Protein AF-0000000083320022 (afdb_homodimer)

Radius of gyration: 36.1 Å; Cα contacts (8 Å, |Δi|>4): 3036; chains: 2; bounding box: 78×104×86 Å

Organism: Saccharibacillus brassicae (NCBI:txid2583377)

Secondary structure (DSSP, 8-state):
---TTS-S-EEEEE--GGGS-HHHHHHHHHHHHHHT--EEEE-TT-HHHH-SSSS----HHHHHHHHHHHHTT-EEEEE--TTS--HHHHHH-GGGB-B-TTSPBP-S-SSS-B-TT-HHHHHHHHHHHHHHHHHHTT-TTEEEEE-SSS------SHHHHHHHHHHHHHHHSSHHHHHHHHTTTGGG---SSGGG----STTTTB-SSS-BS-HHHHHHHHHHHHHHHHHHHHHHHHHHHHH-TT--EE-EE-SS-TTS-HHHHHTT-SS-EEE----TTS-HHHHHHHHHHHHHTTTT--EEEEE--SS--SSSSB-PPPPTTHHHHHHHHHHHTTEEEEEES-SB--SSSTTTTS--SB-TT-SS-SHHHHHHHHHHHHHHHHTTSSTT-B---SEEEE--HHHHHHHHH---S-SS--HHHHHHHHHHHHHHTT--EEEE-TTS-GGG-SEEEETT--B--TTHHHHHHHHHHTT-EEEEETT-S-B-TTSPBPSSSBTGGGHHHHTEEEEEEEEPPTT--EEEEEEEEETTEEEEEEEEEEEEEEEESSPEEEEEE-SSTTTTSEEEEEEEETTEEEEEE-EEE-HHHHHHHHHHHHHHHT---S----TTEEEEEEEETTEEEEEEEE-SSS-EEEEEEEEEEETTT--EEEEEEEE-TT-EEEEEE--/---TTS-S-EEEEE--GGGS-HHHHHHHHHHHHHHT--EEEE-SS-HHHH-SSSS----HHHHHHHHHHHHTT-EEEEE--TTS--HHHHHH-GGGB-B-TTSPBP-S-SSS-B-TT-HHHHHHHHHHHHHHHHHHTT-TTEEEEE-SSS------SHHHHHHHHHHHHHHHSSHHHHHHHHTTTGGG---SSGGG----STTTTB-SSS-BS-HHHHHHHHHHHHHHHHHHHHHHHHHHHHH-TT--EE-EE-SS-TTS-HHHHHTT-SS-EEE----TTS-HHHHHHHHHHHHHTTTT--EEEEE--SS--SSSSS-PPPPTTHHHHHHHHHHHTTEEEEEES-SB--SSSTTTTS--SB-TT-SS-SHHHHHHHHHHHHHHHHTTSSTT-B---SEEEE--HHHHHHHHH---SBTT--HHHHHHHHHHHHHHTT--EEEE-TTS-GGG-SEEEETT--B--TTHHHHHHHHHHTT-EEEEESS-S-B-TTS-B--SSBTGGGHHHHTEEEEEEEEPPTT--EEEEEEEEETTEEEEEEEEEEEEEEEESSPEEEEEE-SSTTTTSEEEEEEEETTEEEEEE-EEE-HHHHHHHHHHHHHHHT---S----TTEEEEEEEETTEEEEEEEE-SSS-EEEEEEEEEEETTT--EEEEEEEE-TT-EEEEEE--

Solvent-accessible surface area (backbone atoms only — not comparable to full-atom values): 68559 Å² total; per-residue (Å²): 110,87,40,85,89,53,61,37,51,48,28,32,18,34,43,65,62,83,73,55,56,71,67,58,49,55,53,46,55,55,49,32,56,69,26,47,38,37,33,35,34,32,48,42,32,36,30,15,68,33,34,73,48,96,84,50,75,49,55,65,70,56,52,54,49,52,51,50,36,37,76,67,61,22,31,29,32,44,28,52,4,59,29,13,73,28,38,65,51,39,68,76,41,55,66,25,36,26,13,41,57,81,66,48,67,40,53,72,42,63,61,53,44,61,25,60,62,16,68,65,42,57,50,52,46,33,50,49,26,34,53,51,30,66,70,46,60,81,43,86,36,57,60,34,37,29,51,34,48,56,83,63,84,76,55,61,37,70,54,42,38,56,50,47,47,54,51,49,44,69,75,46,70,42,59,67,53,43,34,58,47,45,47,17,71,58,94,71,55,63,64,90,50,73,85,73,62,72,66,68,26,52,85,61,42,24,58,78,83,57,33,46,81,46,54,28,60,46,52,49,48,48,52,48,53,27,50,37,45,48,50,50,50,48,50,35,49,50,46,30,37,71,65,32,71,84,64,44,40,29,44,41,42,61,62,93,44,86,69,46,51,53,62,67,52,37,75,75,36,72,42,51,28,26,46,56,78,80,56,94,82,50,56,69,57,57,55,51,50,38,39,24,39,54,15,24,41,57,79,48,40,47,25,32,34,49,26,26,46,58,42,20,51,13,82,47,65,52,19,37,56,52,55,90,45,40,48,58,36,54,50,47,50,42,40,50,47,31,28,47,27,51,22,23,43,23,43,55,42,49,49,31,37,35,54,36,55,26,27,21,53,32,45,58,50,67,60,72,91,42,71,60,28,49,53,48,22,52,47,27,49,51,45,58,72,51,35,50,74,65,59,69,24,33,61,86,41,48,30,31,37,51,55,53,60,68,43,47,55,49,62,55,31,41,90,54,87,56,90,81,72,51,64,68,60,50,48,46,56,57,49,40,45,37,47,76,46,21,36,58,60,34,35,32,48,87,80,52,75,60,76,71,30,51,34,40,38,29,57,53,36,29,46,45,46,92,63,42,48,57,51,52,43,51,34,17,36,71,42,17,34,36,35,36,31,36,73,26,23,42,19,32,85,42,68,41,71,42,77,91,42,31,23,22,79,40,18,75,57,43,11,34,35,40,79,48,74,46,64,47,54,94,91,46,72,43,34,42,32,40,55,66,68,51,76,80,36,54,52,71,43,51,25,29,56,40,39,40,45,42,46,70,62,80,26,44,72,47,19,18,29,62,44,75,97,58,44,67,35,43,34,29,38,39,10,79,37,79,63,16,34,21,35,42,32,22,45,49,59,42,69,69,56,53,39,25,51,50,51,36,55,27,57,77,70,68,57,65,53,78,53,74,57,52,91,57,44,45,50,42,52,34,38,43,97,86,43,55,38,37,32,42,35,27,73,35,83,57,64,48,65,38,66,44,94,57,52,28,30,25,71,83,80,65,47,75,44,48,43,77,38,77,45,51,38,30,29,74,44,40,34,30,70,57,131,107,88,38,86,88,53,61,37,51,48,29,32,20,34,44,65,61,88,81,55,56,70,66,57,49,55,52,46,55,54,50,31,56,68,27,47,38,38,32,34,34,32,48,43,77,36,30,38,69,34,33,76,49,96,84,50,75,49,55,64,69,55,52,52,49,52,50,53,35,36,75,69,61,20,31,30,32,43,27,49,4,60,28,30,79,36,64,66,51,41,71,76,42,58,65,24,37,27,14,41,58,80,68,53,69,52,69,86,61,83,65,53,45,60,25,60,61,17,68,65,42,56,50,52,46,34,49,50,26,34,52,50,29,65,69,46,60,80,43,84,37,58,59,35,37,27,50,34,48,55,85,63,86,76,56,63,36,71,54,40,41,57,50,45,49,53,52,48,44,70,75,47,70,42,60,68,53,43,34,58,46,33,35,19,54,58,60,8,52,46,65,88,50,75,87,54,62,68,68,69,26,54,42,22,29,23,56,79,83,58,34,35,51,39,45,27,58,47,51,50,46,45,52,46,53,28,49,37,46,49,48,50,51,48,51,36,51,50,45,30,36,71,63,30,72,82,62,43,40,29,42,42,41,61,63,91,43,85,71,46,50,53,61,67,51,36,74,76,36,71,42,51,28,27,46,54,78,80,56,94,80,50,55,70,56,54,55,51,48,37,40,25,38,55,15,25,41,57,80,48,40,46,25,32,34,49,26,25,44,59,43,20,53,55,82,53,98,72,54,59,72,53,55,90,43,39,47,58,36,55,50,46,50,42,38,52,48,30,28,47,28,49,24,22,44,24,42,55,42,48,91,54,75,92,53,36,64,26,27,20,51,31,44,87,88,68,59,72,90,39,72,57,28,47,53,49,22,51,48,27,50,51,46,57,71,50,34,47,74,64,57,69,24,35,60,88,42,47,33,32,37,52,55,52,58,69,43,47,55,50,63,55,32,43,37,34,53,42,74,80,69,50,66,67,62,50,49,45,56,57,50,39,46,36,47,77,46,20,37,58,60,34,35,34,49,86,81,52,75,62,74,72,30,52,34,41,38,29,59,52,37,28,47,46,44,93,64,42,48,58,52,51,44,52,34,17,36,71,43,18,35,36,37,35,31,36,74,26,24,42,22,33,85,41,56,30,48,42,61,67,24,30,23,25,80,41,19,76,55,43,11,36,36,40,78,49,66,33,22,42,52,95,90,44,73,41,33,40,32,40,55,66,67,52,72,79,35,55,54,71,42,54,25,29,54,43,41,38,45,42,46,72,62,81,25,44,71,49,19,18,28,62,44,75,96,56,43,68,35,44,34,28,35,40,9,80,36,80,63,16,34,21,34,42,32,22,44,49,60,41,68,71,57,54,40,26,50,51,51,37,54,28,58,76,69,67,56,65,53,79,52,74,55,54,93,57,45,45,50,41,52,33,37,43,98,86,42,56,36,37,33,42,34,29,71,35,84,56,64,47,67,37,67,46,94,56,52,27,29,25,71,83,81,64,47,77,44,48,43,77,36,76,44,51,36,30,29,74,43,40,33,30,71,59,130

Foldseek 3Di:
DLFPVAQFQQEAAEDECVLDDPVLLVLLLVLCVLQLHAEYEYLQACQCVQDVDDPDGDCVVVVVSQVVCVVSRHAYAYELNLQAHDLNCCVVPVQQAFAALVRRTDGHDDTLRGDLLRPSSLVVSQVSLLVVLQVCLPPPRHQAYAYHAAHDDDGQDPSLFVVLLVVVCVVQVDLVRVCVLQVCVVVNNRDDDSNSDGQFGCVPQDPPPLAGPTLLRVLSSLVSRQVSVLVSVLSSVVSSCVSHVPHQYEYEYAFPDQSHFLLVSLVRHSAFEYEQEDDPPDDPLLSLVSLLASCQSNPFWAHADHEYALFWWQPDPDTHTDDPLQSLQSQVSSVLSGHSYRYYDHAEARCDDRGNVGHHCAHPVSDCPDSSVVSSSLSSVLSVLCRNVQPRWGFQAQEEEEDGSSLQSSVSSDPDPDNPDHQSVQSSLLSVLCQQQQHDYHYYYLPDQNLSHQEYEYELQLEDEPPSLVSVLVSQLVAHEYEYEANHLQAYSSRHGQDDFPSHSCCVVQQKGFDDKDADDPPDWWKKAFDPDQQPDHGIFIFHRIATQMGGRAWAAGIFICDDPRGPGGQWTWHHRNNGIYIYGRTGTDSVVSNRVVVRSCVVSVRHRPFDFDGQWGWGWTDDPRWIKIKIFHQAQAKTKGADDAWWAFSSPGDIDHGIDIAGHSGMTITTHDD/DLFPVAQFQAEAAEDECVLDDPVLLVLLLVLCVLLLHAEYEYLQACQCVQDVDDPDGDCVVVVVSQVVCVVSRHAYAYELNLQAHDQNCCVVPVQQAFAALVRDTDGHDDTQRGDLQRPSSLVVSQVSLLVVLQVCLPPPRHQAYAYHAAHDDAGQDPSLFVVLLVVVCVVQVDLVRVCVLQVCVVVNRRDPDSNVDGQPGCVPAAPPPLAGPTLLRVLSSLVSRQVSVLVSVLSSVVSSCVSHVPHQYEYEYAFPDQSHFLLVSLVRHSAFEYEQEDDPPRDPLLSLVSLLASCQSNPFWAHADHEYALFWWQPDPDTHTDDPLQSLQSQVSSVLSGHSYDYYDHQEARCDDRGNVGHHCAHPVSDCPDSSVVSSSLSSVLSVLCRNVQPRWGFQAQEEEEDGSSLQSLVSSDDDDDNPDHQSVQSSLLSVLCQQQQGDYHYYYLPDQNLSHQEYEYELQQEDEPPSLVSVLVSQQVAHEYEYEANHLAAYSSRHGQDPFPSHSNCVVQQKGFDDKDADDPPDWKKKAFDPDQQPDHGIFIFHGIATQMGGRAWAAGIFICDDPRGPGGQWTWHHRNNGIYIYGRTGTDSVVSNRVVVRSCVVSVRHRPFDFDGQWGWGWTDDPRWIKIKIFRQAQAKTKGADDAWWAFSSPGDIDHGIDIAGHSGMTITTHDD

pLDDT: mean 96.91, std 2.62, range [65.31, 98.94]

Structure (mmCIF, N/CA/C/O backbone):
data_AF-0000000083320022-model_v1
#
loop_
_entity.id
_entity.type
_entity.pdbx_description
1 polymer Beta-galactosidase
#
loop_
_atom_site.group_PDB
_atom_site.id
_atom_site.type_symbol
_atom_site.label_atom_id
_atom_site.label_alt_id
_atom_site.label_comp_id
_atom_site.label_asym_id
_atom_site.label_entity_id
_atom_site.label_seq_id
_atom_site.pdbx_PDB_ins_code
_atom_site.Cartn_x
_atom_site.Cartn_y
_atom_site.Cartn_z
_atom_site.occupancy
_atom_site.B_iso_or_equiv
_atom_site.auth_seq_id
_atom_site.auth_comp_id
_atom_site.auth_asym_id
_atom_site.auth_atom_id
_atom_site.pdbx_PDB_model_num
ATOM 1 N N . MET A 1 1 ? 8.727 30.453 25.438 1 75.69 1 MET A N 1
ATOM 2 C CA . MET A 1 1 ? 9.758 29.453 25.734 1 75.69 1 MET A CA 1
ATOM 3 C C . MET A 1 1 ? 9.141 28.219 26.391 1 75.69 1 MET A C 1
ATOM 5 O O . MET A 1 1 ? 8.5 28.328 27.438 1 75.69 1 MET A O 1
ATOM 9 N N . ILE A 1 2 ? 9.383 27.109 25.766 1 84.75 2 ILE A N 1
ATOM 10 C CA . ILE A 1 2 ? 8.82 25.828 26.203 1 84.75 2 ILE A CA 1
ATOM 11 C C . ILE A 1 2 ? 9.438 25.422 27.547 1 84.75 2 ILE A C 1
ATOM 13 O O . ILE A 1 2 ? 8.734 24.969 28.453 1 84.75 2 ILE A O 1
ATOM 17 N N . SER A 1 3 ? 10.734 25.609 27.625 1 84.94 3 SER A N 1
ATOM 18 C CA . SER A 1 3 ? 11.461 25.312 28.844 1 84.94 3 SER A CA 1
ATOM 19 C C . SER A 1 3 ? 12.664 26.234 29 1 84.94 3 SER A C 1
ATOM 21 O O . SER A 1 3 ? 13.406 26.469 28.047 1 84.94 3 SER A O 1
ATOM 23 N N . SER A 1 4 ? 12.945 26.672 30.234 1 87.88 4 SER A N 1
ATOM 24 C CA . SER A 1 4 ? 14.102 27.516 30.516 1 87.88 4 SER A CA 1
ATOM 25 C C . SER A 1 4 ? 15.383 26.703 30.562 1 87.88 4 SER A C 1
ATOM 27 O O . SER A 1 4 ? 16.484 27.25 30.469 1 87.88 4 SER A O 1
ATOM 29 N N . LYS A 1 5 ? 15.25 25.438 30.625 1 88.5 5 LYS A N 1
ATOM 30 C CA . LYS A 1 5 ? 16.422 24.562 30.688 1 88.5 5 LYS A CA 1
ATOM 31 C C . LYS A 1 5 ? 17.062 24.422 29.328 1 88.5 5 LYS A C 1
ATOM 33 O O . LYS A 1 5 ? 18.234 24.047 29.219 1 88.5 5 LYS A O 1
ATOM 38 N N . LEU A 1 6 ? 16.344 24.703 28.359 1 90.25 6 LEU A N 1
ATOM 39 C CA . LEU A 1 6 ? 16.812 24.625 26.984 1 90.25 6 LEU A CA 1
ATOM 40 C C . LEU A 1 6 ? 16.328 25.812 26.172 1 90.25 6 LEU A C 1
ATOM 42 O O . LEU A 1 6 ? 15.43 25.688 25.344 1 90.25 6 LEU A O 1
ATOM 46 N N . PRO A 1 7 ? 16.969 26.906 26.359 1 91.88 7 PRO A N 1
ATOM 47 C CA . PRO A 1 7 ? 16.469 28.172 25.781 1 91.88 7 PRO A CA 1
ATOM 48 C C . PRO A 1 7 ? 16.906 28.359 24.328 1 91.88 7 PRO A C 1
ATOM 50 O O . PRO A 1 7 ? 17.547 29.359 24 1 91.88 7 PRO A O 1
ATOM 53 N N . LYS A 1 8 ? 16.625 27.516 23.531 1 95.31 8 LYS A N 1
ATOM 54 C CA . LYS A 1 8 ? 16.828 27.516 22.078 1 95.31 8 LYS A CA 1
ATOM 55 C C . LYS A 1 8 ? 15.766 26.656 21.391 1 95.31 8 LYS A C 1
ATOM 57 O O . LYS A 1 8 ? 14.922 26.047 22.047 1 95.31 8 LYS A O 1
ATOM 62 N N . ILE A 1 9 ? 15.719 26.688 20.125 1 97 9 ILE A N 1
ATOM 63 C CA . ILE A 1 9 ? 14.852 25.797 19.375 1 97 9 ILE A CA 1
ATOM 64 C C . ILE A 1 9 ? 15.266 24.344 19.625 1 97 9 ILE A C 1
ATOM 66 O O . ILE A 1 9 ? 16.391 23.953 19.312 1 97 9 ILE A O 1
ATOM 70 N N . PHE A 1 10 ? 14.352 23.562 20.312 1 97.94 10 PHE A N 1
ATOM 71 C CA . PHE A 1 10 ? 14.664 22.172 20.578 1 97.94 10 PHE A CA 1
ATOM 72 C C . PHE A 1 10 ? 15.016 21.438 19.281 1 97.94 10 PHE A C 1
ATOM 74 O O . PHE A 1 10 ? 14.398 21.688 18.234 1 97.94 10 PHE A O 1
ATOM 81 N N . TYR A 1 11 ? 15.992 20.688 19.266 1 98.5 11 TYR A N 1
ATOM 82 C CA . TYR A 1 11 ? 16.438 19.938 18.094 1 98.5 11 TYR A CA 1
ATOM 83 C C . TYR A 1 11 ? 16.672 18.469 18.422 1 98.5 11 TYR A C 1
ATOM 85 O O . TYR A 1 11 ? 17.5 18.141 19.266 1 98.5 11 TYR A O 1
ATOM 93 N N . GLY A 1 12 ? 15.891 17.578 17.891 1 98.44 12 GLY A N 1
ATOM 94 C CA . GLY A 1 12 ? 15.992 16.156 18.156 1 98.44 12 GLY A CA 1
ATOM 95 C C . GLY A 1 12 ? 14.875 15.344 17.531 1 98.44 12 GLY A C 1
ATOM 96 O O . GLY A 1 12 ? 14.578 15.508 16.344 1 98.44 12 GLY A O 1
ATOM 97 N N . GLY A 1 13 ? 14.297 14.375 18.375 1 98.12 13 GLY A N 1
ATOM 98 C CA . GLY A 1 13 ? 13.234 13.594 17.766 1 98.12 13 GLY A CA 1
ATOM 99 C C . GLY A 1 13 ? 12.953 12.297 18.5 1 98.12 13 GLY A C 1
ATOM 100 O O . GLY A 1 13 ? 13.406 12.102 19.625 1 98.12 13 GLY A O 1
ATOM 101 N N . ASP A 1 14 ? 12.102 11.438 17.922 1 98.31 14 ASP A N 1
ATOM 102 C CA . ASP A 1 14 ? 11.68 10.156 18.484 1 98.31 14 ASP A CA 1
ATOM 103 C C . ASP A 1 14 ? 12.828 9.156 18.516 1 98.31 14 ASP A C 1
ATOM 105 O O . ASP A 1 14 ? 13.547 9 17.516 1 98.31 14 ASP A O 1
ATOM 109 N N . TYR A 1 15 ? 13.047 8.57 19.625 1 98.38 15 TYR A N 1
ATOM 110 C CA . TYR A 1 15 ? 14.148 7.633 19.828 1 98.38 15 TYR A CA 1
ATOM 111 C C . TYR A 1 15 ? 13.656 6.371 20.531 1 98.38 15 TYR A C 1
ATOM 113 O O . TYR A 1 15 ? 13.008 6.441 21.578 1 98.38 15 TYR A O 1
ATOM 121 N N . ASN A 1 16 ? 13.891 5.172 19.953 1 97.06 16 ASN A N 1
ATOM 122 C CA . ASN A 1 16 ? 13.438 3.881 20.453 1 97.06 16 ASN A CA 1
ATOM 123 C C . ASN A 1 16 ? 14.609 2.928 20.688 1 97.06 16 ASN A C 1
ATOM 125 O O . ASN A 1 16 ? 14.719 1.898 20.016 1 97.06 16 ASN A O 1
ATOM 129 N N . PRO A 1 17 ? 15.398 3.191 21.688 1 94.94 17 PRO A N 1
ATOM 130 C CA . PRO A 1 17 ? 16.594 2.377 21.922 1 94.94 17 PRO A CA 1
ATOM 131 C C . PRO A 1 17 ? 16.25 0.946 22.344 1 94.94 17 PRO A C 1
ATOM 133 O O . PRO A 1 17 ? 17.109 0.056 22.234 1 94.94 17 PRO A O 1
ATOM 136 N N . GLU A 1 18 ? 14.992 0.712 22.812 1 93.19 18 GLU A N 1
ATOM 137 C CA . GLU A 1 18 ? 14.57 -0.625 23.219 1 93.19 18 GLU A CA 1
ATOM 138 C C . GLU A 1 18 ? 14.539 -1.582 22.031 1 93.19 18 GLU A C 1
ATOM 140 O O . GLU A 1 18 ? 14.445 -2.797 22.203 1 93.19 18 GLU A O 1
ATOM 145 N N . GLN A 1 19 ? 14.633 -1.082 20.875 1 93.69 19 GLN A N 1
ATOM 146 C CA . GLN A 1 19 ? 14.695 -1.913 19.672 1 93.69 19 GLN A CA 1
ATOM 147 C C . GLN A 1 19 ? 16.125 -2.33 19.375 1 93.69 19 GLN A C 1
ATOM 149 O O . GLN A 1 19 ? 16.375 -3.094 18.438 1 93.69 19 GLN A O 1
ATOM 154 N N . TRP A 1 20 ? 17.125 -1.81 20.125 1 95.25 20 TRP A N 1
ATOM 155 C CA . TRP A 1 20 ? 18.547 -2.006 19.828 1 95.25 20 TRP A CA 1
ATOM 156 C C . TRP A 1 20 ? 19.297 -2.459 21.078 1 95.25 20 TRP A C 1
ATOM 158 O O . TRP A 1 20 ? 18.719 -2.527 22.172 1 95.25 20 TRP A O 1
ATOM 168 N N . ASP A 1 21 ? 20.609 -2.807 20.953 1 94.06 21 ASP A N 1
ATOM 169 C CA . ASP A 1 21 ? 21.453 -3.229 22.078 1 94.06 21 ASP A CA 1
ATOM 170 C C . ASP A 1 21 ? 22.172 -2.037 22.719 1 94.06 21 ASP A C 1
ATOM 172 O O . ASP A 1 21 ? 22.094 -0.917 22.203 1 94.06 21 ASP A O 1
ATOM 176 N N . ALA A 1 22 ? 22.812 -2.254 23.797 1 94.75 22 ALA A N 1
ATOM 177 C CA . ALA A 1 22 ? 23.453 -1.209 24.578 1 94.75 22 ALA A CA 1
ATOM 178 C C . ALA A 1 22 ? 24.594 -0.561 23.812 1 94.75 22 ALA A C 1
ATOM 180 O O . ALA A 1 22 ? 24.844 0.639 23.953 1 94.75 22 ALA A O 1
ATOM 181 N N . GLU A 1 23 ? 25.297 -1.326 23.031 1 95.94 23 GLU A N 1
ATOM 182 C CA . GLU A 1 23 ? 26.422 -0.795 22.266 1 95.94 23 GLU A CA 1
ATOM 183 C C . GLU A 1 23 ? 25.938 0.205 21.219 1 95.94 23 GLU A C 1
ATOM 185 O O . GLU A 1 23 ? 26.562 1.254 21.016 1 95.94 23 GLU A O 1
ATOM 190 N N . THR A 1 24 ? 24.891 -0.129 20.562 1 96.56 24 THR A N 1
ATOM 191 C CA . THR A 1 24 ? 24.297 0.772 19.578 1 96.56 24 THR A CA 1
ATOM 192 C C . THR A 1 24 ? 23.844 2.074 20.234 1 96.56 24 THR A C 1
ATOM 194 O O . THR A 1 24 ? 24.062 3.158 19.688 1 96.56 24 THR A O 1
ATOM 197 N N . HIS A 1 25 ? 23.25 1.992 21.422 1 96.75 25 HIS A N 1
ATOM 198 C CA . HIS A 1 25 ? 22.828 3.18 22.141 1 96.75 25 HIS A CA 1
ATOM 199 C C . HIS A 1 25 ? 24 4.098 22.453 1 96.75 25 HIS A C 1
ATOM 201 O O . HIS A 1 25 ? 23.906 5.316 22.281 1 96.75 25 HIS A O 1
ATOM 207 N N . ARG A 1 26 ? 25.109 3.512 22.875 1 96.62 26 ARG A N 1
ATOM 208 C CA . ARG A 1 26 ? 26.297 4.305 23.172 1 96.62 26 ARG A CA 1
ATOM 209 C C . ARG A 1 26 ? 26.781 5.047 21.938 1 96.62 26 ARG A C 1
ATOM 211 O O . ARG A 1 26 ? 27.156 6.223 22.016 1 96.62 26 ARG A O 1
ATOM 218 N N . GLU A 1 27 ? 26.812 4.344 20.844 1 97.44 27 GLU A N 1
ATOM 219 C CA . GLU A 1 27 ? 27.219 4.969 19.594 1 97.44 27 GLU A CA 1
ATOM 220 C C . GLU A 1 27 ? 26.25 6.07 19.188 1 97.44 27 GLU A C 1
ATOM 222 O O . GLU A 1 27 ? 26.656 7.102 18.656 1 97.44 27 GLU A O 1
ATOM 227 N N . ASP A 1 28 ? 25 5.855 19.438 1 98.25 28 ASP A N 1
ATOM 228 C CA . ASP A 1 28 ? 24 6.863 19.125 1 98.25 28 ASP A CA 1
ATOM 229 C C . ASP A 1 28 ? 24.234 8.148 19.906 1 98.25 28 ASP A C 1
ATOM 231 O O . ASP A 1 28 ? 24.125 9.25 19.375 1 98.25 28 ASP A O 1
ATOM 235 N N . LEU A 1 29 ? 24.562 7.984 21.203 1 98.19 29 LEU A N 1
ATOM 236 C CA . LEU A 1 29 ? 24.828 9.148 22.047 1 98.19 29 LEU A CA 1
ATOM 237 C C . LEU A 1 29 ? 25.969 9.984 21.469 1 98.19 29 LEU A C 1
ATOM 239 O O . LEU A 1 29 ? 25.906 11.211 21.469 1 98.19 29 LEU A O 1
ATOM 243 N N . ARG A 1 30 ? 26.953 9.297 21 1 98.06 30 ARG A N 1
ATOM 244 C CA . ARG A 1 30 ? 28.062 10 20.344 1 98.06 30 ARG A CA 1
ATOM 245 C C . ARG A 1 30 ? 27.578 10.773 19.125 1 98.06 30 ARG A C 1
ATOM 247 O O . ARG A 1 30 ? 27.922 11.945 18.953 1 98.06 30 ARG A O 1
ATOM 254 N N . MET A 1 31 ? 26.781 10.18 18.312 1 98.44 31 MET A N 1
ATOM 255 C CA . MET A 1 31 ? 26.312 10.789 17.078 1 98.44 31 MET A CA 1
ATOM 256 C C . MET A 1 31 ? 25.312 11.898 17.359 1 98.44 31 MET A C 1
ATOM 258 O O . MET A 1 31 ? 25.234 12.875 16.609 1 98.44 31 MET A O 1
ATOM 262 N N . PHE A 1 32 ? 24.5 11.773 18.438 1 98.56 32 PHE A N 1
ATOM 263 C CA . PHE A 1 32 ? 23.594 12.852 18.844 1 98.56 32 PHE A CA 1
ATOM 264 C C . PHE A 1 32 ? 24.391 14.125 19.125 1 98.56 32 PHE A C 1
ATOM 266 O O . PHE A 1 32 ? 24 15.211 18.688 1 98.56 32 PHE A O 1
ATOM 273 N N . LYS A 1 33 ? 25.484 13.953 19.812 1 97.69 33 LYS A N 1
ATOM 274 C CA . LYS A 1 33 ? 26.328 15.102 20.125 1 97.69 33 LYS A CA 1
ATOM 275 C C . LYS A 1 33 ? 26.891 15.727 18.844 1 97.69 33 LYS A C 1
ATOM 277 O O . LYS A 1 33 ? 26.891 16.953 18.703 1 97.69 33 LYS A O 1
ATOM 282 N N . LEU A 1 34 ? 27.297 14.875 17.953 1 97.81 34 LEU A N 1
ATOM 283 C CA . LEU A 1 34 ? 27.859 15.352 16.688 1 97.81 34 LEU A CA 1
ATOM 284 C C . LEU A 1 34 ? 26.828 16.156 15.906 1 97.81 34 LEU A C 1
ATOM 286 O O . LEU A 1 34 ? 27.172 17.125 15.227 1 97.81 34 LEU A O 1
ATOM 290 N N . ALA A 1 35 ? 25.578 15.797 15.984 1 98.12 35 ALA A N 1
ATOM 291 C CA . ALA A 1 35 ? 24.531 16.406 15.172 1 98.12 35 ALA A CA 1
ATOM 292 C C . ALA A 1 35 ? 23.859 17.562 15.906 1 98.12 35 ALA A C 1
ATOM 294 O O . ALA A 1 35 ? 23.016 18.266 15.344 1 98.12 35 ALA A O 1
ATOM 295 N N . GLY A 1 36 ? 24.234 17.781 17.172 1 97.69 36 GLY A N 1
ATOM 296 C CA . GLY A 1 36 ? 23.656 18.859 17.953 1 97.69 36 GLY A CA 1
ATOM 297 C C . GLY A 1 36 ? 22.266 18.516 18.5 1 97.69 36 GLY A C 1
ATOM 298 O O . GLY A 1 36 ? 21.5 19.406 18.844 1 97.69 36 GLY A O 1
ATOM 299 N N . ILE A 1 37 ? 21.922 17.234 18.562 1 98.31 37 ILE A N 1
ATOM 300 C CA . ILE A 1 37 ? 20.641 16.781 19.078 1 98.31 37 ILE A CA 1
ATOM 301 C C . ILE A 1 37 ? 20.594 16.984 20.594 1 98.31 37 ILE A C 1
ATOM 303 O O . ILE A 1 37 ? 21.484 16.516 21.312 1 98.31 37 ILE A O 1
ATOM 307 N N . ASP A 1 38 ? 19.531 17.656 21.047 1 98.12 38 ASP A N 1
ATOM 308 C CA . ASP A 1 38 ? 19.531 18.031 22.469 1 98.12 38 ASP A CA 1
ATOM 309 C C . ASP A 1 38 ? 18.234 17.609 23.156 1 98.12 38 ASP A C 1
ATOM 311 O O . ASP A 1 38 ? 18.047 17.875 24.344 1 98.12 38 ASP A O 1
ATOM 315 N N . ILE A 1 39 ? 17.344 16.969 22.438 1 98.38 39 ILE A N 1
ATOM 316 C CA . ILE A 1 39 ? 16.125 16.438 23.062 1 98.38 39 ILE A CA 1
ATOM 317 C C . ILE A 1 39 ? 15.703 15.156 22.344 1 98.38 39 ILE A C 1
ATOM 319 O O . ILE A 1 39 ? 15.812 15.055 21.125 1 98.38 39 ILE A O 1
ATOM 323 N N . ALA A 1 40 ? 15.211 14.148 23.062 1 98.69 40 ALA A N 1
ATOM 324 C CA . ALA A 1 40 ? 14.703 12.891 22.531 1 98.69 40 ALA A CA 1
ATOM 325 C C . ALA A 1 40 ? 13.32 12.57 23.094 1 98.69 40 ALA A C 1
ATOM 327 O O . ALA A 1 40 ? 13.094 12.664 24.297 1 98.69 40 ALA A O 1
ATOM 328 N N . THR A 1 41 ? 12.352 12.312 22.203 1 98.62 41 THR A N 1
ATOM 329 C CA . THR A 1 41 ? 11.062 11.758 22.625 1 98.62 41 THR A CA 1
ATOM 330 C C . THR A 1 41 ? 11.172 10.25 22.828 1 98.62 41 THR A C 1
ATOM 332 O O . THR A 1 41 ? 11.492 9.508 21.891 1 98.62 41 THR A O 1
ATOM 335 N N . VAL A 1 42 ? 10.938 9.75 24.047 1 98.38 42 VAL A N 1
ATOM 336 C CA . VAL A 1 42 ? 11.125 8.336 24.344 1 98.38 42 VAL A CA 1
ATOM 337 C C . VAL A 1 42 ? 9.859 7.773 24.984 1 98.38 42 VAL A C 1
ATOM 339 O O . VAL A 1 42 ? 8.969 8.531 25.391 1 98.38 42 VAL A O 1
ATOM 342 N N . ASN A 1 43 ? 9.688 6.496 25.047 1 98.12 43 ASN A N 1
ATOM 343 C CA . ASN A 1 43 ? 8.641 5.773 25.75 1 98.12 43 ASN A CA 1
ATOM 344 C C . ASN A 1 43 ? 7.281 5.957 25.078 1 98.12 43 ASN A C 1
ATOM 346 O O . ASN A 1 43 ? 6.242 5.895 25.75 1 98.12 43 ASN A O 1
ATOM 350 N N . VAL A 1 44 ? 7.238 6.18 23.75 1 97.56 44 VAL A N 1
ATOM 351 C CA . VAL A 1 44 ? 5.988 6.422 23.031 1 97.56 44 VAL A CA 1
ATOM 352 C C . VAL A 1 44 ? 5.191 5.121 22.938 1 97.56 44 VAL A C 1
ATOM 354 O O . VAL A 1 44 ? 3.975 5.113 23.125 1 97.56 44 VAL A O 1
ATOM 357 N N . PHE A 1 45 ? 5.93 3.98 22.641 1 96.31 45 PHE A N 1
ATOM 358 C CA . PHE A 1 45 ? 5.285 2.688 22.438 1 96.31 45 PHE A CA 1
ATOM 359 C C . PHE A 1 45 ? 5.902 1.627 23.344 1 96.31 45 PHE A C 1
ATOM 361 O O . PHE A 1 45 ? 6.23 0.528 22.875 1 96.31 45 PHE A O 1
ATOM 368 N N . ALA A 1 46 ? 6.027 1.919 24.609 1 97.12 46 ALA A N 1
ATOM 369 C CA . ALA A 1 46 ? 6.754 0.999 25.484 1 97.12 46 ALA A CA 1
ATOM 370 C C . ALA A 1 46 ? 5.852 0.467 26.594 1 97.12 46 ALA A C 1
ATOM 372 O O . ALA A 1 46 ? 6.332 0.051 27.656 1 97.12 46 ALA A O 1
ATOM 373 N N . TRP A 1 47 ? 4.504 0.54 26.391 1 97.62 47 TRP A N 1
ATOM 374 C CA . TRP A 1 47 ? 3.59 0.111 27.438 1 97.62 47 TRP A CA 1
ATOM 375 C C . TRP A 1 47 ? 3.842 -1.344 27.828 1 97.62 47 TRP A C 1
ATOM 377 O O . TRP A 1 47 ? 3.928 -1.675 29 1 97.62 47 TRP A O 1
ATOM 387 N N . ALA A 1 48 ? 4.008 -2.209 26.875 1 96.81 48 ALA A N 1
ATOM 388 C CA . ALA A 1 48 ? 4.223 -3.629 27.141 1 96.81 48 ALA A CA 1
ATOM 389 C C . ALA A 1 48 ? 5.52 -3.85 27.906 1 96.81 48 ALA A C 1
ATOM 391 O O . ALA A 1 48 ? 5.578 -4.688 28.812 1 96.81 48 ALA A O 1
ATOM 392 N N . LEU A 1 49 ? 6.617 -3.107 27.578 1 96.75 49 LEU A N 1
ATOM 393 C CA . LEU A 1 49 ? 7.883 -3.215 28.281 1 96.75 49 LEU A CA 1
ATOM 394 C C . LEU A 1 49 ? 7.742 -2.695 29.719 1 96.75 49 LEU A C 1
ATOM 396 O O . LEU A 1 49 ? 8.297 -3.281 30.656 1 96.75 49 LEU A O 1
ATOM 400 N N . ASN A 1 50 ? 6.992 -1.574 29.906 1 98 50 ASN A N 1
ATOM 401 C CA . ASN A 1 50 ? 6.805 -0.94 31.203 1 98 50 ASN A CA 1
ATOM 402 C C . ASN A 1 50 ? 5.898 -1.771 32.094 1 98 50 ASN A C 1
ATOM 404 O O . ASN A 1 50 ? 6.035 -1.741 33.312 1 98 50 ASN A O 1
ATOM 408 N N . GLN A 1 51 ? 4.953 -2.434 31.516 1 97.88 51 GLN A N 1
ATOM 409 C CA . GLN A 1 51 ? 3.967 -3.225 32.25 1 97.88 51 GLN A CA 1
ATOM 410 C C . GLN A 1 51 ? 3.732 -4.57 31.562 1 97.88 51 GLN A C 1
ATOM 412 O O . GLN A 1 51 ? 2.699 -4.781 30.922 1 97.88 51 GLN A O 1
ATOM 417 N N . PRO A 1 52 ? 4.621 -5.535 31.781 1 96.56 52 PRO A N 1
ATOM 418 C CA . PRO A 1 52 ? 4.594 -6.816 31.062 1 96.56 52 PRO A CA 1
ATOM 419 C C . PRO A 1 52 ? 3.406 -7.688 31.469 1 96.56 52 PRO A C 1
ATOM 421 O O . PRO A 1 52 ? 3.088 -8.656 30.766 1 96.56 52 PRO A O 1
ATOM 424 N N . ASP A 1 53 ? 2.805 -7.43 32.625 1 96 53 ASP A N 1
ATOM 425 C CA . ASP A 1 53 ? 1.563 -8.039 33.094 1 96 53 ASP A CA 1
ATOM 426 C C . ASP A 1 53 ? 0.736 -7.055 33.906 1 96 53 ASP A C 1
ATOM 428 O O . ASP A 1 53 ? 1.103 -5.883 34.031 1 96 53 ASP A O 1
ATOM 432 N N . GLU A 1 54 ? -0.355 -7.438 34.469 1 94.94 54 GLU A N 1
ATOM 433 C CA . GLU A 1 54 ? -1.338 -6.535 35.062 1 94.94 54 GLU A CA 1
ATOM 434 C C . GLU A 1 54 ? -0.773 -5.84 36.281 1 94.94 54 GLU A C 1
ATOM 436 O O . GLU A 1 54 ? -1.085 -4.676 36.531 1 94.94 54 GLU A O 1
ATOM 441 N N . ALA A 1 55 ? 0.128 -6.441 37 1 94.75 55 ALA A N 1
ATOM 442 C CA . ALA A 1 55 ? 0.491 -5.98 38.344 1 94.75 55 ALA A CA 1
ATOM 443 C C . ALA A 1 55 ? 1.916 -5.434 38.344 1 94.75 55 ALA A C 1
ATOM 445 O O . ALA A 1 55 ? 2.27 -4.645 39.25 1 94.75 55 ALA A O 1
ATOM 446 N N . THR A 1 56 ? 2.703 -5.832 37.406 1 97.06 56 THR A N 1
ATOM 447 C CA . THR A 1 56 ? 4.129 -5.531 37.438 1 97.06 56 THR A CA 1
ATOM 448 C C . THR A 1 56 ? 4.434 -4.273 36.625 1 97.06 56 THR A C 1
ATOM 450 O O . THR A 1 56 ? 3.879 -4.074 35.562 1 97.06 56 THR A O 1
ATOM 453 N N . TYR A 1 57 ? 5.23 -3.357 37.219 1 97.56 57 TYR A N 1
ATOM 454 C CA . TYR A 1 57 ? 5.781 -2.209 36.5 1 97.56 57 TYR A CA 1
ATOM 455 C C . TYR A 1 57 ? 7.305 -2.27 36.469 1 97.56 57 TYR A C 1
ATOM 457 O O . TYR A 1 57 ? 7.949 -2.396 37.5 1 97.56 57 TYR A O 1
ATOM 465 N N . ASN A 1 58 ? 7.84 -2.258 35.281 1 96.44 58 ASN A N 1
ATOM 466 C CA . ASN A 1 58 ? 9.281 -2.314 35.031 1 96.44 58 ASN A CA 1
ATOM 467 C C . ASN A 1 58 ? 9.781 -1.03 34.406 1 96.44 58 ASN A C 1
ATOM 469 O O . ASN A 1 58 ? 9.703 -0.875 33.188 1 96.44 58 ASN A O 1
ATOM 473 N N . PHE A 1 59 ? 10.414 -0.107 35.25 1 97.62 59 PHE A N 1
ATOM 474 C CA . PHE A 1 59 ? 10.844 1.18 34.688 1 97.62 59 PHE A CA 1
ATOM 475 C C . PHE A 1 59 ? 12.367 1.287 34.719 1 97.62 59 PHE A C 1
ATOM 477 O O . PHE A 1 59 ? 12.922 2.303 34.281 1 97.62 59 PHE A O 1
ATOM 484 N N . GLU A 1 60 ? 13.078 0.201 35.188 1 96.81 60 GLU A N 1
ATOM 485 C CA . GLU A 1 60 ? 14.523 0.253 35.344 1 96.81 60 GLU A CA 1
ATOM 486 C C . GLU A 1 60 ? 15.219 0.562 34.031 1 96.81 60 GLU A C 1
ATOM 488 O O . GLU A 1 60 ? 16.188 1.331 34 1 96.81 60 GLU A O 1
ATOM 493 N N . TRP A 1 61 ? 14.734 -0.052 32.969 1 96.12 61 TRP A N 1
ATOM 494 C CA . TRP A 1 61 ? 15.344 0.205 31.688 1 96.12 61 TRP A CA 1
ATOM 495 C C . TRP A 1 61 ? 15.172 1.665 31.281 1 96.12 61 TRP A C 1
ATOM 497 O O . TRP A 1 61 ? 16.078 2.262 30.688 1 96.12 61 TRP A O 1
ATOM 507 N N . LEU A 1 62 ? 14.039 2.254 31.578 1 97.75 62 LEU A N 1
ATOM 508 C CA . LEU A 1 62 ? 13.75 3.646 31.266 1 97.75 62 LEU A CA 1
ATOM 509 C C . LEU A 1 62 ? 14.594 4.59 32.094 1 97.75 62 LEU A C 1
ATOM 511 O O . LEU A 1 62 ? 15.055 5.625 31.625 1 97.75 62 LEU A O 1
ATOM 515 N N . ASP A 1 63 ? 14.852 4.215 33.469 1 98.12 63 ASP A N 1
ATOM 516 C CA . ASP A 1 63 ? 15.781 4.961 34.312 1 98.12 63 ASP A CA 1
ATOM 517 C C . ASP A 1 63 ? 17.156 5.082 33.625 1 98.12 63 ASP A C 1
ATOM 519 O O . ASP A 1 63 ? 17.703 6.18 33.531 1 98.12 63 ASP A O 1
ATOM 523 N N . GLU A 1 64 ? 17.594 3.951 33.219 1 97.5 64 GLU A N 1
ATOM 524 C CA . GLU A 1 64 ? 18.922 3.889 32.625 1 97.5 64 GLU A CA 1
ATOM 525 C C . GLU A 1 64 ? 18.984 4.723 31.328 1 97.5 64 GLU A C 1
ATOM 527 O O . GLU A 1 64 ? 19.969 5.422 31.094 1 97.5 64 GLU A O 1
ATOM 532 N N . LEU A 1 65 ? 17.969 4.629 30.547 1 97.56 65 LEU A N 1
ATOM 533 C CA . LEU A 1 65 ? 17.922 5.375 29.297 1 97.56 65 LEU A CA 1
ATOM 534 C C . LEU A 1 65 ? 17.922 6.875 29.547 1 97.56 65 LEU A C 1
ATOM 536 O O . LEU A 1 65 ? 18.734 7.605 28.984 1 97.56 65 LEU A O 1
ATOM 540 N N . ILE A 1 66 ? 17.016 7.387 30.406 1 98.38 66 ILE A N 1
ATOM 541 C CA . ILE A 1 66 ? 16.859 8.812 30.656 1 98.38 66 ILE A CA 1
ATOM 542 C C . ILE A 1 66 ? 18.141 9.359 31.312 1 98.38 66 ILE A C 1
ATOM 544 O O . ILE A 1 66 ? 18.609 10.445 30.953 1 98.38 66 ILE A O 1
ATOM 548 N N . ASP A 1 67 ? 18.75 8.562 32.25 1 98.19 67 ASP A N 1
ATOM 549 C CA . ASP A 1 67 ? 20.016 8.961 32.844 1 98.19 67 ASP A CA 1
ATOM 550 C C . ASP A 1 67 ? 21.125 9.086 31.812 1 98.19 67 ASP A C 1
ATOM 552 O O . ASP A 1 67 ? 21.922 10.031 31.844 1 98.19 67 ASP A O 1
ATOM 556 N N . SER A 1 68 ? 21.141 8.133 30.938 1 97.88 68 SER A N 1
ATOM 557 C CA . SER A 1 68 ? 22.172 8.125 29.906 1 97.88 68 SER A CA 1
ATOM 558 C C . SER A 1 68 ? 22.031 9.32 28.969 1 97.88 68 SER A C 1
ATOM 560 O O . SER A 1 68 ? 23.016 9.961 28.609 1 97.88 68 SER A O 1
ATOM 562 N N . LEU A 1 69 ? 20.797 9.602 28.531 1 98.31 69 LEU A N 1
ATOM 563 C CA . LEU A 1 69 ? 20.531 10.766 27.688 1 98.31 69 LEU A CA 1
ATOM 564 C C . LEU A 1 69 ? 20.953 12.055 28.391 1 98.31 69 LEU A C 1
ATOM 566 O O . LEU A 1 69 ? 21.656 12.883 27.812 1 98.31 69 LEU A O 1
ATOM 570 N N . HIS A 1 70 ? 20.578 12.188 29.656 1 98 70 HIS A N 1
ATOM 571 C CA . HIS A 1 70 ? 20.891 13.383 30.422 1 98 70 HIS A CA 1
ATOM 572 C C . HIS A 1 70 ? 22.406 13.57 30.578 1 98 70 HIS A C 1
ATOM 574 O O . HIS A 1 70 ? 22.906 14.688 30.422 1 98 70 HIS A O 1
ATOM 580 N N . ALA A 1 71 ? 23.047 12.508 30.859 1 97.81 71 ALA A N 1
ATOM 581 C CA . ALA A 1 71 ? 24.5 12.555 31.031 1 97.81 71 ALA A CA 1
ATOM 582 C C . ALA A 1 71 ? 25.188 13.008 29.734 1 97.81 71 ALA A C 1
ATOM 584 O O . ALA A 1 71 ? 26.25 13.617 29.781 1 97.81 71 ALA A O 1
ATOM 585 N N . ASN A 1 72 ? 24.516 12.742 28.688 1 97 72 ASN A N 1
ATOM 586 C CA . ASN A 1 72 ? 25.062 13.109 27.391 1 97 72 ASN A CA 1
ATOM 587 C C . ASN A 1 72 ? 24.609 14.5 26.953 1 97 72 ASN A C 1
ATOM 589 O O . ASN A 1 72 ? 24.875 14.93 25.828 1 97 72 ASN A O 1
ATOM 593 N N . GLY A 1 73 ? 23.844 15.164 27.734 1 96.56 73 GLY A N 1
ATOM 594 C CA . GLY A 1 73 ? 23.391 16.5 27.422 1 96.56 73 GLY A CA 1
ATOM 595 C C . GLY A 1 73 ? 22.094 16.531 26.625 1 96.56 73 GLY A C 1
ATOM 596 O O . GLY A 1 73 ? 21.766 17.547 26 1 96.56 73 GLY A O 1
ATOM 597 N N . THR A 1 74 ? 21.375 15.492 26.516 1 98 74 THR A N 1
ATOM 598 C CA . THR A 1 74 ? 20.125 15.383 25.781 1 98 74 THR A CA 1
ATOM 599 C C . THR A 1 74 ? 18.938 15.375 26.734 1 98 74 THR A C 1
ATOM 601 O O . THR A 1 74 ? 18.875 14.539 27.641 1 98 74 THR A O 1
ATOM 604 N N . TYR A 1 75 ? 18.047 16.297 26.594 1 98.38 75 TYR A N 1
ATOM 605 C CA . TYR A 1 75 ? 16.828 16.359 27.391 1 98.38 75 TYR A CA 1
ATOM 606 C C . TYR A 1 75 ? 15.773 15.391 26.844 1 98.38 75 TYR A C 1
ATOM 608 O O . TYR A 1 75 ? 15.977 14.766 25.812 1 98.38 75 TYR A O 1
ATOM 616 N N . VAL A 1 76 ? 14.648 15.289 27.672 1 98.44 76 VAL A N 1
ATOM 617 C CA . VAL A 1 76 ? 13.711 14.211 27.359 1 98.44 76 VAL A CA 1
ATOM 618 C C . VAL A 1 76 ? 12.297 14.766 27.234 1 98.44 76 VAL A C 1
ATOM 620 O O . VAL A 1 76 ? 11.852 15.547 28.078 1 98.44 76 VAL A O 1
ATOM 623 N N . CYS A 1 77 ? 11.641 14.547 26.109 1 98.62 77 CYS A N 1
ATOM 624 C CA . CYS A 1 77 ? 10.188 14.539 25.969 1 98.62 77 CYS A CA 1
ATOM 625 C C . CYS A 1 77 ? 9.617 13.156 26.281 1 98.62 77 CYS A C 1
ATOM 627 O O . CYS A 1 77 ? 9.75 12.234 25.469 1 98.62 77 CYS A O 1
ATOM 629 N N . LEU A 1 78 ? 9 12.977 27.422 1 98.69 78 LEU A N 1
ATOM 630 C CA . LEU A 1 78 ? 8.625 11.656 27.938 1 98.69 78 LEU A CA 1
ATOM 631 C C . LEU A 1 78 ? 7.168 11.344 27.609 1 98.69 78 LEU A C 1
ATOM 633 O O . LEU A 1 78 ? 6.262 12.039 28.062 1 98.69 78 LEU A O 1
ATOM 637 N N . ALA A 1 79 ? 6.918 10.305 26.859 1 98.62 79 ALA A N 1
ATOM 638 C CA . ALA A 1 79 ? 5.566 9.883 26.484 1 98.62 79 ALA A CA 1
ATOM 639 C C . ALA A 1 79 ? 4.984 8.945 27.547 1 98.62 79 ALA A C 1
ATOM 641 O O . ALA A 1 79 ? 5.723 8.32 28.312 1 98.62 79 ALA A O 1
ATOM 642 N N . THR A 1 80 ? 3.691 8.781 27.516 1 98.44 80 THR A N 1
ATOM 643 C CA . THR A 1 80 ? 3.023 7.949 28.5 1 98.44 80 THR A CA 1
ATOM 644 C C . THR A 1 80 ? 2.893 6.516 28 1 98.44 80 THR A C 1
ATOM 646 O O . THR A 1 80 ? 2.494 5.621 28.75 1 98.44 80 THR A O 1
ATOM 649 N N . SER A 1 81 ? 3.178 6.234 26.703 1 97.12 81 SER A N 1
ATOM 650 C CA . SER A 1 81 ? 3.277 4.934 26.062 1 97.12 81 SER A CA 1
ATOM 651 C C . SER A 1 81 ? 1.897 4.348 25.781 1 97.12 81 SER A C 1
ATOM 653 O O . SER A 1 81 ? 1.776 3.18 25.406 1 97.12 81 SER A O 1
ATOM 655 N N . THR A 1 82 ? 0.813 5.094 25.844 1 97.5 82 THR A N 1
ATOM 656 C CA . THR A 1 82 ? -0.527 4.52 25.859 1 97.5 82 THR A CA 1
ATOM 657 C C . THR A 1 82 ? -1.105 4.469 24.453 1 97.5 82 THR A C 1
ATOM 659 O O . THR A 1 82 ? -2.303 4.238 24.266 1 97.5 82 THR A O 1
ATOM 662 N N . ALA A 1 83 ? -0.306 4.746 23.406 1 95.31 83 ALA A N 1
ATOM 663 C CA . ALA A 1 83 ? -0.771 4.711 22.031 1 95.31 83 ALA A CA 1
ATOM 664 C C . ALA A 1 83 ? -1.001 3.273 21.562 1 95.31 83 ALA A C 1
ATOM 666 O O . ALA A 1 83 ? -1.712 3.037 20.594 1 95.31 83 ALA A O 1
ATOM 667 N N . ALA A 1 84 ? -0.365 2.307 22.234 1 95 84 ALA A N 1
ATOM 668 C CA . ALA A 1 84 ? -0.568 0.882 22 1 95 84 ALA A CA 1
ATOM 669 C C . ALA A 1 84 ? -0.641 0.105 23.312 1 95 84 ALA A C 1
ATOM 671 O O . ALA A 1 84 ? 0.332 0.059 24.062 1 95 84 ALA A O 1
ATOM 672 N N . HIS A 1 85 ? -1.811 -0.553 23.562 1 97.25 85 HIS A N 1
ATOM 673 C CA . HIS A 1 85 ? -1.943 -1.34 24.781 1 97.25 85 HIS A CA 1
ATOM 674 C C . HIS A 1 85 ? -1.261 -2.695 24.641 1 97.25 85 HIS A C 1
ATOM 676 O O . HIS A 1 85 ? -1.095 -3.199 23.516 1 97.25 85 HIS A O 1
ATOM 682 N N . PRO A 1 86 ? -0.803 -3.266 25.719 1 96.94 86 PRO A N 1
ATOM 683 C CA . PRO A 1 86 ? -0.117 -4.559 25.656 1 96.94 86 PRO A CA 1
ATOM 684 C C . PRO A 1 86 ? -1.04 -5.699 25.234 1 96.94 86 PRO A C 1
ATOM 686 O O . PRO A 1 86 ? -2.248 -5.641 25.484 1 96.94 86 PRO A O 1
ATOM 689 N N . ALA A 1 87 ? -0.444 -6.766 24.688 1 96.56 87 ALA A N 1
ATOM 690 C CA . ALA A 1 87 ? -1.187 -7.934 24.219 1 96.56 87 ALA A CA 1
ATOM 691 C C . ALA A 1 87 ? -1.938 -8.602 25.359 1 96.56 87 ALA A C 1
ATOM 693 O O . ALA A 1 87 ? -3.061 -9.078 25.188 1 96.56 87 ALA A O 1
ATOM 694 N N . TRP A 1 88 ? -1.329 -8.695 26.594 1 96.25 88 TRP A N 1
ATOM 695 C CA . TRP A 1 88 ? -1.973 -9.344 27.734 1 96.25 88 TRP A CA 1
ATOM 696 C C . TRP A 1 88 ? -3.275 -8.641 28.094 1 96.25 88 TRP A C 1
ATOM 698 O O . TRP A 1 88 ? -4.234 -9.281 28.531 1 96.25 88 TRP A O 1
ATOM 708 N N . MET A 1 89 ? -3.312 -7.309 27.953 1 96.69 89 MET A N 1
ATOM 709 C CA . MET A 1 89 ? -4.512 -6.547 28.297 1 96.69 89 MET A CA 1
ATOM 710 C C . MET A 1 89 ? -5.645 -6.859 27.328 1 96.69 89 MET A C 1
ATOM 712 O O . MET A 1 89 ? -6.793 -7.039 27.75 1 96.69 89 MET A O 1
ATOM 716 N N . ALA A 1 90 ? -5.344 -6.91 26.016 1 96.56 90 ALA A N 1
ATOM 717 C CA . ALA A 1 90 ? -6.34 -7.258 25.016 1 96.56 90 ALA A CA 1
ATOM 718 C C . ALA A 1 90 ? -6.902 -8.656 25.266 1 96.56 90 ALA A C 1
ATOM 720 O O . ALA A 1 90 ? -8.102 -8.891 25.078 1 96.56 90 ALA A O 1
ATOM 721 N N . LYS A 1 91 ? -6.023 -9.578 25.625 1 95.56 91 LYS A N 1
ATOM 722 C CA . LYS A 1 91 ? -6.43 -10.953 25.891 1 95.56 91 LYS A CA 1
ATOM 723 C C . LYS A 1 91 ? -7.344 -11.031 27.109 1 95.56 91 LYS A C 1
ATOM 725 O O . LYS A 1 91 ? -8.422 -11.625 27.047 1 95.56 91 LYS A O 1
ATOM 730 N N . ARG A 1 92 ? -6.961 -10.383 28.219 1 96.44 92 ARG A N 1
ATOM 731 C CA . ARG A 1 92 ? -7.664 -10.484 29.484 1 96.44 92 ARG A CA 1
ATOM 732 C C . ARG A 1 92 ? -8.93 -9.641 29.484 1 96.44 92 ARG A C 1
ATOM 734 O O . ARG A 1 92 ? -9.938 -10.023 30.078 1 96.44 92 ARG A O 1
ATOM 741 N N . TYR A 1 93 ? -8.844 -8.461 28.859 1 97.19 93 TYR A N 1
ATOM 742 C CA . TYR A 1 93 ? -9.945 -7.504 28.859 1 97.19 93 TYR A CA 1
ATOM 743 C C . TYR A 1 93 ? -10.312 -7.109 27.438 1 97.19 93 TYR A C 1
ATOM 745 O O . TYR A 1 93 ? -10.055 -5.977 27.016 1 97.19 93 TYR A O 1
ATOM 753 N N . PRO A 1 94 ? -11.055 -7.879 26.688 1 96.06 94 PRO A N 1
ATOM 754 C CA . PRO A 1 94 ? -11.344 -7.609 25.266 1 96.06 94 PRO A CA 1
ATOM 755 C C . PRO A 1 94 ? -12.156 -6.336 25.078 1 96.06 94 PRO A C 1
ATOM 757 O O . PRO A 1 94 ? -12.289 -5.855 23.938 1 96.06 94 PRO A O 1
ATOM 760 N N . ASP A 1 95 ? -12.711 -5.68 26.156 1 96 95 ASP A N 1
ATOM 761 C CA . ASP A 1 95 ? -13.469 -4.438 26.031 1 96 95 ASP A CA 1
ATOM 762 C C . ASP A 1 95 ? -12.57 -3.291 25.578 1 96 95 ASP A C 1
ATOM 764 O O . ASP A 1 95 ? -13.062 -2.254 25.125 1 96 95 ASP A O 1
ATOM 768 N N . VAL A 1 96 ? -11.219 -3.486 25.703 1 97.56 96 VAL A N 1
ATOM 769 C CA . VAL A 1 96 ? -10.281 -2.445 25.297 1 97.56 96 VAL A CA 1
ATOM 770 C C . VAL A 1 96 ? -10.234 -2.355 23.766 1 97.56 96 VAL A C 1
ATOM 772 O O . VAL A 1 96 ? -9.844 -1.327 23.219 1 97.56 96 VAL A O 1
ATOM 775 N N . LEU A 1 97 ? -10.648 -3.455 23.078 1 97.75 97 LEU A N 1
ATOM 776 C CA . LEU A 1 97 ? -10.492 -3.553 21.641 1 97.75 97 LEU A CA 1
ATOM 777 C C . LEU A 1 97 ? -11.625 -2.828 20.922 1 97.75 97 LEU A C 1
ATOM 779 O O . LEU A 1 97 ? -12.781 -2.891 21.344 1 97.75 97 LEU A O 1
ATOM 783 N N . ARG A 1 98 ? -11.375 -2.234 19.781 1 97.69 98 ARG A N 1
ATOM 784 C CA . ARG A 1 98 ? -12.344 -1.475 19 1 97.69 98 ARG A CA 1
ATOM 785 C C . ARG A 1 98 ? -13.219 -2.4 18.156 1 97.69 98 ARG A C 1
ATOM 787 O O . ARG A 1 98 ? -12.891 -3.572 17.969 1 97.69 98 ARG A O 1
ATOM 794 N N . THR A 1 99 ? -14.359 -1.946 17.797 1 97.56 99 THR A N 1
ATOM 795 C CA . THR A 1 99 ? -15.219 -2.48 16.75 1 97.56 99 THR A CA 1
ATOM 796 C C . THR A 1 99 ? -15.297 -1.51 15.57 1 97.56 99 THR A C 1
ATOM 798 O O . THR A 1 99 ? -15.555 -0.319 15.758 1 97.56 99 THR A O 1
ATOM 801 N N . ASP A 1 100 ? -15.086 -2.041 14.336 1 95.81 100 ASP A N 1
ATOM 802 C CA . ASP A 1 100 ? -15 -1.131 13.195 1 95.81 100 ASP A CA 1
ATOM 803 C C . ASP A 1 100 ? -16.391 -0.806 12.648 1 95.81 100 ASP A C 1
ATOM 805 O O . ASP A 1 100 ? -17.406 -1.217 13.219 1 95.81 100 ASP A O 1
ATOM 809 N N . ALA A 1 101 ? -16.516 -0.032 11.562 1 95.5 101 ALA A N 1
ATOM 810 C CA . ALA A 1 101 ? -17.766 0.517 11.031 1 95.5 101 ALA A CA 1
ATOM 811 C C . ALA A 1 101 ? -18.641 -0.583 10.445 1 95.5 101 ALA A C 1
ATOM 813 O O . ALA A 1 101 ? -19.844 -0.398 10.273 1 95.5 101 ALA A O 1
ATOM 814 N N . ASP A 1 102 ? -18.031 -1.743 10.133 1 94.5 102 ASP A N 1
ATOM 815 C CA . ASP A 1 102 ? -18.781 -2.869 9.586 1 94.5 102 ASP A CA 1
ATOM 816 C C . ASP A 1 102 ? -19.25 -3.805 10.703 1 94.5 102 ASP A C 1
ATOM 818 O O . ASP A 1 102 ? -19.828 -4.863 10.43 1 94.5 102 ASP A O 1
ATOM 822 N N . GLY A 1 103 ? -18.969 -3.393 11.914 1 95.5 103 GLY A N 1
ATOM 823 C CA . GLY A 1 103 ? -19.406 -4.172 13.062 1 95.5 103 GLY A CA 1
ATOM 824 C C . GLY A 1 103 ? -18.438 -5.289 13.422 1 95.5 103 GLY A C 1
ATOM 825 O O . GLY A 1 103 ? -18.781 -6.18 14.203 1 95.5 103 GLY A O 1
ATOM 826 N N . ARG A 1 104 ? -17.297 -5.32 12.945 1 95.19 104 ARG A N 1
ATOM 827 C CA . ARG A 1 104 ? -16.312 -6.375 13.203 1 95.19 104 ARG A CA 1
ATOM 828 C C . ARG A 1 104 ? -15.445 -6.035 14.406 1 95.19 104 ARG A C 1
ATOM 830 O O . ARG A 1 104 ? -14.797 -4.984 14.43 1 95.19 104 ARG A O 1
ATOM 837 N N . LYS A 1 105 ? -15.336 -6.859 15.336 1 96 105 LYS A N 1
ATOM 838 C CA . LYS A 1 105 ? -14.516 -6.68 16.531 1 96 105 LYS A CA 1
ATOM 839 C C . LYS A 1 105 ? -13.047 -6.949 16.234 1 96 105 LYS A C 1
ATOM 841 O O . LYS A 1 105 ? -12.695 -8.016 15.719 1 96 105 LYS A O 1
ATOM 846 N N . ARG A 1 106 ? -12.227 -6.012 16.609 1 96.62 106 ARG A N 1
ATOM 847 C CA . ARG A 1 106 ? -10.789 -6.152 16.406 1 96.62 106 ARG A CA 1
ATOM 848 C C . ARG A 1 106 ? -10.18 -7.137 17.406 1 96.62 106 ARG A C 1
ATOM 850 O O . ARG A 1 106 ? -10.766 -7.391 18.453 1 96.62 106 ARG A O 1
ATOM 857 N N . LYS A 1 107 ? -9.039 -7.672 16.984 1 96.25 107 LYS A N 1
ATOM 858 C CA . LYS A 1 107 ? -8.141 -8.391 17.875 1 96.25 107 LYS A CA 1
ATOM 859 C C . LYS A 1 107 ? -6.867 -7.582 18.141 1 96.25 107 LYS A C 1
ATOM 861 O O . LYS A 1 107 ? -6.77 -6.422 17.734 1 96.25 107 LYS A O 1
ATOM 866 N N . PHE A 1 108 ? -5.945 -8.133 19.031 1 96.12 108 PHE A N 1
ATOM 867 C CA . PHE A 1 108 ? -4.699 -7.422 19.297 1 96.12 108 PHE A CA 1
ATOM 868 C C . PHE A 1 108 ? -3.934 -7.172 18 1 96.12 108 PHE A C 1
ATOM 870 O O . PHE A 1 108 ? -3.791 -8.07 17.172 1 96.12 108 PHE A O 1
ATOM 877 N N . GLY A 1 109 ? -3.482 -5.969 17.844 1 93.19 109 GLY A N 1
ATOM 878 C CA . GLY A 1 109 ? -2.701 -5.594 16.688 1 93.19 109 GLY A CA 1
ATOM 879 C C . GLY A 1 109 ? -2.736 -4.105 16.391 1 93.19 109 GLY A C 1
ATOM 880 O O . GLY A 1 109 ? -3.662 -3.408 16.812 1 93.19 109 GLY A O 1
ATOM 881 N N . GLY A 1 110 ? -1.731 -3.633 15.594 1 92.62 110 GLY A N 1
ATOM 882 C CA . GLY A 1 110 ? -1.65 -2.225 15.234 1 92.62 110 GLY A CA 1
ATOM 883 C C . GLY A 1 110 ? -1.457 -1.315 16.438 1 92.62 110 GLY A C 1
ATOM 884 O O . GLY A 1 110 ? -1.023 -1.765 17.5 1 92.62 110 GLY A O 1
ATOM 885 N N . ARG A 1 111 ? -1.604 -0.059 16.172 1 90.62 111 ARG A N 1
ATOM 886 C CA . ARG A 1 111 ? -1.664 0.97 17.203 1 90.62 111 ARG A CA 1
ATOM 887 C C . ARG A 1 111 ? -3.018 1.671 17.188 1 90.62 111 ARG A C 1
ATOM 889 O O . ARG A 1 111 ? -3.805 1.509 16.266 1 90.62 111 ARG A O 1
ATOM 896 N N . HIS A 1 112 ? -3.381 2.273 18.297 1 89.94 112 HIS A N 1
ATOM 897 C CA . HIS A 1 112 ? -4.645 2.988 18.438 1 89.94 112 HIS A CA 1
ATOM 898 C C . HIS A 1 112 ? -5.832 2.041 18.297 1 89.94 112 HIS A C 1
ATOM 900 O O . HIS A 1 112 ? -6.781 2.334 17.562 1 89.94 112 HIS A O 1
ATOM 906 N N . ASN A 1 113 ? -5.672 0.905 18.891 1 92.25 113 ASN A N 1
ATOM 907 C CA . ASN A 1 113 ? -6.691 -0.137 18.906 1 92.25 113 ASN A CA 1
ATOM 908 C C . ASN A 1 113 ? -7.457 -0.148 20.234 1 92.25 113 ASN A C 1
ATOM 910 O O . ASN A 1 113 ? -8.078 -1.15 20.578 1 92.25 113 ASN A O 1
ATOM 914 N N . SER A 1 114 ? -7.414 0.95 21 1 97.19 114 SER A N 1
ATOM 915 C CA . SER A 1 114 ? -8.125 1.061 22.266 1 97.19 114 SER A CA 1
ATOM 916 C C . SER A 1 114 ? -9.43 1.842 22.094 1 97.19 114 SER A C 1
ATOM 918 O O . SER A 1 114 ? -9.422 2.963 21.594 1 97.19 114 SER A O 1
ATOM 920 N N . CYS A 1 115 ? -10.5 1.236 22.547 1 98.25 115 CYS A N 1
ATOM 921 C CA . CYS A 1 115 ? -11.758 1.966 22.641 1 98.25 115 CYS A CA 1
ATOM 922 C C . CYS A 1 115 ? -11.648 3.125 23.625 1 98.25 115 CYS A C 1
ATOM 924 O O . CYS A 1 115 ? -11.312 2.924 24.781 1 98.25 115 CYS A O 1
ATOM 926 N N . PRO A 1 116 ? -11.961 4.355 23.188 1 98.12 116 PRO A N 1
ATOM 927 C CA . PRO A 1 116 ? -11.828 5.496 24.094 1 98.12 116 PRO A CA 1
ATOM 928 C C . PRO A 1 116 ? -12.82 5.453 25.25 1 98.12 116 PRO A C 1
ATOM 930 O O . PRO A 1 116 ? -12.648 6.164 26.25 1 98.12 116 PRO A O 1
ATOM 933 N N . ASN A 1 117 ? -13.859 4.625 25.156 1 98.38 117 ASN A N 1
ATOM 934 C CA . ASN A 1 117 ? -14.875 4.547 26.203 1 98.38 117 ASN A CA 1
ATOM 935 C C . ASN A 1 117 ? -14.758 3.248 27 1 98.38 117 ASN A C 1
ATOM 937 O O . ASN A 1 117 ? -15.688 2.877 27.719 1 98.38 117 ASN A O 1
ATOM 941 N N . SER A 1 118 ? -13.656 2.523 26.797 1 98.25 118 SER A N 1
ATOM 942 C CA . SER A 1 118 ? -13.359 1.367 27.625 1 98.25 118 SER A CA 1
ATOM 943 C C . SER A 1 118 ? -12.945 1.795 29.031 1 98.25 118 SER A C 1
ATOM 945 O O . SER A 1 118 ? -11.969 2.527 29.203 1 98.25 118 SER A O 1
ATOM 947 N N . LEU A 1 119 ? -13.648 1.28 30.016 1 97 119 LEU A N 1
ATOM 948 C CA . LEU A 1 119 ? -13.281 1.593 31.391 1 97 119 LEU A CA 1
ATOM 949 C C . LEU A 1 119 ? -11.93 0.989 31.75 1 97 119 LEU A C 1
ATOM 951 O O . LEU A 1 119 ? -11.172 1.565 32.531 1 97 119 LEU A O 1
ATOM 955 N N . THR A 1 120 ? -11.633 -0.151 31.125 1 97.75 120 THR A N 1
ATOM 956 C CA . THR A 1 120 ? -10.352 -0.805 31.328 1 97.75 120 THR A CA 1
ATOM 957 C C . THR A 1 120 ? -9.211 0.065 30.812 1 97.75 120 THR A C 1
ATOM 959 O O . THR A 1 120 ? -8.227 0.305 31.516 1 97.75 120 THR A O 1
ATOM 962 N N . TYR A 1 121 ? -9.359 0.556 29.578 1 98 121 TYR A N 1
ATOM 963 C CA . TYR A 1 121 ? -8.32 1.401 29 1 98 121 TYR A CA 1
ATOM 964 C C . TYR A 1 121 ? -8.125 2.67 29.812 1 98 121 TYR A C 1
ATOM 966 O O . TYR A 1 121 ? -6.996 3.043 30.141 1 98 121 TYR A O 1
ATOM 974 N N . ARG A 1 122 ? -9.219 3.354 30.172 1 98 122 ARG A N 1
ATOM 975 C CA . ARG A 1 122 ? -9.156 4.602 30.922 1 98 122 ARG A CA 1
ATOM 976 C C . ARG A 1 122 ? -8.484 4.395 32.281 1 98 122 ARG A C 1
ATOM 978 O O . ARG A 1 122 ? -7.688 5.227 32.719 1 98 122 ARG A O 1
ATOM 985 N N . LYS A 1 123 ? -8.75 3.234 32.844 1 97.75 123 LYS A N 1
ATOM 986 C CA . LYS A 1 123 ? -8.164 2.906 34.156 1 97.75 123 LYS A CA 1
ATOM 987 C C . LYS A 1 123 ? -6.652 2.715 34.031 1 97.75 123 LYS A C 1
ATOM 989 O O . LYS A 1 123 ? -5.883 3.359 34.75 1 97.75 123 LYS A O 1
ATOM 994 N N . TYR A 1 124 ? -6.25 1.894 33.125 1 98.19 124 TYR A N 1
ATOM 995 C CA . TYR A 1 124 ? -4.844 1.503 33.062 1 98.19 124 TYR A CA 1
ATOM 996 C C . TYR A 1 124 ? -4 2.604 32.438 1 98.19 124 TYR A C 1
ATOM 998 O O . TYR A 1 124 ? -2.836 2.787 32.812 1 98.19 124 TYR A O 1
ATOM 1006 N N . ALA A 1 125 ? -4.566 3.365 31.516 1 98.31 125 ALA A N 1
ATOM 1007 C CA . ALA A 1 125 ? -3.854 4.496 30.922 1 98.31 125 ALA A CA 1
ATOM 1008 C C . ALA A 1 125 ? -3.529 5.547 31.984 1 98.31 125 ALA A C 1
ATOM 1010 O O . ALA A 1 125 ? -2.4 6.039 32.062 1 98.31 125 ALA A O 1
ATOM 1011 N N . VAL A 1 126 ? -4.488 5.852 32.844 1 98.44 126 VAL A N 1
ATOM 1012 C CA . VAL A 1 126 ? -4.289 6.824 33.906 1 98.44 126 VAL A CA 1
ATOM 1013 C C . VAL A 1 126 ? -3.254 6.297 34.906 1 98.44 126 VAL A C 1
ATOM 1015 O O . VAL A 1 126 ? -2.377 7.039 35.344 1 98.44 126 VAL A O 1
ATOM 1018 N N . ARG A 1 127 ? -3.346 5.004 35.188 1 98.25 127 ARG A N 1
ATOM 1019 C CA . ARG A 1 127 ? -2.449 4.406 36.188 1 98.25 127 ARG A CA 1
ATOM 1020 C C . ARG A 1 127 ? -1.001 4.453 35.688 1 98.25 127 ARG A C 1
ATOM 1022 O O . ARG A 1 127 ? -0.1 4.797 36.469 1 98.25 127 ARG A O 1
ATOM 1029 N N . ILE A 1 128 ? -0.746 4.062 34.438 1 98.38 128 ILE A N 1
ATOM 1030 C CA . ILE A 1 128 ? 0.625 4.059 33.938 1 98.38 128 ILE A CA 1
ATOM 1031 C C . ILE A 1 128 ? 1.147 5.492 33.875 1 98.38 128 ILE A C 1
ATOM 1033 O O . ILE A 1 128 ? 2.316 5.75 34.156 1 98.38 128 ILE A O 1
ATOM 1037 N N . ALA A 1 129 ? 0.299 6.457 33.438 1 98.62 129 ALA A N 1
ATOM 1038 C CA . ALA A 1 129 ? 0.696 7.859 33.406 1 98.62 129 ALA A CA 1
ATOM 1039 C C . ALA A 1 129 ? 1.061 8.359 34.812 1 98.62 129 ALA A C 1
ATOM 1041 O O . ALA A 1 129 ? 2.037 9.094 34.969 1 98.62 129 ALA A O 1
ATOM 1042 N N . GLU A 1 130 ? 0.316 7.961 35.781 1 98.5 130 GLU A N 1
ATOM 1043 C CA . GLU A 1 130 ? 0.572 8.359 37.156 1 98.5 130 GLU A CA 1
ATOM 1044 C C . GLU A 1 130 ? 1.9 7.801 37.656 1 98.5 130 GLU A C 1
ATOM 1046 O O . GLU A 1 130 ? 2.686 8.516 38.281 1 98.5 130 GLU A O 1
ATOM 1051 N N . LYS A 1 131 ? 2.086 6.488 37.406 1 98.44 131 LYS A N 1
ATOM 1052 C CA . LYS A 1 131 ? 3.334 5.859 37.812 1 98.44 131 LYS A CA 1
ATOM 1053 C C . LYS A 1 131 ? 4.539 6.551 37.188 1 98.44 131 LYS A C 1
ATOM 1055 O O . LYS A 1 131 ? 5.551 6.777 37.875 1 98.44 131 LYS A O 1
ATOM 1060 N N . LEU A 1 132 ? 4.457 6.883 35.938 1 98.62 132 LEU A N 1
ATOM 1061 C CA . LEU A 1 132 ? 5.531 7.586 35.25 1 98.62 132 LEU A CA 1
ATOM 1062 C C . LEU A 1 132 ? 5.746 8.977 35.844 1 98.62 132 LEU A C 1
ATOM 1064 O O . LEU A 1 132 ? 6.887 9.375 36.094 1 98.62 132 LEU A O 1
ATOM 1068 N N . ALA A 1 133 ? 4.664 9.727 36.062 1 98.62 133 ALA A N 1
ATOM 1069 C CA . ALA A 1 133 ? 4.754 11.07 36.625 1 98.62 133 ALA A CA 1
ATOM 1070 C C . ALA A 1 133 ? 5.391 11.047 38.031 1 98.62 133 ALA A C 1
ATOM 1072 O O . ALA A 1 133 ? 6.25 11.867 38.344 1 98.62 133 ALA A O 1
ATOM 1073 N N . GLN A 1 134 ? 5.012 10.086 38.844 1 98.31 134 GLN A N 1
ATOM 1074 C CA . GLN A 1 134 ? 5.547 9.953 40.188 1 98.31 134 GLN A CA 1
ATOM 1075 C C . GLN A 1 134 ? 7.039 9.633 40.156 1 98.31 134 GLN A C 1
ATOM 1077 O O . GLN A 1 134 ? 7.809 10.164 40.969 1 98.31 134 GLN A O 1
ATOM 1082 N N . ARG A 1 135 ? 7.363 8.867 39.25 1 98 135 ARG A N 1
ATOM 1083 C CA . ARG A 1 135 ? 8.742 8.398 39.219 1 98 135 ARG A CA 1
ATOM 1084 C C . ARG A 1 135 ? 9.68 9.477 38.688 1 98 135 ARG A C 1
ATOM 1086 O O . ARG A 1 135 ? 10.805 9.625 39.156 1 98 135 ARG A O 1
ATOM 1093 N N . TYR A 1 136 ? 9.219 10.258 37.719 1 98.19 136 TYR A N 1
ATOM 1094 C CA . TYR A 1 136 ? 10.148 11.125 37 1 98.19 136 TYR A CA 1
ATOM 1095 C C . TYR A 1 136 ? 9.867 12.594 37.281 1 98.19 136 TYR A C 1
ATOM 1097 O O . TYR A 1 136 ? 10.422 13.477 36.625 1 98.19 136 TYR A O 1
ATOM 1105 N N . LYS A 1 137 ? 8.977 12.961 38.219 1 97 137 LYS A N 1
ATOM 1106 C CA . LYS A 1 137 ? 8.57 14.32 38.562 1 97 137 LYS A CA 1
ATOM 1107 C C . LYS A 1 137 ? 9.781 15.195 38.875 1 97 137 LYS A C 1
ATOM 1109 O O . LYS A 1 137 ? 9.789 16.391 38.562 1 97 137 LYS A O 1
ATOM 1114 N N . ASP A 1 138 ? 10.867 14.594 39.469 1 95.81 138 ASP A N 1
ATOM 1115 C CA . ASP A 1 138 ? 12.008 15.391 39.906 1 95.81 138 ASP A CA 1
ATOM 1116 C C . ASP A 1 138 ? 13.211 15.18 39 1 95.81 138 ASP A C 1
ATOM 1118 O O . ASP A 1 138 ? 14.312 15.656 39.281 1 95.81 138 ASP A O 1
ATOM 1122 N N . HIS A 1 139 ? 13.039 14.398 37.938 1 97.06 139 HIS A N 1
ATOM 1123 C CA . HIS A 1 139 ? 14.195 14.148 37.094 1 97.06 139 HIS A CA 1
ATOM 1124 C C . HIS A 1 139 ? 14.531 15.375 36.25 1 97.06 139 HIS A C 1
ATOM 1126 O O . HIS A 1 139 ? 13.672 15.883 35.5 1 97.06 139 HIS A O 1
ATOM 1132 N N . PRO A 1 140 ? 15.703 15.82 36.188 1 96.62 140 PRO A N 1
ATOM 1133 C CA . PRO A 1 140 ? 16.047 17.094 35.562 1 96.62 140 PRO A CA 1
ATOM 1134 C C . PRO A 1 140 ? 16 17.016 34.031 1 96.62 140 PRO A C 1
ATOM 1136 O O . PRO A 1 140 ? 15.914 18.047 33.375 1 96.62 140 PRO A O 1
ATOM 1139 N N . ALA A 1 141 ? 16.078 15.828 33.469 1 97.5 141 ALA A N 1
ATOM 1140 C CA . ALA A 1 141 ? 16.141 15.672 32.031 1 97.5 141 ALA A CA 1
ATOM 1141 C C . ALA A 1 141 ? 14.758 15.836 31.391 1 97.5 141 ALA A C 1
ATOM 1143 O O . ALA A 1 141 ? 14.648 16.172 30.203 1 97.5 141 ALA A O 1
ATOM 1144 N N . VAL A 1 142 ? 13.664 15.547 32.094 1 98.38 142 VAL A N 1
ATOM 1145 C CA . VAL A 1 142 ? 12.32 15.547 31.516 1 98.38 142 VAL A CA 1
ATOM 1146 C C . VAL A 1 142 ? 11.766 16.969 31.5 1 98.38 142 VAL A C 1
ATOM 1148 O O . VAL A 1 142 ? 11.492 17.547 32.531 1 98.38 142 VAL A O 1
ATOM 1151 N N . ILE A 1 143 ? 11.562 17.5 30.266 1 97.38 143 ILE A N 1
ATOM 1152 C CA . ILE A 1 143 ? 11.18 18.906 30.234 1 97.38 143 ILE A CA 1
ATOM 1153 C C . ILE A 1 143 ? 9.852 19.062 29.5 1 97.38 143 ILE A C 1
ATOM 1155 O O . ILE A 1 143 ? 9.242 20.125 29.531 1 97.38 143 ILE A O 1
ATOM 1159 N N . VAL A 1 144 ? 9.344 18.047 28.828 1 98.06 144 VAL A N 1
ATOM 1160 C CA . VAL A 1 144 ? 8.047 18.016 28.156 1 98.06 144 VAL A CA 1
ATOM 1161 C C . VAL A 1 144 ? 7.402 16.641 28.359 1 98.06 144 VAL A C 1
ATOM 1163 O O . VAL A 1 144 ? 8.094 15.625 28.391 1 98.06 144 VAL A O 1
ATOM 1166 N N . TRP A 1 145 ? 6.152 16.609 28.562 1 98.56 145 TRP A N 1
ATOM 1167 C CA . TRP A 1 145 ? 5.379 15.375 28.656 1 98.56 145 TRP A CA 1
ATOM 1168 C C . TRP A 1 145 ? 4.516 15.18 27.422 1 98.56 145 TRP A C 1
ATOM 1170 O O . TRP A 1 145 ? 3.896 16.141 26.922 1 98.56 145 TRP A O 1
ATOM 1180 N N . HIS A 1 146 ? 4.523 13.992 26.859 1 98.31 146 HIS A N 1
ATOM 1181 C CA . HIS A 1 146 ? 3.857 13.609 25.625 1 98.31 146 HIS A CA 1
ATOM 1182 C C . HIS A 1 146 ? 2.803 12.531 25.875 1 98.31 146 HIS A C 1
ATOM 1184 O O . HIS A 1 146 ? 3.125 11.344 25.938 1 98.31 146 HIS A O 1
ATOM 1190 N N . VAL A 1 147 ? 1.555 12.922 25.938 1 98.62 147 VAL A N 1
ATOM 1191 C CA . VAL A 1 147 ? 0.479 11.984 26.234 1 98.62 147 VAL A CA 1
ATOM 1192 C C . VAL A 1 147 ? 0.15 11.164 24.984 1 98.62 147 VAL A C 1
ATOM 1194 O O . VAL A 1 147 ? -0.181 11.719 23.938 1 98.62 147 VAL A O 1
ATOM 1197 N N . SER A 1 148 ? 0.24 9.836 25.141 1 97.75 148 SER A N 1
ATOM 1198 C CA . SER A 1 148 ? -0.072 8.922 24.047 1 97.75 148 SER A CA 1
ATOM 1199 C C . SER A 1 148 ? 0.684 9.305 22.781 1 97.75 148 SER A C 1
ATOM 1201 O O . SER A 1 148 ? 1.908 9.438 22.797 1 97.75 148 SER A O 1
ATOM 1203 N N . ASN A 1 149 ? 0.028 9.414 21.719 1 96.81 149 ASN A N 1
ATOM 1204 C CA . ASN A 1 149 ? 0.569 9.789 20.406 1 96.81 149 ASN A CA 1
ATOM 1205 C C . ASN A 1 149 ? -0.484 9.672 19.312 1 96.81 149 ASN A C 1
ATOM 1207 O O . ASN A 1 149 ? -1.06 8.602 19.109 1 96.81 149 ASN A O 1
ATOM 1211 N N . GLU A 1 150 ? -0.778 10.695 18.656 1 96.31 150 GLU A N 1
ATOM 1212 C CA . GLU A 1 150 ? -1.568 10.672 17.422 1 96.31 150 GLU A CA 1
ATOM 1213 C C . GLU A 1 150 ? -2.918 9.992 17.656 1 96.31 150 GLU A C 1
ATOM 1215 O O . GLU A 1 150 ? -3.291 9.078 16.922 1 96.31 150 GLU A O 1
ATOM 1220 N N . PHE A 1 151 ? -3.695 10.508 18.578 1 97.44 151 PHE A N 1
ATOM 1221 C CA . PHE A 1 151 ? -5.035 9.977 18.797 1 97.44 151 PHE A CA 1
ATOM 1222 C C . PHE A 1 151 ? -5.812 9.914 17.484 1 97.44 151 PHE A C 1
ATOM 1224 O O . PHE A 1 151 ? -5.711 10.812 16.641 1 97.44 151 PHE A O 1
ATOM 1231 N N . GLY A 1 152 ? -6.621 8.75 17.266 1 95.81 152 GLY A N 1
ATOM 1232 C CA . GLY A 1 152 ? -7.453 8.609 16.078 1 95.81 152 GLY A CA 1
ATOM 1233 C C . GLY A 1 152 ? -8.203 7.285 16.016 1 95.81 152 GLY A C 1
ATOM 1234 O O . GLY A 1 152 ? -7.996 6.422 16.875 1 95.81 152 GLY A O 1
ATOM 1235 N N . GLY A 1 153 ? -9.141 7.227 15.078 1 94.5 153 GLY A N 1
ATOM 1236 C CA . GLY A 1 153 ? -9.93 6.02 14.867 1 94.5 153 GLY A CA 1
ATOM 1237 C C . GLY A 1 153 ? -11.312 6.09 15.484 1 94.5 153 GLY A C 1
ATOM 1238 O O . GLY A 1 153 ? -11.5 6.723 16.531 1 94.5 153 GLY A O 1
ATOM 1239 N N . ASP A 1 154 ? -12.25 5.406 14.867 1 95.5 154 ASP A N 1
ATOM 1240 C CA . ASP A 1 154 ? -13.609 5.32 15.375 1 95.5 154 ASP A CA 1
ATOM 1241 C C . ASP A 1 154 ? -13.859 3.971 16.047 1 95.5 154 ASP A C 1
ATOM 1243 O O . ASP A 1 154 ? -13.172 2.99 15.75 1 95.5 154 ASP A O 1
ATOM 1247 N N . CYS A 1 155 ? -14.734 3.939 16.953 1 97.94 155 CYS A N 1
ATOM 1248 C CA . CYS A 1 155 ? -15.156 2.699 17.594 1 97.94 155 CYS A CA 1
ATOM 1249 C C . CYS A 1 155 ? -16.672 2.605 17.672 1 97.94 155 CYS A C 1
ATOM 1251 O O . CYS A 1 155 ? -17.344 3.559 18.078 1 97.94 155 CYS A O 1
ATOM 1253 N N . TYR A 1 156 ? -17.188 1.494 17.297 1 97.81 156 TYR A N 1
ATOM 1254 C CA . TYR A 1 156 ? -18.641 1.294 17.266 1 97.81 156 TYR A CA 1
ATOM 1255 C C . TYR A 1 156 ? -19.047 0.136 18.156 1 97.81 156 TYR A C 1
ATOM 1257 O O . TYR A 1 156 ? -19.984 -0.606 17.844 1 97.81 156 TYR A O 1
ATOM 1265 N N . CYS A 1 157 ? -18.391 -0.115 19.25 1 97.56 157 CYS A N 1
ATOM 1266 C CA . CYS A 1 157 ? -18.672 -1.214 20.172 1 97.56 157 CYS A CA 1
ATOM 1267 C C . CYS A 1 157 ? -19.828 -0.857 21.094 1 97.56 157 CYS A C 1
ATOM 1269 O O . CYS A 1 157 ? -20.359 0.251 21.031 1 97.56 157 CYS A O 1
ATOM 1271 N N . ASP A 1 158 ? -20.188 -1.743 22 1 95.88 158 ASP A N 1
ATOM 1272 C CA . ASP A 1 158 ? -21.297 -1.573 22.922 1 95.88 158 ASP A CA 1
ATOM 1273 C C . ASP A 1 158 ? -20.984 -0.487 23.953 1 95.88 158 ASP A C 1
ATOM 1275 O O . ASP A 1 158 ? -21.875 0.247 24.375 1 95.88 158 ASP A O 1
ATOM 1279 N N . ASN A 1 159 ? -19.75 -0.355 24.375 1 96.56 159 ASN A N 1
ATOM 1280 C CA . ASN A 1 159 ? -19.344 0.719 25.281 1 96.56 159 ASN A CA 1
ATOM 1281 C C . ASN A 1 159 ? -19.625 2.092 24.672 1 96.56 159 ASN A C 1
ATOM 1283 O O . ASN A 1 159 ? -20.156 2.979 25.344 1 96.56 159 ASN A O 1
ATOM 1287 N N . CYS A 1 160 ? -19.312 2.191 23.469 1 98.19 160 CYS A N 1
ATOM 1288 C CA . CYS A 1 160 ? -19.484 3.467 22.781 1 98.19 160 CYS A CA 1
ATOM 1289 C C . CYS A 1 160 ? -20.953 3.779 22.562 1 98.19 160 CYS A C 1
ATOM 1291 O O . CYS A 1 160 ? -21.359 4.941 22.625 1 98.19 160 CYS A O 1
ATOM 1293 N N . GLU A 1 161 ? -21.75 2.717 22.281 1 97.69 161 GLU A N 1
ATOM 1294 C CA . GLU A 1 161 ? -23.172 2.934 22.109 1 97.69 161 GLU A CA 1
ATOM 1295 C C . GLU A 1 161 ? -23.812 3.492 23.375 1 97.69 161 GLU A C 1
ATOM 1297 O O . GLU A 1 161 ? -24.578 4.457 23.328 1 97.69 161 GLU A O 1
ATOM 1302 N N . LYS A 1 162 ? -23.484 2.891 24.516 1 97.44 162 LYS A N 1
ATOM 1303 C CA . LYS A 1 162 ? -23.984 3.359 25.797 1 97.44 162 LYS A CA 1
ATOM 1304 C C . LYS A 1 162 ? -23.5 4.77 26.094 1 97.44 162 LYS A C 1
ATOM 1306 O O . LYS A 1 162 ? -24.281 5.629 26.516 1 97.44 162 LYS A O 1
ATOM 1311 N N . ALA A 1 163 ? -22.234 5.008 25.891 1 98.44 163 ALA A N 1
ATOM 1312 C CA . ALA A 1 163 ? -21.656 6.316 26.172 1 98.44 163 ALA A CA 1
ATOM 1313 C C . ALA A 1 163 ? -22.25 7.387 25.266 1 98.44 163 ALA A C 1
ATOM 1315 O O . ALA A 1 163 ? -22.406 8.539 25.672 1 98.44 163 ALA A O 1
ATOM 1316 N N . PHE A 1 164 ? -22.578 7.039 24.016 1 98.62 164 PHE A N 1
ATOM 1317 C CA . PHE A 1 164 ? -23.172 7.969 23.062 1 98.62 164 PHE A CA 1
ATOM 1318 C C . PHE A 1 164 ? -24.531 8.445 23.547 1 98.62 164 PHE A C 1
ATOM 1320 O O . PHE A 1 164 ? -24.844 9.641 23.469 1 98.62 164 PHE A O 1
ATOM 1327 N N . ARG A 1 165 ? -25.281 7.547 24.094 1 98.44 165 ARG A N 1
ATOM 1328 C CA . ARG A 1 165 ? -26.609 7.891 24.609 1 98.44 165 ARG A CA 1
ATOM 1329 C C . ARG A 1 165 ? -26.5 8.883 25.766 1 98.44 165 ARG A C 1
ATOM 1331 O O . ARG A 1 165 ? -27.266 9.836 25.844 1 98.44 165 ARG A O 1
ATOM 1338 N N . VAL A 1 166 ? -25.5 8.641 26.609 1 98.38 166 VAL A N 1
ATOM 1339 C CA . VAL A 1 166 ? -25.281 9.555 27.719 1 98.38 166 VAL A CA 1
ATOM 1340 C C . VAL A 1 166 ? -24.875 10.93 27.188 1 98.38 166 VAL A C 1
ATOM 1342 O O . VAL A 1 166 ? -25.375 11.953 27.641 1 98.38 166 VAL A O 1
ATOM 1345 N N . TRP A 1 167 ? -23.984 10.922 26.203 1 98.5 167 TRP A N 1
ATOM 1346 C CA . TRP A 1 167 ? -23.516 12.148 25.562 1 98.5 167 TRP A CA 1
ATOM 1347 C C . TRP A 1 167 ? -24.656 12.914 24.938 1 98.5 167 TRP A C 1
ATOM 1349 O O . TRP A 1 167 ? -24.75 14.141 25.062 1 98.5 167 TRP A O 1
ATOM 1359 N N . LEU A 1 168 ? -25.578 12.25 24.281 1 98.62 168 LEU A N 1
ATOM 1360 C CA . LEU A 1 168 ? -26.734 12.867 23.641 1 98.62 168 LEU A CA 1
ATOM 1361 C C . LEU A 1 168 ? -27.672 13.469 24.672 1 98.62 168 LEU A C 1
ATOM 1363 O O . LEU A 1 168 ? -28.234 14.539 24.453 1 98.62 168 LEU A O 1
ATOM 1367 N N . ARG A 1 169 ? -27.812 12.773 25.781 1 98.25 169 ARG A N 1
ATOM 1368 C CA . ARG A 1 169 ? -28.656 13.297 26.844 1 98.25 169 ARG A CA 1
ATOM 1369 C C . ARG A 1 169 ? -28.109 14.609 27.391 1 98.25 169 ARG A C 1
ATOM 1371 O O . ARG A 1 169 ? -28.859 15.531 27.688 1 98.25 169 ARG A O 1
ATOM 1378 N N . GLU A 1 170 ? -26.875 14.617 27.516 1 98.06 170 GLU A N 1
ATOM 1379 C CA . GLU A 1 170 ? -26.234 15.828 28.016 1 98.06 170 GLU A CA 1
ATOM 1380 C C . GLU A 1 170 ? -26.359 16.969 27.016 1 98.06 170 GLU A C 1
ATOM 1382 O O . GLU A 1 170 ? -26.594 18.125 27.391 1 98.06 170 GLU A O 1
ATOM 1387 N N . ARG A 1 171 ? -26.266 16.734 25.75 1 97.81 171 ARG A N 1
ATOM 1388 C CA . ARG A 1 171 ? -26.266 17.766 24.703 1 97.81 171 ARG A CA 1
ATOM 1389 C C . ARG A 1 171 ? -27.688 18.297 24.484 1 97.81 171 ARG A C 1
ATOM 1391 O O . ARG A 1 171 ? -27.875 19.516 24.344 1 97.81 171 ARG A O 1
ATOM 1398 N N . TYR A 1 172 ? -28.641 17.391 24.5 1 98.12 172 TYR A N 1
ATOM 1399 C CA . TYR A 1 172 ? -29.969 17.812 24.047 1 98.12 172 TYR A CA 1
ATOM 1400 C C . TYR A 1 172 ? -30.938 17.938 25.219 1 98.12 172 TYR A C 1
ATOM 1402 O O . TYR A 1 172 ? -31.938 18.656 25.125 1 98.12 172 TYR A O 1
ATOM 1410 N N . GLY A 1 173 ? -30.766 17.203 26.266 1 97.75 173 GLY A N 1
ATOM 1411 C CA . GLY A 1 173 ? -31.625 17.266 27.438 1 97.75 173 GLY A CA 1
ATOM 1412 C C . GLY A 1 173 ? -32.906 16.453 27.281 1 97.75 173 GLY A C 1
ATOM 1413 O O . GLY A 1 173 ? -33.344 15.781 28.219 1 97.75 173 GLY A O 1
ATOM 1414 N N . SER A 1 174 ? -33.531 16.516 26.047 1 97.94 174 SER A N 1
ATOM 1415 C CA . SER A 1 174 ? -34.75 15.789 25.812 1 97.94 174 SER A CA 1
ATOM 1416 C C . SER A 1 174 ? -34.781 15.164 24.422 1 97.94 174 SER A C 1
ATOM 1418 O O . SER A 1 174 ? -34.094 15.633 23.516 1 97.94 174 SER A O 1
ATOM 1420 N N . LEU A 1 175 ? -35.656 14.133 24.297 1 97.62 175 LEU A N 1
ATOM 1421 C CA . LEU A 1 175 ? -35.781 13.469 23 1 97.62 175 LEU A CA 1
ATOM 1422 C C . LEU A 1 175 ? -36.531 14.359 22 1 97.62 175 LEU A C 1
ATOM 1424 O O . LEU A 1 175 ? -36.25 14.297 20.797 1 97.62 175 LEU A O 1
ATOM 1428 N N . ASP A 1 176 ? -37.344 15.227 22.469 1 97.38 176 ASP A N 1
ATOM 1429 C CA . ASP A 1 176 ? -38.031 16.156 21.578 1 97.38 176 ASP A CA 1
ATOM 1430 C C . ASP A 1 176 ? -37 17.062 20.875 1 97.38 176 ASP A C 1
ATOM 1432 O O . ASP A 1 176 ? -37.094 17.297 19.656 1 97.38 176 ASP A O 1
ATOM 1436 N N . LYS A 1 177 ? -36.156 17.531 21.641 1 98.31 177 LYS A N 1
ATOM 1437 C CA . LYS A 1 177 ? -35.125 18.406 21.078 1 98.31 177 LYS A CA 1
ATOM 1438 C C . LYS A 1 177 ? -34.219 17.656 20.109 1 98.31 177 LYS A C 1
ATOM 1440 O O . LYS A 1 177 ? -33.875 18.156 19.047 1 98.31 177 LYS A O 1
ATOM 1445 N N . LEU A 1 178 ? -33.844 16.422 20.516 1 98.44 178 LEU A N 1
ATOM 1446 C CA . LEU A 1 178 ? -33 15.602 19.641 1 98.44 178 LEU A CA 1
ATOM 1447 C C . LEU A 1 178 ? -33.719 15.266 18.359 1 98.44 178 LEU A C 1
ATOM 1449 O O . LEU A 1 178 ? -33.156 15.414 17.266 1 98.44 178 LEU A O 1
ATOM 1453 N N . ASN A 1 179 ? -34.969 14.812 18.469 1 97.88 179 ASN A N 1
ATOM 1454 C CA . ASN A 1 179 ? -35.781 14.461 17.297 1 97.88 179 ASN A CA 1
ATOM 1455 C C . ASN A 1 179 ? -35.938 15.648 16.344 1 97.88 179 ASN A C 1
ATOM 1457 O O . ASN A 1 179 ? -35.906 15.477 15.125 1 97.88 179 ASN A O 1
ATOM 1461 N N . HIS A 1 180 ? -36.094 16.766 16.938 1 97.62 180 HIS A N 1
ATOM 1462 C CA . HIS A 1 180 ? -36.156 17.969 16.125 1 97.62 180 HIS A CA 1
ATOM 1463 C C . HIS A 1 180 ? -34.844 18.25 15.414 1 97.62 180 HIS A C 1
ATOM 1465 O O . HIS A 1 180 ? -34.812 18.484 14.203 1 97.62 180 HIS A O 1
ATOM 1471 N N . ALA A 1 181 ? -33.812 18.172 16.172 1 97.88 181 ALA A N 1
ATOM 1472 C CA . ALA A 1 181 ? -32.469 18.469 15.633 1 97.88 181 ALA A CA 1
ATOM 1473 C C . ALA A 1 181 ? -32.125 17.5 14.508 1 97.88 181 ALA A C 1
ATOM 1475 O O . ALA A 1 181 ? -31.531 17.922 13.492 1 97.88 181 ALA A O 1
ATOM 1476 N N . TRP A 1 182 ? -32.469 16.203 14.68 1 97.88 182 TRP A N 1
ATOM 1477 C CA . TRP A 1 182 ? -32.125 15.188 13.695 1 97.88 182 TRP A CA 1
ATOM 1478 C C . TRP A 1 182 ? -33.188 15.055 12.617 1 97.88 182 TRP A C 1
ATOM 1480 O O . TRP A 1 182 ? -33.031 14.297 11.664 1 97.88 182 TRP A O 1
ATOM 1490 N N . ASN A 1 183 ? -34.25 15.852 12.703 1 97.31 183 ASN A N 1
ATOM 1491 C CA . ASN A 1 183 ? -35.406 15.758 11.805 1 97.31 183 ASN A CA 1
ATOM 1492 C C . ASN A 1 183 ? -35.875 14.312 11.656 1 97.31 183 ASN A C 1
ATOM 1494 O O . ASN A 1 183 ? -36.031 13.812 10.539 1 97.31 183 ASN A O 1
ATOM 1498 N N . THR A 1 184 ? -36.156 13.57 12.703 1 95.88 184 THR A N 1
ATOM 1499 C CA . THR A 1 184 ? -36.344 12.125 12.727 1 95.88 184 THR A CA 1
ATOM 1500 C C . THR A 1 184 ? -37.719 11.75 12.156 1 95.88 184 THR A C 1
ATOM 1502 O O . THR A 1 184 ? -37.969 10.586 11.836 1 95.88 184 THR A O 1
ATOM 1505 N N . ASN A 1 185 ? -38.625 12.781 12.062 1 94 185 ASN A N 1
ATOM 1506 C CA . ASN A 1 185 ? -39.875 12.469 11.391 1 94 185 ASN A CA 1
ATOM 1507 C C . ASN A 1 185 ? -39.625 12.016 9.953 1 94 185 ASN A C 1
ATOM 1509 O O . ASN A 1 185 ? -40.5 11.367 9.352 1 94 185 ASN A O 1
ATOM 1513 N N . PHE A 1 186 ? -38.5 12.477 9.523 1 94.25 186 PHE A N 1
ATOM 1514 C CA . PHE A 1 186 ? -38.125 12.008 8.195 1 94.25 186 PHE A CA 1
ATOM 1515 C C . PHE A 1 186 ? -37.969 10.492 8.172 1 94.25 186 PHE A C 1
ATOM 1517 O O . PHE A 1 186 ? -37.219 9.93 8.969 1 94.25 186 PHE A O 1
ATOM 1524 N N . TRP A 1 187 ? -38.719 9.797 7.258 1 91.88 187 TRP A N 1
ATOM 1525 C CA . TRP A 1 187 ? -38.688 8.359 7.023 1 91.88 187 TRP A CA 1
ATOM 1526 C C . TRP A 1 187 ? -39.094 7.598 8.281 1 91.88 187 TRP A C 1
ATOM 1528 O O . TRP A 1 187 ? -38.625 6.473 8.5 1 91.88 187 TRP A O 1
ATOM 1538 N N . GLY A 1 188 ? -39.781 8.242 9.328 1 92.88 188 GLY A N 1
ATOM 1539 C CA . GLY A 1 188 ? -40.375 7.566 10.461 1 92.88 188 GLY A CA 1
ATOM 1540 C C . GLY A 1 188 ? -39.344 7.117 11.5 1 92.88 188 GLY A C 1
ATOM 1541 O O . GLY A 1 188 ? -39.5 6.035 12.07 1 92.88 188 GLY A O 1
ATOM 1542 N N . HIS A 1 189 ? -38.312 7.922 11.766 1 93.75 189 HIS A N 1
ATOM 1543 C CA . HIS A 1 189 ? -37.219 7.555 12.664 1 93.75 189 HIS A CA 1
ATOM 1544 C C . HIS A 1 189 ? -37.438 8.133 14.055 1 93.75 189 HIS A C 1
ATOM 1546 O O . HIS A 1 189 ? -36.531 8.133 14.883 1 93.75 189 HIS A O 1
ATOM 1552 N N . THR A 1 190 ? -38.625 8.57 14.391 1 96.88 190 THR A N 1
ATOM 1553 C CA . THR A 1 190 ? -38.844 9.242 15.664 1 96.88 190 THR A CA 1
ATOM 1554 C C . THR A 1 190 ? -38.531 8.305 16.828 1 96.88 190 THR A C 1
ATOM 1556 O O . THR A 1 190 ? -39 7.168 16.875 1 96.88 190 THR A O 1
ATOM 1559 N N . PHE A 1 191 ? -37.719 8.805 17.797 1 97.25 191 PHE A N 1
ATOM 1560 C CA . PHE A 1 191 ? -37.344 8.047 18.984 1 97.25 191 PHE A CA 1
ATOM 1561 C C . PHE A 1 191 ? -38.25 8.414 20.156 1 97.25 191 PHE A C 1
ATOM 1563 O O . PHE A 1 191 ? -38.562 9.586 20.344 1 97.25 191 PHE A O 1
ATOM 1570 N N . TYR A 1 192 ? -38.594 7.41 20.906 1 96.06 192 TYR A N 1
ATOM 1571 C CA . TYR A 1 192 ? -39.438 7.637 22.078 1 96.06 192 TYR A CA 1
ATOM 1572 C C . TYR A 1 192 ? -38.719 7.238 23.359 1 96.06 192 TYR A C 1
ATOM 1574 O O . TYR A 1 192 ? -39.188 7.562 24.453 1 96.06 192 TYR A O 1
ATOM 1582 N N . ASP A 1 193 ? -37.594 6.527 23.25 1 96.56 193 ASP A N 1
ATOM 1583 C CA . ASP A 1 193 ? -36.719 6.168 24.359 1 96.56 193 ASP A CA 1
ATOM 1584 C C . ASP A 1 193 ? -35.25 6.281 23.953 1 96.56 193 ASP A C 1
ATOM 1586 O O . ASP A 1 193 ? -34.906 5.977 22.812 1 96.56 193 ASP A O 1
ATOM 1590 N N . TRP A 1 194 ? -34.438 6.66 24.938 1 97 194 TRP A N 1
ATOM 1591 C CA . TRP A 1 194 ? -33.031 6.879 24.656 1 97 194 TRP A CA 1
ATOM 1592 C C . TRP A 1 194 ? -32.344 5.582 24.219 1 97 194 TRP A C 1
ATOM 1594 O O . TRP A 1 194 ? -31.422 5.602 23.406 1 97 194 TRP A O 1
ATOM 1604 N N . ASP A 1 195 ? -32.781 4.441 24.703 1 95.75 195 ASP A N 1
ATOM 1605 C CA . ASP A 1 195 ? -32.125 3.162 24.438 1 95.75 195 ASP A CA 1
ATOM 1606 C C . ASP A 1 195 ? -32.5 2.629 23.047 1 95.75 195 ASP A C 1
ATOM 1608 O O . ASP A 1 195 ? -31.953 1.617 22.609 1 95.75 195 ASP A O 1
ATOM 1612 N N . GLU A 1 196 ? -33.375 3.377 22.312 1 96.19 196 GLU A N 1
ATOM 1613 C CA . GLU A 1 196 ? -33.688 3.045 20.938 1 96.19 196 GLU A CA 1
ATOM 1614 C C . GLU A 1 196 ? -32.594 3.523 19.984 1 96.19 196 GLU A C 1
ATOM 1616 O O . GLU A 1 196 ? -32.531 3.074 18.844 1 96.19 196 GLU A O 1
ATOM 1621 N N . ILE A 1 197 ? -31.797 4.418 20.438 1 97.31 197 ILE A N 1
ATOM 1622 C CA . ILE A 1 197 ? -30.766 5.012 19.609 1 97.31 197 ILE A CA 1
ATOM 1623 C C . ILE A 1 197 ? -29.578 4.062 19.516 1 97.31 197 ILE A C 1
ATOM 1625 O O . ILE A 1 197 ? -29.016 3.664 20.547 1 97.31 197 ILE A O 1
ATOM 1629 N N . VAL A 1 198 ? -29.219 3.668 18.312 1 96.94 198 VAL A N 1
ATOM 1630 C CA . VAL A 1 198 ? -28.031 2.852 18.062 1 96.94 198 VAL A CA 1
ATOM 1631 C C . VAL A 1 198 ? -26.984 3.678 17.312 1 96.94 198 VAL A C 1
ATOM 1633 O O . VAL A 1 198 ? -27.266 4.777 16.844 1 96.94 198 VAL A O 1
ATOM 1636 N N . LEU A 1 199 ? -25.75 3.27 17.266 1 97.44 199 LEU A N 1
ATOM 1637 C CA . LEU A 1 199 ? -24.656 4.008 16.641 1 97.44 199 LEU A CA 1
ATOM 1638 C C . LEU A 1 199 ? -24.859 4.07 15.125 1 97.44 199 LEU A C 1
ATOM 1640 O O . LEU A 1 199 ? -25.297 3.098 14.516 1 97.44 199 LEU A O 1
ATOM 1644 N N . PRO A 1 200 ? -24.562 5.242 14.508 1 96.56 200 PRO A N 1
ATOM 1645 C CA . PRO A 1 200 ? -24.609 5.328 13.047 1 96.56 200 PRO A CA 1
ATOM 1646 C C . PRO A 1 200 ? -23.391 4.691 12.375 1 96.56 200 PRO A C 1
ATOM 1648 O O . PRO A 1 200 ? -22.328 5.305 12.32 1 96.56 200 PRO A O 1
ATOM 1651 N N . ASN A 1 201 ? -23.422 3.438 11.93 1 96.06 201 ASN A N 1
ATOM 1652 C CA . ASN A 1 201 ? -22.359 2.734 11.195 1 96.06 201 ASN A CA 1
ATOM 1653 C C . ASN A 1 201 ? -22.922 2.053 9.945 1 96.06 201 ASN A C 1
ATOM 1655 O O . ASN A 1 201 ? -24.031 2.359 9.508 1 96.06 201 ASN A O 1
ATOM 1659 N N . ASN A 1 202 ? -22.188 1.156 9.266 1 95.06 202 ASN A N 1
ATOM 1660 C CA . ASN A 1 202 ? -22.578 0.524 8.008 1 95.06 202 ASN A CA 1
ATOM 1661 C C . ASN A 1 202 ? -23.656 -0.538 8.234 1 95.06 202 ASN A C 1
ATOM 1663 O O . ASN A 1 202 ? -24.203 -1.087 7.273 1 95.06 202 ASN A O 1
ATOM 1667 N N . LEU A 1 203 ? -24 -0.81 9.469 1 93.81 203 LEU A N 1
ATOM 1668 C CA . LEU A 1 203 ? -25.062 -1.753 9.805 1 93.81 203 LEU A CA 1
ATOM 1669 C C . LEU A 1 203 ? -26.359 -1.019 10.117 1 93.81 203 LEU A C 1
ATOM 1671 O O . LEU A 1 203 ? -27.375 -1.649 10.398 1 93.81 203 LEU A O 1
ATOM 1675 N N . SER A 1 204 ? -26.281 0.325 10.109 1 94.75 204 SER A N 1
ATOM 1676 C CA . SER A 1 204 ? -27.453 1.144 10.422 1 94.75 204 SER A CA 1
ATOM 1677 C C . SER A 1 204 ? -27.594 2.307 9.438 1 94.75 204 SER A C 1
ATOM 1679 O O . SER A 1 204 ? -28.031 2.121 8.305 1 94.75 204 SER A O 1
ATOM 1681 N N . GLU A 1 205 ? -27.016 3.523 9.82 1 93.31 205 GLU A N 1
ATOM 1682 C CA . GLU A 1 205 ? -27.328 4.723 9.047 1 93.31 205 GLU A CA 1
ATOM 1683 C C . GLU A 1 205 ? -26.25 4.996 7.996 1 93.31 205 GLU A C 1
ATOM 1685 O O . GLU A 1 205 ? -26.453 5.82 7.102 1 93.31 205 GLU A O 1
ATOM 1690 N N . HIS A 1 206 ? -25.125 4.375 8 1 94 206 HIS A N 1
ATOM 1691 C CA . HIS A 1 206 ? -24.047 4.648 7.074 1 94 206 HIS A CA 1
ATOM 1692 C C . HIS A 1 206 ? -24.047 3.67 5.906 1 94 206 HIS A C 1
ATOM 1694 O O . HIS A 1 206 ? -24.547 2.545 6.039 1 94 206 HIS A O 1
ATOM 1700 N N . TRP A 1 207 ? -23.609 4.145 4.754 1 90 207 TRP A N 1
ATOM 1701 C CA . TRP A 1 207 ? -23.391 3.342 3.553 1 90 207 TRP A CA 1
ATOM 1702 C C . TRP A 1 207 ? -22.016 3.605 2.959 1 90 207 TRP A C 1
ATOM 1704 O O . TRP A 1 207 ? -21.859 4.488 2.111 1 90 207 TRP A O 1
ATOM 1714 N N . GLY A 1 208 ? -21.016 2.781 3.316 1 88.31 208 GLY A N 1
ATOM 1715 C CA . GLY A 1 208 ? -19.656 3.037 2.867 1 88.31 208 GLY A CA 1
ATOM 1716 C C . GLY A 1 208 ? -19 4.199 3.586 1 88.31 208 GLY A C 1
ATOM 1717 O O . GLY A 1 208 ? -19.141 4.34 4.801 1 88.31 208 GLY A O 1
ATOM 1718 N N . GLU A 1 209 ? -18.25 4.945 2.68 1 81.06 209 GLU A N 1
ATOM 1719 C CA . GLU A 1 209 ? -17.5 6.051 3.271 1 81.06 209 GLU A CA 1
ATOM 1720 C C . GLU A 1 209 ? -18.219 7.379 3.068 1 81.06 209 GLU A C 1
ATOM 1722 O O . GLU A 1 209 ? -18.562 7.742 1.939 1 81.06 209 GLU A O 1
ATOM 1727 N N . ASN A 1 210 ? -18.547 8.031 4.086 1 81.31 210 ASN A N 1
ATOM 1728 C CA . ASN A 1 210 ? -19.062 9.398 4.117 1 81.31 210 ASN A CA 1
ATOM 1729 C C . ASN A 1 210 ? -20.5 9.469 3.611 1 81.31 210 ASN A C 1
ATOM 1731 O O . ASN A 1 210 ? -20.906 10.484 3.053 1 81.31 210 ASN A O 1
ATOM 1735 N N . ASN A 1 211 ? -21.25 8.398 3.572 1 88.88 211 ASN A N 1
ATOM 1736 C CA . ASN A 1 211 ? -22.672 8.375 3.234 1 88.88 211 ASN A CA 1
ATOM 1737 C C . ASN A 1 211 ? -23.531 8.07 4.453 1 88.88 211 ASN A C 1
ATOM 1739 O O . ASN A 1 211 ? -23.266 7.105 5.176 1 88.88 211 ASN A O 1
ATOM 1743 N N . SER A 1 212 ? -24.406 8.969 4.699 1 92.31 212 SER A N 1
ATOM 1744 C CA . SER A 1 212 ? -25.312 8.82 5.84 1 92.31 212 SER A CA 1
ATOM 1745 C C . SER A 1 212 ? -26.75 9.133 5.453 1 92.31 212 SER A C 1
ATOM 1747 O O . SER A 1 212 ? -27.016 10.086 4.715 1 92.31 212 SER A O 1
ATOM 1749 N N . THR A 1 213 ? -27.688 8.359 5.93 1 91.94 213 THR A N 1
ATOM 1750 C CA . THR A 1 213 ? -29.109 8.625 5.711 1 91.94 213 THR A CA 1
ATOM 1751 C C . THR A 1 213 ? -29.594 9.758 6.613 1 91.94 213 THR A C 1
ATOM 1753 O O . THR A 1 213 ? -30.469 10.531 6.227 1 91.94 213 THR A O 1
ATOM 1756 N N . PHE A 1 214 ? -29.047 9.852 7.762 1 94.12 214 PHE A N 1
ATOM 1757 C CA . PHE A 1 214 ? -29.312 10.922 8.719 1 94.12 214 PHE A CA 1
ATOM 1758 C C . PHE A 1 214 ? -28.016 11.609 9.133 1 94.12 214 PHE A C 1
ATOM 1760 O O . PHE A 1 214 ? -27.312 11.133 10.023 1 94.12 214 PHE A O 1
ATOM 1767 N N . GLN A 1 215 ? -27.781 12.766 8.57 1 95 215 GLN A N 1
ATOM 1768 C CA . GLN A 1 215 ? -26.531 13.477 8.797 1 95 215 GLN A CA 1
ATOM 1769 C C . GLN A 1 215 ? -26.406 13.938 10.25 1 95 215 GLN A C 1
ATOM 1771 O O . GLN A 1 215 ? -25.312 13.984 10.805 1 95 215 GLN A O 1
ATOM 1776 N N . GLY A 1 216 ? -27.531 14.305 10.844 1 96.38 216 GLY A N 1
ATOM 1777 C CA . GLY A 1 216 ? -27.531 14.781 12.219 1 96.38 216 GLY A CA 1
ATOM 1778 C C . GLY A 1 216 ? -26.875 13.812 13.18 1 96.38 216 GLY A C 1
ATOM 1779 O O . GLY A 1 216 ? -25.969 14.188 13.93 1 96.38 216 GLY A O 1
ATOM 1780 N N . ILE A 1 217 ? -27.297 12.516 13.172 1 97.19 217 ILE A N 1
ATOM 1781 C CA . ILE A 1 217 ? -26.75 11.531 14.094 1 97.19 217 ILE A CA 1
ATOM 1782 C C . ILE A 1 217 ? -25.281 11.266 13.75 1 97.19 217 ILE A C 1
ATOM 1784 O O . ILE A 1 217 ? -24.453 11.062 14.641 1 97.19 217 ILE A O 1
ATOM 1788 N N . SER A 1 218 ? -24.953 11.281 12.492 1 96.94 218 SER A N 1
ATOM 1789 C CA . SER A 1 218 ? -23.578 11.031 12.062 1 96.94 218 SER A CA 1
ATOM 1790 C C . SER A 1 218 ? -22.641 12.156 12.492 1 96.94 218 SER A C 1
ATOM 1792 O O . SER A 1 218 ? -21.516 11.914 12.906 1 96.94 218 SER A O 1
ATOM 1794 N N . LEU A 1 219 ? -23.094 13.375 12.367 1 97.5 219 LEU A N 1
ATOM 1795 C CA . LEU A 1 219 ? -22.328 14.523 12.836 1 97.5 219 LEU A CA 1
ATOM 1796 C C . LEU A 1 219 ? -22.109 14.453 14.344 1 97.5 219 LEU A C 1
ATOM 1798 O O . LEU A 1 219 ? -21.016 14.719 14.828 1 97.5 219 LEU A O 1
ATOM 1802 N N . ASP A 1 220 ? -23.188 14.133 15.047 1 98.31 220 ASP A N 1
ATOM 1803 C CA . ASP A 1 220 ? -23.078 14.016 16.5 1 98.31 220 ASP A CA 1
ATOM 1804 C C . ASP A 1 220 ? -22.109 12.891 16.875 1 98.31 220 ASP A C 1
ATOM 1806 O O . ASP A 1 220 ? -21.406 12.992 17.875 1 98.31 220 ASP A O 1
ATOM 1810 N N . TYR A 1 221 ? -22.156 11.812 16.156 1 98.12 221 TYR A N 1
ATOM 1811 C CA . TYR A 1 221 ? -21.219 10.734 16.469 1 98.12 221 TYR A CA 1
ATOM 1812 C C . TYR A 1 221 ? -19.781 11.18 16.25 1 98.12 221 TYR A C 1
ATOM 1814 O O . TYR A 1 221 ? -18.875 10.781 16.984 1 98.12 221 TYR A O 1
ATOM 1822 N N . SER A 1 222 ? -19.5 11.969 15.172 1 97.75 222 SER A N 1
ATOM 1823 C CA . SER A 1 222 ? -18.172 12.531 14.977 1 97.75 222 SER A CA 1
ATOM 1824 C C . SER A 1 222 ? -17.75 13.383 16.172 1 97.75 222 SER A C 1
ATOM 1826 O O . SER A 1 222 ? -16.625 13.281 16.641 1 97.75 222 SER A O 1
ATOM 1828 N N . ARG A 1 223 ? -18.688 14.242 16.625 1 98.5 223 ARG A N 1
ATOM 1829 C CA . ARG A 1 223 ? -18.422 15.062 17.797 1 98.5 223 ARG A CA 1
ATOM 1830 C C . ARG A 1 223 ? -18.109 14.195 19.016 1 98.5 223 ARG A C 1
ATOM 1832 O O . ARG A 1 223 ? -17.125 14.438 19.719 1 98.5 223 ARG A O 1
ATOM 1839 N N . PHE A 1 224 ? -18.984 13.227 19.203 1 98.44 224 PHE A N 1
ATOM 1840 C CA . PHE A 1 224 ? -18.859 12.312 20.328 1 98.44 224 PHE A CA 1
ATOM 1841 C C . PHE A 1 224 ? -17.516 11.594 20.297 1 98.44 224 PHE A C 1
ATOM 1843 O O . PHE A 1 224 ? -16.828 11.508 21.312 1 98.44 224 PHE A O 1
ATOM 1850 N N . ASN A 1 225 ? -17.172 11 19.141 1 98.06 225 ASN A N 1
ATOM 1851 C CA . ASN A 1 225 ? -15.922 10.266 19 1 98.06 225 ASN A CA 1
ATOM 1852 C C . ASN A 1 225 ? -14.719 11.148 19.312 1 98.06 225 ASN A C 1
ATOM 1854 O O . ASN A 1 225 ? -13.812 10.727 20.047 1 98.06 225 ASN A O 1
ATOM 1858 N N . SER A 1 226 ? -14.648 12.359 18.781 1 98.38 226 SER A N 1
ATOM 1859 C CA . SER A 1 226 ? -13.594 13.32 19.078 1 98.38 226 SER A CA 1
ATOM 1860 C C . SER A 1 226 ? -13.555 13.648 20.578 1 98.38 226 SER A C 1
ATOM 1862 O O . SER A 1 226 ? -12.484 13.648 21.188 1 98.38 226 SER A O 1
ATOM 1864 N N . ASP A 1 227 ? -14.711 13.898 21.188 1 98.44 227 ASP A N 1
ATOM 1865 C CA . ASP A 1 227 ? -14.805 14.234 22.609 1 98.44 227 ASP A CA 1
ATOM 1866 C C . ASP A 1 227 ? -14.336 13.07 23.469 1 98.44 227 ASP A C 1
ATOM 1868 O O . ASP A 1 227 ? -13.703 13.273 24.516 1 98.44 227 ASP A O 1
ATOM 1872 N N . SER A 1 228 ? -14.719 11.875 23.047 1 98.44 228 SER A N 1
ATOM 1873 C CA . SER A 1 228 ? -14.344 10.688 23.812 1 98.44 228 SER A CA 1
ATOM 1874 C C . SER A 1 228 ? -12.828 10.531 23.875 1 98.44 228 SER A C 1
ATOM 1876 O O . SER A 1 228 ? -12.273 10.242 24.938 1 98.44 228 SER A O 1
ATOM 1878 N N . MET A 1 229 ? -12.148 10.703 22.828 1 98.38 229 MET A N 1
ATOM 1879 C CA . MET A 1 229 ? -10.688 10.602 22.812 1 98.38 229 MET A CA 1
ATOM 1880 C C . MET A 1 229 ? -10.055 11.766 23.562 1 98.38 229 MET A C 1
ATOM 1882 O O . MET A 1 229 ? -9.039 11.594 24.234 1 98.38 229 MET A O 1
ATOM 1886 N N . LEU A 1 230 ? -10.664 12.969 23.422 1 98.62 230 LEU A N 1
ATOM 1887 C CA . LEU A 1 230 ? -10.188 14.109 24.188 1 98.62 230 LEU A CA 1
ATOM 1888 C C . LEU A 1 230 ? -10.266 13.82 25.688 1 98.62 230 LEU A C 1
ATOM 1890 O O . LEU A 1 230 ? -9.375 14.211 26.453 1 98.62 230 LEU A O 1
ATOM 1894 N N . GLU A 1 231 ? -11.359 13.148 26.094 1 98.25 231 GLU A N 1
ATOM 1895 C CA . GLU A 1 231 ? -11.5 12.797 27.5 1 98.25 231 GLU A CA 1
ATOM 1896 C C . GLU A 1 231 ? -10.375 11.875 27.969 1 98.25 231 GLU A C 1
ATOM 1898 O O . GLU A 1 231 ? -9.891 12 29.094 1 98.25 231 GLU A O 1
ATOM 1903 N N . CYS A 1 232 ? -10.008 10.922 27.125 1 98.44 232 CYS A N 1
ATOM 1904 C CA . CYS A 1 232 ? -8.875 10.062 27.453 1 98.44 232 CYS A CA 1
ATOM 1905 C C . CYS A 1 232 ? -7.609 10.883 27.656 1 98.44 232 CYS A C 1
ATOM 1907 O O . CYS A 1 232 ? -6.863 10.672 28.609 1 98.44 232 CYS A O 1
ATOM 1909 N N . TYR A 1 233 ? -7.34 11.844 26.781 1 98.5 233 TYR A N 1
ATOM 1910 C CA . TYR A 1 233 ? -6.203 12.742 26.922 1 98.5 233 TYR A CA 1
ATOM 1911 C C . TYR A 1 233 ? -6.273 13.5 28.25 1 98.5 233 TYR A C 1
ATOM 1913 O O . TYR A 1 233 ? -5.281 13.586 28.969 1 98.5 233 TYR A O 1
ATOM 1921 N N . LYS A 1 234 ? -7.41 14.078 28.531 1 98.75 234 LYS A N 1
ATOM 1922 C CA . LYS A 1 234 ? -7.59 14.906 29.734 1 98.75 234 LYS A CA 1
ATOM 1923 C C . LYS A 1 234 ? -7.336 14.102 31 1 98.75 234 LYS A C 1
ATOM 1925 O O . LYS A 1 234 ? -6.805 14.625 31.984 1 98.75 234 LYS A O 1
ATOM 1930 N N . LEU A 1 235 ? -7.754 12.836 30.969 1 98.5 235 LEU A N 1
ATOM 1931 C CA . LEU A 1 235 ? -7.543 11.977 32.125 1 98.5 235 LEU A CA 1
ATOM 1932 C C . LEU A 1 235 ? -6.059 11.812 32.438 1 98.5 235 LEU A C 1
ATOM 1934 O O . LEU A 1 235 ? -5.625 11.938 33.562 1 98.5 235 LEU A O 1
ATOM 1938 N N . GLU A 1 236 ? -5.289 11.516 31.406 1 98.69 236 GLU A N 1
ATOM 1939 C CA . GLU A 1 236 ? -3.846 11.375 31.578 1 98.69 236 GLU A CA 1
ATOM 1940 C C . GLU A 1 236 ? -3.201 12.719 31.922 1 98.69 236 GLU A C 1
ATOM 1942 O O . GLU A 1 236 ? -2.328 12.797 32.781 1 98.69 236 GLU A O 1
ATOM 1947 N N . HIS A 1 237 ? -3.652 13.789 31.234 1 98.62 237 HIS A N 1
ATOM 1948 C CA . HIS A 1 237 ? -3.18 15.141 31.484 1 98.62 237 HIS A CA 1
ATOM 1949 C C . HIS A 1 237 ? -3.367 15.516 32.969 1 98.62 237 HIS A C 1
ATOM 1951 O O . HIS A 1 237 ? -2.439 16.016 33.594 1 98.62 237 HIS A O 1
ATOM 1957 N N . ALA A 1 238 ? -4.508 15.289 33.5 1 98.56 238 ALA A N 1
ATOM 1958 C CA . ALA A 1 238 ? -4.879 15.68 34.875 1 98.56 238 ALA A CA 1
ATOM 1959 C C . ALA A 1 238 ? -3.994 14.977 35.906 1 98.56 238 ALA A C 1
ATOM 1961 O O . ALA A 1 238 ? -3.578 15.594 36.875 1 98.56 238 ALA A O 1
ATOM 1962 N N . VAL A 1 239 ? -3.74 13.719 35.656 1 98.56 239 VAL A N 1
ATOM 1963 C CA . VAL A 1 239 ? -2.979 12.977 36.656 1 98.56 239 VAL A CA 1
ATOM 1964 C C . VAL A 1 239 ? -1.516 13.414 36.625 1 98.56 239 VAL A C 1
ATOM 1966 O O . VAL A 1 239 ? -0.847 13.453 37.656 1 98.56 239 VAL A O 1
ATOM 1969 N N . ILE A 1 240 ? -0.977 13.727 35.438 1 98.69 240 ILE A N 1
ATOM 1970 C CA . ILE A 1 240 ? 0.381 14.25 35.344 1 98.69 240 ILE A CA 1
ATOM 1971 C C . ILE A 1 240 ? 0.457 15.594 36.062 1 98.69 240 ILE A C 1
ATOM 1973 O O . ILE A 1 240 ? 1.36 15.828 36.875 1 98.69 240 ILE A O 1
ATOM 1977 N N . LYS A 1 241 ? -0.515 16.531 35.844 1 98.38 241 LYS A N 1
ATOM 1978 C CA . LYS A 1 241 ? -0.555 17.844 36.469 1 98.38 241 LYS A CA 1
ATOM 1979 C C . LYS A 1 241 ? -0.675 17.734 38 1 98.38 241 LYS A C 1
ATOM 1981 O O . LYS A 1 241 ? -0.121 18.547 38.75 1 98.38 241 LYS A O 1
ATOM 1986 N N . LYS A 1 242 ? -1.407 16.75 38.406 1 98.31 242 LYS A N 1
ATOM 1987 C CA . LYS A 1 242 ? -1.555 16.5 39.844 1 98.31 242 LYS A CA 1
ATOM 1988 C C . LYS A 1 242 ? -0.201 16.25 40.5 1 98.31 242 LYS A C 1
ATOM 1990 O O . LYS A 1 242 ? 0.054 16.703 41.594 1 98.31 242 LYS A O 1
ATOM 1995 N N . ASN A 1 243 ? 0.647 15.531 39.844 1 98.44 243 ASN A N 1
ATOM 1996 C CA . ASN A 1 243 ? 1.947 15.148 40.375 1 98.44 243 ASN A CA 1
ATOM 1997 C C . ASN A 1 243 ? 3.016 16.188 40.062 1 98.44 243 ASN A C 1
ATOM 1999 O O . ASN A 1 243 ? 3.971 16.359 40.812 1 98.44 243 ASN A O 1
ATOM 2003 N N . ILE A 1 244 ? 2.844 16.828 38.906 1 98.12 244 ILE A N 1
ATOM 2004 C CA . ILE A 1 244 ? 3.797 17.828 38.438 1 98.12 244 ILE A CA 1
ATOM 2005 C C . ILE A 1 244 ? 3.047 19.047 37.906 1 98.12 244 ILE A C 1
ATOM 2007 O O . ILE A 1 244 ? 2.965 19.266 36.719 1 98.12 244 ILE A O 1
ATOM 2011 N N . PRO A 1 245 ? 2.639 19.969 38.625 1 96.88 245 PRO A N 1
ATOM 2012 C CA . PRO A 1 245 ? 1.748 21.078 38.281 1 96.88 245 PRO A CA 1
ATOM 2013 C C . PRO A 1 245 ? 2.33 21.969 37.156 1 96.88 245 PRO A C 1
ATOM 2015 O O . PRO A 1 245 ? 1.589 22.469 36.312 1 96.88 245 PRO A O 1
ATOM 2018 N N . ASP A 1 246 ? 3.641 22.078 37.156 1 95.38 246 ASP A N 1
ATOM 2019 C CA . ASP A 1 246 ? 4.25 23.016 36.219 1 95.38 246 ASP A CA 1
ATOM 2020 C C . ASP A 1 246 ? 4.688 22.281 34.938 1 95.38 246 ASP A C 1
ATOM 2022 O O . ASP A 1 246 ? 5.371 22.859 34.094 1 95.38 246 ASP A O 1
ATOM 2026 N N . SER A 1 247 ? 4.324 21.031 34.781 1 96.75 247 SER A N 1
ATOM 2027 C CA . SER A 1 247 ? 4.707 20.266 33.625 1 96.75 247 SER A CA 1
ATOM 2028 C C . SER A 1 247 ? 4.129 20.875 32.344 1 96.75 247 SER A C 1
ATOM 2030 O O . SER A 1 247 ? 3.018 21.422 32.375 1 96.75 247 SER A O 1
ATOM 2032 N N . VAL A 1 248 ? 4.887 20.953 31.25 1 97.75 248 VAL A N 1
ATOM 2033 C CA . VAL A 1 248 ? 4.398 21.25 29.922 1 97.75 248 VAL A CA 1
ATOM 2034 C C . VAL A 1 248 ? 3.945 19.969 29.219 1 97.75 248 VAL A C 1
ATOM 2036 O O . VAL A 1 248 ? 4.746 19.047 29.016 1 97.75 248 VAL A O 1
ATOM 2039 N N . ILE A 1 249 ? 2.67 19.844 28.938 1 98.5 249 ILE A N 1
ATOM 2040 C CA . ILE A 1 249 ? 2.088 18.609 28.453 1 98.5 249 ILE A CA 1
ATOM 2041 C C . ILE A 1 249 ? 1.509 18.812 27.062 1 98.5 249 ILE A C 1
ATOM 2043 O O . ILE A 1 249 ? 0.848 19.828 26.797 1 98.5 249 ILE A O 1
ATOM 2047 N N . THR A 1 250 ? 1.791 17.922 26.109 1 98.44 250 THR A N 1
ATOM 2048 C CA . THR A 1 250 ? 1.266 17.969 24.75 1 98.44 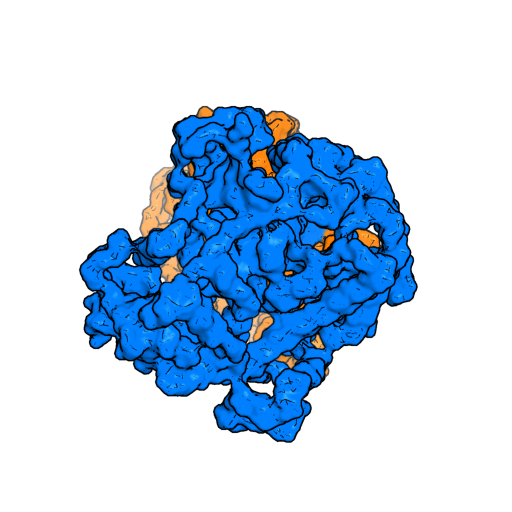250 THR A CA 1
ATOM 2049 C C . THR A 1 250 ? 0.896 16.578 24.266 1 98.44 250 THR A C 1
ATOM 2051 O O . THR A 1 250 ? 0.9 15.617 25.031 1 98.44 250 THR A O 1
ATOM 2054 N N . THR A 1 251 ? 0.374 16.375 23.109 1 98.19 251 THR A N 1
ATOM 2055 C CA . THR A 1 251 ? 0.227 15.18 22.281 1 98.19 251 THR A CA 1
ATOM 2056 C C . THR A 1 251 ? 0.417 15.516 20.797 1 98.19 251 THR A C 1
ATOM 2058 O O . THR A 1 251 ? 0.313 16.672 20.406 1 98.19 251 THR A O 1
ATOM 2061 N N . ASN A 1 252 ? 0.718 14.57 20.062 1 97.06 252 ASN A N 1
ATOM 2062 C CA . ASN A 1 252 ? 1.062 14.773 18.672 1 97.06 252 ASN A CA 1
ATOM 2063 C C . ASN A 1 252 ? -0.184 14.914 17.797 1 97.06 252 ASN A C 1
ATOM 2065 O O . ASN A 1 252 ? -1.018 14.008 17.75 1 97.06 252 ASN A O 1
ATOM 2069 N N . LEU A 1 253 ? -0.34 16.109 17.141 1 98.31 253 LEU A N 1
ATOM 2070 C CA . LEU A 1 253 ? -1.422 16.328 16.188 1 98.31 253 LEU A CA 1
ATOM 2071 C C . LEU A 1 253 ? -0.955 16.062 14.766 1 98.31 253 LEU A C 1
ATOM 2073 O O . LEU A 1 253 ? 0.21 15.727 14.547 1 98.31 253 LEU A O 1
ATOM 2077 N N . MET A 1 254 ? -1.875 16.078 13.766 1 97.81 254 MET A N 1
ATOM 2078 C CA . MET A 1 254 ? -1.527 15.625 12.43 1 97.81 254 MET A CA 1
ATOM 2079 C C . MET A 1 254 ? -2.098 16.562 11.367 1 97.81 254 MET A C 1
ATOM 2081 O O . MET A 1 254 ? -2.611 16.094 10.344 1 97.81 254 MET A O 1
ATOM 2085 N N . GLY A 1 255 ? -2.078 17.828 11.586 1 97.19 255 GLY A N 1
ATOM 2086 C CA . GLY A 1 255 ? -2.518 18.797 10.594 1 97.19 255 GLY A CA 1
ATOM 2087 C C . GLY A 1 255 ? -4.016 18.766 10.352 1 97.19 255 GLY A C 1
ATOM 2088 O O . GLY A 1 255 ? -4.805 18.875 11.289 1 97.19 255 GLY A O 1
ATOM 2089 N N . PHE A 1 256 ? -4.371 18.688 9.055 1 97.44 256 PHE A N 1
ATOM 2090 C CA . PHE A 1 256 ? -5.773 18.594 8.672 1 97.44 256 PHE A CA 1
ATOM 2091 C C . PHE A 1 256 ? -6.27 17.156 8.836 1 97.44 256 PHE A C 1
ATOM 2093 O O . PHE A 1 256 ? -6.586 16.484 7.844 1 97.44 256 PHE A O 1
ATOM 2100 N N . PHE A 1 257 ? -6.422 16.812 10.102 1 97.75 257 PHE A N 1
ATOM 2101 C CA . PHE A 1 257 ? -6.871 15.477 10.461 1 97.75 257 PHE A CA 1
ATOM 2102 C C . PHE A 1 257 ? -8.359 15.469 10.766 1 97.75 257 PHE A C 1
ATOM 2104 O O . PHE A 1 257 ? -8.797 16 11.781 1 97.75 257 PHE A O 1
ATOM 2111 N N . LYS A 1 258 ? -9.164 14.836 10.039 1 96.5 258 LYS A N 1
ATOM 2112 C CA . LYS A 1 258 ? -10.617 14.992 9.977 1 96.5 258 LYS A CA 1
ATOM 2113 C C . LYS A 1 258 ? -11.273 14.477 11.258 1 96.5 258 LYS A C 1
ATOM 2115 O O . LYS A 1 258 ? -12.289 15.016 11.695 1 96.5 258 LYS A O 1
ATOM 2120 N N . GLN A 1 259 ? -10.688 13.57 11.969 1 96.38 259 GLN A N 1
ATOM 2121 C CA . GLN A 1 259 ? -11.406 12.805 12.977 1 96.38 259 GLN A CA 1
ATOM 2122 C C . GLN A 1 259 ? -11.484 13.562 14.297 1 96.38 259 GLN A C 1
ATOM 2124 O O . GLN A 1 259 ? -12.297 13.242 15.164 1 96.38 259 GLN A O 1
ATOM 2129 N N . LEU A 1 260 ? -10.609 14.547 14.414 1 98.19 260 LEU A N 1
ATOM 2130 C CA . LEU A 1 260 ? -10.539 15.211 15.711 1 98.19 260 LEU A CA 1
ATOM 2131 C C . LEU A 1 260 ? -10.656 16.719 15.562 1 98.19 260 LEU A C 1
ATOM 2133 O O . LEU A 1 260 ? -9.914 17.328 14.781 1 98.19 260 LEU A O 1
ATOM 2137 N N . ASP A 1 261 ? -11.586 17.312 16.281 1 98.25 261 ASP A N 1
ATOM 2138 C CA . ASP A 1 261 ? -11.695 18.766 16.312 1 98.25 261 ASP A CA 1
ATOM 2139 C C . ASP A 1 261 ? -10.539 19.391 17.094 1 98.25 261 ASP A C 1
ATOM 2141 O O . ASP A 1 261 ? -10.641 19.594 18.312 1 98.25 261 ASP A O 1
ATOM 2145 N N . TYR A 1 262 ? -9.523 19.812 16.406 1 98.38 262 TYR A N 1
ATOM 2146 C CA . TYR A 1 262 ? -8.281 20.219 17.047 1 98.38 262 TYR A CA 1
ATOM 2147 C C . TYR A 1 262 ? -8.422 21.594 17.688 1 98.38 262 TYR A C 1
ATOM 2149 O O . TYR A 1 262 ? -7.625 21.969 18.562 1 98.38 262 TYR A O 1
ATOM 2157 N N . PHE A 1 263 ? -9.406 22.422 17.297 1 97.88 263 PHE A N 1
ATOM 2158 C CA . PHE A 1 263 ? -9.641 23.672 18.031 1 97.88 263 PHE A CA 1
ATOM 2159 C C . PHE A 1 263 ? -10.102 23.375 19.453 1 97.88 263 PHE A C 1
ATOM 2161 O O . PHE A 1 263 ? -9.695 24.062 20.391 1 97.88 263 PHE A O 1
ATOM 2168 N N . LYS A 1 264 ? -10.938 22.344 19.594 1 97.5 264 LYS A N 1
ATOM 2169 C CA . LYS A 1 264 ? -11.359 21.922 20.938 1 97.5 264 LYS A CA 1
ATOM 2170 C C . LYS A 1 264 ? -10.203 21.281 21.703 1 97.5 264 LYS A C 1
ATOM 2172 O O . LYS A 1 264 ? -10.016 21.562 22.891 1 97.5 264 LYS A O 1
ATOM 2177 N N . TRP A 1 265 ? -9.414 20.453 21.062 1 98.25 265 TRP A N 1
ATOM 2178 C CA . TRP A 1 265 ? -8.281 19.766 21.688 1 98.25 265 TRP A CA 1
ATOM 2179 C C . TRP A 1 265 ? -7.242 20.766 22.188 1 98.25 265 TRP A C 1
ATOM 2181 O O . TRP A 1 265 ? -6.711 20.609 23.281 1 98.25 265 TRP A O 1
ATOM 2191 N N . ALA A 1 266 ? -6.961 21.781 21.406 1 97.94 266 ALA A N 1
ATOM 2192 C CA . ALA A 1 266 ? -5.871 22.719 21.688 1 97.94 266 ALA A CA 1
ATOM 2193 C C . ALA A 1 266 ? -6.102 23.469 22.984 1 97.94 266 ALA A C 1
ATOM 2195 O O . ALA A 1 266 ? -5.145 23.844 23.672 1 97.94 266 ALA A O 1
ATOM 2196 N N . LYS A 1 267 ? -7.34 23.672 23.391 1 97.31 267 LYS A N 1
ATOM 2197 C CA . LYS A 1 267 ? -7.668 24.344 24.641 1 97.31 267 LYS A CA 1
ATOM 2198 C C . LYS A 1 267 ? -7.113 23.578 25.844 1 97.31 267 LYS A C 1
ATOM 2200 O O . LYS A 1 267 ? -6.84 24.172 26.891 1 97.31 267 LYS A O 1
ATOM 2205 N N . GLU A 1 268 ? -6.949 22.281 25.625 1 97.75 268 GLU A N 1
ATOM 2206 C CA . GLU A 1 268 ? -6.543 21.406 26.734 1 97.75 268 GLU A CA 1
ATOM 2207 C C . GLU A 1 268 ? -5.043 21.141 26.688 1 97.75 268 GLU A C 1
ATOM 2209 O O . GLU A 1 268 ? -4.484 20.578 27.641 1 97.75 268 GLU A O 1
ATOM 2214 N N . LEU A 1 269 ? -4.344 21.484 25.641 1 98.06 269 LEU A N 1
ATOM 2215 C CA . LEU A 1 269 ? -2.906 21.281 25.516 1 98.06 269 LEU A CA 1
ATOM 2216 C C . LEU A 1 269 ? -2.135 22.469 26.094 1 98.06 269 LEU A C 1
ATOM 2218 O O . LEU A 1 269 ? -2.559 23.625 25.953 1 98.06 269 LEU A O 1
ATOM 2222 N N . ASP A 1 270 ? -1.002 22.219 26.734 1 97.62 270 ASP A N 1
ATOM 2223 C CA . ASP A 1 270 ? -0.132 23.312 27.141 1 97.62 270 ASP A CA 1
ATOM 2224 C C . ASP A 1 270 ? 0.591 23.906 25.938 1 97.62 270 ASP A C 1
ATOM 2226 O O . ASP A 1 270 ? 0.857 25.125 25.906 1 97.62 270 ASP A O 1
ATOM 2230 N N . ILE A 1 271 ? 0.876 23.125 24.984 1 97.75 271 ILE A N 1
ATOM 2231 C CA . ILE A 1 271 ? 1.515 23.547 23.75 1 97.75 271 ILE A CA 1
ATOM 2232 C C . ILE A 1 271 ? 1.094 22.625 22.609 1 97.75 271 ILE A C 1
ATOM 2234 O O . ILE A 1 271 ? 0.988 21.406 22.797 1 97.75 271 ILE A O 1
ATOM 2238 N N . VAL A 1 272 ? 0.832 23.203 21.438 1 98.31 272 VAL A N 1
ATOM 2239 C CA . VAL A 1 272 ? 0.469 22.438 20.266 1 98.31 272 VAL A CA 1
ATOM 2240 C C . VAL A 1 272 ? 1.713 21.766 19.672 1 98.31 272 VAL A C 1
ATOM 2242 O O . VAL A 1 272 ? 2.777 22.391 19.594 1 98.31 272 VAL A O 1
ATOM 2245 N N . SER A 1 273 ? 1.66 20.5 19.328 1 98.25 273 SER A N 1
ATOM 2246 C CA . SER A 1 273 ? 2.689 19.797 18.562 1 98.25 273 SER A CA 1
ATOM 2247 C C . SER A 1 273 ? 2.086 19.031 17.391 1 98.25 273 SER A C 1
ATOM 2249 O O . SER A 1 273 ? 0.934 18.594 17.469 1 98.25 273 SER A O 1
ATOM 2251 N N . TRP A 1 274 ? 2.855 18.906 16.297 1 97.38 274 TRP A N 1
ATOM 2252 C CA . TRP A 1 274 ? 2.266 18.141 15.195 1 97.38 274 TRP A CA 1
ATOM 2253 C C . TRP A 1 274 ? 3.348 17.531 14.312 1 97.38 274 TRP A C 1
ATOM 2255 O O . TRP A 1 274 ? 4.531 17.859 14.461 1 97.38 274 TRP A O 1
ATOM 2265 N N . ASP A 1 275 ? 2.934 16.594 13.5 1 97.31 275 ASP A N 1
ATOM 2266 C CA . ASP A 1 275 ? 3.783 15.883 12.547 1 97.31 275 ASP A CA 1
ATOM 2267 C C . ASP A 1 275 ? 3.645 16.453 11.141 1 97.31 275 ASP A C 1
ATOM 2269 O O . ASP A 1 275 ? 2.533 16.594 10.633 1 97.31 275 ASP A O 1
ATOM 2273 N N . ASN A 1 276 ? 4.695 16.766 10.484 1 98.06 276 ASN A N 1
ATOM 2274 C CA . ASN A 1 276 ? 4.723 17.328 9.141 1 98.06 276 ASN A CA 1
ATOM 2275 C C . ASN A 1 276 ? 5.434 16.391 8.164 1 98.06 276 ASN A C 1
ATOM 2277 O O . ASN A 1 276 ? 6.664 16.297 8.164 1 98.06 276 ASN A O 1
ATOM 2281 N N . TYR A 1 277 ? 4.645 15.742 7.219 1 97.06 277 TYR A N 1
ATOM 2282 C CA . TYR A 1 277 ? 5.219 14.773 6.289 1 97.06 277 TYR A CA 1
ATOM 2283 C C . TYR A 1 277 ? 4.785 15.07 4.859 1 97.06 277 TYR A C 1
ATOM 2285 O O . TYR A 1 277 ? 4.129 14.25 4.215 1 97.06 277 TYR A O 1
ATOM 2293 N N . PRO A 1 278 ? 5.141 16.188 4.301 1 96.94 278 PRO A N 1
ATOM 2294 C CA . PRO A 1 278 ? 4.82 16.438 2.893 1 96.94 278 PRO A CA 1
ATOM 2295 C C . PRO A 1 278 ? 5.539 15.469 1.947 1 96.94 278 PRO A C 1
ATOM 2297 O O . PRO A 1 278 ? 6.68 15.078 2.209 1 96.94 278 PRO A O 1
ATOM 2300 N N . GLY A 1 279 ? 4.844 15.062 0.885 1 92.81 279 GLY A N 1
ATOM 2301 C CA . GLY A 1 279 ? 5.473 14.312 -0.19 1 92.81 279 GLY A CA 1
ATOM 2302 C C . GLY A 1 279 ? 6.086 15.203 -1.257 1 92.81 279 GLY A C 1
ATOM 2303 O O . GLY A 1 279 ? 5.992 16.422 -1.183 1 92.81 279 GLY A O 1
ATOM 2304 N N . LEU A 1 280 ? 6.625 14.523 -2.26 1 90.06 280 LEU A N 1
ATOM 2305 C CA . LEU A 1 280 ? 7.305 15.242 -3.332 1 90.06 280 LEU A CA 1
ATOM 2306 C C . LEU A 1 280 ? 6.328 16.141 -4.086 1 90.06 280 LEU A C 1
ATOM 2308 O O . LEU A 1 280 ? 6.699 17.219 -4.531 1 90.06 280 LEU A O 1
ATOM 2312 N N . GLN A 1 281 ? 5.102 15.695 -4.121 1 91.56 281 GLN A N 1
ATOM 2313 C CA . GLN A 1 281 ? 4.148 16.453 -4.934 1 91.56 281 GLN A CA 1
ATOM 2314 C C . GLN A 1 281 ? 3.227 17.297 -4.059 1 91.56 281 GLN A C 1
ATOM 2316 O O . GLN A 1 281 ? 2.305 17.938 -4.562 1 91.56 281 GLN A O 1
ATOM 2321 N N . THR A 1 282 ? 3.42 17.359 -2.783 1 96.25 282 THR A N 1
ATOM 2322 C CA . THR A 1 282 ? 2.641 18.25 -1.927 1 96.25 282 THR A CA 1
ATOM 2323 C C . THR A 1 282 ? 2.951 19.703 -2.236 1 96.25 282 THR A C 1
ATOM 2325 O O . THR A 1 282 ? 4.113 20.109 -2.225 1 96.25 282 THR A O 1
ATOM 2328 N N . PRO A 1 283 ? 1.919 20.516 -2.518 1 97.25 283 PRO A N 1
ATOM 2329 C CA . PRO A 1 283 ? 2.215 21.938 -2.721 1 97.25 283 PRO A CA 1
ATOM 2330 C C . PRO A 1 283 ? 2.869 22.578 -1.503 1 97.25 283 PRO A C 1
ATOM 2332 O O . PRO A 1 283 ? 2.443 22.344 -0.369 1 97.25 283 PRO A O 1
ATOM 2335 N N . VAL A 1 284 ? 3.867 23.422 -1.735 1 97.88 284 VAL A N 1
ATOM 2336 C CA . VAL A 1 284 ? 4.586 24.094 -0.659 1 97.88 284 VAL A CA 1
ATOM 2337 C C . VAL A 1 284 ? 3.615 24.922 0.173 1 97.88 284 VAL A C 1
ATOM 2339 O O . VAL A 1 284 ? 3.727 24.969 1.4 1 97.88 284 VAL A O 1
ATOM 2342 N N . SER A 1 285 ? 2.639 25.5 -0.507 1 98.5 285 SER A N 1
ATOM 2343 C CA . SER A 1 285 ? 1.652 26.344 0.153 1 98.5 285 SER A CA 1
ATOM 2344 C C . SER A 1 285 ? 0.757 25.531 1.082 1 98.5 285 SER A C 1
ATOM 2346 O O . SER A 1 285 ? 0.287 26.047 2.102 1 98.5 285 SER A O 1
ATOM 2348 N N . TYR A 1 286 ? 0.491 24.297 0.713 1 98.62 286 TYR A N 1
ATOM 2349 C CA . TYR A 1 286 ? -0.329 23.453 1.57 1 98.62 286 TYR A CA 1
ATOM 2350 C C . TYR A 1 286 ? 0.372 23.172 2.895 1 98.62 286 TYR A C 1
ATOM 2352 O O . TYR A 1 286 ? -0.26 23.188 3.953 1 98.62 286 TYR A O 1
ATOM 2360 N N . THR A 1 287 ? 1.658 22.891 2.842 1 98.56 287 THR A N 1
ATOM 2361 C CA . THR A 1 287 ? 2.439 22.672 4.055 1 98.56 287 THR A CA 1
ATOM 2362 C C . THR A 1 287 ? 2.473 23.938 4.914 1 98.56 287 THR A C 1
ATOM 2364 O O . THR A 1 287 ? 2.316 23.859 6.137 1 98.56 287 THR A O 1
ATOM 2367 N N . ALA A 1 288 ? 2.652 25.062 4.273 1 98.75 288 ALA A N 1
ATOM 2368 C CA . ALA A 1 288 ? 2.607 26.328 4.984 1 98.75 288 ALA A CA 1
ATOM 2369 C C . ALA A 1 288 ? 1.268 26.516 5.691 1 98.75 288 ALA A C 1
ATOM 2371 O O . ALA A 1 288 ? 1.226 26.906 6.859 1 98.75 288 ALA A O 1
ATOM 2372 N N . MET A 1 289 ? 0.204 26.234 4.992 1 98.75 289 MET A N 1
ATOM 2373 C CA . MET A 1 289 ? -1.141 26.344 5.547 1 98.75 289 MET A CA 1
ATOM 2374 C C . MET A 1 289 ? -1.304 25.453 6.77 1 98.75 289 MET A C 1
ATOM 2376 O O . MET A 1 289 ? -1.917 25.844 7.762 1 98.75 289 MET A O 1
ATOM 2380 N N . ALA A 1 290 ? -0.763 24.266 6.707 1 98.69 290 ALA A N 1
ATOM 2381 C CA . ALA A 1 290 ? -0.864 23.328 7.824 1 98.69 290 ALA A CA 1
ATOM 2382 C C . ALA A 1 290 ? -0.129 23.859 9.055 1 98.69 290 ALA A C 1
ATOM 2384 O O . ALA A 1 290 ? -0.611 23.719 10.18 1 98.69 290 ALA A O 1
ATOM 2385 N N . HIS A 1 291 ? 1.045 24.453 8.836 1 98.75 291 HIS A N 1
ATOM 2386 C CA . HIS A 1 291 ? 1.752 25.078 9.945 1 98.75 291 HIS A CA 1
ATOM 2387 C C . HIS A 1 291 ? 0.922 26.203 10.555 1 98.75 291 HIS A C 1
ATOM 2389 O O . HIS A 1 291 ? 0.83 26.312 11.781 1 98.75 291 HIS A O 1
ATOM 2395 N N . ASP A 1 292 ? 0.35 27.016 9.68 1 98.62 292 ASP A N 1
ATOM 2396 C CA . ASP A 1 292 ? -0.445 28.141 10.156 1 98.62 292 ASP A CA 1
ATOM 2397 C C . ASP A 1 292 ? -1.688 27.672 10.906 1 98.62 292 ASP A C 1
ATOM 2399 O O . ASP A 1 292 ? -2.137 28.312 11.852 1 98.62 292 ASP A O 1
ATOM 2403 N N . LEU A 1 293 ? -2.215 26.516 10.461 1 98.69 293 LEU A N 1
ATOM 2404 C CA . LEU A 1 293 ? -3.311 25.906 11.211 1 98.69 293 LEU A CA 1
ATOM 2405 C C . LEU A 1 293 ? -2.861 25.531 12.617 1 98.69 293 LEU A C 1
ATOM 2407 O O . LEU A 1 293 ? -3.555 25.828 13.602 1 98.69 293 LEU A O 1
ATOM 2411 N N . MET A 1 294 ? -1.736 24.906 12.742 1 98.56 294 MET A N 1
ATOM 2412 C CA . MET A 1 294 ? -1.231 24.5 14.047 1 98.56 294 MET A CA 1
ATOM 2413 C C . MET A 1 294 ? -0.988 25.703 14.938 1 98.56 294 MET A C 1
ATOM 2415 O O . MET A 1 294 ? -1.327 25.688 16.125 1 98.56 294 MET A O 1
ATOM 2419 N N . ARG A 1 295 ? -0.439 26.766 14.383 1 97.94 295 ARG A N 1
ATOM 2420 C CA . ARG A 1 295 ? -0.229 28 15.125 1 97.94 295 ARG A CA 1
ATOM 2421 C C . ARG A 1 295 ? -1.558 28.625 15.523 1 97.94 295 ARG A C 1
ATOM 2423 O O . ARG A 1 295 ? -1.71 29.094 16.656 1 97.94 295 ARG A O 1
ATOM 2430 N N . GLY A 1 296 ? -2.498 28.594 14.625 1 97.5 296 GLY A N 1
ATOM 2431 C CA . GLY A 1 296 ? -3.799 29.203 14.844 1 97.5 296 GLY A CA 1
ATOM 2432 C C . GLY A 1 296 ? -4.605 28.516 15.922 1 97.5 296 GLY A C 1
ATOM 2433 O O . GLY A 1 296 ? -5.469 29.125 16.562 1 97.5 296 GLY A O 1
ATOM 2434 N N . LEU A 1 297 ? -4.301 27.281 16.234 1 98 297 LEU A N 1
ATOM 2435 C CA . LEU A 1 297 ? -5.055 26.484 17.203 1 98 297 LEU A CA 1
ATOM 2436 C C . LEU A 1 297 ? -4.949 27.109 18.594 1 98 297 LEU A C 1
ATOM 2438 O O . LEU A 1 297 ? -5.875 26.984 19.406 1 98 297 LEU A O 1
ATOM 2442 N N . LYS A 1 298 ? -3.838 27.781 18.859 1 96.06 298 LYS A N 1
ATOM 2443 C CA . LYS A 1 298 ? -3.666 28.422 20.156 1 96.06 298 LYS A CA 1
ATOM 2444 C C . LYS A 1 298 ? -3.393 29.922 19.984 1 96.06 298 LYS A C 1
ATOM 2446 O O . LYS A 1 298 ? -2.449 30.453 20.578 1 96.06 298 LYS A O 1
ATOM 2451 N N . ASN A 1 299 ? -4.148 30.516 19.078 1 93.88 299 ASN A N 1
ATOM 2452 C CA . ASN A 1 299 ? -4.223 31.969 18.922 1 93.88 299 ASN A CA 1
ATOM 2453 C C . ASN A 1 299 ? -2.857 32.562 18.609 1 93.88 299 ASN A C 1
ATOM 2455 O O . ASN A 1 299 ? -2.477 33.594 19.172 1 93.88 299 ASN A O 1
ATOM 2459 N N . GLY A 1 300 ? -2.117 31.844 17.859 1 95.06 300 GLY A N 1
ATOM 2460 C CA . GLY A 1 300 ? -0.884 32.406 17.328 1 95.06 300 GLY A CA 1
ATOM 2461 C C . GLY A 1 300 ? 0.344 31.984 18.125 1 95.06 300 GLY A C 1
ATOM 2462 O O . GLY A 1 300 ? 1.47 32.312 17.75 1 95.06 300 GLY A O 1
ATOM 2463 N N . ASP A 1 301 ? 0.19 31.234 19.203 1 96 301 ASP A N 1
ATOM 2464 C CA . ASP A 1 301 ? 1.328 30.75 19.984 1 96 301 ASP A CA 1
ATOM 2465 C C . ASP A 1 301 ? 2.23 29.844 19.125 1 96 301 ASP A C 1
ATOM 2467 O O . ASP A 1 301 ? 1.755 29.156 18.234 1 96 301 ASP A O 1
ATOM 2471 N N . PRO A 1 302 ? 3.568 29.938 19.422 1 97.06 302 PRO A N 1
ATOM 2472 C CA . PRO A 1 302 ? 4.441 28.953 18.766 1 97.06 302 PRO A CA 1
ATOM 2473 C C . PRO A 1 302 ? 4.039 27.516 19.062 1 97.06 302 PRO A C 1
ATOM 2475 O O . PRO A 1 302 ? 3.301 27.25 20.016 1 97.06 302 PRO A O 1
ATOM 2478 N N . PHE A 1 303 ? 4.422 26.625 18.203 1 98.25 303 PHE A N 1
ATOM 2479 C CA . PHE A 1 303 ? 4.109 25.203 18.344 1 98.25 303 PHE A CA 1
ATOM 2480 C C . PHE A 1 303 ? 5.371 24.359 18.234 1 98.25 303 PHE A C 1
ATOM 2482 O O . PHE A 1 303 ? 6.465 24.891 18.031 1 98.25 303 PHE A O 1
ATOM 2489 N N . MET A 1 304 ? 5.23 23.047 18.484 1 98.56 304 MET A N 1
ATOM 2490 C CA . MET A 1 304 ? 6.328 22.078 18.344 1 98.56 304 MET A CA 1
ATOM 2491 C C . MET A 1 304 ? 6.207 21.297 17.047 1 98.56 304 MET A C 1
ATOM 2493 O O . MET A 1 304 ? 5.195 20.625 16.812 1 98.56 304 MET A O 1
ATOM 2497 N N . LEU A 1 305 ? 7.203 21.453 16.172 1 98.62 305 LEU A N 1
ATOM 2498 C CA . LEU A 1 305 ? 7.363 20.406 15.164 1 98.62 305 LEU A CA 1
ATOM 2499 C C . LEU A 1 305 ? 7.887 19.125 15.797 1 98.62 305 LEU A C 1
ATOM 2501 O O . LEU A 1 305 ? 9.086 19 16.062 1 98.62 305 LEU A O 1
ATOM 2505 N N . MET A 1 306 ? 6.957 18.234 16.016 1 98.25 306 MET A N 1
ATOM 2506 C CA . MET A 1 306 ? 7.262 17.031 16.781 1 98.25 306 MET A CA 1
ATOM 2507 C C . MET A 1 306 ? 7.914 15.969 15.914 1 98.25 306 MET A C 1
ATOM 2509 O O . MET A 1 306 ? 8.789 15.234 16.375 1 98.25 306 MET A O 1
ATOM 2513 N N . GLU A 1 307 ? 7.398 15.891 14.734 1 98.19 307 GLU A N 1
ATOM 2514 C CA . GLU A 1 307 ? 7.953 14.875 13.844 1 98.19 307 GLU A CA 1
ATOM 2515 C C . GLU A 1 307 ? 8.047 15.391 12.414 1 98.19 307 GLU A C 1
ATOM 2517 O O . GLU A 1 307 ? 7.156 16.109 11.945 1 98.19 307 GLU A O 1
ATOM 2522 N N . GLN A 1 308 ? 9.008 15.086 11.727 1 98.12 308 GLN A N 1
ATOM 2523 C CA . GLN A 1 308 ? 9.242 15.086 10.289 1 98.12 308 GLN A CA 1
ATOM 2524 C C . GLN A 1 308 ? 10.266 14.023 9.898 1 98.12 308 GLN A C 1
ATOM 2526 O O . GLN A 1 308 ? 10.945 13.469 10.766 1 98.12 308 GLN A O 1
ATOM 2531 N N . THR A 1 309 ? 10.32 13.68 8.672 1 97.94 309 THR A N 1
ATOM 2532 C CA . THR A 1 309 ? 11.344 12.727 8.258 1 97.94 309 THR A CA 1
ATOM 2533 C C . THR A 1 309 ? 12.617 13.453 7.832 1 97.94 309 THR A C 1
ATOM 2535 O O . THR A 1 309 ? 12.555 14.508 7.191 1 97.94 309 THR A O 1
ATOM 2538 N N . PRO A 1 310 ? 13.789 12.914 8.141 1 97.5 310 PRO A N 1
ATOM 2539 C CA . PRO A 1 310 ? 15.031 13.531 7.66 1 97.5 310 PRO A CA 1
ATOM 2540 C C . PRO A 1 310 ? 15.195 13.414 6.145 1 97.5 310 PRO A C 1
ATOM 2542 O O . PRO A 1 310 ? 15.883 14.234 5.531 1 97.5 310 PRO A O 1
ATOM 2545 N N . SER A 1 311 ? 14.516 12.352 5.613 1 96.31 311 SER A N 1
ATOM 2546 C CA . SER A 1 311 ? 14.609 12.203 4.168 1 96.31 311 SER A CA 1
ATOM 2547 C C . SER A 1 311 ? 13.305 11.688 3.578 1 96.31 311 SER A C 1
ATOM 2549 O O . SER A 1 311 ? 12.43 12.477 3.217 1 96.31 311 SER A O 1
ATOM 2551 N N . GLN A 1 312 ? 13.07 10.383 3.602 1 95.19 312 GLN A N 1
ATOM 2552 C CA . GLN A 1 312 ? 11.859 9.828 3.008 1 95.19 312 GLN A CA 1
ATOM 2553 C C . GLN A 1 312 ? 10.984 9.164 4.062 1 95.19 312 GLN A C 1
ATOM 2555 O O . GLN A 1 312 ? 11.453 8.852 5.16 1 95.19 312 GLN A O 1
ATOM 2560 N N . GLN A 1 313 ? 9.711 8.969 3.684 1 95.62 313 GLN A N 1
ATOM 2561 C CA . GLN A 1 313 ? 8.797 8.148 4.465 1 95.62 313 GLN A CA 1
ATOM 2562 C C . GLN A 1 313 ? 8.773 6.707 3.957 1 95.62 313 GLN A C 1
ATOM 2564 O O . GLN A 1 313 ? 9.648 6.297 3.199 1 95.62 313 GLN A O 1
ATOM 2569 N N . ASN A 1 314 ? 7.891 5.887 4.488 1 94.44 314 ASN A N 1
ATOM 2570 C CA . ASN A 1 314 ? 7.781 4.516 4 1 94.44 314 ASN A CA 1
ATOM 2571 C C . ASN A 1 314 ? 6.367 4.199 3.525 1 94.44 314 ASN A C 1
ATOM 2573 O O . ASN A 1 314 ? 6.16 3.242 2.777 1 94.44 314 ASN A O 1
ATOM 2577 N N . TRP A 1 315 ? 5.379 4.988 3.934 1 92.88 315 TRP A N 1
ATOM 2578 C CA . TRP A 1 315 ? 3.986 4.574 3.775 1 92.88 315 TRP A CA 1
ATOM 2579 C C . TRP A 1 315 ? 3.354 5.254 2.564 1 92.88 315 TRP A C 1
ATOM 2581 O O . TRP A 1 315 ? 2.234 4.914 2.172 1 92.88 315 TRP A O 1
ATOM 2591 N N . GLN A 1 316 ? 3.998 6.266 1.927 1 94.44 316 GLN A N 1
ATOM 2592 C CA . GLN A 1 316 ? 3.479 6.867 0.703 1 94.44 316 GLN A CA 1
ATOM 2593 C C . GLN A 1 316 ? 3.611 5.91 -0.479 1 94.44 316 GLN A C 1
ATOM 2595 O O . GLN A 1 316 ? 4.457 5.016 -0.467 1 94.44 316 GLN A O 1
ATOM 2600 N N . PRO A 1 317 ? 2.783 6.137 -1.514 1 93.94 317 PRO A N 1
ATOM 2601 C CA . PRO A 1 317 ? 2.889 5.227 -2.656 1 93.94 317 PRO A CA 1
ATOM 2602 C C . PRO A 1 317 ? 4.285 5.219 -3.279 1 93.94 317 PRO A C 1
ATOM 2604 O O . PRO A 1 317 ? 4.773 4.164 -3.693 1 93.94 317 PRO A O 1
ATOM 2607 N N . TYR A 1 318 ? 4.902 6.395 -3.328 1 95.31 318 TYR A N 1
ATOM 2608 C CA . TYR A 1 318 ? 6.262 6.582 -3.82 1 95.31 318 TYR A CA 1
ATOM 2609 C C . TYR A 1 318 ? 7.086 7.398 -2.832 1 95.31 318 TYR A C 1
ATOM 2611 O O . TYR A 1 318 ? 6.848 8.594 -2.654 1 95.31 318 TYR A O 1
ATOM 2619 N N . ASN A 1 319 ? 8.047 6.754 -2.193 1 95.94 319 ASN A N 1
ATOM 2620 C CA . ASN A 1 319 ? 8.805 7.418 -1.137 1 95.94 319 ASN A CA 1
ATOM 2621 C C . ASN A 1 319 ? 10.125 7.977 -1.662 1 95.94 319 ASN A C 1
ATOM 2623 O O . ASN A 1 319 ? 11.188 7.41 -1.413 1 95.94 319 ASN A O 1
ATOM 2627 N N . SER A 1 320 ? 9.977 9.086 -2.33 1 96.19 320 SER A N 1
ATOM 2628 C CA . SER A 1 320 ? 11.117 9.781 -2.912 1 96.19 320 SER A CA 1
ATOM 2629 C C . SER A 1 320 ? 12.008 10.383 -1.832 1 96.19 320 SER A C 1
ATOM 2631 O O . SER A 1 320 ? 11.516 10.844 -0.8 1 96.19 320 SER A O 1
ATOM 2633 N N . LEU A 1 321 ? 13.281 10.398 -2.143 1 97.31 321 LEU A N 1
ATOM 2634 C CA . LEU A 1 321 ? 14.227 11.055 -1.239 1 97.31 321 LEU A CA 1
ATOM 2635 C C . LEU A 1 321 ? 14.07 12.57 -1.295 1 97.31 321 LEU A C 1
ATOM 2637 O O . LEU A 1 321 ? 13.859 13.141 -2.369 1 97.31 321 LEU A O 1
ATOM 2641 N N . LYS A 1 322 ? 14.109 13.195 -0.13 1 97.19 322 LYS A N 1
ATOM 2642 C CA . LYS A 1 322 ? 14.289 14.641 -0.16 1 97.19 322 LYS A CA 1
ATOM 2643 C C . LYS A 1 322 ? 15.578 15.016 -0.89 1 97.19 322 LYS A C 1
ATOM 2645 O O . LYS A 1 322 ? 16.641 14.477 -0.597 1 97.19 322 LYS A O 1
ATOM 2650 N N . ARG A 1 323 ? 15.484 15.883 -1.859 1 96.5 323 ARG A N 1
ATOM 2651 C CA . ARG A 1 323 ? 16.672 16.406 -2.514 1 96.5 323 ARG A CA 1
ATOM 2652 C C . ARG A 1 323 ? 17.547 17.188 -1.529 1 96.5 323 ARG A C 1
ATOM 2654 O O . ARG A 1 323 ? 17.031 17.703 -0.532 1 96.5 323 ARG A O 1
ATOM 2661 N N . PRO A 1 324 ? 18.875 17.266 -1.813 1 96.25 324 PRO A N 1
ATOM 2662 C CA . PRO A 1 324 ? 19.766 18.016 -0.923 1 96.25 324 PRO A CA 1
ATOM 2663 C C . PRO A 1 324 ? 19.25 19.422 -0.639 1 96.25 324 PRO A C 1
ATOM 2665 O O . PRO A 1 324 ? 18.828 20.125 -1.559 1 96.25 324 PRO A O 1
ATOM 2668 N N . GLY A 1 325 ? 19.219 19.797 0.633 1 96.81 325 GLY A N 1
ATOM 2669 C CA . GLY A 1 325 ? 18.797 21.125 1.044 1 96.81 325 GLY A CA 1
ATOM 2670 C C . GLY A 1 325 ? 17.328 21.188 1.433 1 96.81 325 GLY A C 1
ATOM 2671 O O . GLY A 1 325 ? 16.906 22.109 2.121 1 96.81 325 GLY A O 1
ATOM 2672 N N . VAL A 1 326 ? 16.5 20.219 1.045 1 97.69 326 VAL A N 1
ATOM 2673 C CA . VAL A 1 326 ? 15.047 20.297 1.219 1 97.69 326 VAL A CA 1
ATOM 2674 C C . VAL A 1 326 ? 14.695 20.062 2.686 1 97.69 326 VAL A C 1
ATOM 2676 O O . VAL A 1 326 ? 13.82 20.734 3.232 1 97.69 326 VAL A O 1
ATOM 2679 N N . MET A 1 327 ? 15.359 19.078 3.322 1 98.06 327 MET A N 1
ATOM 2680 C CA . MET A 1 327 ? 15.086 18.859 4.738 1 98.06 327 MET A CA 1
ATOM 2681 C C . MET A 1 327 ? 15.336 20.125 5.547 1 98.06 327 MET A C 1
ATOM 2683 O O . MET A 1 327 ? 14.523 20.5 6.387 1 98.06 327 MET A O 1
ATOM 2687 N N . ARG A 1 328 ? 16.484 20.812 5.324 1 98.38 328 ARG A N 1
ATOM 2688 C CA . ARG A 1 328 ? 16.828 22.078 5.969 1 98.38 328 ARG A CA 1
ATOM 2689 C C . ARG A 1 328 ? 15.789 23.141 5.656 1 98.38 328 ARG A C 1
ATOM 2691 O O . ARG A 1 328 ? 15.281 23.812 6.562 1 98.38 328 ARG A O 1
ATOM 2698 N N . LEU A 1 329 ? 15.461 23.234 4.391 1 98.5 329 LEU A N 1
ATOM 2699 C CA . LEU A 1 329 ? 14.508 24.234 3.91 1 98.5 329 LEU A CA 1
ATOM 2700 C C . LEU A 1 329 ? 13.141 24.047 4.566 1 98.5 329 LEU A C 1
ATOM 2702 O O . LEU A 1 329 ? 12.555 25 5.07 1 98.5 329 LEU A O 1
ATOM 2706 N N . TRP A 1 330 ? 12.625 22.828 4.578 1 98.38 330 TRP A N 1
ATOM 2707 C CA . TRP A 1 330 ? 11.297 22.547 5.117 1 98.38 330 TRP A CA 1
ATOM 2708 C C . TRP A 1 330 ? 11.289 22.688 6.637 1 98.38 330 TRP A C 1
ATOM 2710 O O . TRP A 1 330 ? 10.258 23.031 7.227 1 98.38 330 TRP A O 1
ATOM 2720 N N . SER A 1 331 ? 12.391 22.391 7.32 1 98.69 331 SER A N 1
ATOM 2721 C CA . SER A 1 331 ? 12.516 22.656 8.75 1 98.69 331 SER A CA 1
ATOM 2722 C C . SER A 1 331 ? 12.391 24.156 9.047 1 98.69 331 SER A C 1
ATOM 2724 O O . SER A 1 331 ? 11.656 24.547 9.953 1 98.69 331 SER A O 1
ATOM 2726 N N . TYR A 1 332 ? 13.086 24.922 8.25 1 98.75 332 TYR A N 1
ATOM 2727 C CA . TYR A 1 332 ? 13.031 26.359 8.453 1 98.75 332 TYR A CA 1
ATOM 2728 C C . TYR A 1 332 ? 11.664 26.922 8.07 1 98.75 332 TYR A C 1
ATOM 2730 O O . TYR A 1 332 ? 11.211 27.922 8.633 1 98.75 332 TYR A O 1
ATOM 2738 N N . GLN A 1 333 ? 11 26.25 7.098 1 98.75 333 GLN A N 1
ATOM 2739 C CA . GLN A 1 333 ? 9.633 26.672 6.824 1 98.75 333 GLN A CA 1
ATOM 2740 C C . GLN A 1 333 ? 8.75 26.516 8.062 1 98.75 333 GLN A C 1
ATOM 2742 O O . GLN A 1 333 ? 7.949 27.406 8.375 1 98.75 333 GLN A O 1
ATOM 2747 N N . ALA A 1 334 ? 8.914 25.406 8.766 1 98.75 334 ALA A N 1
ATOM 2748 C CA . ALA A 1 334 ? 8.172 25.219 10.008 1 98.75 334 ALA A CA 1
ATOM 2749 C C . ALA A 1 334 ? 8.508 26.312 11.023 1 98.75 334 ALA A C 1
ATOM 2751 O O . ALA A 1 334 ? 7.613 26.906 11.633 1 98.75 334 ALA A O 1
ATOM 2752 N N . VAL A 1 335 ? 9.789 26.609 11.195 1 98.69 335 VAL A N 1
ATOM 2753 C CA . VAL A 1 335 ? 10.227 27.641 12.133 1 98.69 335 VAL A CA 1
ATOM 2754 C C . VAL A 1 335 ? 9.664 29 11.703 1 98.69 335 VAL A C 1
ATOM 2756 O O . VAL A 1 335 ? 9.164 29.766 12.531 1 98.69 335 VAL A O 1
ATOM 2759 N N . ALA A 1 336 ? 9.719 29.25 10.43 1 98.62 336 ALA A N 1
ATOM 2760 C CA . ALA A 1 336 ? 9.227 30.5 9.875 1 98.62 336 ALA A CA 1
ATOM 2761 C C . ALA A 1 336 ? 7.746 30.703 10.188 1 98.62 336 ALA A C 1
ATOM 2763 O O . ALA A 1 336 ? 7.285 31.828 10.359 1 98.62 336 ALA A O 1
ATOM 2764 N N . HIS A 1 337 ? 7.059 29.625 10.273 1 98.62 337 HIS A N 1
ATOM 2765 C CA . HIS A 1 337 ? 5.617 29.688 10.492 1 98.62 337 HIS A CA 1
ATOM 2766 C C . HIS A 1 337 ? 5.273 29.5 11.961 1 98.62 337 HIS A C 1
ATOM 2768 O O . HIS A 1 337 ? 4.098 29.406 12.328 1 98.62 337 HIS A O 1
ATOM 2774 N N . GLY A 1 338 ? 6.254 29.375 12.82 1 97.94 338 GLY A N 1
ATOM 2775 C CA . GLY A 1 338 ? 5.934 29.5 14.234 1 97.94 338 GLY A CA 1
ATOM 2776 C C . GLY A 1 338 ? 6.461 28.344 15.07 1 97.94 338 GLY A C 1
ATOM 2777 O O . GLY A 1 338 ? 6.273 28.312 16.281 1 97.94 338 GLY A O 1
ATOM 2778 N N . ALA A 1 339 ? 7.23 27.391 14.492 1 98.44 339 ALA A N 1
ATOM 2779 C CA . ALA A 1 339 ? 7.758 26.281 15.266 1 98.44 339 ALA A CA 1
ATOM 2780 C C . ALA A 1 339 ? 8.922 26.719 16.141 1 98.44 339 ALA A C 1
ATOM 2782 O O . ALA A 1 339 ? 9.789 27.484 15.695 1 98.44 339 ALA A O 1
ATOM 2783 N N . ASP A 1 340 ? 8.914 26.281 17.328 1 98.12 340 ASP A N 1
ATOM 2784 C CA . ASP A 1 340 ? 10.031 26.516 18.234 1 98.12 340 ASP A CA 1
ATOM 2785 C C . ASP A 1 340 ? 10.789 25.234 18.547 1 98.12 340 ASP A C 1
ATOM 2787 O O . ASP A 1 340 ? 11.508 25.156 19.531 1 98.12 340 ASP A O 1
ATOM 2791 N N . THR A 1 341 ? 10.492 24.172 17.828 1 98.38 341 THR A N 1
ATOM 2792 C CA . THR A 1 341 ? 11.25 22.922 17.828 1 98.38 341 THR A CA 1
ATOM 2793 C C . THR A 1 341 ? 11.391 22.391 16.406 1 98.38 341 THR A C 1
ATOM 2795 O O . THR A 1 341 ? 10.586 22.719 15.523 1 98.38 341 THR A O 1
ATOM 2798 N N . VAL A 1 342 ? 12.367 21.719 16.094 1 98.62 342 VAL A N 1
ATOM 2799 C CA . VAL A 1 342 ? 12.586 20.938 14.891 1 98.62 342 VAL A CA 1
ATOM 2800 C C . VAL A 1 342 ? 12.984 19.516 15.258 1 98.62 342 VAL A C 1
ATOM 2802 O O . VAL A 1 342 ? 14.133 19.25 15.633 1 98.62 342 VAL A O 1
ATOM 2805 N N . MET A 1 343 ? 12.008 18.656 15.195 1 98.62 343 MET A N 1
ATOM 2806 C CA . MET A 1 343 ? 12.258 17.297 15.664 1 98.62 343 MET A CA 1
ATOM 2807 C C . MET A 1 343 ? 11.938 16.281 14.57 1 98.62 343 MET A C 1
ATOM 2809 O O . MET A 1 343 ? 11.148 16.562 13.664 1 98.62 343 MET A O 1
ATOM 2813 N N . PHE A 1 344 ? 12.602 15.117 14.672 1 98.44 344 PHE A N 1
ATOM 2814 C CA . PHE A 1 344 ? 12.516 14.109 13.625 1 98.44 344 PHE A CA 1
ATOM 2815 C C . PHE A 1 344 ? 11.859 12.836 14.141 1 98.44 344 PHE A C 1
ATOM 2817 O O . PHE A 1 344 ? 11.992 12.5 15.32 1 98.44 344 PHE A O 1
ATOM 2824 N N . PHE A 1 345 ? 11.023 12.258 13.438 1 97.06 345 PHE A N 1
ATOM 2825 C CA . PHE A 1 345 ? 10.758 10.82 13.445 1 97.06 345 PHE A CA 1
ATOM 2826 C C . PHE A 1 345 ? 11.422 10.141 12.25 1 97.06 345 PHE A C 1
ATOM 2828 O O . PHE A 1 345 ? 10.984 10.328 11.109 1 97.06 345 PHE A O 1
ATOM 2835 N N . GLN A 1 346 ? 12.594 9.453 12.672 1 96.56 346 GLN A N 1
ATOM 2836 C CA . GLN A 1 346 ? 13.086 9.125 14.008 1 96.56 346 GLN A CA 1
ATOM 2837 C C . GLN A 1 346 ? 14.609 9.242 14.078 1 96.56 346 GLN A C 1
ATOM 2839 O O . GLN A 1 346 ? 15.266 9.516 13.07 1 96.56 346 GLN A O 1
ATOM 2844 N N . LEU A 1 347 ? 15.164 9.164 15.289 1 98.5 347 LEU A N 1
ATOM 2845 C CA . LEU A 1 347 ? 16.594 9.406 15.461 1 98.5 347 LEU A CA 1
ATOM 2846 C C . LEU A 1 347 ? 17.406 8.227 14.945 1 98.5 347 LEU A C 1
ATOM 2848 O O . LEU A 1 347 ? 18.469 8.414 14.344 1 98.5 347 LEU A O 1
ATOM 2852 N N . ARG A 1 348 ? 16.922 7.035 15.195 1 97.75 348 ARG A N 1
ATOM 2853 C CA . ARG A 1 348 ? 17.531 5.848 14.609 1 97.75 348 ARG A CA 1
ATOM 2854 C C . ARG A 1 348 ? 16.5 4.969 13.922 1 97.75 348 ARG A C 1
ATOM 2856 O O . ARG A 1 348 ? 15.438 4.695 14.492 1 97.75 348 ARG A O 1
ATOM 2863 N N . ARG A 1 349 ? 16.906 4.445 12.844 1 96.12 349 ARG A N 1
ATOM 2864 C CA . ARG A 1 349 ? 16 3.699 11.977 1 96.12 349 ARG A CA 1
ATOM 2865 C C . ARG A 1 349 ? 15.727 2.311 12.539 1 96.12 349 ARG A C 1
ATOM 2867 O O . ARG A 1 349 ? 16.656 1.6 12.938 1 96.12 349 ARG A O 1
ATOM 2874 N N . SER A 1 350 ? 14.398 1.898 12.539 1 96.19 350 SER A N 1
ATOM 2875 C CA . SER A 1 350 ? 14.023 0.561 12.992 1 96.19 350 SER A CA 1
ATOM 2876 C C . SER A 1 350 ? 14.5 -0.504 12.008 1 96.19 350 SER A C 1
ATOM 2878 O O . SER A 1 350 ? 14.562 -0.258 10.797 1 96.19 350 SER A O 1
ATOM 2880 N N . VAL A 1 351 ? 14.734 -1.733 12.5 1 95.62 351 VAL A N 1
ATOM 2881 C CA . VAL A 1 351 ? 15.266 -2.785 11.641 1 95.62 351 VAL A CA 1
ATOM 2882 C C . VAL A 1 351 ? 14.133 -3.697 11.18 1 95.62 351 VAL A C 1
ATOM 2884 O O . VAL A 1 351 ? 14.336 -4.574 10.336 1 95.62 351 VAL A O 1
ATOM 2887 N N . GLY A 1 352 ? 12.977 -3.459 11.742 1 95.19 352 GLY A N 1
ATOM 2888 C CA . GLY A 1 352 ? 11.867 -4.328 11.375 1 95.19 352 GLY A CA 1
ATOM 2889 C C . GLY A 1 352 ? 10.523 -3.633 11.43 1 95.19 352 GLY A C 1
ATOM 2890 O O . GLY A 1 352 ? 10.453 -2.42 11.633 1 95.19 352 GLY A O 1
ATOM 2891 N N . ALA A 1 353 ? 9.43 -4.422 11.156 1 95 353 ALA A N 1
ATOM 2892 C CA . ALA A 1 353 ? 8.047 -3.959 11.141 1 95 353 ALA A CA 1
ATOM 2893 C C . ALA A 1 353 ? 7.801 -2.986 9.992 1 95 353 ALA A C 1
ATOM 2895 O O . ALA A 1 353 ? 8.602 -2.898 9.062 1 95 353 ALA A O 1
ATOM 2896 N N . CYS A 1 354 ? 6.699 -2.342 9.977 1 93.88 354 CYS A N 1
ATOM 2897 C CA . CYS A 1 354 ? 6.219 -1.652 8.781 1 93.88 354 CYS A CA 1
ATOM 2898 C C . CYS A 1 354 ? 6.977 -0.351 8.562 1 93.88 354 CYS A C 1
ATOM 2900 O O . CYS A 1 354 ? 6.977 0.193 7.453 1 93.88 354 CYS A O 1
ATOM 2902 N N . GLU A 1 355 ? 7.684 0.162 9.523 1 95.25 355 GLU A N 1
ATOM 2903 C CA . GLU A 1 355 ? 8.32 1.464 9.344 1 95.25 355 GLU A CA 1
ATOM 2904 C C . GLU A 1 355 ? 9.828 1.323 9.18 1 95.25 355 GLU A C 1
ATOM 2906 O O . GLU A 1 355 ? 10.57 2.287 9.367 1 95.25 355 GLU A O 1
ATOM 2911 N N . LYS A 1 356 ? 10.281 0.16 8.812 1 95.94 356 LYS A N 1
ATOM 2912 C CA . LYS A 1 356 ? 11.719 -0.081 8.695 1 95.94 356 LYS A CA 1
ATOM 2913 C C . LYS A 1 356 ? 12.32 0.736 7.551 1 95.94 356 LYS A C 1
ATOM 2915 O O . LYS A 1 356 ? 13.531 0.932 7.496 1 95.94 356 LYS A O 1
ATOM 2920 N N . TYR A 1 357 ? 11.523 1.231 6.621 1 95.25 357 TYR A N 1
ATOM 2921 C CA . TYR A 1 357 ? 12.078 2.014 5.523 1 95.25 357 TYR A CA 1
ATOM 2922 C C . TYR A 1 357 ? 11.797 3.5 5.715 1 95.25 357 TYR A C 1
ATOM 2924 O O . TYR A 1 357 ? 12.062 4.309 4.824 1 95.25 357 TYR A O 1
ATOM 2932 N N . HIS A 1 358 ? 11.156 3.889 6.82 1 96.62 358 HIS A N 1
ATOM 2933 C CA . HIS A 1 358 ? 11.07 5.301 7.176 1 96.62 358 HIS A CA 1
ATOM 2934 C C . HIS A 1 358 ? 12.453 5.875 7.473 1 96.62 358 HIS A C 1
ATOM 2936 O O . HIS A 1 358 ? 13.211 5.309 8.273 1 96.62 358 HIS A O 1
ATOM 2942 N N . GLY A 1 359 ? 12.828 6.973 6.836 1 95.81 359 GLY A N 1
ATOM 2943 C CA . GLY A 1 359 ? 14.133 7.578 7.055 1 95.81 359 GLY A CA 1
ATOM 2944 C C . GLY A 1 359 ? 14.359 7.996 8.492 1 95.81 359 GLY A C 1
ATOM 2945 O O . GLY A 1 359 ? 13.406 8.172 9.258 1 95.81 359 GLY A O 1
ATOM 2946 N N . ALA A 1 360 ? 15.625 8.117 8.906 1 97.94 360 ALA A N 1
ATOM 2947 C CA . ALA A 1 360 ? 16.031 8.508 10.25 1 97.94 360 ALA A CA 1
ATOM 2948 C C . ALA A 1 360 ? 17.328 9.312 10.211 1 97.94 360 ALA A C 1
ATOM 2950 O O . ALA A 1 360 ? 17.969 9.414 9.172 1 97.94 360 ALA A O 1
ATOM 2951 N N . VAL A 1 361 ? 17.625 9.898 11.312 1 98.5 361 VAL A N 1
ATOM 2952 C CA . VAL A 1 361 ? 18.891 10.617 11.445 1 98.5 361 VAL A CA 1
ATOM 2953 C C . VAL A 1 361 ? 20.062 9.656 11.273 1 98.5 361 VAL A C 1
ATOM 2955 O O . VAL A 1 361 ? 21.016 9.953 10.562 1 98.5 361 VAL A O 1
ATOM 2958 N N . ILE A 1 362 ? 19.938 8.547 11.961 1 98.25 362 ILE A N 1
ATOM 2959 C CA . ILE A 1 362 ? 20.922 7.473 11.828 1 98.25 362 ILE A CA 1
ATOM 2960 C C . ILE A 1 362 ? 20.312 6.324 11.023 1 98.25 362 ILE A C 1
ATOM 2962 O O . ILE A 1 362 ? 19.391 5.656 11.484 1 98.25 362 ILE A O 1
ATOM 2966 N N . GLU A 1 363 ? 20.875 6.094 9.844 1 96.69 363 GLU A N 1
ATOM 2967 C CA . GLU A 1 363 ? 20.344 5.109 8.906 1 96.69 363 GLU A CA 1
ATOM 2968 C C . GLU A 1 363 ? 20.828 3.703 9.25 1 96.69 363 GLU A C 1
ATOM 2970 O O . GLU A 1 363 ? 21.578 3.516 10.219 1 96.69 363 GLU A O 1
ATOM 2975 N N . HIS A 1 364 ? 20.438 2.688 8.477 1 95.81 364 HIS A N 1
ATOM 2976 C CA . HIS A 1 364 ? 20.734 1.286 8.742 1 95.81 364 HIS A CA 1
ATOM 2977 C C . HIS A 1 364 ? 22.234 1.019 8.672 1 95.81 364 HIS A C 1
ATOM 2979 O O . HIS A 1 364 ? 22.734 0.074 9.289 1 95.81 364 HIS A O 1
ATOM 2985 N N . VAL A 1 365 ? 22.969 1.862 7.855 1 95.19 365 VAL A N 1
ATOM 2986 C CA . VAL A 1 365 ? 24.422 1.674 7.754 1 95.19 365 VAL A CA 1
ATOM 2987 C C . VAL A 1 365 ? 25.062 1.886 9.125 1 95.19 365 VAL A C 1
ATOM 2989 O O . VAL A 1 365 ? 26.078 1.274 9.438 1 95.19 365 VAL A O 1
ATOM 2992 N N . GLY A 1 366 ? 24.578 2.77 9.953 1 95.06 366 GLY A N 1
ATOM 2993 C CA . GLY A 1 366 ? 24.906 2.818 11.367 1 95.06 366 GLY A CA 1
ATOM 2994 C C . GLY A 1 366 ? 26.016 3.807 11.688 1 95.06 366 GLY A C 1
ATOM 2995 O O . GLY A 1 366 ? 26.516 3.852 12.812 1 95.06 366 GLY A O 1
ATOM 2996 N N . HIS A 1 367 ? 26.469 4.586 10.672 1 95.19 367 HIS A N 1
ATOM 2997 C CA . HIS A 1 367 ? 27.516 5.566 10.953 1 95.19 367 HIS A CA 1
ATOM 2998 C C . HIS A 1 367 ? 27.125 6.949 10.438 1 95.19 367 HIS A C 1
ATOM 3000 O O . HIS A 1 367 ? 26.125 7.098 9.75 1 95.19 367 HIS A O 1
ATOM 3006 N N . GLU A 1 368 ? 27.906 7.973 10.82 1 97 368 GLU A N 1
ATOM 3007 C CA . GLU A 1 368 ? 27.562 9.375 10.594 1 97 368 GLU A CA 1
ATOM 3008 C C . GLU A 1 368 ? 27.969 9.82 9.195 1 97 368 GLU A C 1
ATOM 3010 O O . GLU A 1 368 ? 27.688 10.953 8.789 1 97 368 GLU A O 1
ATOM 3015 N N . HIS A 1 369 ? 28.625 8.984 8.352 1 96.12 369 HIS A N 1
ATOM 3016 C CA . HIS A 1 369 ? 29.156 9.391 7.055 1 96.12 369 HIS A CA 1
ATOM 3017 C C . HIS A 1 369 ? 28.125 9.164 5.949 1 96.12 369 HIS A C 1
ATOM 3019 O O . HIS A 1 369 ? 28.422 8.492 4.957 1 96.12 369 HIS A O 1
ATOM 3025 N N . THR A 1 370 ? 26.969 9.703 6.113 1 96.94 370 THR A N 1
ATOM 3026 C CA . THR A 1 370 ? 25.891 9.695 5.133 1 96.94 370 THR A CA 1
ATOM 3027 C C . THR A 1 370 ? 25.453 11.125 4.801 1 96.94 370 THR A C 1
ATOM 3029 O O . THR A 1 370 ? 25.734 12.055 5.559 1 96.94 370 THR A O 1
ATOM 3032 N N . ARG A 1 371 ? 24.875 11.32 3.68 1 96.12 371 ARG A N 1
ATOM 3033 C CA . ARG A 1 371 ? 24.375 12.625 3.275 1 96.12 371 ARG A CA 1
ATOM 3034 C C . ARG A 1 371 ? 23.359 13.156 4.285 1 96.12 371 ARG A C 1
ATOM 3036 O O . ARG A 1 371 ? 23.453 14.32 4.703 1 96.12 371 ARG A O 1
ATOM 3043 N N . VAL A 1 372 ? 22.422 12.32 4.707 1 97.5 372 VAL A N 1
ATOM 3044 C CA . VAL A 1 372 ? 21.344 12.719 5.613 1 97.5 372 VAL A CA 1
ATOM 3045 C C . VAL A 1 372 ? 21.938 13.211 6.934 1 97.5 372 VAL A C 1
ATOM 3047 O O . VAL A 1 372 ? 21.562 14.273 7.43 1 97.5 372 VAL A O 1
ATOM 3050 N N . PHE A 1 373 ? 22.906 12.484 7.465 1 98.44 373 PHE A N 1
ATOM 3051 C CA . PHE A 1 373 ? 23.484 12.867 8.742 1 98.44 373 PHE A CA 1
ATOM 3052 C C . PHE A 1 373 ? 24.203 14.203 8.625 1 98.44 373 PHE A C 1
ATOM 3054 O O . PHE A 1 373 ? 24.125 15.039 9.531 1 98.44 373 PHE A O 1
ATOM 3061 N N . ARG A 1 374 ? 24.906 14.398 7.523 1 98 374 ARG A N 1
ATOM 3062 C CA . ARG A 1 374 ? 25.609 15.656 7.301 1 98 374 ARG A CA 1
ATOM 3063 C C . ARG A 1 374 ? 24.625 16.828 7.277 1 98 374 ARG A C 1
ATOM 3065 O O . ARG A 1 374 ? 24.891 17.875 7.895 1 98 374 ARG A O 1
ATOM 3072 N N . GLU A 1 375 ? 23.516 16.672 6.613 1 97.81 375 GLU A N 1
ATOM 3073 C CA . GLU A 1 375 ? 22.531 17.734 6.523 1 97.81 375 GLU A CA 1
ATOM 3074 C C . GLU A 1 375 ? 21.891 18 7.883 1 97.81 375 GLU A C 1
ATOM 3076 O O . GLU A 1 375 ? 21.641 19.156 8.242 1 97.81 375 GLU A O 1
ATOM 3081 N N . VAL A 1 376 ? 21.625 16.922 8.594 1 98.38 376 VAL A N 1
ATOM 3082 C CA . VAL A 1 376 ? 21.047 17.047 9.93 1 98.38 376 VAL A CA 1
ATOM 3083 C C . VAL A 1 376 ? 22 17.781 10.852 1 98.38 376 VAL A C 1
ATOM 3085 O O . VAL A 1 376 ? 21.594 18.641 11.633 1 98.38 376 VAL A O 1
ATOM 3088 N N . SER A 1 377 ? 23.297 17.469 10.758 1 98.44 377 SER A N 1
ATOM 3089 C CA . SER A 1 377 ? 24.312 18.094 11.594 1 98.44 377 SER A CA 1
ATOM 3090 C C . SER A 1 377 ? 24.453 19.578 11.273 1 98.44 377 SER A C 1
ATOM 3092 O O . SER A 1 377 ? 24.641 20.406 12.172 1 98.44 377 SER A O 1
ATOM 3094 N N . GLU A 1 378 ? 24.375 19.875 10 1 97.62 378 GLU A N 1
ATOM 3095 C CA . GLU A 1 378 ? 24.438 21.281 9.578 1 97.62 378 GLU A CA 1
ATOM 3096 C C . GLU A 1 378 ? 23.266 22.078 10.156 1 97.62 378 GLU A C 1
ATOM 3098 O O . GLU A 1 378 ? 23.469 23.172 10.68 1 97.62 378 GLU A O 1
ATOM 3103 N N . LEU A 1 379 ? 22.094 21.562 10.078 1 98.25 379 LEU A N 1
ATOM 3104 C CA . LEU A 1 379 ? 20.906 22.219 10.617 1 98.25 379 LEU A CA 1
ATOM 3105 C C . LEU A 1 379 ? 21.031 22.391 12.133 1 98.25 379 LEU A C 1
ATOM 3107 O O . LEU A 1 379 ? 20.688 23.438 12.672 1 98.25 379 LEU A O 1
ATOM 3111 N N . GLY A 1 380 ? 21.531 21.328 12.82 1 98.19 380 GLY A N 1
ATOM 3112 C CA . GLY A 1 380 ? 21.734 21.406 14.258 1 98.19 380 GLY A CA 1
ATOM 3113 C C . GLY A 1 380 ? 22.656 22.547 14.664 1 98.19 380 GLY A C 1
ATOM 3114 O O . GLY A 1 380 ? 22.375 23.25 15.633 1 98.19 380 GLY A O 1
ATOM 3115 N N . ARG A 1 381 ? 23.703 22.719 13.953 1 97.56 381 ARG A N 1
ATOM 3116 C CA . ARG A 1 381 ? 24.641 23.797 14.219 1 97.56 381 ARG A CA 1
ATOM 3117 C C . ARG A 1 381 ? 23.984 25.156 14.031 1 97.56 381 ARG A C 1
ATOM 3119 O O . ARG A 1 381 ? 24.125 26.047 14.875 1 97.56 381 ARG A O 1
ATOM 3126 N N . GLU A 1 382 ? 23.281 25.328 12.945 1 97.81 382 GLU A N 1
ATOM 3127 C CA . GLU A 1 382 ? 22.609 26.594 12.648 1 97.81 382 GLU A CA 1
ATOM 3128 C C . GLU A 1 382 ? 21.609 26.969 13.727 1 97.81 382 GLU A C 1
ATOM 3130 O O . GLU A 1 382 ? 21.578 28.109 14.188 1 97.81 382 GLU A O 1
ATOM 3135 N N . LEU A 1 383 ? 20.781 26.016 14.109 1 97.62 383 LEU A N 1
ATOM 3136 C CA . LEU A 1 383 ? 19.781 26.266 15.141 1 97.62 383 LEU A CA 1
ATOM 3137 C C . LEU A 1 383 ? 20.438 26.609 16.469 1 97.62 383 LEU A C 1
ATOM 3139 O O . LEU A 1 383 ? 19.938 27.438 17.219 1 97.62 383 LEU A O 1
ATOM 3143 N N . GLY A 1 384 ? 21.594 25.953 16.75 1 95.88 384 GLY A N 1
ATOM 3144 C CA . GLY A 1 384 ? 22.359 26.281 17.938 1 95.88 384 GLY A CA 1
ATOM 3145 C C . GLY A 1 384 ? 22.875 27.703 17.922 1 95.88 384 GLY A C 1
ATOM 3146 O O . GLY A 1 384 ? 22.844 28.391 18.953 1 95.88 384 GLY A O 1
ATOM 3147 N N . GLU A 1 385 ? 23.281 28.125 16.812 1 95.31 385 GLU A N 1
ATOM 3148 C CA . GLU A 1 385 ? 23.859 29.469 16.656 1 95.31 385 GLU A CA 1
ATOM 3149 C C . GLU A 1 385 ? 22.781 30.547 16.781 1 95.31 385 GLU A C 1
ATOM 3151 O O . GLU A 1 385 ? 23.047 31.641 17.266 1 95.31 385 GLU A O 1
ATOM 3156 N N . LEU A 1 386 ? 21.562 30.25 16.391 1 95.69 386 LEU A N 1
ATOM 3157 C CA . LEU A 1 386 ? 20.453 31.188 16.484 1 95.69 386 LEU A CA 1
ATOM 3158 C C . LEU A 1 386 ? 20.062 31.406 17.953 1 95.69 386 LEU A C 1
ATOM 3160 O O . LEU A 1 386 ? 19.531 32.469 18.297 1 95.69 386 LEU A O 1
ATOM 3164 N N . GLY A 1 387 ? 20.312 30.438 18.844 1 93 387 GLY A N 1
ATOM 3165 C CA . GLY A 1 387 ? 20.016 30.562 20.25 1 93 387 GLY A CA 1
ATOM 3166 C C . GLY A 1 387 ? 18.547 30.859 20.531 1 93 387 GLY A C 1
ATOM 3167 O O . GLY A 1 387 ? 17.672 30.172 20.016 1 93 387 GLY A O 1
ATOM 3168 N N . ASP A 1 388 ? 18.266 31.828 21.312 1 94.31 388 ASP A N 1
ATOM 3169 C CA . ASP A 1 388 ? 16.906 32.125 21.734 1 94.31 388 ASP A CA 1
ATOM 3170 C C . ASP A 1 388 ? 16.344 33.312 20.969 1 94.31 388 ASP A C 1
ATOM 3172 O O . ASP A 1 388 ? 15.289 33.844 21.328 1 94.31 388 ASP A O 1
ATOM 3176 N N . ARG A 1 389 ? 16.969 33.719 19.953 1 93.56 389 ARG A N 1
ATOM 3177 C CA . ARG A 1 389 ? 16.641 34.969 19.25 1 93.56 389 ARG A CA 1
ATOM 3178 C C . ARG A 1 389 ? 15.219 34.906 18.703 1 93.56 389 ARG A C 1
ATOM 3180 O O . ARG A 1 389 ? 14.531 35.938 18.656 1 93.56 389 ARG A O 1
ATOM 3187 N N . LEU A 1 390 ? 14.781 33.75 18.266 1 95.38 390 LEU A N 1
ATOM 3188 C CA . LEU A 1 390 ? 13.5 33.625 17.578 1 95.38 390 LEU A CA 1
ATOM 3189 C C . LEU A 1 390 ? 12.414 33.125 18.531 1 95.38 390 LEU A C 1
ATOM 3191 O O . LEU A 1 390 ? 11.227 33.188 18.219 1 95.38 390 LEU A O 1
ATOM 3195 N N . LEU A 1 391 ? 12.773 32.625 19.688 1 96.19 391 LEU A N 1
ATOM 3196 C CA . LEU A 1 391 ? 11.844 31.938 20.578 1 96.19 391 LEU A CA 1
ATOM 3197 C C . LEU A 1 391 ? 10.711 32.844 21 1 96.19 391 LEU A C 1
ATOM 3199 O O . LEU A 1 391 ? 10.938 34.031 21.297 1 96.19 391 LEU A O 1
ATOM 3203 N N . ASP A 1 392 ? 9.484 32.312 21 1 95.25 392 ASP A N 1
ATOM 3204 C CA . ASP A 1 392 ? 8.281 32.969 21.484 1 95.25 392 ASP A CA 1
ATOM 3205 C C . ASP A 1 392 ? 7.879 34.156 20.562 1 95.25 392 ASP A C 1
ATOM 3207 O O . ASP A 1 392 ? 6.969 34.906 20.891 1 95.25 392 ASP A O 1
ATOM 3211 N N . SER A 1 393 ? 8.594 34.281 19.469 1 96.25 393 SER A N 1
ATOM 3212 C CA . SER A 1 393 ? 8.195 35.281 18.516 1 96.25 393 SER A CA 1
ATOM 3213 C C . SER A 1 393 ? 6.832 34.969 17.906 1 96.25 393 SER A C 1
ATOM 3215 O O . SER A 1 393 ? 6.387 33.844 17.922 1 96.25 393 SER A O 1
ATOM 3217 N N . ARG A 1 394 ? 6.148 36 17.453 1 96.81 394 ARG A N 1
ATOM 3218 C CA . ARG A 1 394 ? 4.805 35.906 16.891 1 96.81 394 ARG A CA 1
ATOM 3219 C C . ARG A 1 394 ? 4.777 36.344 15.438 1 96.81 394 ARG A C 1
ATOM 3221 O O . ARG A 1 394 ? 5.738 36.938 14.945 1 96.81 394 ARG A O 1
ATOM 3228 N N . LEU A 1 395 ? 3.715 35.938 14.758 1 96.69 395 LEU A N 1
ATOM 3229 C CA . LEU A 1 395 ? 3.477 36.344 13.375 1 96.69 395 LEU A CA 1
ATOM 3230 C C . LEU A 1 395 ? 2.209 37.188 13.258 1 96.69 395 LEU A C 1
ATOM 3232 O O . LEU A 1 395 ? 1.12 36.625 13.047 1 96.69 395 LEU A O 1
ATOM 3236 N N . PRO A 1 396 ? 2.338 38.438 13.352 1 93.62 396 PRO A N 1
ATOM 3237 C CA . PRO A 1 396 ? 1.138 39.25 13.203 1 93.62 396 PRO A CA 1
ATOM 3238 C C . PRO A 1 396 ? 0.515 39.156 11.812 1 93.62 396 PRO A C 1
ATOM 3240 O O . PRO A 1 396 ? 1.217 39.281 10.805 1 93.62 396 PRO A O 1
ATOM 3243 N N . ALA A 1 397 ? -0.719 38.875 11.742 1 96.75 397 ALA A N 1
ATOM 3244 C CA . ALA A 1 397 ? -1.455 38.781 10.484 1 96.75 397 ALA A CA 1
ATOM 3245 C C . ALA A 1 397 ? -2.695 39.688 10.508 1 96.75 397 ALA A C 1
ATOM 3247 O O . ALA A 1 397 ? -3.324 39.844 11.555 1 96.75 397 ALA A O 1
ATOM 3248 N N . LYS A 1 398 ? -3.023 40.219 9.367 1 97.94 398 LYS A N 1
ATOM 3249 C CA . LYS A 1 398 ? -4.207 41.062 9.219 1 97.94 398 LYS A CA 1
ATOM 3250 C C . LYS A 1 398 ? -5.312 40.312 8.469 1 97.94 398 LYS A C 1
ATOM 3252 O O . LYS A 1 398 ? -6.426 40.812 8.328 1 97.94 398 LYS A O 1
ATOM 3257 N N . VAL A 1 399 ? -4.996 39.156 8.031 1 98.69 399 VAL A N 1
ATOM 3258 C CA . VAL A 1 399 ? -5.953 38.312 7.312 1 98.69 399 VAL A CA 1
ATOM 3259 C C . VAL A 1 399 ? -6.207 37.031 8.102 1 98.69 399 VAL A C 1
ATOM 3261 O O . VAL A 1 399 ? -5.27 36.375 8.562 1 98.69 399 VAL A O 1
ATOM 3264 N N . GLY A 1 400 ? -7.453 36.688 8.344 1 98.56 400 GLY A N 1
ATOM 3265 C CA . GLY A 1 400 ? -7.863 35.438 8.922 1 98.56 400 GLY A CA 1
ATOM 3266 C C . GLY A 1 400 ? -8.68 34.594 7.965 1 98.56 400 GLY A C 1
ATOM 3267 O O . GLY A 1 400 ? -9.531 35.094 7.242 1 98.56 400 GLY A O 1
ATOM 3268 N N . ILE A 1 401 ? -8.352 33.312 7.848 1 98.81 401 ILE A N 1
ATOM 3269 C CA . ILE A 1 401 ? -9.188 32.344 7.133 1 98.81 401 ILE A CA 1
ATOM 3270 C C . ILE A 1 401 ? -9.883 31.422 8.133 1 98.81 401 ILE A C 1
ATOM 3272 O O . ILE A 1 401 ? -9.227 30.781 8.953 1 98.81 401 ILE A O 1
ATOM 3276 N N . LEU A 1 402 ? -11.156 31.359 8.062 1 98.62 402 LEU A N 1
ATOM 3277 C CA . LEU A 1 402 ? -11.961 30.578 8.984 1 98.62 402 LEU A CA 1
ATOM 3278 C C . LEU A 1 402 ? -11.945 29.094 8.594 1 98.62 402 LEU A C 1
ATOM 3280 O O . LEU A 1 402 ? -12.172 28.766 7.43 1 98.62 402 LEU A O 1
ATOM 3284 N N . PHE A 1 403 ? -11.602 28.219 9.477 1 98.56 403 PHE A N 1
ATOM 3285 C CA . PHE A 1 403 ? -11.656 26.766 9.32 1 98.56 403 PHE A CA 1
ATOM 3286 C C . PHE A 1 403 ? -12.445 26.141 10.461 1 98.56 403 PHE A C 1
ATOM 3288 O O . PHE A 1 403 ? -12.312 26.547 11.617 1 98.56 403 PHE A O 1
ATOM 3295 N N . ASP A 1 404 ? -13.289 25.25 10.141 1 98.25 404 ASP A N 1
ATOM 3296 C CA . ASP A 1 404 ? -14.141 24.609 11.148 1 98.25 404 ASP A CA 1
ATOM 3297 C C . ASP A 1 404 ? -14.281 23.125 10.883 1 98.25 404 ASP A C 1
ATOM 3299 O O . ASP A 1 404 ? -14.742 22.703 9.82 1 98.25 404 ASP A O 1
ATOM 3303 N N . TRP A 1 405 ? -13.945 22.266 11.875 1 98.25 405 TRP A N 1
ATOM 3304 C CA . TRP A 1 405 ? -13.984 20.812 11.727 1 98.25 405 TRP A CA 1
ATOM 3305 C C . TRP A 1 405 ? -15.414 20.312 11.531 1 98.25 405 TRP A C 1
ATOM 3307 O O . TRP A 1 405 ? -15.664 19.406 10.75 1 98.25 405 TRP A O 1
ATOM 3317 N N . GLU A 1 406 ? -16.375 20.859 12.273 1 97.81 406 GLU A N 1
ATOM 3318 C CA . GLU A 1 406 ? -17.75 20.422 12.141 1 97.81 406 GLU A CA 1
ATOM 3319 C C . GLU A 1 406 ? -18.312 20.75 10.766 1 97.81 406 GLU A C 1
ATOM 3321 O O . GLU A 1 406 ? -19.109 19.984 10.203 1 97.81 406 GLU A O 1
ATOM 3326 N N . ASN A 1 407 ? -17.906 21.969 10.289 1 98.06 407 ASN A N 1
ATOM 3327 C CA . ASN A 1 407 ? -18.234 22.312 8.906 1 98.06 407 ASN A CA 1
ATOM 3328 C C . ASN A 1 407 ? -17.672 21.281 7.93 1 98.06 407 ASN A C 1
ATOM 3330 O O . ASN A 1 407 ? -18.359 20.859 7.008 1 98.06 407 ASN A O 1
ATOM 3334 N N . TRP A 1 408 ? -16.453 20.859 8.156 1 97.94 408 TRP A N 1
ATOM 3335 C CA . TRP A 1 408 ? -15.766 19.859 7.34 1 97.94 408 TRP A CA 1
ATOM 3336 C C . TRP A 1 408 ? -16.531 18.547 7.352 1 97.94 408 TRP A C 1
ATOM 3338 O O . TRP A 1 408 ? -16.828 17.984 6.297 1 97.94 408 TRP A O 1
ATOM 3348 N N . TRP A 1 409 ? -16.938 18.016 8.531 1 97.19 409 TRP A N 1
ATOM 3349 C CA . TRP A 1 409 ? -17.688 16.781 8.672 1 97.19 409 TRP A CA 1
ATOM 3350 C C . TRP A 1 409 ? -19.016 16.859 7.93 1 97.19 409 TRP A C 1
ATOM 3352 O O . TRP A 1 409 ? -19.406 15.938 7.215 1 97.19 409 TRP A O 1
ATOM 3362 N N . ALA A 1 410 ? -19.641 17.984 8.102 1 96.81 410 ALA A N 1
ATOM 3363 C CA . ALA A 1 410 ? -20.984 18.141 7.527 1 96.81 410 ALA A CA 1
ATOM 3364 C C . ALA A 1 410 ? -20.922 18.172 6.004 1 96.81 410 ALA A C 1
ATOM 3366 O O . ALA A 1 410 ? -21.719 17.531 5.332 1 96.81 410 ALA A O 1
ATOM 3367 N N . VAL A 1 411 ? -19.969 18.953 5.457 1 96.31 411 VAL A N 1
ATOM 3368 C CA . VAL A 1 411 ? -19.844 19.109 4.012 1 96.31 411 VAL A CA 1
ATOM 3369 C C . VAL A 1 411 ? -19.594 17.75 3.367 1 96.31 411 VAL A C 1
ATOM 3371 O O . VAL A 1 411 ? -20.203 17.406 2.352 1 96.31 411 VAL A O 1
ATOM 3374 N N . GLU A 1 412 ? -18.812 16.938 3.963 1 91.69 412 GLU A N 1
ATOM 3375 C CA . GLU A 1 412 ? -18.406 15.68 3.348 1 91.69 412 GLU A CA 1
ATOM 3376 C C . GLU A 1 412 ? -19.484 14.602 3.543 1 91.69 412 GLU A C 1
ATOM 3378 O O . GLU A 1 412 ? -19.516 13.617 2.805 1 91.69 412 GLU A O 1
ATOM 3383 N N . LYS A 1 413 ? -20.359 14.742 4.523 1 92.31 413 LYS A N 1
ATOM 3384 C CA . LYS A 1 413 ? -21.422 13.773 4.754 1 92.31 413 LYS A CA 1
ATOM 3385 C C . LYS A 1 413 ? -22.672 14.141 3.955 1 92.31 413 LYS A C 1
ATOM 3387 O O . LYS A 1 413 ? -23.625 13.359 3.889 1 92.31 413 LYS A O 1
ATOM 3392 N N . SER A 1 414 ? -22.547 15.281 3.289 1 91.25 414 SER A N 1
ATOM 3393 C CA . SER A 1 414 ? -23.719 15.742 2.549 1 91.25 414 SER A CA 1
ATOM 3394 C C . SER A 1 414 ? -24 14.844 1.352 1 91.25 414 SER A C 1
ATOM 3396 O O . SER A 1 414 ? -23.078 14.406 0.661 1 91.25 414 SER A O 1
ATOM 3398 N N . SER A 1 415 ? -25.266 14.461 1.244 1 92.44 415 SER A N 1
ATOM 3399 C CA . SER A 1 415 ? -25.703 13.797 0.018 1 92.44 415 SER A CA 1
ATOM 3400 C C . SER A 1 415 ? -26.016 14.82 -1.074 1 92.44 415 SER A C 1
ATOM 3402 O O . SER A 1 415 ? -27.156 15.266 -1.2 1 92.44 415 SER A O 1
ATOM 3404 N N . GLY A 1 416 ? -25.141 15.117 -1.895 1 89.94 416 GLY A N 1
ATOM 3405 C CA . GLY A 1 416 ? -25.219 16.219 -2.848 1 89.94 416 GLY A CA 1
ATOM 3406 C C . GLY A 1 416 ? -24.734 17.531 -2.285 1 89.94 416 GLY A C 1
ATOM 3407 O O . GLY A 1 416 ? -24.344 17.609 -1.119 1 89.94 416 GLY A O 1
ATOM 3408 N N . PRO A 1 417 ? -24.672 18.609 -3.115 1 94.69 417 PRO A N 1
ATOM 3409 C CA . PRO A 1 417 ? -25.078 18.609 -4.523 1 94.69 417 PRO A CA 1
ATOM 3410 C C . PRO A 1 417 ? -24.016 17.984 -5.438 1 94.69 417 PRO A C 1
ATOM 3412 O O . PRO A 1 417 ? -24.297 17.672 -6.598 1 94.69 417 PRO A O 1
ATOM 3415 N N . THR A 1 418 ? -22.766 17.812 -4.973 1 95.88 418 THR A N 1
ATOM 3416 C CA . THR A 1 418 ? -21.719 17.25 -5.812 1 95.88 418 THR A CA 1
ATOM 3417 C C . THR A 1 418 ? -20.719 16.453 -4.973 1 95.88 418 THR A C 1
ATOM 3419 O O . THR A 1 418 ? -20.453 16.797 -3.818 1 95.88 418 THR A O 1
ATOM 3422 N N . VAL A 1 419 ? -20.156 15.352 -5.531 1 93.88 419 VAL A N 1
ATOM 3423 C CA . VAL A 1 419 ? -19.141 14.547 -4.863 1 93.88 419 VAL A CA 1
ATOM 3424 C C . VAL A 1 419 ? -17.766 15.195 -5.055 1 93.88 419 VAL A C 1
ATOM 3426 O O . VAL A 1 419 ? -16.797 14.82 -4.395 1 93.88 419 VAL A O 1
ATOM 3429 N N . ALA A 1 420 ? -17.656 16.266 -5.898 1 95.25 420 ALA A N 1
ATOM 3430 C CA . ALA A 1 420 ? -16.391 16.891 -6.254 1 95.25 420 ALA A CA 1
ATOM 3431 C C . ALA A 1 420 ? -15.945 17.906 -5.195 1 95.25 420 ALA A C 1
ATOM 3433 O O . ALA A 1 420 ? -14.781 18.297 -5.156 1 95.25 420 ALA A O 1
ATOM 3434 N N . LEU A 1 421 ? -16.828 18.359 -4.371 1 96.5 421 LEU A N 1
ATOM 3435 C CA . LEU A 1 421 ? -16.516 19.406 -3.404 1 96.5 421 LEU A CA 1
ATOM 3436 C C . LEU A 1 421 ? -15.703 18.859 -2.244 1 96.5 421 LEU A C 1
ATOM 3438 O O . LEU A 1 421 ? -16.141 17.938 -1.54 1 96.5 421 LEU A O 1
ATOM 3442 N N . ASN A 1 422 ? -14.523 19.375 -2.104 1 96.44 422 ASN A N 1
ATOM 3443 C CA . ASN A 1 422 ? -13.625 19.094 -0.989 1 96.44 422 ASN A CA 1
ATOM 3444 C C . ASN A 1 422 ? -13.344 20.359 -0.169 1 96.44 422 ASN A C 1
ATOM 3446 O O . ASN A 1 422 ? -12.766 21.312 -0.675 1 96.44 422 ASN A O 1
ATOM 3450 N N . TYR A 1 423 ? -13.719 20.375 1.067 1 98 423 TYR A N 1
ATOM 3451 C CA . TYR A 1 423 ? -13.672 21.547 1.93 1 98 423 TYR A CA 1
ATOM 3452 C C . TYR A 1 423 ? -12.242 22.062 2.09 1 98 423 TYR A C 1
ATOM 3454 O O . TYR A 1 423 ? -11.969 23.25 1.887 1 98 423 TYR A O 1
ATOM 3462 N N . VAL A 1 424 ? -11.273 21.172 2.4 1 98.56 424 VAL A N 1
ATOM 3463 C CA . VAL A 1 424 ? -9.898 21.578 2.67 1 98.56 424 VAL A CA 1
ATOM 3464 C C . VAL A 1 424 ? -9.266 22.141 1.397 1 98.56 424 VAL A C 1
ATOM 3466 O O . VAL A 1 424 ? -8.484 23.094 1.451 1 98.56 424 VAL A O 1
ATOM 3469 N N . ASP A 1 425 ? -9.641 21.594 0.253 1 97.75 425 ASP A N 1
ATOM 3470 C CA . ASP A 1 425 ? -9.148 22.125 -1.018 1 97.75 425 ASP A CA 1
ATOM 3471 C C . ASP A 1 425 ? -9.609 23.562 -1.23 1 97.75 425 ASP A C 1
ATOM 3473 O O . ASP A 1 425 ? -8.867 24.375 -1.768 1 97.75 425 ASP A O 1
ATOM 3477 N N . GLN A 1 426 ? -10.812 23.828 -0.833 1 98.38 426 GLN A N 1
ATOM 3478 C CA . GLN A 1 426 ? -11.344 25.188 -0.979 1 98.38 426 GLN A CA 1
ATOM 3479 C C . GLN A 1 426 ? -10.617 26.172 -0.064 1 98.38 426 GLN A C 1
ATOM 3481 O O . GLN A 1 426 ? -10.344 27.297 -0.453 1 98.38 426 GLN A O 1
ATOM 3486 N N . ILE A 1 427 ? -10.328 25.75 1.146 1 98.69 427 ILE A N 1
ATOM 3487 C CA . ILE A 1 427 ? -9.547 26.578 2.053 1 98.69 427 ILE A CA 1
ATOM 3488 C C . ILE A 1 427 ? -8.172 26.859 1.444 1 98.69 427 ILE A C 1
ATOM 3490 O O . ILE A 1 427 ? -7.703 28 1.439 1 98.69 427 ILE A O 1
ATOM 3494 N N . HIS A 1 428 ? -7.555 25.828 0.924 1 98.69 428 HIS A N 1
ATOM 3495 C CA . HIS A 1 428 ? -6.207 25.938 0.374 1 98.69 428 HIS A CA 1
ATOM 3496 C C . HIS A 1 428 ? -6.176 26.875 -0.823 1 98.69 428 HIS A C 1
ATOM 3498 O O . HIS A 1 428 ? -5.191 27.594 -1.028 1 98.69 428 HIS A O 1
ATOM 3504 N N . LYS A 1 429 ? -7.215 26.891 -1.645 1 98.25 429 LYS A N 1
ATOM 3505 C CA . LYS A 1 429 ? -7.273 27.766 -2.818 1 98.25 429 LYS A CA 1
ATOM 3506 C C . LYS A 1 429 ? -7.125 29.219 -2.428 1 98.25 429 LYS A C 1
ATOM 3508 O O . LYS A 1 429 ? -6.363 29.969 -3.057 1 98.25 429 LYS A O 1
ATOM 3513 N N . TYR A 1 430 ? -7.785 29.609 -1.457 1 98.75 430 TYR A N 1
ATOM 3514 C CA . TYR A 1 430 ? -7.727 31 -1.026 1 98.75 430 TYR A CA 1
ATOM 3515 C C . TYR A 1 430 ? -6.445 31.281 -0.247 1 98.75 430 TYR A C 1
ATOM 3517 O O . TYR A 1 430 ? -5.84 32.344 -0.39 1 98.75 430 TYR A O 1
ATOM 3525 N N . TYR A 1 431 ? -6.051 30.328 0.569 1 98.75 431 TYR A N 1
ATOM 3526 C CA . TYR A 1 431 ? -4.781 30.469 1.271 1 98.75 431 TYR A CA 1
ATOM 3527 C C . TYR A 1 431 ? -3.635 30.672 0.287 1 98.75 431 TYR A C 1
ATOM 3529 O O . TYR A 1 431 ? -2.771 31.531 0.497 1 98.75 431 TYR A O 1
ATOM 3537 N N . LYS A 1 432 ? -3.607 29.875 -0.733 1 98.69 432 LYS A N 1
ATOM 3538 C CA . LYS A 1 432 ? -2.525 29.891 -1.713 1 98.69 432 LYS A CA 1
ATOM 3539 C C . LYS A 1 432 ? -2.395 31.266 -2.359 1 98.69 432 LYS A C 1
ATOM 3541 O O . LYS A 1 432 ? -1.285 31.719 -2.654 1 98.69 432 LYS A O 1
ATOM 3546 N N . ALA A 1 433 ? -3.506 31.922 -2.57 1 98.06 433 ALA A N 1
ATOM 3547 C CA . ALA A 1 433 ? -3.477 33.25 -3.174 1 98.06 433 ALA A CA 1
ATOM 3548 C C . ALA A 1 433 ? -2.748 34.25 -2.273 1 98.06 433 ALA A C 1
ATOM 3550 O O . ALA A 1 433 ? -1.97 35.062 -2.754 1 98.06 433 ALA A O 1
ATOM 3551 N N . PHE A 1 434 ? -3.035 34.219 -0.968 1 98.62 434 PHE A N 1
ATOM 3552 C CA . PHE A 1 434 ? -2.318 35.062 -0.025 1 98.62 434 PHE A CA 1
ATOM 3553 C C . PHE A 1 434 ? -0.854 34.656 0.072 1 98.62 434 PHE A C 1
ATOM 3555 O O . PHE A 1 434 ? 0.037 35.5 0.085 1 98.62 434 PHE A O 1
ATOM 3562 N N . TYR A 1 435 ? -0.607 33.344 0.109 1 98.38 435 TYR A N 1
ATOM 3563 C CA . TYR A 1 435 ? 0.729 32.75 0.179 1 98.38 435 TYR A CA 1
ATOM 3564 C C . TYR A 1 435 ? 1.591 33.219 -0.986 1 98.38 435 TYR A C 1
ATOM 3566 O O . TYR A 1 435 ? 2.736 33.625 -0.791 1 98.38 435 TYR A O 1
ATOM 3574 N N . ASP A 1 436 ? 1.029 33.188 -2.176 1 97.75 436 ASP A N 1
ATOM 3575 C CA . ASP A 1 436 ? 1.774 33.562 -3.377 1 97.75 436 ASP A CA 1
ATOM 3576 C C . ASP A 1 436 ? 2.164 35.031 -3.355 1 97.75 436 ASP A C 1
ATOM 3578 O O . ASP A 1 436 ? 3.107 35.438 -4.035 1 97.75 436 ASP A O 1
ATOM 3582 N N . ARG A 1 437 ? 1.509 35.812 -2.5 1 97.12 437 ARG A N 1
ATOM 3583 C CA . ARG A 1 437 ? 1.774 37.25 -2.402 1 97.12 437 ARG A CA 1
ATOM 3584 C C . ARG A 1 437 ? 2.592 37.562 -1.156 1 97.12 437 ARG A C 1
ATOM 3586 O O . ARG A 1 437 ? 2.875 38.75 -0.877 1 97.12 437 ARG A O 1
ATOM 3593 N N . ASN A 1 438 ? 2.943 36.562 -0.433 1 98.19 438 ASN A N 1
ATOM 3594 C CA . ASN A 1 438 ? 3.68 36.719 0.818 1 98.19 438 ASN A CA 1
ATOM 3595 C C . ASN A 1 438 ? 2.904 37.562 1.834 1 98.19 438 ASN A C 1
ATOM 3597 O O . ASN A 1 438 ? 3.471 38.438 2.484 1 98.19 438 ASN A O 1
ATOM 3601 N N . ILE A 1 439 ? 1.633 37.344 1.89 1 98.25 439 ILE A N 1
ATOM 3602 C CA . ILE A 1 439 ? 0.771 37.938 2.912 1 98.25 439 ILE A CA 1
ATOM 3603 C C . ILE A 1 439 ? 0.509 36.906 4.012 1 98.25 439 ILE A C 1
ATOM 3605 O O . ILE A 1 439 ? 0.052 35.781 3.738 1 98.25 439 ILE A O 1
ATOM 3609 N N . GLN A 1 440 ? 0.802 37.25 5.207 1 97.94 440 GLN A N 1
ATOM 3610 C CA . GLN A 1 440 ? 0.639 36.344 6.328 1 97.94 440 GLN A CA 1
ATOM 3611 C C . GLN A 1 440 ? -0.835 36.156 6.68 1 97.94 440 GLN A C 1
ATOM 3613 O O . GLN A 1 440 ? -1.617 37.094 6.613 1 97.94 440 GLN A O 1
ATOM 3618 N N . VAL A 1 441 ? -1.156 34.906 6.984 1 98.19 441 VAL A N 1
ATOM 3619 C CA . VAL A 1 441 ? -2.539 34.531 7.238 1 98.19 441 VAL A CA 1
ATOM 3620 C C . VAL A 1 441 ? -2.619 33.719 8.531 1 98.19 441 VAL A C 1
ATOM 3622 O O . VAL A 1 441 ? -1.725 32.938 8.828 1 98.19 441 VAL A O 1
ATOM 3625 N N . ASP A 1 442 ? -3.611 34 9.344 1 98.12 442 ASP A N 1
ATOM 3626 C CA . ASP A 1 442 ? -3.969 33.125 10.445 1 98.12 442 ASP A CA 1
ATOM 3627 C C . ASP A 1 442 ? -5.172 32.25 10.086 1 98.12 442 ASP A C 1
ATOM 3629 O O . ASP A 1 442 ? -6.129 32.719 9.477 1 98.12 442 ASP A O 1
ATOM 3633 N N . ILE A 1 443 ? -5.055 30.969 10.359 1 98.56 443 ILE A N 1
ATOM 3634 C CA . ILE A 1 443 ? -6.246 30.125 10.344 1 98.56 443 ILE A CA 1
ATOM 3635 C C . ILE A 1 443 ? -6.984 30.25 11.672 1 98.56 443 ILE A C 1
ATOM 3637 O O . ILE A 1 443 ? -6.398 30.031 12.742 1 98.56 443 ILE A O 1
ATOM 3641 N N . VAL A 1 444 ? -8.281 30.625 11.617 1 97.94 444 VAL A N 1
ATOM 3642 C CA . VAL A 1 444 ? -8.992 30.969 12.852 1 97.94 444 VAL A CA 1
ATOM 3643 C C . VAL A 1 444 ? -10.266 30.141 12.969 1 97.94 444 VAL A C 1
ATOM 3645 O O . VAL A 1 444 ? -10.727 29.562 11.984 1 97.94 444 VAL A O 1
ATOM 3648 N N . SER A 1 445 ? -10.812 30.047 14.188 1 97.38 445 SER A N 1
ATOM 3649 C CA . SER A 1 445 ? -12.055 29.328 14.445 1 97.38 445 SER A CA 1
ATOM 3650 C C . SER A 1 445 ? -13.242 30.281 14.508 1 97.38 445 SER A C 1
ATOM 3652 O O . SER A 1 445 ? -13.07 31.5 14.461 1 97.38 445 SER A O 1
ATOM 3654 N N . VAL A 1 446 ? -14.391 29.703 14.625 1 96.12 446 VAL A N 1
ATOM 3655 C CA . VAL A 1 446 ? -15.617 30.5 14.734 1 96.12 446 VAL A CA 1
ATOM 3656 C C . VAL A 1 446 ? -15.656 31.219 16.078 1 96.12 446 VAL A C 1
ATOM 3658 O O . VAL A 1 446 ? -16.406 32.188 16.25 1 96.12 446 VAL A O 1
ATOM 3661 N N . GLU A 1 447 ? -14.781 30.812 16.953 1 94.75 447 GLU A N 1
ATOM 3662 C CA . GLU A 1 447 ? -14.766 31.422 18.281 1 94.75 447 GLU A CA 1
ATOM 3663 C C . GLU A 1 447 ? -13.719 32.531 18.359 1 94.75 447 GLU A C 1
ATOM 3665 O O . GLU A 1 447 ? -13.711 33.312 19.312 1 94.75 447 GLU A O 1
ATOM 3670 N N . SER A 1 448 ? -12.93 32.688 17.406 1 95.38 448 SER A N 1
ATOM 3671 C CA . SER A 1 448 ? -11.844 33.656 17.422 1 95.38 448 SER A CA 1
ATOM 3672 C C . SER A 1 448 ? -12.383 35.062 17.375 1 95.38 448 SER A C 1
ATOM 3674 O O . SER A 1 448 ? -13.508 35.312 16.922 1 95.38 448 SER A O 1
ATOM 3676 N N . ASP A 1 449 ? -11.57 36 17.891 1 95.69 449 ASP A N 1
ATOM 3677 C CA . ASP A 1 449 ? -11.891 37.438 17.75 1 95.69 449 ASP A CA 1
ATOM 3678 C C . ASP A 1 449 ? -11.547 37.938 16.359 1 95.69 449 ASP A C 1
ATOM 3680 O O . ASP A 1 449 ? -10.375 38.125 16.031 1 95.69 449 ASP A O 1
ATOM 3684 N N . PHE A 1 450 ? -12.531 38.25 15.594 1 97.31 450 PHE A N 1
ATOM 3685 C CA . PHE A 1 450 ? -12.336 38.656 14.211 1 97.31 450 PHE A CA 1
ATOM 3686 C C . PHE A 1 450 ? -11.828 40.094 14.117 1 97.31 450 PHE A C 1
ATOM 3688 O O . PHE A 1 450 ? -11.297 40.5 13.086 1 97.31 450 PHE A O 1
ATOM 3695 N N . ASN A 1 451 ? -11.922 40.812 15.195 1 95.75 451 ASN A N 1
ATOM 3696 C CA . ASN A 1 451 ? -11.547 42.219 15.164 1 95.75 451 ASN A CA 1
ATOM 3697 C C . ASN A 1 451 ? -10.039 42.406 15.102 1 95.75 451 ASN A C 1
ATOM 3699 O O . ASN A 1 451 ? -9.547 43.5 14.82 1 95.75 451 ASN A O 1
ATOM 3703 N N . ALA A 1 452 ? -9.391 41.406 15.328 1 95.19 452 ALA A N 1
ATOM 3704 C CA . ALA A 1 452 ? -7.938 41.438 15.227 1 95.19 452 ALA A CA 1
ATOM 3705 C C . ALA A 1 452 ? -7.492 41.5 13.766 1 95.19 452 ALA A C 1
ATOM 3707 O O . ALA A 1 452 ? -6.332 41.781 13.477 1 95.19 452 ALA A O 1
ATOM 3708 N N . TYR A 1 453 ? -8.445 41.375 12.828 1 98.06 453 TYR A N 1
ATOM 3709 C CA . TYR A 1 453 ? -8.117 41.25 11.406 1 98.06 453 TYR A CA 1
ATOM 3710 C C . TYR A 1 453 ? -8.805 42.344 10.602 1 98.06 453 TYR A C 1
ATOM 3712 O O . TYR A 1 453 ? -9.789 42.938 11.055 1 98.06 453 TYR A O 1
ATOM 3720 N N . ASP A 1 454 ? -8.273 42.594 9.43 1 98.62 454 ASP A N 1
ATOM 3721 C CA . ASP A 1 454 ? -8.898 43.531 8.484 1 98.62 454 ASP A CA 1
ATOM 3722 C C . ASP A 1 454 ? -9.75 42.75 7.469 1 98.62 454 ASP A C 1
ATOM 3724 O O . ASP A 1 454 ? -10.727 43.312 6.949 1 98.62 454 ASP A O 1
ATOM 3728 N N . ILE A 1 455 ? -9.312 41.562 7.188 1 98.81 455 ILE A N 1
ATOM 3729 C CA . ILE A 1 455 ? -10.008 40.688 6.234 1 98.81 455 ILE A CA 1
ATOM 3730 C C . ILE A 1 455 ? -10.234 39.312 6.848 1 98.81 455 ILE A C 1
ATOM 3732 O O . ILE A 1 455 ? -9.32 38.719 7.426 1 98.81 455 ILE A O 1
ATOM 3736 N N . VAL A 1 456 ? -11.414 38.781 6.789 1 98.88 456 VAL A N 1
ATOM 3737 C CA . VAL A 1 456 ? -11.742 37.406 7.172 1 98.88 456 VAL A CA 1
ATOM 3738 C C . VAL A 1 456 ? -12.375 36.688 5.988 1 98.88 456 VAL A C 1
ATOM 3740 O O . VAL A 1 456 ? -13.352 37.156 5.414 1 98.88 456 VAL A O 1
ATOM 3743 N N . VAL A 1 457 ? -11.781 35.625 5.598 1 98.88 457 VAL A N 1
ATOM 3744 C CA . VAL A 1 457 ? -12.273 34.781 4.504 1 98.88 457 VAL A CA 1
ATOM 3745 C C . VAL A 1 457 ? -12.797 33.469 5.051 1 98.88 457 VAL A C 1
ATOM 3747 O O . VAL A 1 457 ? -12.164 32.844 5.91 1 98.88 457 VAL A O 1
ATOM 3750 N N . ALA A 1 458 ? -13.961 33.031 4.637 1 98.88 458 ALA A N 1
ATOM 3751 C CA . ALA A 1 458 ? -14.562 31.766 5.074 1 98.88 458 ALA A CA 1
ATOM 3752 C C . ALA A 1 458 ? -15.156 31 3.893 1 98.88 458 ALA A C 1
ATOM 3754 O O . ALA A 1 458 ? -16.375 30.906 3.754 1 98.88 458 ALA A O 1
ATOM 3755 N N . PRO A 1 459 ? -14.305 30.328 3.117 1 98.62 459 PRO A N 1
ATOM 3756 C CA . PRO A 1 459 ? -14.836 29.562 1.982 1 98.62 459 PRO A CA 1
ATOM 3757 C C . PRO A 1 459 ? -15.734 28.406 2.414 1 98.62 459 PRO A C 1
ATOM 3759 O O . PRO A 1 459 ? -15.422 27.719 3.381 1 98.62 459 PRO A O 1
ATOM 3762 N N . VAL A 1 460 ? -16.812 28.219 1.722 1 98.5 460 VAL A N 1
ATOM 3763 C CA . VAL A 1 460 ? -17.719 27.109 1.928 1 98.5 460 VAL A CA 1
ATOM 3764 C C . VAL A 1 460 ? -18.109 27.016 3.404 1 98.5 460 VAL A C 1
ATOM 3766 O O . VAL A 1 460 ? -17.938 25.969 4.031 1 98.5 460 VAL A O 1
ATOM 3769 N N . LEU A 1 461 ? -18.516 28.141 3.926 1 98.62 461 LEU A N 1
ATOM 3770 C CA . LEU A 1 461 ? -19.078 28.188 5.277 1 98.62 461 LEU A CA 1
ATOM 3771 C C . LEU A 1 461 ? -20.484 27.609 5.305 1 98.62 461 LEU A C 1
ATOM 3773 O O . LEU A 1 461 ? -21.438 28.312 5.617 1 98.62 461 LEU A O 1
ATOM 3777 N N . TYR A 1 462 ? -20.578 26.328 5.023 1 98.31 462 TYR A N 1
ATOM 3778 C CA . TYR A 1 462 ? -21.797 25.562 4.871 1 98.31 462 TYR A CA 1
ATOM 3779 C C . TYR A 1 462 ? -22.641 25.609 6.148 1 98.31 462 TYR A C 1
ATOM 3781 O O . TYR A 1 462 ? -23.844 25.828 6.098 1 98.31 462 TYR A O 1
ATOM 3789 N N . MET A 1 463 ? -22 25.469 7.27 1 98.31 463 MET A N 1
ATOM 3790 C CA . MET A 1 463 ? -22.625 25.469 8.594 1 98.31 463 MET A CA 1
ATOM 3791 C C . MET A 1 463 ? -22.375 26.781 9.312 1 98.31 463 MET A C 1
ATOM 3793 O O . MET A 1 463 ? -21.234 27.219 9.453 1 98.31 463 MET A O 1
ATOM 3797 N N . VAL A 1 464 ? -23.438 27.453 9.688 1 98.31 464 VAL A N 1
ATOM 3798 C CA . VAL A 1 464 ? -23.344 28.656 10.516 1 98.31 464 VAL A CA 1
ATOM 3799 C C . VAL A 1 464 ? -23.891 28.359 11.914 1 98.31 464 VAL A C 1
ATOM 3801 O O . VAL A 1 464 ? -25.094 28.25 12.109 1 98.31 464 VAL A O 1
ATOM 3804 N N . LYS A 1 465 ? -23 28.312 12.852 1 97.56 465 LYS A N 1
ATOM 3805 C CA . LYS A 1 465 ? -23.344 28.016 14.234 1 97.56 465 LYS A CA 1
ATOM 3806 C C . LYS A 1 465 ? -23.938 29.234 14.922 1 97.56 465 LYS A C 1
ATOM 3808 O O . LYS A 1 465 ? -23.781 30.359 14.445 1 97.56 465 LYS A O 1
ATOM 3813 N N . PRO A 1 466 ? -24.641 29 16.047 1 96.19 466 PRO A N 1
ATOM 3814 C CA . PRO A 1 466 ? -25.266 30.109 16.75 1 96.19 466 PRO A CA 1
ATOM 3815 C C . PRO A 1 466 ? -24.281 31.219 17.109 1 96.19 466 PRO A C 1
ATOM 3817 O O . PRO A 1 466 ? -23.219 30.953 17.656 1 96.19 466 PRO A O 1
ATOM 3820 N N . GLY A 1 467 ? -24.656 32.375 16.734 1 97 467 GLY A N 1
ATOM 3821 C CA . GLY A 1 467 ? -23.875 33.531 17.109 1 97 467 GLY A CA 1
ATOM 3822 C C . GLY A 1 467 ? -22.828 33.938 16.094 1 97 467 GLY A C 1
ATOM 3823 O O . GLY A 1 467 ? -22.312 35.062 16.109 1 97 467 GLY A O 1
ATOM 3824 N N . VAL A 1 468 ? -22.531 33.094 15.156 1 97.75 468 VAL A N 1
ATOM 3825 C CA . VAL A 1 468 ? -21.438 33.344 14.219 1 97.75 468 VAL A CA 1
ATOM 3826 C C . VAL A 1 468 ? -21.828 34.438 13.234 1 97.75 468 VAL A C 1
ATOM 3828 O O . VAL A 1 468 ? -21.031 35.312 12.906 1 97.75 468 VAL A O 1
ATOM 3831 N N . ALA A 1 469 ? -23.078 34.375 12.742 1 98.06 469 ALA A N 1
ATOM 3832 C CA . ALA A 1 469 ? -23.562 35.406 11.82 1 98.06 469 ALA A CA 1
ATOM 3833 C C . ALA A 1 469 ? -23.484 36.781 12.453 1 98.06 469 ALA A C 1
ATOM 3835 O O . ALA A 1 469 ? -23.078 37.75 11.797 1 98.06 469 ALA A O 1
ATOM 3836 N N . ASP A 1 470 ? -23.844 36.875 13.695 1 97.75 470 ASP A N 1
ATOM 3837 C CA . ASP A 1 470 ? -23.797 38.156 14.414 1 97.75 470 ASP A CA 1
ATOM 3838 C C . ASP A 1 470 ? -22.344 38.625 14.57 1 97.75 470 ASP A C 1
ATOM 3840 O O . ASP A 1 470 ? -22.062 39.812 14.406 1 97.75 470 ASP A O 1
ATOM 3844 N N . LYS A 1 471 ? -21.562 37.781 14.898 1 97.88 471 LYS A N 1
ATOM 3845 C CA . LYS A 1 471 ? -20.141 38.094 15.062 1 97.88 471 LYS A CA 1
ATOM 3846 C C . LYS A 1 471 ? -19.547 38.625 13.766 1 97.88 471 LYS A C 1
ATOM 3848 O O . LYS A 1 471 ? -18.797 39.625 13.773 1 97.88 471 LYS A O 1
ATOM 3853 N N . LEU A 1 472 ? -19.875 37.969 12.695 1 98.56 472 LEU A N 1
ATOM 3854 C CA . LEU A 1 472 ? -19.391 38.406 11.383 1 98.56 472 LEU A CA 1
ATOM 3855 C C . LEU A 1 472 ? -19.969 39.75 11.008 1 98.56 472 LEU A C 1
ATOM 3857 O O . LEU A 1 472 ? -19.266 40.625 10.453 1 98.56 472 LEU A O 1
ATOM 3861 N N . THR A 1 473 ? -21.25 39.938 11.297 1 98.44 473 THR A N 1
ATOM 3862 C CA . THR A 1 473 ? -21.891 41.219 11.016 1 98.44 473 THR A CA 1
ATOM 3863 C C . THR A 1 473 ? -21.25 42.344 11.812 1 98.44 473 THR A C 1
ATOM 3865 O O . THR A 1 473 ? -21 43.438 11.273 1 98.44 473 THR A O 1
ATOM 3868 N N . ASN A 1 474 ? -20.984 42.062 13.023 1 98.25 474 ASN A N 1
ATOM 3869 C CA . ASN A 1 474 ? -20.312 43.062 13.867 1 98.25 474 ASN A CA 1
ATOM 3870 C C . ASN A 1 474 ? -18.922 43.375 13.344 1 98.25 474 ASN A C 1
ATOM 3872 O O . ASN A 1 474 ? -18.5 44.531 13.336 1 98.25 474 ASN A O 1
ATOM 3876 N N . PHE A 1 475 ? -18.203 42.438 12.992 1 98.31 475 PHE A N 1
ATOM 3877 C CA . PHE A 1 475 ? -16.859 42.594 12.422 1 98.31 475 PHE A CA 1
ATOM 3878 C C . PHE A 1 475 ? -16.906 43.5 11.195 1 98.31 475 PHE A C 1
ATOM 3880 O O . PHE A 1 475 ? -16.125 44.469 11.094 1 98.31 475 PHE A O 1
ATOM 3887 N N . VAL A 1 476 ? -17.859 43.219 10.242 1 98.62 476 VAL A N 1
ATOM 3888 C CA . VAL A 1 476 ? -17.969 44 9.008 1 98.62 476 VAL A CA 1
ATOM 3889 C C . VAL A 1 476 ? -18.453 45.406 9.328 1 98.62 476 VAL A C 1
ATOM 3891 O O . VAL A 1 476 ? -17.906 46.375 8.812 1 98.62 476 VAL A O 1
ATOM 3894 N N . SER A 1 477 ? -19.422 45.5 10.227 1 98.31 477 SER A N 1
ATOM 3895 C CA . SER A 1 477 ? -19.938 46.812 10.609 1 98.31 477 SER A CA 1
ATOM 3896 C C . SER A 1 477 ? -18.828 47.688 11.18 1 98.31 477 SER A C 1
ATOM 3898 O O . SER A 1 477 ? -18.891 48.906 11.047 1 98.31 477 SER A O 1
ATOM 3900 N N . GLY A 1 478 ? -17.922 47.062 11.797 1 98.19 478 GLY A N 1
ATOM 3901 C CA . GLY A 1 478 ? -16.797 47.781 12.406 1 98.19 478 GLY A CA 1
ATOM 3902 C C . GLY A 1 478 ? -15.703 48.125 11.414 1 98.19 478 GLY A C 1
ATOM 3903 O O . GLY A 1 478 ? -14.664 48.656 11.789 1 98.19 478 GLY A O 1
ATOM 3904 N N . GLY A 1 479 ? -15.867 47.812 10.219 1 98.38 479 GLY A N 1
ATOM 3905 C CA . GLY A 1 479 ? -14.914 48.188 9.195 1 98.38 479 GLY A CA 1
ATOM 3906 C C . GLY A 1 479 ? -14.219 47 8.547 1 98.38 479 GLY A C 1
ATOM 3907 O O . GLY A 1 479 ? -13.414 47.188 7.625 1 98.38 479 GLY A O 1
ATOM 3908 N N . GLY A 1 480 ? -14.516 45.812 8.969 1 98.62 480 GLY A N 1
ATOM 3909 C CA . GLY A 1 480 ? -13.875 44.625 8.438 1 98.62 480 GLY A CA 1
ATOM 3910 C C . GLY A 1 480 ? -14.359 44.25 7.051 1 98.62 480 GLY A C 1
ATOM 3911 O O . GLY A 1 480 ? -15.438 44.688 6.637 1 98.62 480 GLY A O 1
ATOM 3912 N N . THR A 1 481 ? -13.562 43.562 6.336 1 98.88 481 THR A N 1
ATOM 3913 C CA . THR A 1 481 ? -13.945 42.969 5.07 1 98.88 481 THR A CA 1
ATOM 3914 C C . THR A 1 481 ? -14.164 41.438 5.234 1 98.88 481 THR A C 1
ATOM 3916 O O . THR A 1 481 ? -13.266 40.75 5.691 1 98.88 481 THR A O 1
ATOM 3919 N N . PHE A 1 482 ? -15.32 41 4.902 1 98.75 482 PHE A N 1
ATOM 3920 C CA . PHE A 1 482 ? -15.672 39.594 5 1 98.75 482 PHE A CA 1
ATOM 3921 C C . PHE A 1 482 ? -15.922 39 3.621 1 98.75 482 PHE A C 1
ATOM 3923 O O . PHE A 1 482 ? -16.578 39.625 2.779 1 98.75 482 PHE A O 1
ATOM 3930 N N . LEU A 1 483 ? -15.375 37.844 3.328 1 98.94 483 LEU A N 1
ATOM 3931 C CA . LEU A 1 483 ? -15.609 37.156 2.074 1 98.94 483 LEU A CA 1
ATOM 3932 C C . LEU A 1 483 ? -16 35.688 2.33 1 98.94 483 LEU A C 1
ATOM 3934 O O . LEU A 1 483 ? -15.367 35 3.135 1 98.94 483 LEU A O 1
ATOM 3938 N N . THR A 1 484 ? -17.062 35.219 1.771 1 98.88 484 THR A N 1
ATOM 3939 C CA . THR A 1 484 ? -17.422 33.812 1.74 1 98.88 484 THR A CA 1
ATOM 3940 C C . THR A 1 484 ? -17.875 33.375 0.34 1 98.88 484 THR A C 1
ATOM 3942 O O . THR A 1 484 ? -17.781 34.188 -0.604 1 98.88 484 THR A O 1
ATOM 3945 N N . THR A 1 485 ? -18.219 32.094 0.158 1 98.81 485 THR A N 1
ATOM 3946 C CA . THR A 1 485 ? -18.391 31.594 -1.199 1 98.81 485 THR A CA 1
ATOM 3947 C C . THR A 1 485 ? -19.703 30.828 -1.323 1 98.81 485 THR A C 1
ATOM 3949 O O . THR A 1 485 ? -20.5 30.812 -0.395 1 98.81 485 THR A O 1
ATOM 3952 N N . PHE A 1 486 ? -19.797 30.203 -2.529 1 98.44 486 PHE A N 1
ATOM 3953 C CA . PHE A 1 486 ? -20.922 29.312 -2.789 1 98.44 486 PHE A CA 1
ATOM 3954 C C . PHE A 1 486 ? -21.078 28.297 -1.663 1 98.44 486 PHE A C 1
ATOM 3956 O O . PHE A 1 486 ? -20.125 28.016 -0.944 1 98.44 486 PHE A O 1
ATOM 3963 N N . PHE A 1 487 ? -22.297 27.828 -1.504 1 97.88 487 PHE A N 1
ATOM 3964 C CA . PHE A 1 487 ? -22.609 26.734 -0.595 1 97.88 487 PHE A CA 1
ATOM 3965 C C . PHE A 1 487 ? -22.328 27.141 0.85 1 97.88 487 PHE A C 1
ATOM 3967 O O . PHE A 1 487 ? -21.922 26.297 1.659 1 97.88 487 PHE A O 1
ATOM 3974 N N . SER A 1 488 ? -22.5 28.438 1.181 1 98.38 488 SER A N 1
ATOM 3975 C CA . SER A 1 488 ? -22.359 28.938 2.541 1 98.38 488 SER A CA 1
ATOM 3976 C C . SER A 1 488 ? -23.703 29.312 3.137 1 98.38 488 SER A C 1
ATOM 3978 O O . SER A 1 488 ? -24.625 29.719 2.412 1 98.38 488 SER A O 1
ATOM 3980 N N . GLY A 1 489 ? -23.812 29.172 4.457 1 98 489 GLY A N 1
ATOM 3981 C CA . GLY A 1 489 ? -24.969 29.609 5.207 1 98 489 GLY A CA 1
ATOM 3982 C C . GLY A 1 489 ? -26.203 28.75 4.957 1 98 489 GLY A C 1
ATOM 3983 O O . GLY A 1 489 ? -27.328 29.25 4.918 1 98 489 GLY A O 1
ATOM 3984 N N . ILE A 1 490 ? -25.984 27.453 4.766 1 97.75 490 ILE A N 1
ATOM 3985 C CA . ILE A 1 490 ? -27.078 26.578 4.352 1 97.75 490 ILE A CA 1
ATOM 3986 C C . ILE A 1 490 ? -27.719 25.938 5.586 1 97.75 490 ILE A C 1
ATOM 3988 O O . ILE A 1 490 ? -28.953 25.906 5.695 1 97.75 490 ILE A O 1
ATOM 3992 N N . VAL A 1 491 ? -26.844 25.5 6.531 1 97.94 491 VAL A N 1
ATOM 3993 C CA . VAL A 1 491 ? -27.406 24.672 7.598 1 97.94 491 VAL A CA 1
ATOM 3994 C C . VAL A 1 491 ? -26.969 25.219 8.953 1 97.94 491 VAL A C 1
ATOM 3996 O O . VAL A 1 491 ? -26.031 26.031 9.039 1 97.94 491 VAL A O 1
ATOM 3999 N N . ASP A 1 492 ? -27.656 24.844 10 1 97.31 492 ASP A N 1
ATOM 4000 C CA . ASP A 1 492 ? -27.281 25.125 11.375 1 97.31 492 ASP A CA 1
ATOM 4001 C C . ASP A 1 492 ? -26.359 24.031 11.922 1 97.31 492 ASP A C 1
ATOM 4003 O O . ASP A 1 492 ? -25.844 23.203 11.164 1 97.31 492 ASP A O 1
ATOM 4007 N N . GLU A 1 493 ? -26.094 24.031 13.203 1 97.12 493 GLU A N 1
ATOM 4008 C CA . GLU A 1 493 ? -25.109 23.141 13.828 1 97.12 493 GLU A CA 1
ATOM 4009 C C . GLU A 1 493 ? -25.594 21.688 13.812 1 97.12 493 GLU A C 1
ATOM 4011 O O . GLU A 1 493 ? -24.812 20.766 14.055 1 97.12 493 GLU A O 1
ATOM 4016 N N . SER A 1 494 ? -26.906 21.406 13.508 1 97 494 SER A N 1
ATOM 4017 C CA . SER A 1 494 ? -27.438 20.062 13.43 1 97 494 SER A CA 1
ATOM 4018 C C . SER A 1 494 ? -27.672 19.641 11.984 1 97 494 SER A C 1
ATOM 4020 O O . SER A 1 494 ? -28.344 18.641 11.719 1 97 494 SER A O 1
ATOM 4022 N N . ASP A 1 495 ? -27.172 20.422 11.055 1 96.94 495 ASP A N 1
ATOM 4023 C CA . ASP A 1 495 ? -27.266 20.188 9.617 1 96.94 495 ASP A CA 1
ATOM 4024 C C . ASP A 1 495 ? -28.703 20.312 9.133 1 96.94 495 ASP A C 1
ATOM 4026 O O . ASP A 1 495 ? -29.125 19.625 8.211 1 96.94 495 ASP A O 1
ATOM 4030 N N . ARG A 1 496 ? -29.453 21.078 9.812 1 96.81 496 ARG A N 1
ATOM 4031 C CA . ARG A 1 496 ? -30.781 21.453 9.336 1 96.81 496 ARG A CA 1
ATOM 4032 C C . ARG A 1 496 ? -30.734 22.734 8.516 1 96.81 496 ARG A C 1
ATOM 4034 O O . ARG A 1 496 ? -30.094 23.703 8.914 1 96.81 496 ARG A O 1
ATOM 4041 N N . VAL A 1 497 ? -31.422 22.734 7.488 1 97.19 497 VAL A N 1
ATOM 4042 C CA . VAL A 1 497 ? -31.438 23.875 6.586 1 97.19 497 VAL A CA 1
ATOM 4043 C C . VAL A 1 497 ? -32.125 25.062 7.262 1 97.19 497 VAL A C 1
ATOM 4045 O O . VAL A 1 497 ? -33.156 24.906 7.906 1 97.19 497 VAL A O 1
ATOM 4048 N N . LYS A 1 498 ? -31.484 26.188 7.184 1 96.25 498 LYS A N 1
ATOM 4049 C CA . LYS A 1 498 ? -32.125 27.438 7.578 1 96.25 498 LYS A CA 1
ATOM 4050 C C . LYS A 1 498 ? -33.031 27.969 6.473 1 96.25 498 LYS A C 1
ATOM 4052 O O . LYS A 1 498 ? -32.562 28.344 5.398 1 96.25 498 LYS A O 1
ATOM 4057 N N . THR A 1 499 ? -34.344 28.062 6.82 1 95.25 499 THR A N 1
ATOM 4058 C CA . THR A 1 499 ? -35.344 28.422 5.801 1 95.25 499 THR A CA 1
ATOM 4059 C C . THR A 1 499 ? -35.344 29.938 5.586 1 95.25 499 THR A C 1
ATOM 4061 O O . THR A 1 499 ? -34.75 30.688 6.352 1 95.25 499 THR A O 1
ATOM 4064 N N . GLY A 1 500 ? -35.938 30.328 4.496 1 94.06 500 GLY A N 1
ATOM 4065 C CA . GLY A 1 500 ? -36.094 31.75 4.172 1 94.06 500 GLY A CA 1
ATOM 4066 C C . GLY A 1 500 ? -35.156 32.188 3.057 1 94.06 500 GLY A C 1
ATOM 4067 O O . GLY A 1 500 ? -35.156 33.375 2.678 1 94.06 500 GLY A O 1
ATOM 4068 N N . GLY A 1 501 ? -34.438 31.25 2.516 1 93.56 501 GLY A N 1
ATOM 4069 C CA . GLY A 1 501 ? -33.531 31.562 1.435 1 93.56 501 GLY A CA 1
ATOM 4070 C C . GLY A 1 501 ? -32.062 31.531 1.867 1 93.56 501 GLY A C 1
ATOM 4071 O O . GLY A 1 501 ? -31.703 32.125 2.893 1 93.56 501 GLY A O 1
ATOM 4072 N N . TYR A 1 502 ? -31.281 30.875 1.051 1 95 502 TYR A N 1
ATOM 4073 C CA . TYR A 1 502 ? -29.844 30.875 1.305 1 95 502 TYR A CA 1
ATOM 4074 C C . TYR A 1 502 ? -29.234 32.219 0.989 1 95 502 TYR A C 1
ATOM 4076 O O . TYR A 1 502 ? -29.703 32.938 0.082 1 95 502 TYR A O 1
ATOM 4084 N N . PRO A 1 503 ? -28.219 32.625 1.841 1 97.62 503 PRO A N 1
ATOM 4085 C CA . PRO A 1 503 ? -27.391 31.859 2.775 1 97.62 503 PRO A CA 1
ATOM 4086 C C . PRO A 1 503 ? -27.875 31.969 4.219 1 97.62 503 PRO A C 1
ATOM 4088 O O . PRO A 1 503 ? -27.062 32.156 5.133 1 97.62 503 PRO A O 1
ATOM 4091 N N . GLY A 1 504 ? -29.172 31.953 4.41 1 96.31 504 GLY A N 1
ATOM 4092 C CA . GLY A 1 504 ? -29.75 31.844 5.742 1 96.31 504 GLY A CA 1
ATOM 4093 C C . GLY A 1 504 ? -29.453 33.062 6.609 1 96.31 504 GLY A C 1
ATOM 4094 O O . GLY A 1 504 ? -29.734 34.188 6.223 1 96.31 504 GLY A O 1
ATOM 4095 N N . GLU A 1 505 ? -28.703 32.812 7.691 1 96.94 505 GLU A N 1
ATOM 4096 C CA . GLU A 1 505 ? -28.438 33.875 8.672 1 96.94 505 GLU A CA 1
ATOM 4097 C C . GLU A 1 505 ? -27.469 34.906 8.125 1 96.94 505 GLU A C 1
ATOM 4099 O O . GLU A 1 505 ? -27.328 36 8.695 1 96.94 505 GLU A O 1
ATOM 4104 N N . LEU A 1 506 ? -26.859 34.656 7.02 1 98.31 506 LEU A N 1
ATOM 4105 C CA . LEU A 1 506 ? -25.906 35.594 6.43 1 98.31 506 LEU A CA 1
ATOM 4106 C C . LEU A 1 506 ? -26.562 36.438 5.344 1 98.31 506 LEU A C 1
ATOM 4108 O O . LEU A 1 506 ? -25.906 37.281 4.742 1 98.31 506 LEU A O 1
ATOM 4112 N N . ARG A 1 507 ? -27.844 36.219 5.102 1 97.94 507 ARG A N 1
ATOM 4113 C CA . ARG A 1 507 ? -28.578 36.875 4.004 1 97.94 507 ARG A CA 1
ATOM 4114 C C . ARG A 1 507 ? -28.453 38.375 4.086 1 97.94 507 ARG A C 1
ATOM 4116 O O . ARG A 1 507 ? -28.094 39.031 3.105 1 97.94 507 ARG A O 1
ATOM 4123 N N . LYS A 1 508 ? -28.703 38.938 5.199 1 97.38 508 LYS A N 1
ATOM 4124 C CA . LYS A 1 508 ? -28.656 40.375 5.375 1 97.38 508 LYS A CA 1
ATOM 4125 C C . LYS A 1 508 ? -27.219 40.906 5.27 1 97.38 508 LYS A C 1
ATOM 4127 O O . LYS A 1 508 ? -26.984 41.938 4.66 1 97.38 508 LYS A O 1
ATOM 4132 N N . LEU A 1 509 ? -26.312 40.219 5.859 1 98.5 509 LEU A N 1
ATOM 4133 C CA . LEU A 1 509 ? -24.906 40.594 5.836 1 98.5 509 LEU A CA 1
ATOM 4134 C C . LEU A 1 509 ? -24.391 40.656 4.406 1 98.5 509 LEU A C 1
ATOM 4136 O O . LEU A 1 509 ? -23.656 41.594 4.043 1 98.5 509 LEU A O 1
ATOM 4140 N N . LEU A 1 510 ? -24.828 39.688 3.596 1 98.75 510 LEU A N 1
ATOM 4141 C CA . LEU A 1 510 ? -24.297 39.562 2.242 1 98.75 510 LEU A CA 1
ATOM 4142 C C . LEU A 1 510 ? -25.172 40.312 1.24 1 98.75 510 LEU A C 1
ATOM 4144 O O . LEU A 1 510 ? -24.734 40.562 0.11 1 98.75 510 LEU A O 1
ATOM 4148 N N . GLY A 1 511 ? -26.406 40.625 1.615 1 98.56 511 GLY A N 1
ATOM 4149 C CA . GLY A 1 511 ? -27.312 41.375 0.761 1 98.56 511 GLY A CA 1
ATOM 4150 C C . GLY A 1 511 ? -27.781 40.594 -0.441 1 98.56 511 GLY A C 1
ATOM 4151 O O . GLY A 1 511 ? -27.953 41.125 -1.531 1 98.56 511 GLY A O 1
ATOM 4152 N N . ILE A 1 512 ? -27.953 39.281 -0.22 1 98.62 512 ILE A N 1
ATOM 4153 C CA . ILE A 1 512 ? -28.328 38.438 -1.345 1 98.62 512 ILE A CA 1
ATOM 4154 C C . ILE A 1 512 ? -29.25 37.312 -0.858 1 98.62 512 ILE A C 1
ATOM 4156 O O . ILE A 1 512 ? -29.406 37.094 0.348 1 98.62 512 ILE A O 1
ATOM 4160 N N . TRP A 1 513 ? -29.875 36.594 -1.712 1 97.38 513 TRP A N 1
ATOM 4161 C CA . TRP A 1 513 ? -30.406 35.25 -1.445 1 97.38 513 TRP A CA 1
ATOM 4162 C C . TRP A 1 513 ? -30.266 34.344 -2.664 1 97.38 513 TRP A C 1
ATOM 4164 O O . TRP A 1 513 ? -30.375 34.812 -3.803 1 97.38 513 TRP A O 1
ATOM 4174 N N . VAL A 1 514 ? -29.969 33.125 -2.512 1 97.94 514 VAL A N 1
ATOM 4175 C CA . VAL A 1 514 ? -29.703 32.125 -3.545 1 97.94 514 VAL A CA 1
ATOM 4176 C C . VAL A 1 514 ? -30.969 31.312 -3.801 1 97.94 514 VAL A C 1
ATOM 4178 O O . VAL A 1 514 ? -31.5 30.688 -2.881 1 97.94 514 VAL A O 1
ATOM 4181 N N . GLU A 1 515 ? -31.359 31.25 -4.992 1 96.88 515 GLU A N 1
ATOM 4182 C CA . GLU A 1 515 ? -32.562 30.547 -5.387 1 96.88 515 GLU A CA 1
ATOM 4183 C C . GLU A 1 515 ? -32.281 29.078 -5.68 1 96.88 515 GLU A C 1
ATOM 4185 O O . GLU A 1 515 ? -33.062 28.203 -5.27 1 96.88 515 GLU A O 1
ATOM 4190 N N . GLU A 1 516 ? -31.234 28.828 -6.469 1 96.81 516 GLU A N 1
ATOM 4191 C CA . GLU A 1 516 ? -30.844 27.484 -6.891 1 96.81 516 GLU A CA 1
ATOM 4192 C C . GLU A 1 516 ? -29.328 27.359 -6.938 1 96.81 516 GLU A C 1
ATOM 4194 O O . GLU A 1 516 ? -28.609 28.359 -7.016 1 96.81 516 GLU A O 1
ATOM 4199 N N . THR A 1 517 ? -28.844 26.156 -6.809 1 97.69 517 THR A N 1
ATOM 4200 C CA . THR A 1 517 ? -27.438 25.844 -7 1 97.69 517 THR A CA 1
ATOM 4201 C C . THR A 1 517 ? -27.266 24.781 -8.086 1 97.69 517 THR A C 1
ATOM 4203 O O . THR A 1 517 ? -27.797 23.672 -7.969 1 97.69 517 THR A O 1
ATOM 4206 N N . ASP A 1 518 ? -26.547 25.109 -9.133 1 98.25 518 ASP A N 1
ATOM 4207 C CA . ASP A 1 518 ? -26.297 24.203 -10.242 1 98.25 518 ASP A CA 1
ATOM 4208 C C . ASP A 1 518 ? -24.969 23.469 -10.07 1 98.25 518 ASP A C 1
ATOM 4210 O O . ASP A 1 518 ? -23.938 24.109 -9.812 1 98.25 518 ASP A O 1
ATOM 4214 N N . ALA A 1 519 ? -24.984 22.125 -10.117 1 97.88 519 ALA A N 1
ATOM 4215 C CA . ALA A 1 519 ? -23.766 21.312 -10.078 1 97.88 519 ALA A CA 1
ATOM 4216 C C . ALA A 1 519 ? -23.312 20.938 -11.484 1 97.88 519 ALA A C 1
ATOM 4218 O O . ALA A 1 519 ? -24.062 20.297 -12.234 1 97.88 519 ALA A O 1
ATOM 4219 N N . LEU A 1 520 ? -22.141 21.297 -11.812 1 97.75 520 LEU A N 1
ATOM 4220 C CA . LEU A 1 520 ? -21.594 21.016 -13.133 1 97.75 520 LEU A CA 1
ATOM 4221 C C . LEU A 1 520 ? -20.734 19.766 -13.117 1 97.75 520 LEU A C 1
ATOM 4223 O O . LEU A 1 520 ? -20.141 19.422 -12.086 1 97.75 520 LEU A O 1
ATOM 4227 N N . PHE A 1 521 ? -20.688 19.047 -14.289 1 94.88 521 PHE A N 1
ATOM 4228 C CA . PHE A 1 521 ? -19.797 17.906 -14.445 1 94.88 521 PHE A CA 1
ATOM 4229 C C . PHE A 1 521 ? -18.328 18.359 -14.445 1 94.88 521 PHE A C 1
ATOM 4231 O O . PHE A 1 521 ? -18.047 19.531 -14.664 1 94.88 521 PHE A O 1
ATOM 4238 N N . PRO A 1 522 ? -17.469 17.469 -14.141 1 94 522 PRO A N 1
ATOM 4239 C CA . PRO A 1 522 ? -16.047 17.844 -14.031 1 94 522 PRO A CA 1
ATOM 4240 C C . PRO A 1 522 ? -15.508 18.484 -15.312 1 94 522 PRO A C 1
ATOM 4242 O O . PRO A 1 522 ? -14.602 19.328 -15.258 1 94 522 PRO A O 1
ATOM 4245 N N . ASP A 1 523 ? -16.062 18.156 -16.484 1 94.38 523 ASP A N 1
ATOM 4246 C CA . ASP A 1 523 ? -15.539 18.672 -17.75 1 94.38 523 ASP A CA 1
ATOM 4247 C C . ASP A 1 523 ? -16.344 19.875 -18.234 1 94.38 523 ASP A C 1
ATOM 4249 O O . ASP A 1 523 ? -16.078 20.422 -19.297 1 94.38 523 ASP A O 1
ATOM 4253 N N . MET A 1 524 ? -17.312 20.312 -17.453 1 95.88 524 MET A N 1
ATOM 4254 C CA . MET A 1 524 ? -18.125 21.484 -17.781 1 95.88 524 MET A CA 1
ATOM 4255 C C . MET A 1 524 ? -17.594 22.734 -17.078 1 95.88 524 MET A C 1
ATOM 4257 O O . MET A 1 524 ? -17.047 22.656 -15.977 1 95.88 524 MET A O 1
ATOM 4261 N N . ARG A 1 525 ? -17.719 23.891 -17.75 1 97.56 525 ARG A N 1
ATOM 4262 C CA . ARG A 1 525 ? -17.328 25.188 -17.203 1 97.56 525 ARG A CA 1
ATOM 4263 C C . ARG A 1 525 ? -18.375 26.25 -17.516 1 97.56 525 ARG A C 1
ATOM 4265 O O . ARG A 1 525 ? -19.156 26.094 -18.453 1 97.56 525 ARG A O 1
ATOM 4272 N N . ASN A 1 526 ? -18.469 27.234 -16.656 1 98.25 526 ASN A N 1
ATOM 4273 C CA . ASN A 1 526 ? -19.078 28.531 -16.922 1 98.25 526 ASN A CA 1
ATOM 4274 C C . ASN A 1 526 ? -18.062 29.656 -16.875 1 98.25 526 ASN A C 1
ATOM 4276 O O . ASN A 1 526 ? -16.875 29.422 -16.641 1 98.25 526 ASN A O 1
ATOM 4280 N N . ARG A 1 527 ? -18.594 30.812 -17.406 1 97.19 527 ARG A N 1
ATOM 4281 C CA . ARG A 1 527 ? -17.719 31.969 -17.422 1 97.19 527 ARG A CA 1
ATOM 4282 C C . ARG A 1 527 ? -18.156 33 -16.391 1 97.19 527 ARG A C 1
ATOM 4284 O O . ARG A 1 527 ? -19.344 33.219 -16.172 1 97.19 527 ARG A O 1
ATOM 4291 N N . ILE A 1 528 ? -17.172 33.688 -15.555 1 98.81 528 ILE A N 1
ATOM 4292 C CA . ILE A 1 528 ? -17.344 34.906 -14.758 1 98.81 528 ILE A CA 1
ATOM 4293 C C . ILE A 1 528 ? -16.984 36.125 -15.594 1 98.81 528 ILE A C 1
ATOM 4295 O O . ILE A 1 528 ? -15.836 36.312 -16 1 98.81 528 ILE A O 1
ATOM 4299 N N . VAL A 1 529 ? -17.922 36.969 -15.844 1 98.62 529 VAL A N 1
ATOM 4300 C CA . VAL A 1 529 ? -17.688 38.219 -16.594 1 98.62 529 VAL A CA 1
ATOM 4301 C C . VAL A 1 529 ? -17.672 39.406 -15.648 1 98.62 529 VAL A C 1
ATOM 4303 O O . VAL A 1 529 ? -18.703 39.75 -15.055 1 98.62 529 VAL A O 1
ATOM 4306 N N . VAL A 1 530 ? -16.562 40.094 -15.516 1 98.62 530 VAL A N 1
ATOM 4307 C CA . VAL A 1 530 ? -16.391 41.188 -14.57 1 98.62 530 VAL A CA 1
ATOM 4308 C C . VAL A 1 530 ? -17.031 42.469 -15.125 1 98.62 530 VAL A C 1
ATOM 4310 O O . VAL A 1 530 ? -16.875 42.781 -16.312 1 98.62 530 VAL A O 1
ATOM 4313 N N . ASN A 1 531 ? -17.812 43.125 -14.242 1 97.44 531 ASN A N 1
ATOM 4314 C CA . ASN A 1 531 ? -18.391 44.406 -14.633 1 97.44 531 ASN A CA 1
ATOM 4315 C C . ASN A 1 531 ? -17.344 45.531 -14.602 1 97.44 531 ASN A C 1
ATOM 4317 O O . ASN A 1 531 ? -16.953 45.969 -13.523 1 97.44 531 ASN A O 1
ATOM 4321 N N . GLY A 1 532 ? -17.031 45.938 -15.734 1 96 532 GLY A N 1
ATOM 4322 C CA . GLY A 1 532 ? -15.953 46.938 -15.773 1 96 532 GLY A CA 1
ATOM 4323 C C . GLY A 1 532 ? -14.625 46.375 -15.281 1 96 532 GLY A C 1
ATOM 4324 O O . GLY A 1 532 ? -14.148 45.344 -15.773 1 96 532 GLY A O 1
ATOM 4325 N N . GLU A 1 533 ? -14.109 47.219 -14.398 1 94.88 533 GLU A N 1
ATOM 4326 C CA . GLU A 1 533 ? -12.852 46.812 -13.781 1 94.88 533 GLU A CA 1
ATOM 4327 C C . GLU A 1 533 ? -12.953 46.812 -12.258 1 94.88 533 GLU A C 1
ATOM 4329 O O . GLU A 1 533 ? -13.586 47.688 -11.672 1 94.88 533 GLU A O 1
ATOM 4334 N N . PHE A 1 534 ? -12.406 45.844 -11.758 1 96.44 534 PHE A N 1
ATOM 4335 C CA . PHE A 1 534 ? -12.297 45.719 -10.305 1 96.44 534 PHE A CA 1
ATOM 4336 C C . PHE A 1 534 ? -10.891 45.312 -9.898 1 96.44 534 PHE A C 1
ATOM 4338 O O . PHE A 1 534 ? -10.586 44.125 -9.805 1 96.44 534 PHE A O 1
ATOM 4345 N N . GLY A 1 535 ? -10.102 46.438 -9.508 1 95.12 535 GLY A N 1
ATOM 4346 C CA . GLY A 1 535 ? -8.68 46.156 -9.367 1 95.12 535 GLY A CA 1
ATOM 4347 C C . GLY A 1 535 ? -8.039 45.656 -10.656 1 95.12 535 GLY A C 1
ATOM 4348 O O . GLY A 1 535 ? -8.195 46.281 -11.711 1 95.12 535 GLY A O 1
ATOM 4349 N N . SER A 1 536 ? -7.414 44.531 -10.57 1 95.69 536 SER A N 1
ATOM 4350 C CA . SER A 1 536 ? -6.77 43.969 -11.742 1 95.69 536 SER A CA 1
ATOM 4351 C C . SER A 1 536 ? -7.734 43.062 -12.508 1 95.69 536 SER A C 1
ATOM 4353 O O . SER A 1 536 ? -7.402 42.562 -13.586 1 95.69 536 SER A O 1
ATOM 4355 N N . LEU A 1 537 ? -8.891 42.812 -11.961 1 97.25 537 LEU A N 1
ATOM 4356 C CA . LEU A 1 537 ? -9.867 41.938 -12.602 1 97.25 537 LEU A CA 1
ATOM 4357 C C . LEU A 1 537 ? -10.609 42.688 -13.711 1 97.25 537 LEU A C 1
ATOM 4359 O O . LEU A 1 537 ? -11.109 43.781 -13.5 1 97.25 537 LEU A O 1
ATOM 4363 N N . SER A 1 538 ? -10.57 42.062 -14.875 1 97.44 538 SER A N 1
ATOM 4364 C CA . SER A 1 538 ? -11.32 42.531 -16.031 1 97.44 538 SER A CA 1
ATOM 4365 C C . SER A 1 538 ? -11.578 41.406 -17.016 1 97.44 538 SER A C 1
ATOM 4367 O O . SER A 1 538 ? -10.898 40.375 -16.984 1 97.44 538 SER A O 1
ATOM 4369 N N . GLY A 1 539 ? -12.578 41.594 -17.781 1 97.12 539 GLY A N 1
ATOM 4370 C CA . GLY A 1 539 ? -12.867 40.562 -18.766 1 97.12 539 GLY A CA 1
ATOM 4371 C C . GLY A 1 539 ? -13.578 39.375 -18.188 1 97.12 539 GLY A C 1
ATOM 4372 O O . GLY A 1 539 ? -14.555 39.531 -17.453 1 97.12 539 GLY A O 1
ATOM 4373 N N . SER A 1 540 ? -13.062 38.156 -18.688 1 98.06 540 SER A N 1
ATOM 4374 C CA . SER A 1 540 ? -13.789 36.938 -18.266 1 98.06 540 SER A CA 1
ATOM 4375 C C . SER A 1 540 ? -12.844 35.906 -17.688 1 98.06 540 SER A C 1
ATOM 4377 O O . SER A 1 540 ? -11.68 35.844 -18.062 1 98.06 540 SER A O 1
ATOM 4379 N N . TYR A 1 541 ? -13.305 35.125 -16.797 1 98.62 541 TYR A N 1
ATOM 4380 C CA . TYR A 1 541 ? -12.609 34 -16.141 1 98.62 541 TYR A CA 1
ATOM 4381 C C . TYR A 1 541 ? -13.469 32.75 -16.094 1 98.62 541 TYR A C 1
ATOM 4383 O O . TYR A 1 541 ? -14.695 32.844 -16.219 1 98.62 541 TYR A O 1
ATOM 4391 N N . GLU A 1 542 ? -12.875 31.594 -15.906 1 98.38 542 GLU A N 1
ATOM 4392 C CA . GLU A 1 542 ? -13.617 30.344 -15.836 1 98.38 542 GLU A CA 1
ATOM 4393 C C . GLU A 1 542 ? -14.055 30.031 -14.406 1 98.38 542 GLU A C 1
ATOM 4395 O O . GLU A 1 542 ? -13.391 30.438 -13.445 1 98.38 542 GLU A O 1
ATOM 4400 N N . CYS A 1 543 ? -15.156 29.344 -14.266 1 98.25 543 CYS A N 1
ATOM 4401 C CA . CYS A 1 543 ? -15.633 28.797 -13.008 1 98.25 543 CYS A CA 1
ATOM 4402 C C . CYS A 1 543 ? -16.391 27.5 -13.234 1 98.25 543 CYS A C 1
ATOM 4404 O O . CYS A 1 543 ? -16.672 27.125 -14.375 1 98.25 543 CYS A O 1
ATOM 4406 N N . GLY A 1 544 ? -16.672 26.828 -12.141 1 97.5 544 GLY A N 1
ATOM 4407 C CA . GLY A 1 544 ? -17.391 25.562 -12.305 1 97.5 544 GLY A CA 1
ATOM 4408 C C . GLY A 1 544 ? -17.719 24.891 -10.992 1 97.5 544 GLY A C 1
ATOM 4409 O O . GLY A 1 544 ? -18.031 25.562 -10 1 97.5 544 GLY A O 1
ATOM 4410 N N . MET A 1 545 ? -17.859 23.516 -11.016 1 97.19 545 MET A N 1
ATOM 4411 C CA . MET A 1 545 ? -18.219 22.625 -9.906 1 97.19 545 MET A CA 1
ATOM 4412 C C . MET A 1 545 ? -19.609 22.969 -9.375 1 97.19 545 MET A C 1
ATOM 4414 O O . MET A 1 545 ? -20.562 22.234 -9.633 1 97.19 545 MET A O 1
ATOM 4418 N N . LEU A 1 546 ? -19.812 24.172 -8.703 1 98.38 546 LEU A N 1
ATOM 4419 C CA . LEU A 1 546 ? -21.125 24.656 -8.266 1 98.38 546 LEU A CA 1
ATOM 4420 C C . LEU A 1 546 ? -21.328 26.094 -8.695 1 98.38 546 LEU A C 1
ATOM 4422 O O . LEU A 1 546 ? -20.406 26.906 -8.656 1 98.38 546 LEU A O 1
ATOM 4426 N N . CYS A 1 547 ? -22.516 26.406 -9.125 1 98.62 547 CYS A N 1
ATOM 4427 C CA . CYS A 1 547 ? -22.938 27.75 -9.508 1 98.62 547 CYS A CA 1
ATOM 4428 C C . CYS A 1 547 ? -24.203 28.156 -8.766 1 98.62 547 CYS A C 1
ATOM 4430 O O . CYS A 1 547 ? -25.297 27.656 -9.07 1 98.62 547 CYS A O 1
ATOM 4432 N N . ASP A 1 548 ? -24.078 29.078 -7.805 1 98.56 548 ASP A N 1
ATOM 4433 C CA . ASP A 1 548 ? -25.25 29.609 -7.102 1 98.56 548 ASP A CA 1
ATOM 4434 C C . ASP A 1 548 ? -25.984 30.656 -7.949 1 98.56 548 ASP A C 1
ATOM 4436 O O . ASP A 1 548 ? -25.375 31.609 -8.414 1 98.56 548 ASP A O 1
ATOM 4440 N N . LEU A 1 549 ? -27.234 30.391 -8.164 1 98.38 549 LEU A N 1
ATOM 4441 C CA . LEU A 1 549 ? -28.094 31.359 -8.836 1 98.38 549 LEU A CA 1
ATOM 4442 C C . LEU A 1 549 ? -28.719 32.312 -7.824 1 98.38 549 LEU A C 1
ATOM 4444 O O . LEU A 1 549 ? -29.672 31.953 -7.133 1 98.38 549 LEU A O 1
ATOM 4448 N N . LEU A 1 550 ? -28.156 33.625 -7.77 1 97.38 550 LEU A N 1
ATOM 4449 C CA . LEU A 1 550 ? -28.547 34.438 -6.633 1 97.38 550 LEU A CA 1
ATOM 4450 C C . LEU A 1 550 ? -29.172 35.75 -7.105 1 97.38 550 LEU A C 1
ATOM 4452 O O . LEU A 1 550 ? -28.984 36.156 -8.258 1 97.38 550 LEU A O 1
ATOM 4456 N N . HIS A 1 551 ? -30 36.312 -6.234 1 97.94 551 HIS A N 1
ATOM 4457 C CA . HIS A 1 551 ? -30.609 37.625 -6.352 1 97.94 551 HIS A CA 1
ATOM 4458 C C . HIS A 1 551 ? -30.031 38.594 -5.324 1 97.94 551 HIS A C 1
ATOM 4460 O O . HIS A 1 551 ? -29.75 38.188 -4.188 1 97.94 551 HIS A O 1
ATOM 4466 N N . THR A 1 552 ? -29.891 39.844 -5.766 1 98.25 552 THR A N 1
ATOM 4467 C CA . THR A 1 552 ? -29.344 40.844 -4.84 1 98.25 552 THR A CA 1
ATOM 4468 C C . THR A 1 552 ? -30.469 41.5 -4.035 1 98.25 552 THR A C 1
ATOM 4470 O O . THR A 1 552 ? -31.562 41.719 -4.555 1 98.25 552 THR A O 1
ATOM 4473 N N . GLU A 1 553 ? -30.219 41.688 -2.801 1 97.75 553 GLU A N 1
ATOM 4474 C CA . GLU A 1 553 ? -31.047 42.469 -1.89 1 97.75 553 GLU A CA 1
ATOM 4475 C C . GLU A 1 553 ? -30.266 43.594 -1.261 1 97.75 553 GLU A C 1
ATOM 4477 O O . GLU A 1 553 ? -30.188 43.719 -0.035 1 97.75 553 GLU A O 1
ATOM 4482 N N . GLY A 1 554 ? -29.703 44.438 -2.135 1 96.75 554 GLY A N 1
ATOM 4483 C CA . GLY A 1 554 ? -28.906 45.562 -1.689 1 96.75 554 GLY A CA 1
ATOM 4484 C C . GLY A 1 554 ? -27.438 45.438 -2.057 1 96.75 554 GLY A C 1
ATOM 4485 O O . GLY A 1 554 ? -26.734 46.469 -2.127 1 96.75 554 GLY A O 1
ATOM 4486 N N . ALA A 1 555 ? -26.984 44.312 -2.336 1 98.56 555 ALA A N 1
ATOM 4487 C CA . ALA A 1 555 ? -25.578 44.125 -2.711 1 98.56 555 ALA A CA 1
ATOM 4488 C C . ALA A 1 555 ? -25.312 44.656 -4.121 1 98.56 555 ALA A C 1
ATOM 4490 O O . ALA A 1 555 ? -26.203 44.625 -4.977 1 98.56 555 ALA A O 1
ATOM 4491 N N . GLU A 1 556 ? -24.141 45.062 -4.336 1 98.5 556 GLU A N 1
ATOM 4492 C CA . GLU A 1 556 ? -23.672 45.469 -5.664 1 98.5 556 GLU A CA 1
ATOM 4493 C C . GLU A 1 556 ? -23.141 44.25 -6.434 1 98.5 556 GLU A C 1
ATOM 4495 O O . GLU A 1 556 ? -22.406 43.438 -5.879 1 98.5 556 GLU A O 1
ATOM 4500 N N . THR A 1 557 ? -23.562 44.188 -7.699 1 98.62 557 THR A N 1
ATOM 4501 C CA . THR A 1 557 ? -23.047 43.125 -8.562 1 98.62 557 THR A CA 1
ATOM 4502 C C . THR A 1 557 ? -21.734 43.562 -9.211 1 98.62 557 THR A C 1
ATOM 4504 O O . THR A 1 557 ? -21.703 44.531 -9.984 1 98.62 557 THR A O 1
ATOM 4507 N N . LEU A 1 558 ? -20.688 42.844 -8.93 1 98.69 558 LEU A N 1
ATOM 4508 C CA . LEU A 1 558 ? -19.375 43.188 -9.461 1 98.69 558 LEU A CA 1
ATOM 4509 C C . LEU A 1 558 ? -19.031 42.312 -10.68 1 98.69 558 LEU A C 1
ATOM 4511 O O . LEU A 1 558 ? -18.188 42.719 -11.5 1 98.69 558 LEU A O 1
ATOM 4515 N N . ALA A 1 559 ? -19.609 41.156 -10.789 1 98.81 559 ALA A N 1
ATOM 4516 C CA . ALA A 1 559 ? -19.438 40.25 -11.922 1 98.81 559 ALA A CA 1
ATOM 4517 C C . ALA A 1 559 ? -20.672 39.375 -12.133 1 98.81 559 ALA A C 1
ATOM 4519 O O . ALA A 1 559 ? -21.453 39.188 -11.195 1 98.81 559 ALA A O 1
ATOM 4520 N N . GLU A 1 560 ? -20.797 38.844 -13.336 1 98.81 560 GLU A N 1
ATOM 4521 C CA . GLU A 1 560 ? -21.969 38.062 -13.711 1 98.81 560 GLU A CA 1
ATOM 4522 C C . GLU A 1 560 ? -21.547 36.781 -14.445 1 98.81 560 GLU A C 1
ATOM 4524 O O . GLU A 1 560 ? -20.438 36.688 -14.977 1 98.81 560 GLU A O 1
ATOM 4529 N N . TYR A 1 561 ? -22.484 35.75 -14.422 1 98.56 561 TYR A N 1
ATOM 4530 C CA . TYR A 1 561 ? -22.25 34.562 -15.227 1 98.56 561 TYR A CA 1
ATOM 4531 C C . TYR A 1 561 ? -22.266 34.906 -16.719 1 98.56 561 TYR A C 1
ATOM 4533 O O . TYR A 1 561 ? -23.094 35.719 -17.156 1 98.56 561 TYR A O 1
ATOM 4541 N N . GLY A 1 562 ? -21.406 34.25 -17.516 1 98.56 562 GLY A N 1
ATOM 4542 C CA . GLY A 1 562 ? -21.312 34.531 -18.938 1 98.56 562 GLY A CA 1
ATOM 4543 C C . GLY A 1 562 ? -21.984 33.5 -19.797 1 98.56 562 GLY A C 1
ATOM 4544 O O . GLY A 1 562 ? -22.203 33.719 -20.984 1 98.56 562 GLY A O 1
ATOM 4545 N N . ASP A 1 563 ? -22.297 32.375 -19.219 1 97.62 563 ASP A N 1
ATOM 4546 C CA . ASP A 1 563 ? -22.859 31.266 -20 1 97.62 563 ASP A CA 1
ATOM 4547 C C . ASP A 1 563 ? -24.031 30.609 -19.281 1 97.62 563 ASP A C 1
ATOM 4549 O O . ASP A 1 563 ? -24.312 30.922 -18.125 1 97.62 563 ASP A O 1
ATOM 4553 N N . ASP A 1 564 ? -24.75 29.641 -20 1 95.94 564 ASP A N 1
ATOM 4554 C CA . ASP A 1 564 ? -25.859 28.812 -19.531 1 95.94 564 ASP A CA 1
ATOM 4555 C C . ASP A 1 564 ? -27.125 29.641 -19.359 1 95.94 564 ASP A C 1
ATOM 4557 O O . ASP A 1 564 ? -27.141 30.844 -19.672 1 95.94 564 ASP A O 1
ATOM 4561 N N . PHE A 1 565 ? -28.297 29.125 -18.844 1 97.5 565 PHE A N 1
ATOM 4562 C CA . PHE A 1 565 ? -29.594 29.781 -18.828 1 97.5 565 PHE A CA 1
ATOM 4563 C C . PHE A 1 565 ? -29.625 30.875 -17.75 1 97.5 565 PHE A C 1
ATOM 4565 O O . PHE A 1 565 ? -30.547 31.703 -17.719 1 97.5 565 PHE A O 1
ATOM 4572 N N . TYR A 1 566 ? -28.625 30.953 -16.938 1 97.69 566 TYR A N 1
ATOM 4573 C CA . TYR A 1 566 ? -28.562 32 -15.906 1 97.69 566 TYR A CA 1
ATOM 4574 C C . TYR A 1 566 ? -27.484 33 -16.219 1 97.69 566 TYR A C 1
ATOM 4576 O O . TYR A 1 566 ? -27 33.719 -15.336 1 97.69 566 TYR A O 1
ATOM 4584 N N . LYS A 1 567 ? -27.047 33.062 -17.469 1 98 567 LYS A N 1
ATOM 4585 C CA . LYS A 1 567 ? -26.203 34.156 -17.938 1 98 567 LYS A CA 1
ATOM 4586 C C . LYS A 1 567 ? -26.766 35.531 -17.5 1 98 567 LYS A C 1
ATOM 4588 O O . LYS A 1 567 ? -27.969 35.75 -17.594 1 98 567 LYS A O 1
ATOM 4593 N N . GLY A 1 568 ? -25.828 36.344 -16.922 1 98 568 GLY A N 1
ATOM 4594 C CA . GLY A 1 568 ? -26.234 37.656 -16.484 1 98 568 GLY A CA 1
ATOM 4595 C C . GLY A 1 568 ? -26.547 37.719 -14.992 1 98 568 GLY A C 1
ATOM 4596 O O . GLY A 1 568 ? -26.594 38.812 -14.414 1 98 568 GLY A O 1
ATOM 4597 N N . MET A 1 569 ? -26.734 36.625 -14.359 1 98.44 569 MET A N 1
ATOM 4598 C CA . MET A 1 569 ? -26.938 36.625 -12.914 1 98.44 569 MET A CA 1
ATOM 4599 C C . MET A 1 569 ? -25.625 36.875 -12.172 1 98.44 569 MET A C 1
ATOM 4601 O O . MET A 1 569 ? -24.547 36.562 -12.672 1 98.44 569 MET A O 1
ATOM 4605 N N . PRO A 1 570 ? -25.703 37.438 -10.977 1 98.69 570 PRO A N 1
ATOM 4606 C CA . PRO A 1 570 ? -24.484 37.812 -10.242 1 98.69 570 PRO A CA 1
ATOM 4607 C C . PRO A 1 570 ? -23.656 36.594 -9.836 1 98.69 570 PRO A C 1
ATOM 4609 O O . PRO A 1 570 ? -24.203 35.562 -9.445 1 98.69 570 PRO A O 1
ATOM 4612 N N . VAL A 1 571 ? -22.312 36.719 -9.961 1 98.69 571 VAL A N 1
ATOM 4613 C CA . VAL A 1 571 ? -21.422 35.656 -9.516 1 98.69 571 VAL A CA 1
ATOM 4614 C C . VAL A 1 571 ? -20.469 36.219 -8.461 1 98.69 571 VAL A C 1
ATOM 4616 O O . VAL A 1 571 ? -19.938 35.469 -7.637 1 98.69 571 VAL A O 1
ATOM 4619 N N . LEU A 1 572 ? -20.172 37.469 -8.469 1 98.88 572 LEU A N 1
ATOM 4620 C CA . LEU A 1 572 ? -19.469 38.219 -7.41 1 98.88 572 LEU A CA 1
ATOM 4621 C C . LEU A 1 572 ? -20.281 39.406 -6.945 1 98.88 572 LEU A C 1
ATOM 4623 O O . LEU A 1 572 ? -20.672 40.25 -7.758 1 98.88 572 LEU A O 1
ATOM 4627 N N . THR A 1 573 ? -20.5 39.469 -5.633 1 98.88 573 THR A N 1
ATOM 4628 C CA . THR A 1 573 ? -21.281 40.594 -5.102 1 98.88 573 THR A CA 1
ATOM 4629 C C . THR A 1 573 ? -20.562 41.219 -3.902 1 98.88 573 THR A C 1
ATOM 4631 O O . THR A 1 573 ? -19.734 40.562 -3.262 1 98.88 573 THR A O 1
ATOM 4634 N N . ARG A 1 574 ? -20.844 42.469 -3.666 1 98.81 574 ARG A N 1
ATOM 4635 C CA . ARG A 1 574 ? -20.375 43.219 -2.512 1 98.81 574 ARG A CA 1
ATOM 4636 C C . ARG A 1 574 ? -21.516 43.969 -1.815 1 98.81 574 ARG A C 1
ATOM 4638 O O . ARG A 1 574 ? -22.359 44.594 -2.473 1 98.81 574 ARG A O 1
ATOM 4645 N N . ASN A 1 575 ? -21.625 43.781 -0.53 1 98.81 575 ASN A N 1
ATOM 4646 C CA . ASN A 1 575 ? -22.594 44.5 0.286 1 98.81 575 ASN A CA 1
ATOM 4647 C C . ASN A 1 575 ? -21.906 45.344 1.338 1 98.81 575 ASN A C 1
ATOM 4649 O O . ASN A 1 575 ? -21.062 44.875 2.096 1 98.81 575 ASN A O 1
ATOM 4653 N N . ALA A 1 576 ? -22.281 46.625 1.346 1 98.19 576 ALA A N 1
ATOM 4654 C CA . ALA A 1 576 ? -21.75 47.5 2.371 1 98.19 576 ALA A CA 1
ATOM 4655 C C . ALA A 1 576 ? -22.578 47.438 3.65 1 98.19 576 ALA A C 1
ATOM 4657 O O . ALA A 1 576 ? -23.812 47.5 3.607 1 98.19 576 ALA A O 1
ATOM 4658 N N . VAL A 1 577 ? -21.953 47.219 4.691 1 98 577 VAL A N 1
ATOM 4659 C CA . VAL A 1 577 ? -22.594 47.156 6 1 98 577 VAL A CA 1
ATOM 4660 C C . VAL A 1 577 ? -21.781 47.938 7.016 1 98 577 VAL A C 1
ATOM 4662 O O . VAL A 1 577 ? -20.625 47.594 7.305 1 98 577 VAL A O 1
ATOM 4665 N N . GLY A 1 578 ? -22.344 49 7.633 1 97.62 578 GLY A N 1
ATOM 4666 C CA . GLY A 1 578 ? -21.547 49.875 8.484 1 97.62 578 GLY A CA 1
ATOM 4667 C C . GLY A 1 578 ? -20.344 50.438 7.777 1 97.62 578 GLY A C 1
ATOM 4668 O O . GLY A 1 578 ? -20.469 51.031 6.707 1 97.62 578 GLY A O 1
ATOM 4669 N N . GLU A 1 579 ? -19.219 50.188 8.328 1 97.88 579 GLU A N 1
ATOM 4670 C CA . GLU A 1 579 ? -17.984 50.781 7.777 1 97.88 579 GLU A CA 1
ATOM 4671 C C . GLU A 1 579 ? -17.219 49.75 6.949 1 97.88 579 GLU A C 1
ATOM 4673 O O . GLU A 1 579 ? -16.125 50 6.469 1 97.88 579 GLU A O 1
ATOM 4678 N N . GLY A 1 580 ? -17.828 48.562 6.875 1 98.38 580 GLY A N 1
ATOM 4679 C CA . GLY A 1 580 ? -17.109 47.5 6.18 1 98.38 580 GLY A CA 1
ATOM 4680 C C . GLY A 1 580 ? -17.859 46.969 4.977 1 98.38 580 GLY A C 1
ATOM 4681 O O . GLY A 1 580 ? -18.75 47.625 4.441 1 98.38 580 GLY A O 1
ATOM 4682 N N . GLN A 1 581 ? -17.359 45.844 4.453 1 98.44 581 GLN A N 1
ATOM 4683 C CA . GLN A 1 581 ? -17.922 45.25 3.252 1 98.44 581 GLN A CA 1
ATOM 4684 C C . GLN A 1 581 ? -17.953 43.719 3.361 1 98.44 581 GLN A C 1
ATOM 4686 O O . GLN A 1 581 ? -17.062 43.125 3.955 1 98.44 581 GLN A O 1
ATOM 4691 N N . ALA A 1 582 ? -18.953 43.156 2.781 1 98.81 582 ALA A N 1
ATOM 4692 C CA . ALA A 1 582 ? -19.094 41.688 2.691 1 98.81 582 ALA A CA 1
ATOM 4693 C C . ALA A 1 582 ? -19.188 41.25 1.238 1 98.81 582 ALA A C 1
ATOM 4695 O O . ALA A 1 582 ? -19.938 41.812 0.449 1 98.81 582 ALA A O 1
ATOM 4696 N N . TYR A 1 583 ? -18.375 40.25 0.917 1 98.88 583 TYR A N 1
ATOM 4697 C CA . TYR A 1 583 ? -18.312 39.75 -0.451 1 98.88 583 TYR A CA 1
ATOM 4698 C C . TYR A 1 583 ? -18.812 38.312 -0.528 1 98.88 583 TYR A C 1
ATOM 4700 O O . TYR A 1 583 ? -18.641 37.531 0.411 1 98.88 583 TYR A O 1
ATOM 4708 N N . TYR A 1 584 ? -19.406 37.906 -1.637 1 98.88 584 TYR A N 1
ATOM 4709 C CA . TYR A 1 584 ? -19.859 36.562 -1.92 1 98.88 584 TYR A CA 1
ATOM 4710 C C . TYR A 1 584 ? -19.422 36.125 -3.314 1 98.88 584 TYR A C 1
ATOM 4712 O O . TYR A 1 584 ? -19.719 36.812 -4.301 1 98.88 584 TYR A O 1
ATOM 4720 N N . VAL A 1 585 ? -18.688 35.062 -3.404 1 98.88 585 VAL A N 1
ATOM 4721 C CA . VAL A 1 585 ? -18.344 34.438 -4.672 1 98.88 585 VAL A CA 1
ATOM 4722 C C . VAL A 1 585 ? -19.234 33.25 -4.918 1 98.88 585 VAL A C 1
ATOM 4724 O O . VAL A 1 585 ? -19.125 32.219 -4.223 1 98.88 585 VAL A O 1
ATOM 4727 N N . ALA A 1 586 ? -19.969 33.25 -5.941 1 98.81 586 ALA A N 1
ATOM 4728 C CA . ALA A 1 586 ? -21.109 32.375 -6.094 1 98.81 586 ALA A CA 1
ATOM 4729 C C . ALA A 1 586 ? -20.719 31.062 -6.777 1 98.81 586 ALA A C 1
ATOM 4731 O O . ALA A 1 586 ? -21.547 30.172 -6.961 1 98.81 586 ALA A O 1
ATOM 4732 N N . SER A 1 587 ? -19.406 30.891 -7.168 1 98.75 587 SER A N 1
ATOM 4733 C CA . SER A 1 587 ? -18.906 29.688 -7.836 1 98.75 587 SER A CA 1
ATOM 4734 C C . SER A 1 587 ? -17.453 29.422 -7.492 1 98.75 587 SER A C 1
ATOM 4736 O O . SER A 1 587 ? -16.875 30.094 -6.625 1 98.75 587 SER A O 1
ATOM 4738 N N . ASP A 1 588 ? -16.938 28.312 -8.078 1 98.56 588 ASP A N 1
ATOM 4739 C CA . ASP A 1 588 ? -15.531 27.953 -7.898 1 98.56 588 ASP A CA 1
ATOM 4740 C C . ASP A 1 588 ? -14.68 28.469 -9.055 1 98.56 588 ASP A C 1
ATOM 4742 O O . ASP A 1 588 ? -14.531 27.797 -10.078 1 98.56 588 ASP A O 1
ATOM 4746 N N . PRO A 1 589 ? -14.055 29.609 -8.898 1 98.56 589 PRO A N 1
ATOM 4747 C CA . PRO A 1 589 ? -13.336 30.25 -10.008 1 98.56 589 PRO A CA 1
ATOM 4748 C C . PRO A 1 589 ? -11.969 29.641 -10.258 1 98.56 589 PRO A C 1
ATOM 4750 O O . PRO A 1 589 ? -11.414 28.969 -9.383 1 98.56 589 PRO A O 1
ATOM 4753 N N . GLU A 1 590 ? -11.414 29.859 -11.406 1 97.81 590 GLU A N 1
ATOM 4754 C CA . GLU A 1 590 ? -10.016 29.547 -11.688 1 97.81 590 GLU A CA 1
ATOM 4755 C C . GLU A 1 590 ? -9.078 30.375 -10.82 1 97.81 590 GLU A C 1
ATOM 4757 O O . GLU A 1 590 ? -9.461 31.438 -10.32 1 97.81 590 GLU A O 1
ATOM 4762 N N . PRO A 1 591 ? -7.836 30.047 -10.688 1 97.5 591 PRO A N 1
ATOM 4763 C CA . PRO A 1 591 ? -6.902 30.672 -9.75 1 97.5 591 PRO A CA 1
ATOM 4764 C C . PRO A 1 591 ? -6.66 32.156 -10.07 1 97.5 591 PRO A C 1
ATOM 4766 O O . PRO A 1 591 ? -6.543 32.969 -9.156 1 97.5 591 PRO A O 1
ATOM 4769 N N . ALA A 1 592 ? -6.656 32.531 -11.305 1 97.75 592 ALA A N 1
ATOM 4770 C CA . ALA A 1 592 ? -6.371 33.906 -11.688 1 97.75 592 ALA A CA 1
ATOM 4771 C C . ALA A 1 592 ? -7.434 34.844 -11.148 1 97.75 592 ALA A C 1
ATOM 4773 O O . ALA A 1 592 ? -7.125 36 -10.773 1 97.75 592 ALA A O 1
ATOM 4774 N N . PHE A 1 593 ? -8.656 34.438 -11.117 1 98.5 593 PHE A N 1
ATOM 4775 C CA . PHE A 1 593 ? -9.742 35.25 -10.586 1 98.5 593 PHE A CA 1
ATOM 4776 C C . PHE A 1 593 ? -9.578 35.469 -9.078 1 98.5 593 PHE A C 1
ATOM 4778 O O . PHE A 1 593 ? -9.727 36.562 -8.578 1 98.5 593 PHE A O 1
ATOM 4785 N N . ILE A 1 594 ? -9.289 34.406 -8.336 1 98.62 594 ILE A N 1
ATOM 4786 C CA . ILE A 1 594 ? -9.109 34.5 -6.891 1 98.62 594 ILE A CA 1
ATOM 4787 C C . ILE A 1 594 ? -7.949 35.406 -6.559 1 98.62 594 ILE A C 1
ATOM 4789 O O . ILE A 1 594 ? -8.047 36.25 -5.648 1 98.62 594 ILE A O 1
ATOM 4793 N N . ASP A 1 595 ? -6.906 35.281 -7.332 1 97.62 595 ASP A N 1
ATOM 4794 C CA . ASP A 1 595 ? -5.723 36.125 -7.133 1 97.62 595 ASP A CA 1
ATOM 4795 C C . ASP A 1 595 ? -6.055 37.594 -7.289 1 97.62 595 ASP A C 1
ATOM 4797 O O .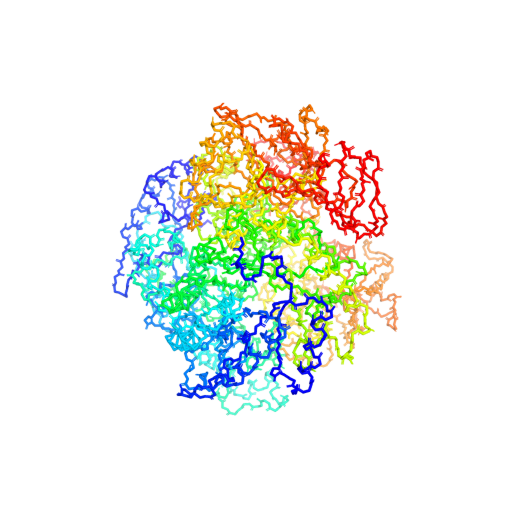 ASP A 1 595 ? -5.676 38.406 -6.449 1 97.62 595 ASP A O 1
ATOM 4801 N N . GLY A 1 596 ? -6.73 37.906 -8.352 1 97.94 596 GLY A N 1
ATOM 4802 C CA . GLY A 1 596 ? -7.109 39.281 -8.594 1 97.94 596 GLY A CA 1
ATOM 4803 C C . GLY A 1 596 ? -8.055 39.844 -7.543 1 97.94 596 GLY A C 1
ATOM 4804 O O . GLY A 1 596 ? -7.926 41 -7.125 1 97.94 596 GLY A O 1
ATOM 4805 N N . LEU A 1 597 ? -8.992 39.062 -7.141 1 98.56 597 LEU A N 1
ATOM 4806 C CA . LEU A 1 597 ? -9.961 39.469 -6.133 1 98.56 597 LEU A CA 1
ATOM 4807 C C . LEU A 1 597 ? -9.273 39.781 -4.809 1 98.56 597 LEU A C 1
ATOM 4809 O O . LEU A 1 597 ? -9.5 40.844 -4.223 1 98.56 597 LEU A O 1
ATOM 4813 N N . LEU A 1 598 ? -8.438 38.938 -4.348 1 98.38 598 LEU A N 1
ATOM 4814 C CA . LEU A 1 598 ? -7.793 39.094 -3.047 1 98.38 598 LEU A CA 1
ATOM 4815 C C . LEU A 1 598 ? -6.766 40.219 -3.086 1 98.38 598 LEU A C 1
ATOM 4817 O O . LEU A 1 598 ? -6.547 40.906 -2.084 1 98.38 598 LEU A O 1
ATOM 4821 N N . GLU A 1 599 ? -6.148 40.375 -4.281 1 97.75 599 GLU A N 1
ATOM 4822 C CA . GLU A 1 599 ? -5.281 41.531 -4.461 1 97.75 599 GLU A CA 1
ATOM 4823 C C . GLU A 1 599 ? -6.039 42.844 -4.207 1 97.75 599 GLU A C 1
ATOM 4825 O O . GLU A 1 599 ? -5.547 43.719 -3.5 1 97.75 599 GLU A O 1
ATOM 4830 N N . ARG A 1 600 ? -7.18 42.938 -4.734 1 97.94 600 ARG A N 1
ATOM 4831 C CA . ARG A 1 600 ? -8 44.125 -4.586 1 97.94 600 ARG A CA 1
ATOM 4832 C C . ARG A 1 600 ? -8.43 44.312 -3.137 1 97.94 600 ARG A C 1
ATOM 4834 O O . ARG A 1 600 ? -8.359 45.438 -2.607 1 97.94 600 ARG A O 1
ATOM 4841 N N . LEU A 1 601 ? -8.883 43.281 -2.52 1 98.56 601 LEU A N 1
ATOM 4842 C CA . LEU A 1 601 ? -9.32 43.375 -1.132 1 98.56 601 LEU A CA 1
ATOM 4843 C C . LEU A 1 601 ? -8.18 43.812 -0.223 1 98.56 601 LEU A C 1
ATOM 4845 O O . LEU A 1 601 ? -8.367 44.625 0.672 1 98.56 601 LEU A O 1
ATOM 4849 N N . CYS A 1 602 ? -7.035 43.281 -0.432 1 98.38 602 CYS A N 1
ATOM 4850 C CA . CYS A 1 602 ? -5.863 43.656 0.351 1 98.38 602 CYS A CA 1
ATOM 4851 C C . CYS A 1 602 ? -5.508 45.125 0.129 1 98.38 602 CYS A C 1
ATOM 4853 O O . CYS A 1 602 ? -5.215 45.844 1.082 1 98.38 602 CYS A O 1
ATOM 4855 N N . ALA A 1 603 ? -5.555 45.531 -1.125 1 97.5 603 ALA A N 1
ATOM 4856 C CA . ALA A 1 603 ? -5.242 46.906 -1.457 1 97.5 603 ALA A CA 1
ATOM 4857 C C . ALA A 1 603 ? -6.199 47.875 -0.755 1 97.5 603 ALA A C 1
ATOM 4859 O O . ALA A 1 603 ? -5.777 48.906 -0.228 1 97.5 603 ALA A O 1
ATOM 4860 N N . ASP A 1 604 ? -7.426 47.531 -0.724 1 97.56 604 ASP A N 1
ATOM 4861 C CA . ASP A 1 604 ? -8.453 48.375 -0.11 1 97.56 604 ASP A CA 1
ATOM 4862 C C . ASP A 1 604 ? -8.211 48.5 1.392 1 97.56 604 ASP A C 1
ATOM 4864 O O . ASP A 1 604 ? -8.547 49.531 1.98 1 97.56 604 ASP A O 1
ATOM 4868 N N . LYS A 1 605 ? -7.641 47.531 1.985 1 97.81 605 LYS A N 1
ATOM 4869 C CA . LYS A 1 605 ? -7.453 47.531 3.434 1 97.81 605 LYS A CA 1
ATOM 4870 C C . LYS A 1 605 ? -6.016 47.875 3.803 1 97.81 605 LYS A C 1
ATOM 4872 O O . LYS A 1 605 ? -5.664 47.938 4.984 1 97.81 605 LYS A O 1
ATOM 4877 N N . GLY A 1 606 ? -5.176 48.094 2.83 1 97.12 606 GLY A N 1
ATOM 4878 C CA . GLY A 1 606 ? -3.781 48.438 3.062 1 97.12 606 GLY A CA 1
ATOM 4879 C C . GLY A 1 606 ? -2.949 47.25 3.559 1 97.12 606 GLY A C 1
ATOM 4880 O O . GLY A 1 606 ? -1.964 47.469 4.273 1 97.12 606 GLY A O 1
ATOM 4881 N N . VAL A 1 607 ? -3.414 46.125 3.285 1 97.75 607 VAL A N 1
ATOM 4882 C CA . VAL A 1 607 ? -2.633 44.906 3.602 1 97.75 607 VAL A CA 1
ATOM 4883 C C . VAL A 1 607 ? -1.585 44.688 2.518 1 97.75 607 VAL A C 1
ATOM 4885 O O . VAL A 1 607 ? -1.925 44.375 1.375 1 97.75 607 VAL A O 1
ATOM 4888 N N . LEU A 1 608 ? -0.364 44.812 2.873 1 95.56 608 LEU A N 1
ATOM 4889 C CA . LEU A 1 608 ? 0.725 44.781 1.904 1 95.56 608 LEU A CA 1
ATOM 4890 C C . LEU A 1 608 ? 1.543 43.5 2.062 1 95.56 608 LEU A C 1
ATOM 4892 O O . LEU A 1 608 ? 1.62 42.938 3.158 1 95.56 608 LEU A O 1
ATOM 4896 N N . PRO A 1 609 ? 2.107 43.094 0.902 1 96 609 PRO A N 1
ATOM 4897 C CA . PRO A 1 609 ? 3.059 41.969 1.022 1 96 609 PRO A CA 1
ATOM 4898 C C . PRO A 1 609 ? 4.258 42.312 1.901 1 96 609 PRO A C 1
ATOM 4900 O O . PRO A 1 609 ? 4.656 43.5 1.979 1 96 609 PRO A O 1
ATOM 4903 N N . LEU A 1 610 ? 4.793 41.312 2.494 1 96.69 610 LEU A N 1
ATOM 4904 C CA . LEU A 1 610 ? 6.02 41.5 3.26 1 96.69 610 LEU A CA 1
ATOM 4905 C C . LEU A 1 610 ? 7.176 41.906 2.346 1 96.69 610 LEU A C 1
ATOM 4907 O O . LEU A 1 610 ? 8.008 42.719 2.709 1 96.69 610 LEU A O 1
ATOM 4911 N N . LEU A 1 611 ? 7.27 41.219 1.237 1 95.88 611 LEU A N 1
ATOM 4912 C CA . LEU A 1 611 ? 8.273 41.438 0.2 1 95.88 611 LEU A CA 1
ATOM 4913 C C . LEU A 1 611 ? 7.773 40.938 -1.149 1 95.88 611 LEU A C 1
ATOM 4915 O O . LEU A 1 611 ? 7.074 39.906 -1.217 1 95.88 611 LEU A O 1
ATOM 4919 N N . ASN A 1 612 ? 8.102 41.625 -2.201 1 95.56 612 ASN A N 1
ATOM 4920 C CA . ASN A 1 612 ? 7.84 41.125 -3.541 1 95.56 612 ASN A CA 1
ATOM 4921 C C . ASN A 1 612 ? 8.953 40.188 -4.008 1 95.56 612 ASN A C 1
ATOM 4923 O O . ASN A 1 612 ? 10.109 40.594 -4.117 1 95.56 612 ASN A O 1
ATOM 4927 N N . THR A 1 613 ? 8.625 38.938 -4.199 1 97.31 613 THR A N 1
ATOM 4928 C CA . THR A 1 613 ? 9.609 37.938 -4.613 1 97.31 613 THR A CA 1
ATOM 4929 C C . THR A 1 613 ? 9.102 37.156 -5.816 1 97.31 613 THR A C 1
ATOM 4931 O O . THR A 1 613 ? 7.906 37.156 -6.109 1 97.31 613 THR A O 1
ATOM 4934 N N . PRO A 1 614 ? 10.055 36.531 -6.598 1 96.94 614 PRO A N 1
ATOM 4935 C CA . PRO A 1 614 ? 9.617 35.656 -7.695 1 96.94 614 PRO A CA 1
ATOM 4936 C C . PRO A 1 614 ? 8.828 34.438 -7.211 1 96.94 614 PRO A C 1
ATOM 4938 O O . PRO A 1 614 ? 8.859 34.125 -6.023 1 96.94 614 PRO A O 1
ATOM 4941 N N . GLU A 1 615 ? 8.141 33.812 -8.203 1 96.62 615 GLU A N 1
ATOM 4942 C CA . GLU A 1 615 ? 7.41 32.594 -7.902 1 96.62 615 GLU A CA 1
ATOM 4943 C C . GLU A 1 615 ? 8.32 31.531 -7.273 1 96.62 615 GLU A C 1
ATOM 4945 O O . GLU A 1 615 ? 9.461 31.344 -7.711 1 96.62 615 GLU A O 1
ATOM 4950 N N . GLY A 1 616 ? 7.863 30.891 -6.23 1 97.69 616 GLY A N 1
ATOM 4951 C CA . GLY A 1 616 ? 8.609 29.828 -5.574 1 97.69 616 GLY A CA 1
ATOM 4952 C C . GLY A 1 616 ? 9.453 30.328 -4.414 1 97.69 616 GLY A C 1
ATOM 4953 O O . GLY A 1 616 ? 10.039 29.516 -3.686 1 97.69 616 GLY A O 1
ATOM 4954 N N . VAL A 1 617 ? 9.547 31.625 -4.211 1 98.69 617 VAL A N 1
ATOM 4955 C CA . VAL A 1 617 ? 10.258 32.188 -3.07 1 98.69 617 VAL A CA 1
ATOM 4956 C C . VAL A 1 617 ? 9.258 32.688 -2.02 1 98.69 617 VAL A C 1
ATOM 4958 O O . VAL A 1 617 ? 8.531 33.656 -2.244 1 98.69 617 VAL A O 1
ATOM 4961 N N . GLU A 1 618 ? 9.234 32.062 -0.871 1 98.75 618 GLU A N 1
ATOM 4962 C CA . GLU A 1 618 ? 8.32 32.344 0.237 1 98.75 618 GLU A CA 1
ATOM 4963 C C . GLU A 1 618 ? 8.945 33.281 1.244 1 98.75 618 GLU A C 1
ATOM 4965 O O . GLU A 1 618 ? 10.133 33.188 1.564 1 98.75 618 GLU A O 1
ATOM 4970 N N . VAL A 1 619 ? 8.164 34.25 1.734 1 98.56 619 VAL A N 1
ATOM 4971 C CA . VAL A 1 619 ? 8.633 35.156 2.777 1 98.56 619 VAL A CA 1
ATOM 4972 C C . VAL A 1 619 ? 7.648 35.156 3.941 1 98.56 619 VAL A C 1
ATOM 4974 O O . VAL A 1 619 ? 6.438 35.25 3.736 1 98.56 619 VAL A O 1
ATOM 4977 N N . THR A 1 620 ? 8.117 35.031 5.129 1 98.25 620 THR A N 1
ATOM 4978 C CA . THR A 1 620 ? 7.363 35.188 6.371 1 98.25 620 THR A CA 1
ATOM 4979 C C . THR A 1 620 ? 8.094 36.094 7.34 1 98.25 620 THR A C 1
ATOM 4981 O O . THR A 1 620 ? 9.289 36.344 7.176 1 98.25 620 THR A O 1
ATOM 4984 N N . ARG A 1 621 ? 7.387 36.625 8.273 1 98.06 621 ARG A N 1
ATOM 4985 C CA . ARG A 1 621 ? 7.969 37.531 9.242 1 98.06 621 ARG A CA 1
ATOM 4986 C C . ARG A 1 621 ? 7.566 37.156 10.664 1 98.06 621 ARG A C 1
ATOM 4988 O O . ARG A 1 621 ? 6.379 37 10.953 1 98.06 621 ARG A O 1
ATOM 4995 N N . ARG A 1 622 ? 8.508 36.906 11.477 1 98 622 ARG A N 1
ATOM 4996 C CA . ARG A 1 622 ? 8.289 36.75 12.914 1 98 622 ARG A CA 1
ATOM 4997 C C . ARG A 1 622 ? 8.742 38 13.656 1 98 622 ARG A C 1
ATOM 4999 O O . ARG A 1 622 ? 9.672 38.688 13.227 1 98 622 ARG A O 1
ATOM 5006 N N . VAL A 1 623 ? 8.07 38.375 14.766 1 97.56 623 VAL A N 1
ATOM 5007 C CA . VAL A 1 623 ? 8.375 39.562 15.523 1 97.56 623 VAL A CA 1
ATOM 5008 C C . VAL A 1 623 ? 8.531 39.219 17 1 97.56 623 VAL A C 1
ATOM 5010 O O . VAL A 1 623 ? 7.695 38.531 17.578 1 97.56 623 VAL A O 1
ATOM 5013 N N . LYS A 1 624 ? 9.562 39.625 17.516 1 95.56 624 LYS A N 1
ATOM 5014 C CA . LYS A 1 624 ? 9.836 39.469 18.953 1 95.56 624 LYS A CA 1
ATOM 5015 C C . LYS A 1 624 ? 10.352 40.75 19.562 1 95.56 624 LYS A C 1
ATOM 5017 O O . LYS A 1 624 ? 11.383 41.281 19.141 1 95.56 624 LYS A O 1
ATOM 5022 N N . ASP A 1 625 ? 9.688 41.312 20.625 1 93.44 625 ASP A N 1
ATOM 5023 C CA . ASP A 1 625 ? 10.094 42.5 21.344 1 93.44 625 ASP A CA 1
ATOM 5024 C C . ASP A 1 625 ? 10.422 43.656 20.391 1 93.44 625 ASP A C 1
ATOM 5026 O O . ASP A 1 625 ? 11.453 44.312 20.531 1 93.44 625 ASP A O 1
ATOM 5030 N N . GLY A 1 626 ? 9.688 43.719 19.375 1 91.81 626 GLY A N 1
ATOM 5031 C CA . GLY A 1 626 ? 9.828 44.844 18.438 1 91.81 626 GLY A CA 1
ATOM 5032 C C . GLY A 1 626 ? 10.789 44.531 17.312 1 91.81 626 GLY A C 1
ATOM 5033 O O . GLY A 1 626 ? 10.805 45.219 16.297 1 91.81 626 GLY A O 1
ATOM 5034 N N . GLU A 1 627 ? 11.586 43.531 17.484 1 94 627 GLU A N 1
ATOM 5035 C CA . GLU A 1 627 ? 12.492 43.125 16.406 1 94 627 GLU A CA 1
ATOM 5036 C C . GLU A 1 627 ? 11.797 42.25 15.383 1 94 627 GLU A C 1
ATOM 5038 O O . GLU A 1 627 ? 11.031 41.344 15.758 1 94 627 GLU A O 1
ATOM 5043 N N . GLU A 1 628 ? 12.086 42.562 14.133 1 95.69 628 GLU A N 1
ATOM 5044 C CA . GLU A 1 628 ? 11.484 41.781 13.047 1 95.69 628 GLU A CA 1
ATOM 5045 C C . GLU A 1 628 ? 12.5 40.844 12.414 1 95.69 628 GLU A C 1
ATOM 5047 O O . GLU A 1 628 ? 13.672 41.188 12.25 1 95.69 628 GLU A O 1
ATOM 5052 N N . PHE A 1 629 ? 12.078 39.656 12.125 1 97.69 629 PHE A N 1
ATOM 5053 C CA . PHE A 1 629 ? 12.867 38.625 11.43 1 97.69 629 PHE A CA 1
ATOM 5054 C C . PHE A 1 629 ? 12.172 38.188 10.148 1 97.69 629 PHE A C 1
ATOM 5056 O O . PHE A 1 629 ? 11.117 37.562 10.203 1 97.69 629 PHE A O 1
ATOM 5063 N N . LEU A 1 630 ? 12.75 38.531 9 1 97.75 630 LEU A N 1
ATOM 5064 C CA . LEU A 1 630 ? 12.211 38.094 7.723 1 97.75 630 LEU A CA 1
ATOM 5065 C C . LEU A 1 630 ? 12.836 36.75 7.301 1 97.75 630 LEU A C 1
ATOM 5067 O O . LEU A 1 630 ? 14.062 36.656 7.215 1 97.75 630 LEU A O 1
ATOM 5071 N N . PHE A 1 631 ? 12.055 35.781 7.137 1 98.62 631 PHE A N 1
ATOM 5072 C CA . PHE A 1 631 ? 12.492 34.5 6.543 1 98.62 631 PHE A CA 1
ATOM 5073 C C . PHE A 1 631 ? 12.281 34.531 5.031 1 98.62 631 PHE A C 1
ATOM 5075 O O . PHE A 1 631 ? 11.156 34.688 4.559 1 98.62 631 PHE A O 1
ATOM 5082 N N . VAL A 1 632 ? 13.305 34.406 4.27 1 98.69 632 VAL A N 1
ATOM 5083 C CA . VAL A 1 632 ? 13.25 34.25 2.82 1 98.69 632 VAL A CA 1
ATOM 5084 C C . VAL A 1 632 ? 13.648 32.844 2.439 1 98.69 632 VAL A C 1
ATOM 5086 O O . VAL A 1 632 ? 14.766 32.406 2.74 1 98.69 632 VAL A O 1
ATOM 5089 N N . MET A 1 633 ? 12.766 32.062 1.761 1 98.88 633 MET A N 1
ATOM 5090 C CA . MET A 1 633 ? 12.961 30.656 1.471 1 98.88 633 MET A CA 1
ATOM 5091 C C . MET A 1 633 ? 12.742 30.359 -0.01 1 98.88 633 MET A C 1
ATOM 5093 O O . MET A 1 633 ? 11.656 30.594 -0.54 1 98.88 633 MET A O 1
ATOM 5097 N N . ASN A 1 634 ? 13.719 29.891 -0.74 1 98.81 634 ASN A N 1
ATOM 5098 C CA . ASN A 1 634 ? 13.641 29.547 -2.158 1 98.81 634 ASN A CA 1
ATOM 5099 C C . ASN A 1 634 ? 13.328 28.062 -2.365 1 98.81 634 ASN A C 1
ATOM 5101 O O . ASN A 1 634 ? 14.219 27.219 -2.275 1 98.81 634 ASN A O 1
ATOM 5105 N N . HIS A 1 635 ? 12.141 27.766 -2.768 1 98.44 635 HIS A N 1
ATOM 5106 C CA . HIS A 1 635 ? 11.703 26.375 -2.936 1 98.44 635 HIS A CA 1
ATOM 5107 C C . HIS A 1 635 ? 12.039 25.859 -4.328 1 98.44 635 HIS A C 1
ATOM 5109 O O . HIS A 1 635 ? 11.812 24.688 -4.629 1 98.44 635 HIS A O 1
ATOM 5115 N N . ASN A 1 636 ? 12.625 26.75 -5.176 1 97.62 636 ASN A N 1
ATOM 5116 C CA . ASN A 1 636 ? 13.086 26.328 -6.496 1 97.62 636 ASN A CA 1
ATOM 5117 C C . ASN A 1 636 ? 14.43 25.609 -6.422 1 97.62 636 ASN A C 1
ATOM 5119 O O . ASN A 1 636 ? 15.148 25.734 -5.43 1 97.62 636 ASN A O 1
ATOM 5123 N N . ALA A 1 637 ? 14.742 24.844 -7.492 1 95.75 637 ALA A N 1
ATOM 5124 C CA . ALA A 1 637 ? 16.031 24.188 -7.59 1 95.75 637 ALA A CA 1
ATOM 5125 C C . ALA A 1 637 ? 17.125 25.156 -7.988 1 95.75 637 ALA A C 1
ATOM 5127 O O . ALA A 1 637 ? 18.297 24.969 -7.637 1 95.75 637 ALA A O 1
ATOM 5128 N N . ASP A 1 638 ? 16.766 26.297 -8.617 1 97 638 ASP A N 1
ATOM 5129 C CA . ASP A 1 638 ? 17.703 27.281 -9.125 1 97 638 ASP A CA 1
ATOM 5130 C C . ASP A 1 638 ? 17.734 28.531 -8.234 1 97 638 ASP A C 1
ATOM 5132 O O . ASP A 1 638 ? 16.766 28.797 -7.508 1 97 638 ASP A O 1
ATOM 5136 N N . PRO A 1 639 ? 18.781 29.312 -8.281 1 98.06 639 PRO A N 1
ATOM 5137 C CA . PRO A 1 639 ? 18.828 30.578 -7.527 1 98.06 639 PRO A CA 1
ATOM 5138 C C . PRO A 1 639 ? 17.766 31.578 -7.973 1 98.06 639 PRO A C 1
ATOM 5140 O O . PRO A 1 639 ? 17.328 31.547 -9.125 1 98.06 639 PRO A O 1
ATOM 5143 N N . SER A 1 640 ? 17.359 32.406 -7.09 1 98.25 640 SER A N 1
ATOM 5144 C CA . SER A 1 640 ? 16.422 33.469 -7.348 1 98.25 640 SER A CA 1
ATOM 5145 C C . SER A 1 640 ? 16.953 34.812 -6.84 1 98.25 640 SER A C 1
ATOM 5147 O O . SER A 1 640 ? 17.781 34.844 -5.934 1 98.25 640 SER A O 1
ATOM 5149 N N . THR A 1 641 ? 16.469 35.906 -7.453 1 98.06 641 THR A N 1
ATOM 5150 C CA . THR A 1 641 ? 16.844 37.25 -7.055 1 98.06 641 THR A CA 1
ATOM 5151 C C . THR A 1 641 ? 15.625 38.031 -6.609 1 98.06 641 THR A C 1
ATOM 5153 O O . THR A 1 641 ? 14.547 37.906 -7.199 1 98.06 641 THR A O 1
ATOM 5156 N N . TYR A 1 642 ? 15.797 38.844 -5.535 1 97.31 642 TYR A N 1
ATOM 5157 C CA . TYR A 1 642 ? 14.727 39.719 -5.047 1 97.31 642 TYR A CA 1
ATOM 5158 C C . TYR A 1 642 ? 15.281 41.031 -4.531 1 97.31 642 TYR A C 1
ATOM 5160 O O . TYR A 1 642 ? 16.5 41.156 -4.332 1 97.31 642 TYR A O 1
ATOM 5168 N N . GLU A 1 643 ? 14.391 42.031 -4.332 1 96.56 643 GLU A N 1
ATOM 5169 C CA . GLU A 1 643 ? 14.812 43.375 -3.943 1 96.56 643 GLU A CA 1
ATOM 5170 C C . GLU A 1 643 ? 14.5 43.656 -2.477 1 96.56 643 GLU A C 1
ATOM 5172 O O . GLU A 1 643 ? 13.422 43.281 -1.986 1 96.56 643 GLU A O 1
ATOM 5177 N N . LEU A 1 644 ? 15.438 44.219 -1.795 1 95.94 644 LEU A N 1
ATOM 5178 C CA . LEU A 1 644 ? 15.273 44.625 -0.401 1 95.94 644 LEU A CA 1
ATOM 5179 C C . LEU A 1 644 ? 15.281 46.156 -0.261 1 95.94 644 LEU A C 1
ATOM 5181 O O . LEU A 1 644 ? 16.094 46.812 -0.887 1 95.94 644 LEU A O 1
ATOM 5185 N N . ASP A 1 645 ? 14.297 46.531 0.568 1 89.94 645 ASP A N 1
ATOM 5186 C CA . ASP A 1 645 ? 14.32 47.938 0.963 1 89.94 645 ASP A CA 1
ATOM 5187 C C . ASP A 1 645 ? 15.125 48.156 2.244 1 89.94 645 ASP A C 1
ATOM 5189 O O . ASP A 1 645 ? 14.672 47.781 3.332 1 89.94 645 ASP A O 1
ATOM 5193 N N . GLY A 1 646 ? 16.344 48.594 2.168 1 91.94 646 GLY A N 1
ATOM 5194 C CA . GLY A 1 646 ? 17.188 48.781 3.334 1 91.94 646 GLY A CA 1
ATOM 5195 C C . GLY A 1 646 ? 18.297 47.75 3.457 1 91.94 646 GLY A C 1
ATOM 5196 O O . GLY A 1 646 ? 18.562 47 2.514 1 91.94 646 GLY A O 1
ATOM 5197 N N . ARG A 1 647 ? 18.953 47.844 4.676 1 95.19 647 ARG A N 1
ATOM 5198 C CA . ARG A 1 647 ? 20.062 46.906 4.938 1 95.19 647 ARG A CA 1
ATOM 5199 C C . ARG A 1 647 ? 19.688 45.906 6.008 1 95.19 647 ARG A C 1
ATOM 5201 O O . ARG A 1 647 ? 19.062 46.25 7.008 1 95.19 647 ARG A O 1
ATOM 5208 N N . TYR A 1 648 ? 20.016 44.688 5.688 1 96.94 648 TYR A N 1
ATOM 5209 C CA . TYR A 1 648 ? 19.703 43.562 6.586 1 96.94 648 TYR A CA 1
ATOM 5210 C C . TYR A 1 648 ? 20.938 42.719 6.855 1 96.94 648 TYR A C 1
ATOM 5212 O O . TYR A 1 648 ? 21.906 42.781 6.105 1 96.94 648 TYR A O 1
ATOM 5220 N N . THR A 1 649 ? 20.953 42 7.953 1 96.81 649 THR A N 1
ATOM 5221 C CA . THR A 1 649 ? 21.922 40.969 8.25 1 96.81 649 THR A CA 1
ATOM 5222 C C . THR A 1 649 ? 21.281 39.594 8.211 1 96.81 649 THR A C 1
ATOM 5224 O O . THR A 1 649 ? 20.234 39.375 8.828 1 96.81 649 THR A O 1
ATOM 5227 N N . ASN A 1 650 ? 21.891 38.719 7.43 1 97.5 650 ASN A N 1
ATOM 5228 C CA . ASN A 1 650 ? 21.469 37.344 7.469 1 97.5 650 ASN A CA 1
ATOM 5229 C C . ASN A 1 650 ? 21.953 36.625 8.734 1 97.5 650 ASN A C 1
ATOM 5231 O O . ASN A 1 650 ? 23.156 36.406 8.906 1 97.5 650 ASN A O 1
ATOM 5235 N N . LEU A 1 651 ? 21.078 36.219 9.555 1 96.94 651 LEU A N 1
ATOM 5236 C CA . LEU A 1 651 ? 21.422 35.688 10.867 1 96.94 651 LEU A CA 1
ATOM 5237 C C . LEU A 1 651 ? 22.078 34.312 10.758 1 96.94 651 LEU A C 1
ATOM 5239 O O . LEU A 1 651 ? 22.688 33.844 11.719 1 96.94 651 LEU A O 1
ATOM 5243 N N . LEU A 1 652 ? 21.969 33.625 9.602 1 96.88 652 LEU A N 1
ATOM 5244 C CA . LEU A 1 652 ? 22.484 32.281 9.461 1 96.88 652 LEU A CA 1
ATOM 5245 C C . LEU A 1 652 ? 23.969 32.281 9.141 1 96.88 652 LEU A C 1
ATOM 5247 O O . LEU A 1 652 ? 24.688 31.344 9.477 1 96.88 652 LEU A O 1
ATOM 5251 N N . ASN A 1 653 ? 24.469 33.312 8.492 1 94.94 653 ASN A N 1
ATOM 5252 C CA . ASN A 1 653 ? 25.875 33.312 8.125 1 94.94 653 ASN A CA 1
ATOM 5253 C C . ASN A 1 653 ? 26.531 34.688 8.383 1 94.94 653 ASN A C 1
ATOM 5255 O O . ASN A 1 653 ? 27.734 34.844 8.18 1 94.94 653 ASN A O 1
ATOM 5259 N N . GLY A 1 654 ? 25.797 35.688 8.758 1 94.5 654 GLY A N 1
ATOM 5260 C CA . GLY A 1 654 ? 26.344 36.969 9.117 1 94.5 654 GLY A CA 1
ATOM 5261 C C . GLY A 1 654 ? 26.484 37.906 7.934 1 94.5 654 GLY A C 1
ATOM 5262 O O . GLY A 1 654 ? 26.875 39.062 8.094 1 94.5 654 GLY A O 1
ATOM 5263 N N . ASP A 1 655 ? 26.016 37.562 6.797 1 95.38 655 ASP A N 1
ATOM 5264 C CA . ASP A 1 655 ? 26.172 38.375 5.586 1 95.38 655 ASP A CA 1
ATOM 5265 C C . ASP A 1 655 ? 25.281 39.625 5.637 1 95.38 655 ASP A C 1
ATOM 5267 O O . ASP A 1 655 ? 24.141 39.562 6.117 1 95.38 655 ASP A O 1
ATOM 5271 N N . ALA A 1 656 ? 25.812 40.719 5.172 1 95.81 656 ALA A N 1
ATOM 5272 C CA . ALA A 1 656 ? 25.016 41.906 4.973 1 95.81 656 ALA A CA 1
ATOM 5273 C C . ALA A 1 656 ? 24.359 41.906 3.6 1 95.81 656 ALA A C 1
ATOM 5275 O O . ALA A 1 656 ? 25 41.625 2.59 1 95.81 656 ALA A O 1
ATOM 5276 N N . LEU A 1 657 ? 23.125 42.188 3.596 1 95.56 657 LEU A N 1
ATOM 5277 C CA . LEU A 1 657 ? 22.375 42.219 2.35 1 95.56 657 LEU A CA 1
ATOM 5278 C C . LEU A 1 657 ? 21.625 43.531 2.176 1 95.56 657 LEU A C 1
ATOM 5280 O O . LEU A 1 657 ? 21.219 44.156 3.16 1 95.56 657 LEU A O 1
ATOM 5284 N N . GLY A 1 658 ? 21.5 44 0.92 1 94.12 658 GLY A N 1
ATOM 5285 C CA . GLY A 1 658 ? 20.766 45.188 0.511 1 94.12 658 GLY A CA 1
ATOM 5286 C C . GLY A 1 658 ? 20.594 45.281 -0.992 1 94.12 658 GLY A C 1
ATOM 5287 O O . GLY A 1 658 ? 21.375 44.719 -1.754 1 94.12 658 GLY A O 1
ATOM 5288 N N . GLY A 1 659 ? 19.531 46 -1.391 1 94.06 659 GLY A N 1
ATOM 5289 C CA . GLY A 1 659 ? 19.281 46.094 -2.82 1 94.06 659 GLY A CA 1
ATOM 5290 C C . GLY A 1 659 ? 18.891 44.781 -3.451 1 94.06 659 GLY A C 1
ATOM 5291 O O . GLY A 1 659 ? 18 44.094 -2.947 1 94.06 659 GLY A O 1
ATOM 5292 N N . SER A 1 660 ? 19.609 44.406 -4.477 1 96.19 660 SER A N 1
ATOM 5293 C CA . SER A 1 660 ? 19.328 43.156 -5.168 1 96.19 660 SER A CA 1
ATOM 5294 C C . SER A 1 660 ? 20.016 42 -4.484 1 96.19 660 SER A C 1
ATOM 5296 O O . SER A 1 660 ? 21.234 41.844 -4.59 1 96.19 660 SER A O 1
ATOM 5298 N N . ALA A 1 661 ? 19.281 41.219 -3.838 1 96.81 661 ALA A N 1
ATOM 5299 C CA . ALA A 1 661 ? 19.812 40.062 -3.094 1 96.81 661 ALA A CA 1
ATOM 5300 C C . ALA A 1 661 ? 19.578 38.781 -3.848 1 96.81 661 ALA A C 1
ATOM 5302 O O . ALA A 1 661 ? 18.562 38.625 -4.527 1 96.81 661 ALA A O 1
ATOM 5303 N N . VAL A 1 662 ? 20.484 37.844 -3.729 1 97.69 662 VAL A N 1
ATOM 5304 C CA . VAL A 1 662 ? 20.391 36.531 -4.371 1 97.69 662 VAL A CA 1
ATOM 5305 C C . VAL A 1 662 ? 20.25 35.438 -3.307 1 97.69 662 VAL A C 1
ATOM 5307 O O . VAL A 1 662 ? 20.906 35.5 -2.264 1 97.69 662 VAL A O 1
ATOM 5310 N N . ILE A 1 663 ? 19.391 34.5 -3.508 1 98.12 663 ILE A N 1
ATOM 5311 C CA . ILE A 1 663 ? 19.234 33.344 -2.654 1 98.12 663 ILE A CA 1
ATOM 5312 C C . ILE A 1 663 ? 19.375 32.062 -3.492 1 98.12 663 ILE A C 1
ATOM 5314 O O . ILE A 1 663 ? 18.719 31.922 -4.527 1 98.12 663 ILE A O 1
ATOM 5318 N N . ALA A 1 664 ? 20.234 31.156 -3.082 1 97.88 664 ALA A N 1
ATOM 5319 C CA . ALA A 1 664 ? 20.516 29.922 -3.816 1 97.88 664 ALA A CA 1
ATOM 5320 C C . ALA A 1 664 ? 19.281 29.016 -3.848 1 97.88 664 ALA A C 1
ATOM 5322 O O . ALA A 1 664 ? 18.328 29.234 -3.094 1 97.88 664 ALA A O 1
ATOM 5323 N N . GLY A 1 665 ? 19.281 28.047 -4.824 1 98 665 GLY A N 1
ATOM 5324 C CA . GLY A 1 665 ? 18.219 27.047 -4.855 1 98 665 GLY A CA 1
ATOM 5325 C C . GLY A 1 665 ? 18.094 26.266 -3.562 1 98 665 GLY A C 1
ATOM 5326 O O . GLY A 1 665 ? 19.094 25.859 -2.982 1 98 665 GLY A O 1
ATOM 5327 N N . ARG A 1 666 ? 16.844 26.078 -3.098 1 98.06 666 ARG A N 1
ATOM 5328 C CA . ARG A 1 666 ? 16.5 25.328 -1.898 1 98.06 666 ARG A CA 1
ATOM 5329 C C . ARG A 1 666 ? 17.203 25.891 -0.671 1 98.06 666 ARG A C 1
ATOM 5331 O O . ARG A 1 666 ? 17.547 25.156 0.256 1 98.06 666 ARG A O 1
ATOM 5338 N N . ASP A 1 667 ? 17.422 27.188 -0.656 1 98.12 667 ASP A N 1
ATOM 5339 C CA . ASP A 1 667 ? 18.141 27.844 0.431 1 98.12 667 ASP A CA 1
ATOM 5340 C C . ASP A 1 667 ? 17.203 28.703 1.279 1 98.12 667 ASP A C 1
ATOM 5342 O O . ASP A 1 667 ? 16.031 28.875 0.931 1 98.12 667 ASP A O 1
ATOM 5346 N N . VAL A 1 668 ? 17.688 29.156 2.463 1 98.5 668 VAL A N 1
ATOM 5347 C CA . VAL A 1 668 ? 16.953 29.969 3.422 1 98.5 668 VAL A CA 1
ATOM 5348 C C . VAL A 1 668 ? 17.828 31.125 3.889 1 98.5 668 VAL A C 1
ATOM 5350 O O . VAL A 1 668 ? 19.047 30.969 4.078 1 98.5 668 VAL A O 1
ATOM 5353 N N . GLN A 1 669 ? 17.234 32.25 4.016 1 98.31 669 GLN A N 1
ATOM 5354 C CA . GLN A 1 669 ? 17.828 33.438 4.656 1 98.31 669 GLN A CA 1
ATOM 5355 C C . GLN A 1 669 ? 16.922 33.969 5.754 1 98.31 669 GLN A C 1
ATOM 5357 O O . GLN A 1 669 ? 15.703 34 5.598 1 98.31 669 GLN A O 1
ATOM 5362 N N . ILE A 1 670 ? 17.5 34.281 6.906 1 98.56 670 ILE A N 1
ATOM 5363 C CA . ILE A 1 670 ? 16.797 34.969 7.988 1 98.56 670 ILE A CA 1
ATOM 5364 C C . ILE A 1 670 ? 17.375 36.375 8.164 1 98.56 670 ILE A C 1
ATOM 5366 O O . ILE A 1 670 ? 18.5 36.531 8.633 1 98.56 670 ILE A O 1
ATOM 5370 N N . LEU A 1 671 ? 16.594 37.375 7.875 1 98 671 LEU A N 1
ATOM 5371 C CA . LEU A 1 671 ? 17.078 38.719 7.762 1 98 671 LEU A CA 1
ATOM 5372 C C . LEU A 1 671 ? 16.594 39.594 8.93 1 98 671 LEU A C 1
ATOM 5374 O O . LEU A 1 671 ? 15.391 39.625 9.203 1 98 671 LEU A O 1
ATOM 5378 N N . SER A 1 672 ? 17.438 40.188 9.609 1 96.5 672 SER A N 1
ATOM 5379 C CA . SER A 1 672 ? 17.156 41.188 10.617 1 96.5 672 SER A CA 1
ATOM 5380 C C . SER A 1 672 ? 17.672 42.562 10.188 1 96.5 672 SER A C 1
ATOM 5382 O O . SER A 1 672 ? 18.766 42.688 9.633 1 96.5 672 SER A O 1
ATOM 5384 N N . PRO A 1 673 ? 16.812 43.594 10.352 1 92.69 673 PRO A N 1
ATOM 5385 C CA . PRO A 1 673 ? 17.266 44.938 9.969 1 92.69 673 PRO A CA 1
ATOM 5386 C C . PRO A 1 673 ? 18.562 45.312 10.672 1 92.69 673 PRO A C 1
ATOM 5388 O O . PRO A 1 673 ? 18.75 45.031 11.859 1 92.69 673 PRO A O 1
ATOM 5391 N N . ALA A 1 674 ? 19.375 45.812 9.773 1 84.44 674 ALA A N 1
ATOM 5392 C CA . ALA A 1 674 ? 20.656 46.281 10.328 1 84.44 674 ALA A CA 1
ATOM 5393 C C . ALA A 1 674 ? 20.453 47.438 11.281 1 84.44 674 ALA A C 1
ATOM 5395 O O . ALA A 1 674 ? 19.609 48.312 11.031 1 84.44 674 ALA A O 1
ATOM 5396 N N . LYS A 1 675 ? 21 47.469 12.539 1 66.31 675 LYS A N 1
ATOM 5397 C CA . LYS A 1 675 ? 20.984 48.594 13.492 1 66.31 675 LYS A CA 1
ATOM 5398 C C . LYS A 1 675 ? 21.844 49.75 13.008 1 66.31 675 LYS A C 1
ATOM 5400 O O . LYS A 1 675 ? 22.875 49.531 12.375 1 66.31 675 LYS A O 1
ATOM 5405 N N . MET B 1 1 ? 9.844 -41.344 -18.094 1 75.38 1 MET B N 1
ATOM 5406 C CA . MET B 1 1 ? 8.555 -41.906 -18.469 1 75.38 1 MET B CA 1
ATOM 5407 C C . MET B 1 1 ? 7.633 -42 -17.25 1 75.38 1 MET B C 1
ATOM 5409 O O . MET B 1 1 ? 7.988 -42.625 -16.25 1 75.38 1 MET B O 1
ATOM 5413 N N . ILE B 1 2 ? 6.504 -41.406 -17.406 1 85.06 2 ILE B N 1
ATOM 5414 C CA . ILE B 1 2 ? 5.52 -41.344 -16.328 1 85.06 2 ILE B CA 1
ATOM 5415 C C . ILE B 1 2 ? 4.961 -42.75 -16.062 1 85.06 2 ILE B C 1
ATOM 5417 O O . ILE B 1 2 ? 4.812 -43.156 -14.898 1 85.06 2 ILE B O 1
ATOM 5421 N N . SER B 1 3 ? 4.715 -43.438 -17.125 1 84.94 3 SER B N 1
ATOM 5422 C CA . SER B 1 3 ? 4.223 -44.812 -17.031 1 84.94 3 SER B CA 1
ATOM 5423 C C . SER B 1 3 ? 4.66 -45.625 -18.234 1 84.94 3 SER B C 1
ATOM 5425 O O . SER B 1 3 ? 4.602 -45.156 -19.375 1 84.94 3 SER B O 1
ATOM 5427 N N . SER B 1 4 ? 5.008 -46.875 -18.031 1 85.38 4 SER B N 1
ATOM 5428 C CA . SER B 1 4 ? 5.402 -47.781 -19.109 1 85.38 4 SER B CA 1
ATOM 5429 C C . SER B 1 4 ? 4.188 -48.281 -19.875 1 85.38 4 SER B C 1
ATOM 5431 O O . SER B 1 4 ? 4.316 -48.781 -21 1 85.38 4 SER B O 1
ATOM 5433 N N . LYS B 1 5 ? 3.072 -48.094 -19.344 1 87.06 5 LYS B N 1
ATOM 5434 C CA . LYS B 1 5 ? 1.847 -48.562 -19.984 1 87.06 5 LYS B CA 1
ATOM 5435 C C . LYS B 1 5 ? 1.45 -47.656 -21.141 1 87.06 5 LYS B C 1
ATOM 5437 O O . LYS B 1 5 ? 0.7 -48.031 -22.031 1 87.06 5 LYS B O 1
ATOM 5442 N N . LEU B 1 6 ? 1.912 -46.531 -21.078 1 89.12 6 LEU B N 1
ATOM 5443 C CA . LEU B 1 6 ? 1.64 -45.531 -22.109 1 89.12 6 LEU B CA 1
ATOM 5444 C C . LEU B 1 6 ? 2.91 -44.781 -22.469 1 89.12 6 LEU B C 1
ATOM 5446 O O . LEU B 1 6 ? 3.08 -43.625 -22.094 1 89.12 6 LEU B O 1
ATOM 5450 N N . PRO B 1 7 ? 3.73 -45.375 -23.234 1 91.31 7 PRO B N 1
ATOM 5451 C CA . PRO B 1 7 ? 5.062 -44.812 -23.516 1 91.31 7 PRO B CA 1
ATOM 5452 C C . PRO B 1 7 ? 5.047 -43.781 -24.609 1 91.31 7 PRO B C 1
ATOM 5454 O O . PRO B 1 7 ? 5.77 -43.906 -25.609 1 91.31 7 PRO B O 1
ATOM 5457 N N . LYS B 1 8 ? 4.312 -42.844 -24.516 1 95 8 LYS B N 1
ATOM 5458 C CA . LYS B 1 8 ? 4.203 -41.656 -25.359 1 95 8 LYS B CA 1
ATOM 5459 C C . LYS B 1 8 ? 3.748 -40.438 -24.562 1 95 8 LYS B C 1
ATOM 5461 O O . LYS B 1 8 ? 3.484 -40.562 -23.359 1 95 8 LYS B O 1
ATOM 5466 N N . ILE B 1 9 ? 3.752 -39.344 -25.141 1 96.69 9 ILE B N 1
ATOM 5467 C CA . ILE B 1 9 ? 3.195 -38.156 -24.516 1 96.69 9 ILE B CA 1
ATOM 5468 C C . ILE B 1 9 ? 1.702 -38.344 -24.266 1 96.69 9 ILE B C 1
ATOM 5470 O O . ILE B 1 9 ? 0.93 -38.531 -25.219 1 96.69 9 ILE B O 1
ATOM 5474 N N . PHE B 1 10 ? 1.323 -38.375 -22.969 1 97.5 10 PHE B N 1
ATOM 5475 C CA . PHE B 1 10 ? -0.091 -38.562 -22.672 1 97.5 10 PHE B CA 1
ATOM 5476 C C . PHE B 1 10 ? -0.927 -37.469 -23.344 1 97.5 10 PHE B C 1
ATOM 5478 O O . PHE B 1 10 ? -0.517 -36.312 -23.406 1 97.5 10 PHE B O 1
ATOM 5485 N N . TYR B 1 11 ? -2.021 -37.812 -23.875 1 98.44 11 TYR B N 1
ATOM 5486 C CA . TYR B 1 11 ? -2.893 -36.875 -24.562 1 98.44 11 TYR B CA 1
ATOM 5487 C C . TYR B 1 11 ? -4.344 -37.062 -24.141 1 98.44 11 TYR B C 1
ATOM 5489 O O . TYR B 1 11 ? -4.922 -38.125 -24.312 1 98.44 11 TYR B O 1
ATOM 5497 N N . GLY B 1 12 ? -4.898 -36.125 -23.5 1 98.38 12 GLY B N 1
ATOM 5498 C CA . GLY B 1 12 ? -6.266 -36.188 -23 1 98.38 12 GLY B CA 1
ATOM 5499 C C . GLY B 1 12 ? -6.648 -35 -22.125 1 98.38 12 GLY B C 1
ATOM 5500 O O . GLY B 1 12 ? -6.422 -33.844 -22.5 1 98.38 12 GLY B O 1
ATOM 5501 N N . GLY B 1 13 ? -7.328 -35.375 -20.922 1 98.12 13 GLY B N 1
ATOM 5502 C CA . GLY B 1 13 ? -7.715 -34.219 -20.094 1 98.12 13 GLY B CA 1
ATOM 5503 C C . GLY B 1 13 ? -8.797 -34.562 -19.094 1 98.12 13 GLY B C 1
ATOM 5504 O O . GLY B 1 13 ? -9.086 -35.75 -18.844 1 98.12 13 GLY B O 1
ATOM 5505 N N . ASP B 1 14 ? -9.312 -33.531 -18.453 1 98.38 14 ASP B N 1
ATOM 5506 C CA . ASP B 1 14 ? -10.344 -33.656 -17.438 1 98.38 14 ASP B CA 1
ATOM 5507 C C . ASP B 1 14 ? -11.68 -34.062 -18.047 1 98.38 14 ASP B C 1
ATOM 5509 O O . ASP B 1 14 ? -12.109 -33.5 -19.047 1 98.38 14 ASP B O 1
ATOM 5513 N N . TYR B 1 15 ? -12.258 -35.062 -17.5 1 98.44 15 TYR B N 1
ATOM 5514 C CA . TYR B 1 15 ? -13.5 -35.625 -18.016 1 98.44 15 TYR B CA 1
ATOM 5515 C C . TYR B 1 15 ? -14.508 -35.844 -16.891 1 98.44 15 TYR B C 1
ATOM 5517 O O . TYR B 1 15 ? -14.18 -36.469 -15.875 1 98.44 15 TYR B O 1
ATOM 5525 N N . ASN B 1 16 ? -15.742 -35.312 -17.031 1 96.81 16 ASN B N 1
ATOM 5526 C CA . ASN B 1 16 ? -16.797 -35.375 -16.016 1 96.81 16 ASN B CA 1
ATOM 5527 C C . ASN B 1 16 ? -18.078 -35.969 -16.578 1 96.81 16 ASN B C 1
ATOM 5529 O O . ASN B 1 16 ? -19.094 -35.281 -16.656 1 96.81 16 ASN B O 1
ATOM 5533 N N . PRO B 1 17 ? -18.062 -37.219 -16.797 1 94.75 17 PRO B N 1
ATOM 5534 C CA . PRO B 1 17 ? -19.234 -37.844 -17.422 1 94.75 17 PRO B CA 1
ATOM 5535 C C . PRO B 1 17 ? -20.453 -37.875 -16.516 1 94.75 17 PRO B C 1
ATOM 5537 O O . PRO B 1 17 ? -21.594 -38 -16.984 1 94.75 17 PRO B O 1
ATOM 5540 N N . GLU B 1 18 ? -20.219 -37.75 -15.211 1 93.31 18 GLU B N 1
ATOM 5541 C CA . GLU B 1 18 ? -21.312 -37.75 -14.242 1 93.31 18 GLU B CA 1
ATOM 5542 C C . GLU B 1 18 ? -22.234 -36.562 -14.469 1 93.31 18 GLU B C 1
ATOM 5544 O O . GLU B 1 18 ? -23.344 -36.5 -13.93 1 93.31 18 GLU B O 1
ATOM 5549 N N . GLN B 1 19 ? -21.828 -35.625 -15.273 1 94 19 GLN B N 1
ATOM 5550 C CA . GLN B 1 19 ? -22.656 -34.469 -15.602 1 94 19 GLN B CA 1
ATOM 5551 C C . GLN B 1 19 ? -23.562 -34.781 -16.781 1 94 19 GLN B C 1
ATOM 5553 O O . GLN B 1 19 ? -24.406 -33.969 -17.156 1 94 19 GLN B O 1
ATOM 5558 N N . TRP B 1 20 ? -23.422 -35.969 -17.422 1 95.44 20 TRP B N 1
ATOM 5559 C CA . TRP B 1 20 ? -24.125 -36.312 -18.656 1 95.44 20 TRP B CA 1
ATOM 5560 C C . TRP B 1 20 ? -24.766 -37.688 -18.547 1 95.44 20 TRP B C 1
ATOM 5562 O O . TRP B 1 20 ? -24.609 -38.375 -17.531 1 95.44 20 TRP B O 1
ATOM 5572 N N . ASP B 1 21 ? -25.562 -38.125 -19.594 1 94.38 21 ASP B N 1
ATOM 5573 C CA . ASP B 1 21 ? -26.203 -39.438 -19.625 1 94.38 21 ASP B CA 1
ATOM 5574 C C . ASP B 1 21 ? -25.297 -40.469 -20.281 1 94.38 21 ASP B C 1
ATOM 5576 O O . ASP B 1 21 ? -24.234 -40.156 -20.797 1 94.38 21 ASP B O 1
ATOM 5580 N N . ALA B 1 22 ? -25.641 -41.719 -20.172 1 94.5 22 ALA B N 1
ATOM 5581 C CA . ALA B 1 22 ? -24.859 -42.875 -20.656 1 94.5 22 ALA B CA 1
ATOM 5582 C C . ALA B 1 22 ? -24.656 -42.812 -22.156 1 94.5 22 ALA B C 1
ATOM 5584 O O . ALA B 1 22 ? -23.609 -43.188 -22.672 1 94.5 22 ALA B O 1
ATOM 5585 N N . GLU B 1 23 ? -25.625 -42.312 -22.859 1 96.06 23 GLU B N 1
ATOM 5586 C CA . GLU B 1 23 ? -25.516 -42.25 -24.312 1 96.06 23 GLU B CA 1
ATOM 5587 C C . GLU B 1 23 ? -24.438 -41.25 -24.734 1 96.06 23 GLU B C 1
ATOM 5589 O O . GLU B 1 23 ? -23.672 -41.5 -25.656 1 96.06 23 GLU B O 1
ATOM 5594 N N . THR B 1 24 ? -24.469 -40.156 -24.078 1 97 24 THR B N 1
ATOM 5595 C CA . THR B 1 24 ? -23.453 -39.125 -24.344 1 97 24 THR B CA 1
ATOM 5596 C C . THR B 1 24 ? -22.062 -39.688 -24.062 1 97 24 THR B C 1
ATOM 5598 O O . THR B 1 24 ? -21.125 -39.438 -24.828 1 97 24 THR B O 1
ATOM 5601 N N . HIS B 1 25 ? -21.922 -40.438 -22.969 1 96.81 25 HIS B N 1
ATOM 5602 C CA . HIS B 1 25 ? -20.641 -41.031 -22.641 1 96.81 25 HIS B CA 1
ATOM 5603 C C . HIS B 1 25 ? -20.172 -41.969 -23.75 1 96.81 25 HIS B C 1
ATOM 5605 O O . HIS B 1 25 ? -19 -41.938 -24.125 1 96.81 25 HIS B O 1
ATOM 5611 N N . ARG B 1 26 ? -21.031 -42.75 -24.266 1 96.19 26 ARG B N 1
ATOM 5612 C CA . ARG B 1 26 ? -20.672 -43.688 -25.344 1 96.19 26 ARG B CA 1
ATOM 5613 C C . ARG B 1 26 ? -20.188 -42.906 -26.578 1 96.19 26 ARG B C 1
ATOM 5615 O O . ARG B 1 26 ? -19.203 -43.312 -27.203 1 96.19 26 ARG B O 1
ATOM 5622 N N . GLU B 1 27 ? -20.906 -41.906 -26.875 1 97.19 27 GLU B N 1
ATOM 5623 C CA . GLU B 1 27 ? -20.5 -41.094 -28 1 97.19 27 GLU B CA 1
ATOM 5624 C C . GLU B 1 27 ? -19.156 -40.406 -27.75 1 97.19 27 GLU B C 1
ATOM 5626 O O . GLU B 1 27 ? -18.328 -40.281 -28.672 1 97.19 27 GLU B O 1
ATOM 5631 N N . ASP B 1 28 ? -18.984 -40 -26.547 1 98.19 28 ASP B N 1
ATOM 5632 C CA . ASP B 1 28 ? -17.703 -39.375 -26.203 1 98.19 28 ASP B CA 1
ATOM 5633 C C . ASP B 1 28 ? -16.562 -40.375 -26.422 1 98.19 28 ASP B C 1
ATOM 5635 O O . ASP B 1 28 ? -15.5 -40 -26.922 1 98.19 28 ASP B O 1
ATOM 5639 N N . LEU B 1 29 ? -16.734 -41.625 -26.016 1 98 29 LEU B N 1
ATOM 5640 C CA . LEU B 1 29 ? -15.719 -42.656 -26.188 1 98 29 LEU B CA 1
ATOM 5641 C C . LEU B 1 29 ? -15.344 -42.812 -27.656 1 98 29 LEU B C 1
ATOM 5643 O O . LEU B 1 29 ? -14.164 -42.938 -28 1 98 29 LEU B O 1
ATOM 5647 N N . ARG B 1 30 ? -16.328 -42.719 -28.484 1 97.81 30 ARG B N 1
ATOM 5648 C CA . ARG B 1 30 ? -16.062 -42.75 -29.922 1 97.81 30 ARG B CA 1
ATOM 5649 C C . ARG B 1 30 ? -15.195 -41.594 -30.344 1 97.81 30 ARG B C 1
ATOM 5651 O O . ARG B 1 30 ? -14.227 -41.75 -31.078 1 97.81 30 ARG B O 1
ATOM 5658 N N . MET B 1 31 ? -15.547 -40.438 -29.906 1 98.31 31 MET B N 1
ATOM 5659 C CA . MET B 1 31 ? -14.859 -39.219 -30.312 1 98.31 31 MET B CA 1
ATOM 5660 C C . MET B 1 31 ? -13.453 -39.156 -29.703 1 98.31 31 MET B C 1
ATOM 5662 O O . MET B 1 31 ? -12.539 -38.625 -30.312 1 98.31 31 MET B O 1
ATOM 5666 N N . PHE B 1 32 ? -13.281 -39.719 -28.469 1 98.44 32 PHE B N 1
ATOM 5667 C CA . PHE B 1 32 ? -11.953 -39.812 -27.891 1 98.44 32 PHE B CA 1
ATOM 5668 C C . PHE B 1 32 ? -11.023 -40.625 -28.797 1 98.44 32 PHE B C 1
ATOM 5670 O O . PHE B 1 32 ? -9.883 -40.219 -29.031 1 98.44 32 PHE B O 1
ATOM 5677 N N . LYS B 1 33 ? -11.508 -41.688 -29.297 1 97.19 33 LYS B N 1
ATOM 5678 C CA . LYS B 1 33 ? -10.719 -42.5 -30.203 1 97.19 33 LYS B CA 1
ATOM 5679 C C . LYS B 1 33 ? -10.352 -41.719 -31.469 1 97.19 33 LYS B C 1
ATOM 5681 O O . LYS B 1 33 ? -9.211 -41.812 -31.938 1 97.19 33 LYS B O 1
ATOM 5686 N N . LEU B 1 34 ? -11.32 -41.031 -31.938 1 97.44 34 LEU B N 1
ATOM 5687 C CA . LEU B 1 34 ? -11.102 -40.25 -33.156 1 97.44 34 LEU B CA 1
ATOM 5688 C C . LEU B 1 34 ? -10.016 -39.188 -32.938 1 97.44 34 LEU B C 1
ATOM 5690 O O . LEU B 1 34 ? -9.242 -38.906 -33.844 1 97.44 34 LEU B O 1
ATOM 5694 N N . ALA B 1 35 ? -9.969 -38.656 -31.797 1 98 35 ALA B N 1
ATOM 5695 C CA . ALA B 1 35 ? -9.055 -37.531 -31.516 1 98 35 ALA B CA 1
ATOM 5696 C C . ALA B 1 35 ? -7.719 -38.062 -30.984 1 98 35 ALA B C 1
ATOM 5698 O O . ALA B 1 35 ? -6.793 -37.25 -30.766 1 98 35 ALA B O 1
ATOM 5699 N N . GLY B 1 36 ? -7.613 -39.344 -30.734 1 97.25 36 GLY B N 1
ATOM 5700 C CA . GLY B 1 36 ? -6.379 -39.906 -30.219 1 97.25 36 GLY B CA 1
ATOM 5701 C C . GLY B 1 36 ? -6.207 -39.719 -28.719 1 97.25 36 GLY B C 1
ATOM 5702 O O . GLY B 1 36 ? -5.09 -39.781 -28.203 1 97.25 36 GLY B O 1
ATOM 5703 N N . ILE B 1 37 ? -7.289 -39.438 -27.984 1 98.19 37 ILE B N 1
ATOM 5704 C CA . ILE B 1 37 ? -7.262 -39.25 -26.547 1 98.19 37 ILE B CA 1
ATOM 5705 C C . ILE B 1 37 ? -7.016 -40.562 -25.844 1 98.19 37 ILE B C 1
ATOM 5707 O O . ILE B 1 37 ? -7.734 -41.531 -26.078 1 98.19 37 ILE B O 1
ATOM 5711 N N . ASP B 1 38 ? -6 -40.562 -24.969 1 97.94 38 ASP B N 1
ATOM 5712 C CA . ASP B 1 38 ? -5.613 -41.875 -24.422 1 97.94 38 ASP B CA 1
ATOM 5713 C C . ASP B 1 38 ? -5.543 -41.812 -22.906 1 97.94 38 ASP B C 1
ATOM 5715 O O . ASP B 1 38 ? -5.199 -42.812 -22.25 1 97.94 38 ASP B O 1
ATOM 5719 N N . ILE B 1 39 ? -5.832 -40.688 -22.312 1 98.19 39 ILE B N 1
ATOM 5720 C CA . ILE B 1 39 ? -5.902 -40.625 -20.844 1 98.19 39 ILE B CA 1
ATOM 5721 C C . ILE B 1 39 ? -6.98 -39.625 -20.438 1 98.19 39 ILE B C 1
ATOM 5723 O O . ILE B 1 39 ? -7.148 -38.562 -21.078 1 98.19 39 ILE B O 1
ATOM 5727 N N . ALA B 1 40 ? -7.695 -39.875 -19.375 1 98.69 40 ALA B N 1
ATOM 5728 C CA . ALA B 1 40 ? -8.719 -39 -18.812 1 98.69 40 ALA B CA 1
ATOM 5729 C C . ALA B 1 40 ? -8.516 -38.812 -17.312 1 98.69 40 ALA B C 1
ATOM 5731 O O . ALA B 1 40 ? -8.312 -39.781 -16.578 1 98.69 40 ALA B O 1
ATOM 5732 N N . THR B 1 41 ? -8.469 -37.562 -16.859 1 98.56 41 THR B N 1
ATOM 5733 C CA . THR B 1 41 ? -8.539 -37.25 -15.43 1 98.56 41 THR B CA 1
ATOM 5734 C C . THR B 1 41 ? -9.984 -37.25 -14.938 1 98.56 41 THR B C 1
ATOM 5736 O O . THR B 1 41 ? -10.812 -36.5 -15.414 1 98.56 41 THR B O 1
ATOM 5739 N N . VAL B 1 42 ? -10.266 -38.156 -14.031 1 98.38 42 VAL B N 1
ATOM 5740 C CA . VAL B 1 42 ? -11.648 -38.312 -13.594 1 98.38 42 VAL B CA 1
ATOM 5741 C C . VAL B 1 42 ? -11.727 -38.219 -12.07 1 98.38 42 VAL B C 1
ATOM 5743 O O . VAL B 1 42 ? -10.703 -38.281 -11.391 1 98.38 42 VAL B O 1
ATOM 5746 N N . ASN B 1 43 ? -12.859 -38.031 -11.508 1 98.06 43 ASN B N 1
ATOM 5747 C CA . ASN B 1 43 ? -13.164 -38.062 -10.078 1 98.06 43 ASN B CA 1
ATOM 5748 C C . ASN B 1 43 ? -12.539 -36.875 -9.344 1 98.06 43 ASN B C 1
ATOM 5750 O O . ASN B 1 43 ? -12.203 -37 -8.164 1 98.06 43 ASN B O 1
ATOM 5754 N N . VAL B 1 44 ? -12.375 -35.688 -9.953 1 97.38 44 VAL B N 1
ATOM 5755 C CA . VAL B 1 44 ? -11.727 -34.531 -9.344 1 97.38 44 VAL B CA 1
ATOM 5756 C C . VAL B 1 44 ? -12.664 -33.906 -8.312 1 97.38 44 VAL B C 1
ATOM 5758 O O . VAL B 1 44 ? -12.227 -33.531 -7.227 1 97.38 44 VAL B O 1
ATOM 5761 N N . PHE B 1 45 ? -13.984 -33.812 -8.695 1 95.69 45 PHE B N 1
ATOM 5762 C CA . PHE B 1 45 ? -14.953 -33.125 -7.848 1 95.69 45 PHE B CA 1
ATOM 5763 C C . PHE B 1 45 ? -16.125 -34.062 -7.52 1 95.69 45 PHE B C 1
ATOM 5765 O O . PHE B 1 45 ? -17.281 -33.625 -7.527 1 95.69 45 PHE B O 1
ATOM 5772 N N . ALA B 1 46 ? -15.867 -35.312 -7.207 1 96.81 46 ALA B N 1
ATOM 5773 C CA . ALA B 1 46 ? -16.953 -36.281 -7.078 1 96.81 46 ALA B CA 1
ATOM 5774 C C . ALA B 1 46 ? -17.078 -36.781 -5.641 1 96.81 46 ALA B C 1
ATOM 5776 O O . ALA B 1 46 ? -17.594 -37.875 -5.395 1 96.81 46 ALA B O 1
ATOM 5777 N N . TRP B 1 47 ? -16.562 -36.031 -4.691 1 97.38 47 TRP B N 1
ATOM 5778 C CA . TRP B 1 47 ? -16.594 -36.469 -3.305 1 97.38 47 TRP B CA 1
ATOM 5779 C C . TRP B 1 47 ? -18.031 -36.75 -2.854 1 97.38 47 TRP B C 1
ATOM 5781 O O . TRP B 1 47 ? -18.312 -37.812 -2.273 1 97.38 47 TRP B O 1
ATOM 5791 N N . ALA B 1 48 ? -18.969 -35.875 -3.131 1 95.75 48 ALA B N 1
ATOM 5792 C CA . ALA B 1 48 ? -20.359 -36.031 -2.721 1 95.75 48 ALA B CA 1
ATOM 5793 C C . ALA B 1 48 ? -20.984 -37.281 -3.373 1 95.75 48 ALA B C 1
ATOM 5795 O O . ALA B 1 48 ? -21.766 -38 -2.744 1 95.75 48 ALA B O 1
ATOM 5796 N N . LEU B 1 49 ? -20.656 -37.562 -4.68 1 96.56 49 LEU B N 1
ATOM 5797 C CA . LEU B 1 49 ? -21.156 -38.75 -5.367 1 96.56 49 LEU B CA 1
ATOM 5798 C C . LEU B 1 49 ? -20.578 -40 -4.754 1 96.56 49 LEU B C 1
ATOM 5800 O O . LEU B 1 49 ? -21.281 -41 -4.613 1 96.56 49 LEU B O 1
ATOM 5804 N N . ASN B 1 50 ? -19.328 -40 -4.383 1 97.88 50 ASN B N 1
ATOM 5805 C CA . ASN B 1 50 ? -18.609 -41.156 -3.828 1 97.88 50 ASN B CA 1
ATOM 5806 C C . ASN B 1 50 ? -19.031 -41.406 -2.387 1 97.88 50 ASN B C 1
ATOM 5808 O O . ASN B 1 50 ? -19.016 -42.562 -1.937 1 97.88 50 ASN B O 1
ATOM 5812 N N . GLN B 1 51 ? -19.344 -40.375 -1.66 1 97.75 51 GLN B N 1
ATOM 5813 C CA . GLN B 1 51 ? -19.703 -40.469 -0.249 1 97.75 51 GLN B CA 1
ATOM 5814 C C . GLN B 1 51 ? -20.906 -39.594 0.068 1 97.75 51 GLN B C 1
ATOM 5816 O O . GLN B 1 51 ? -20.766 -38.5 0.661 1 97.75 51 GLN B O 1
ATOM 5821 N N . PRO B 1 52 ? -22.094 -40.062 -0.207 1 96.56 52 PRO B N 1
ATOM 5822 C CA . PRO B 1 52 ? -23.297 -39.25 -0.104 1 96.56 52 PRO B CA 1
ATOM 5823 C C . PRO B 1 52 ? -23.688 -38.938 1.341 1 96.56 52 PRO B C 1
ATOM 5825 O O . PRO B 1 52 ? -24.469 -38.031 1.59 1 96.56 52 PRO B O 1
ATOM 5828 N N . ASP B 1 53 ? -23.172 -39.719 2.285 1 94.44 53 ASP B N 1
ATOM 5829 C CA . ASP B 1 53 ? -23.297 -39.469 3.721 1 94.44 53 ASP B CA 1
ATOM 5830 C C . ASP B 1 53 ? -22.062 -39.969 4.469 1 94.44 53 ASP B C 1
ATOM 5832 O O . ASP B 1 53 ? -21.078 -40.375 3.85 1 94.44 53 ASP B O 1
ATOM 5836 N N . GLU B 1 54 ? -22 -39.906 5.75 1 94.5 54 GLU B N 1
ATOM 5837 C CA . GLU B 1 54 ? -20.797 -40.094 6.539 1 94.5 54 GLU B CA 1
ATOM 5838 C C . GLU B 1 54 ? -20.281 -41.531 6.434 1 94.5 54 GLU B C 1
ATOM 5840 O O . GLU B 1 54 ? -19.078 -41.75 6.449 1 94.5 54 GLU B O 1
ATOM 5845 N N . ALA B 1 55 ? -21.141 -42.469 6.25 1 93.94 55 ALA B N 1
ATOM 5846 C CA . ALA B 1 55 ? -20.781 -43.875 6.426 1 93.94 55 ALA B CA 1
ATOM 5847 C C . ALA B 1 55 ? -20.797 -44.594 5.09 1 93.94 55 ALA B C 1
ATOM 5849 O O . ALA B 1 55 ? -20.141 -45.625 4.945 1 93.94 55 ALA B O 1
ATOM 5850 N N . THR B 1 56 ? -21.484 -44.094 4.094 1 96.75 56 THR B N 1
ATOM 5851 C CA . THR B 1 56 ? -21.703 -44.812 2.842 1 96.75 56 THR B CA 1
ATOM 5852 C C . THR B 1 56 ? -20.688 -44.375 1.791 1 96.75 56 THR B C 1
ATOM 5854 O O . THR B 1 56 ? -20.359 -43.219 1.663 1 96.75 56 THR B O 1
ATOM 5857 N N . TYR B 1 57 ? -20.109 -45.375 1.117 1 97.56 57 TYR B N 1
ATOM 5858 C CA . TYR B 1 57 ? -19.266 -45.156 -0.049 1 97.56 57 TYR B CA 1
ATOM 5859 C C . TYR B 1 57 ? -19.859 -45.812 -1.289 1 97.56 57 TYR B C 1
ATOM 5861 O O . TYR B 1 57 ? -20.141 -47 -1.285 1 97.56 57 TYR B O 1
ATOM 5869 N N . ASN B 1 58 ? -20.062 -45.031 -2.291 1 96.12 58 ASN B N 1
ATOM 5870 C CA . ASN B 1 58 ? -20.641 -45.438 -3.568 1 96.12 58 ASN B CA 1
ATOM 5871 C C . ASN B 1 58 ? -19.641 -45.281 -4.707 1 96.12 58 ASN B C 1
ATOM 5873 O O . ASN B 1 58 ? -19.5 -44.188 -5.277 1 96.12 58 ASN B O 1
ATOM 5877 N N . PHE B 1 59 ? -18.969 -46.438 -5.113 1 97.69 59 PHE B N 1
ATOM 5878 C CA . PHE B 1 59 ? -17.938 -46.344 -6.133 1 97.69 59 PHE B CA 1
ATOM 5879 C C . PHE B 1 59 ? -18.359 -47.062 -7.41 1 97.69 59 PHE B C 1
ATOM 5881 O O . PHE B 1 59 ? -17.609 -47.062 -8.391 1 97.69 59 PHE B O 1
ATOM 5888 N N . GLU B 1 60 ? -19.562 -47.625 -7.441 1 96.56 60 GLU B N 1
ATOM 5889 C CA . GLU B 1 60 ? -20.016 -48.438 -8.562 1 96.56 60 GLU B CA 1
ATOM 5890 C C . GLU B 1 60 ? -20.016 -47.625 -9.867 1 96.56 60 GLU B C 1
ATOM 5892 O O . GLU B 1 60 ? -19.625 -48.156 -10.914 1 96.56 60 GLU B O 1
ATOM 5897 N N . TRP B 1 61 ? -20.484 -46.438 -9.773 1 96.12 61 TRP B N 1
ATOM 5898 C CA . TRP B 1 61 ? -20.5 -45.625 -10.977 1 96.12 61 TRP B CA 1
ATOM 5899 C C . TRP B 1 61 ? -19.094 -45.375 -11.492 1 96.12 61 TRP B C 1
ATOM 5901 O O . TRP B 1 61 ? -18.859 -45.344 -12.703 1 96.12 61 TRP B O 1
ATOM 5911 N N . LEU B 1 62 ? -18.141 -45.188 -10.594 1 97.75 62 LEU B N 1
ATOM 5912 C CA . LEU B 1 62 ? -16.75 -44.969 -10.945 1 97.75 62 LEU B CA 1
ATOM 5913 C C . LEU B 1 62 ? -16.125 -46.25 -11.531 1 97.75 62 LEU B C 1
ATOM 5915 O O . LEU B 1 62 ? -15.32 -46.156 -12.461 1 97.75 62 LEU B O 1
ATOM 5919 N N . ASP B 1 63 ? -16.531 -47.438 -10.992 1 97.88 63 ASP B N 1
ATOM 5920 C CA . ASP B 1 63 ? -16.125 -48.719 -11.594 1 97.88 63 ASP B CA 1
ATOM 5921 C C . ASP B 1 63 ? -16.5 -48.781 -13.07 1 97.88 63 ASP B C 1
ATOM 5923 O O . ASP B 1 63 ? -15.664 -49.094 -13.922 1 97.88 63 ASP B O 1
ATOM 5927 N N . GLU B 1 64 ? -17.703 -48.469 -13.266 1 97.12 64 GLU B N 1
ATOM 5928 C CA . GLU B 1 64 ? -18.234 -48.531 -14.625 1 97.12 64 GLU B CA 1
ATOM 5929 C C . GLU B 1 64 ? -17.516 -47.562 -15.555 1 97.12 64 GLU B C 1
ATOM 5931 O O . GLU B 1 64 ? -17.188 -47.906 -16.688 1 97.12 64 GLU B O 1
ATOM 5936 N N . LEU B 1 65 ? -17.328 -46.406 -15.062 1 97.5 65 LEU B N 1
ATOM 5937 C CA . LEU B 1 65 ? -16.656 -45.375 -15.852 1 97.5 65 LEU B CA 1
ATOM 5938 C C . LEU B 1 65 ? -15.234 -45.812 -16.203 1 97.5 65 LEU B C 1
ATOM 5940 O O . LEU B 1 65 ? -14.836 -45.781 -17.375 1 97.5 65 LEU B O 1
ATOM 5944 N N . ILE B 1 66 ? -14.43 -46.219 -15.188 1 98.31 66 ILE B N 1
ATOM 5945 C CA . ILE B 1 66 ? -13.023 -46.594 -15.391 1 98.31 66 ILE B CA 1
ATOM 5946 C C . ILE B 1 66 ? -12.93 -47.812 -16.312 1 98.31 66 ILE B C 1
ATOM 5948 O O . ILE B 1 66 ? -12.094 -47.844 -17.203 1 98.31 66 ILE B O 1
ATOM 5952 N N . ASP B 1 67 ? -13.852 -48.75 -16.125 1 98.06 67 ASP B N 1
ATOM 5953 C CA . ASP B 1 67 ? -13.891 -49.938 -17 1 98.06 67 ASP B CA 1
ATOM 5954 C C . ASP B 1 67 ? -14.195 -49.562 -18.438 1 98.06 67 ASP B C 1
ATOM 5956 O O . ASP B 1 67 ? -13.578 -50.062 -19.375 1 98.06 67 ASP B O 1
ATOM 5960 N N . SER B 1 68 ? -15.148 -48.688 -18.578 1 97.75 68 SER B N 1
ATOM 5961 C CA . SER B 1 68 ? -15.539 -48.25 -19.922 1 97.75 68 SER B CA 1
ATOM 5962 C C . SER B 1 68 ? -14.398 -47.531 -20.625 1 97.75 68 SER B C 1
ATOM 5964 O O . SER B 1 68 ? -14.148 -47.75 -21.812 1 97.75 68 SER B O 1
ATOM 5966 N N . LEU B 1 69 ? -13.727 -46.625 -19.922 1 98.25 69 LEU B N 1
ATOM 5967 C CA . LEU B 1 69 ? -12.57 -45.938 -20.469 1 98.25 69 LEU B CA 1
ATOM 5968 C C . LEU B 1 69 ? -11.484 -46.906 -20.875 1 98.25 69 LEU B C 1
ATOM 5970 O O . LEU B 1 69 ? -10.961 -46.875 -21.984 1 98.25 69 LEU B O 1
ATOM 5974 N N . HIS B 1 70 ? -11.195 -47.875 -19.984 1 97.62 70 HIS B N 1
ATOM 5975 C CA . HIS B 1 70 ? -10.164 -48.844 -20.234 1 97.62 70 HIS B CA 1
ATOM 5976 C C . HIS B 1 70 ? -10.508 -49.688 -21.453 1 97.62 70 HIS B C 1
ATOM 5978 O O . HIS B 1 70 ? -9.641 -49.969 -22.297 1 97.62 70 HIS B O 1
ATOM 5984 N N . ALA B 1 71 ? -11.695 -50.094 -21.547 1 97.56 71 ALA B N 1
ATOM 5985 C CA . ALA B 1 71 ? -12.156 -50.906 -22.656 1 97.56 71 ALA B CA 1
ATOM 5986 C C . ALA B 1 71 ? -12 -50.156 -23.984 1 97.56 71 ALA B C 1
ATOM 5988 O O . ALA B 1 71 ? -11.805 -50.781 -25.031 1 97.56 71 ALA B O 1
ATOM 5989 N N . ASN B 1 72 ? -12.086 -48.906 -23.875 1 96.56 72 ASN B N 1
ATOM 5990 C CA . ASN B 1 72 ? -11.969 -48.062 -25.062 1 96.56 72 ASN B CA 1
ATOM 5991 C C . ASN B 1 72 ? -10.516 -47.688 -25.328 1 96.56 72 ASN B C 1
ATOM 5993 O O . ASN B 1 72 ? -10.25 -46.875 -26.219 1 96.56 72 ASN B O 1
ATOM 5997 N N . GLY B 1 73 ? -9.609 -48.094 -24.516 1 95.94 73 GLY B N 1
ATOM 5998 C CA . GLY B 1 73 ? -8.195 -47.812 -24.719 1 95.94 73 GLY B CA 1
ATOM 5999 C C . GLY B 1 73 ? -7.75 -46.5 -24.062 1 95.94 73 GLY B C 1
ATOM 6000 O O . GLY B 1 73 ? -6.703 -45.969 -24.406 1 95.94 73 GLY B O 1
ATOM 6001 N N . THR B 1 74 ? -8.5 -45.938 -23.219 1 97.69 74 THR B N 1
ATOM 6002 C CA . THR B 1 74 ? -8.188 -44.719 -22.516 1 97.69 74 THR B CA 1
ATOM 6003 C C . THR B 1 74 ? -7.762 -45 -21.078 1 97.69 74 THR B C 1
ATOM 6005 O O . THR B 1 74 ? -8.492 -45.656 -20.328 1 97.69 74 THR B O 1
ATOM 6008 N N . TYR B 1 75 ? -6.594 -44.594 -20.688 1 98.19 75 TYR B N 1
ATOM 6009 C CA . TYR B 1 75 ? -6.094 -44.719 -19.328 1 98.19 75 TYR B CA 1
ATOM 6010 C C . TYR B 1 75 ? -6.656 -43.625 -18.422 1 98.19 75 TYR B C 1
ATOM 6012 O O . TYR B 1 75 ? -7.352 -42.719 -18.875 1 98.19 75 TYR B O 1
ATOM 6020 N N . VAL B 1 76 ? -6.297 -43.812 -17.062 1 98.31 76 VAL B N 1
ATOM 6021 C CA . VAL B 1 76 ? -6.996 -42.969 -16.109 1 98.31 76 VAL B CA 1
ATOM 6022 C C . VAL B 1 76 ? -5.984 -42.281 -15.195 1 98.31 76 VAL B C 1
ATOM 6024 O O . VAL B 1 76 ? -5.07 -42.938 -14.672 1 98.31 76 VAL B O 1
ATOM 6027 N N . CYS B 1 77 ? -5.996 -40.969 -15.102 1 98.5 77 CYS B N 1
ATOM 6028 C CA . CYS B 1 77 ? -5.508 -40.188 -13.969 1 98.5 77 CYS B CA 1
ATOM 6029 C C . CYS B 1 77 ? -6.594 -40 -12.914 1 98.5 77 CYS B C 1
ATOM 6031 O O . CYS B 1 77 ? -7.535 -39.219 -13.109 1 98.5 77 CYS B O 1
ATOM 6033 N N . LEU B 1 78 ? -6.484 -40.719 -11.828 1 98.69 78 LEU B N 1
ATOM 6034 C CA . LEU B 1 78 ? -7.574 -40.812 -10.859 1 98.69 78 LEU B CA 1
ATOM 6035 C C . LEU B 1 78 ? -7.375 -39.812 -9.727 1 98.69 78 LEU B C 1
ATOM 6037 O O . LEU B 1 78 ? -6.391 -39.906 -8.984 1 98.69 78 LEU B O 1
ATOM 6041 N N . ALA B 1 79 ? -8.297 -38.906 -9.539 1 98.69 79 ALA B N 1
ATOM 6042 C CA . ALA B 1 79 ? -8.234 -37.906 -8.477 1 98.69 79 ALA B CA 1
ATOM 6043 C C . ALA B 1 79 ? -8.883 -38.438 -7.199 1 98.69 79 ALA B C 1
ATOM 6045 O O . ALA B 1 79 ? -9.703 -39.344 -7.238 1 98.69 79 ALA B O 1
ATOM 6046 N N . THR B 1 80 ? -8.562 -37.781 -6.105 1 98.38 80 THR B N 1
ATOM 6047 C CA . THR B 1 80 ? -9.086 -38.219 -4.816 1 98.38 80 THR B CA 1
ATOM 6048 C C . THR B 1 80 ? -10.406 -37.531 -4.5 1 98.38 80 THR B C 1
ATOM 6050 O O . THR B 1 80 ? -11.086 -37.875 -3.537 1 98.38 80 THR B O 1
ATOM 6053 N N . SER B 1 81 ? -10.781 -36.5 -5.238 1 97 81 SER B N 1
ATOM 6054 C CA . SER B 1 81 ? -12.062 -35.812 -5.211 1 97 81 SER B CA 1
ATOM 6055 C C . SER B 1 81 ? -12.148 -34.844 -4.027 1 97 81 SER B C 1
ATOM 6057 O O . SER B 1 81 ? -13.211 -34.281 -3.752 1 97 81 SER B O 1
ATOM 6059 N N . THR B 1 82 ? -11.039 -34.469 -3.344 1 97.5 82 THR B N 1
ATOM 6060 C CA . THR B 1 82 ? -11.109 -33.812 -2.055 1 97.5 82 THR B CA 1
ATOM 6061 C C . THR B 1 82 ? -11.008 -32.281 -2.236 1 97.5 82 THR B C 1
ATOM 6063 O O . THR B 1 82 ? -10.82 -31.547 -1.266 1 97.5 82 THR B O 1
ATOM 6066 N N . ALA B 1 83 ? -11.078 -31.797 -3.465 1 95.25 83 ALA B N 1
ATOM 6067 C CA . ALA B 1 83 ? -11.008 -30.359 -3.734 1 95.25 83 ALA B CA 1
ATOM 6068 C C . ALA B 1 83 ? -12.281 -29.656 -3.289 1 95.25 83 ALA B C 1
ATOM 6070 O O . ALA B 1 83 ? -12.289 -28.438 -3.094 1 95.25 83 ALA B O 1
ATOM 6071 N N . ALA B 1 84 ? -13.391 -30.391 -3.17 1 94.06 84 ALA B N 1
ATOM 6072 C CA . ALA B 1 84 ? -14.664 -29.891 -2.66 1 94.06 84 ALA B CA 1
ATOM 6073 C C . ALA B 1 84 ? -15.312 -30.891 -1.714 1 94.06 84 ALA B C 1
ATOM 6075 O O . ALA B 1 84 ? -15.688 -31.984 -2.127 1 94.06 84 ALA B O 1
ATOM 6076 N N . HIS B 1 85 ? -15.484 -30.516 -0.453 1 96.38 85 HIS B N 1
ATOM 6077 C CA . HIS B 1 85 ? -16.125 -31.422 0.503 1 96.38 85 HIS B CA 1
ATOM 6078 C C . HIS B 1 85 ? -17.641 -31.422 0.326 1 96.38 85 HIS B C 1
ATOM 6080 O O . HIS B 1 85 ? -18.203 -30.453 -0.179 1 96.38 85 HIS B O 1
ATOM 6086 N N . PRO B 1 86 ? -18.312 -32.531 0.704 1 96.56 86 PRO B N 1
ATOM 6087 C CA . PRO B 1 86 ? -19.766 -32.625 0.536 1 96.56 86 PRO B CA 1
ATOM 6088 C C . PRO B 1 86 ? -20.516 -31.688 1.482 1 96.56 86 PRO B C 1
ATOM 6090 O O . PRO B 1 86 ? -20.031 -31.359 2.566 1 96.56 86 PRO B O 1
ATOM 6093 N N . ALA B 1 87 ? -21.766 -31.359 1.076 1 95.62 87 ALA B N 1
ATOM 6094 C CA . ALA B 1 87 ? -22.609 -30.484 1.86 1 95.62 87 ALA B CA 1
ATOM 6095 C C . ALA B 1 87 ? -22.906 -31.078 3.236 1 95.62 87 ALA B C 1
ATOM 6097 O O . ALA B 1 87 ? -22.969 -30.344 4.23 1 95.62 87 ALA B O 1
ATOM 6098 N N . TRP B 1 88 ? -23.172 -32.406 3.303 1 96.06 88 TRP B N 1
ATOM 6099 C CA . TRP B 1 88 ? -23.484 -33.031 4.578 1 96.06 88 TRP B CA 1
ATOM 6100 C C . TRP B 1 88 ? -22.344 -32.844 5.578 1 96.06 88 TRP B C 1
ATOM 6102 O O . TRP B 1 88 ? -22.594 -32.719 6.781 1 96.06 88 TRP B O 1
ATOM 6112 N N . MET B 1 89 ? -21.078 -32.875 5.148 1 96.06 89 MET B N 1
ATOM 6113 C CA . MET B 1 89 ? -19.922 -32.719 6.023 1 96.06 89 MET B CA 1
ATOM 6114 C C . MET B 1 89 ? -19.875 -31.297 6.602 1 96.06 89 MET B C 1
ATOM 6116 O O . MET B 1 89 ? -19.609 -31.109 7.793 1 96.06 89 MET B O 1
ATOM 6120 N N . ALA B 1 90 ? -20.078 -30.266 5.746 1 95 90 ALA B N 1
ATOM 6121 C CA . ALA B 1 90 ? -20.125 -28.875 6.195 1 95 90 ALA B CA 1
ATOM 6122 C C . ALA B 1 90 ? -21.219 -28.656 7.23 1 95 90 ALA B C 1
ATOM 6124 O O . ALA B 1 90 ? -21.031 -27.906 8.195 1 95 90 ALA B O 1
ATOM 6125 N N . LYS B 1 91 ? -22.375 -29.25 6.953 1 94.19 91 LYS B N 1
ATOM 6126 C CA . LYS B 1 91 ? -23.5 -29.125 7.863 1 94.19 91 LYS B CA 1
ATOM 6127 C C . LYS B 1 91 ? -23.203 -29.781 9.211 1 94.19 91 LYS B C 1
ATOM 6129 O O . LYS B 1 91 ? -23.406 -29.172 10.258 1 94.19 91 LYS B O 1
ATOM 6134 N N . ARG B 1 92 ? -22.703 -30.953 9.148 1 94.94 92 ARG B N 1
ATOM 6135 C CA . ARG B 1 92 ? -22.5 -31.75 10.359 1 94.94 92 ARG B CA 1
ATOM 6136 C C . ARG B 1 92 ? -21.266 -31.266 11.125 1 94.94 92 ARG B C 1
ATOM 6138 O O . ARG B 1 92 ? -21.25 -31.297 12.359 1 94.94 92 ARG B O 1
ATOM 6145 N N . TYR B 1 93 ? -20.25 -30.953 10.398 1 96.75 93 TYR B N 1
ATOM 6146 C CA . TYR B 1 93 ? -18.984 -30.562 10.984 1 96.75 93 TYR B CA 1
ATOM 6147 C C . TYR B 1 93 ? -18.562 -29.188 10.477 1 96.75 93 TYR B C 1
ATOM 6149 O O . TYR B 1 93 ? -17.609 -29.062 9.695 1 96.75 93 TYR B O 1
ATOM 6157 N N . PRO B 1 94 ? -19.016 -28.062 11.008 1 95.81 94 PRO B N 1
ATOM 6158 C CA . PRO B 1 94 ? -18.734 -26.719 10.492 1 95.81 94 PRO B CA 1
ATOM 6159 C C . PRO B 1 94 ? -17.266 -26.328 10.648 1 95.81 94 PRO B C 1
ATOM 6161 O O . PRO B 1 94 ? -16.828 -25.328 10.055 1 95.81 94 PRO B O 1
ATOM 6164 N N . ASP B 1 95 ? -16.422 -27.062 11.367 1 96.25 95 ASP B N 1
ATOM 6165 C CA . ASP B 1 95 ? -14.992 -26.781 11.531 1 96.25 95 ASP B CA 1
ATOM 6166 C C . ASP B 1 95 ? -14.242 -26.938 10.211 1 96.25 95 ASP B C 1
ATOM 6168 O O . ASP B 1 95 ? -13.117 -26.469 10.062 1 96.25 95 ASP B O 1
ATOM 6172 N N . VAL B 1 96 ? -14.906 -27.609 9.219 1 97.31 96 VAL B N 1
ATOM 6173 C CA . VAL B 1 96 ? -14.266 -27.844 7.93 1 97.31 96 VAL B CA 1
ATOM 6174 C C . VAL B 1 96 ? -14.258 -26.531 7.129 1 97.31 96 VAL B C 1
ATOM 6176 O O . VAL B 1 96 ? -13.445 -26.375 6.215 1 97.31 96 VAL B O 1
ATOM 6179 N N . LEU B 1 97 ? -15.156 -25.609 7.523 1 97.06 97 LEU B N 1
ATOM 6180 C CA . LEU B 1 97 ? -15.367 -24.406 6.727 1 97.06 97 LEU B CA 1
ATOM 6181 C C . LEU B 1 97 ? -14.336 -23.344 7.07 1 97.06 97 LEU B C 1
ATOM 6183 O O . LEU B 1 97 ? -13.977 -23.172 8.242 1 97.06 97 LEU B O 1
ATOM 6187 N N . ARG B 1 98 ? -13.891 -22.547 6.121 1 97.38 98 ARG B N 1
ATOM 6188 C CA . ARG B 1 98 ? -12.867 -21.516 6.277 1 97.38 98 ARG B CA 1
ATOM 6189 C C . ARG B 1 98 ? -13.461 -20.25 6.879 1 97.38 98 ARG B C 1
ATOM 6191 O O . ARG B 1 98 ? -14.672 -20.062 6.863 1 97.38 98 ARG B O 1
ATOM 6198 N N . THR B 1 99 ? -12.625 -19.453 7.52 1 97.69 99 THR B N 1
ATOM 6199 C CA . THR B 1 99 ? -12.859 -18.062 7.879 1 97.69 99 THR B CA 1
ATOM 6200 C C . THR B 1 99 ? -11.953 -17.141 7.066 1 97.69 99 THR B C 1
ATOM 6202 O O . THR B 1 99 ? -10.75 -17.359 6.977 1 97.69 99 THR B O 1
ATOM 6205 N N . ASP B 1 100 ? -12.562 -16.094 6.438 1 95.69 100 ASP B N 1
ATOM 6206 C CA . ASP B 1 100 ? -11.781 -15.25 5.531 1 95.69 100 ASP B CA 1
ATOM 6207 C C . ASP B 1 100 ? -11.023 -14.172 6.297 1 95.69 100 ASP B C 1
ATOM 6209 O O . ASP B 1 100 ? -11.047 -14.148 7.527 1 95.69 100 ASP B O 1
ATOM 6213 N N . ALA B 1 101 ? -10.289 -13.273 5.637 1 95.69 101 ALA B N 1
ATOM 6214 C CA . ALA B 1 101 ? -9.383 -12.289 6.223 1 95.69 101 ALA B CA 1
ATOM 6215 C C . ALA B 1 101 ? -10.156 -11.219 6.984 1 95.69 101 ALA B C 1
ATOM 6217 O O . ALA B 1 101 ? -9.586 -10.5 7.809 1 95.69 101 ALA B O 1
ATOM 6218 N N . ASP B 1 102 ? -11.414 -11.023 6.715 1 94.81 102 ASP B N 1
ATOM 6219 C CA . ASP B 1 102 ? -12.25 -10.031 7.395 1 94.81 102 ASP B CA 1
ATOM 6220 C C . ASP B 1 102 ? -12.945 -10.648 8.602 1 94.81 102 ASP B C 1
ATOM 6222 O O . ASP B 1 102 ? -13.773 -9.992 9.242 1 94.81 102 ASP B O 1
ATOM 6226 N N . GLY B 1 103 ? -12.68 -11.891 8.898 1 95.25 103 GLY B N 1
ATOM 6227 C CA . GLY B 1 103 ? -13.227 -12.578 10.055 1 95.25 103 GLY B CA 1
ATOM 6228 C C . GLY B 1 103 ? -14.586 -13.203 9.797 1 95.25 103 GLY B C 1
ATOM 6229 O O . GLY B 1 103 ? -15.273 -13.625 10.727 1 95.25 103 GLY B O 1
ATOM 6230 N N . ARG B 1 104 ? -15.172 -13.359 8.555 1 94.19 104 ARG B N 1
ATOM 6231 C CA . ARG B 1 104 ? -16.484 -13.906 8.211 1 94.19 104 ARG B CA 1
ATOM 6232 C C . ARG B 1 104 ? -16.391 -15.414 7.984 1 94.19 104 ARG B C 1
ATOM 6234 O O . ARG B 1 104 ? -15.648 -15.883 7.125 1 94.19 104 ARG B O 1
ATOM 6241 N N . LYS B 1 105 ? -17.016 -16.188 8.656 1 94.5 105 LYS B N 1
ATOM 6242 C CA . LYS B 1 105 ? -17.078 -17.625 8.516 1 94.5 105 LYS B CA 1
ATOM 6243 C C . LYS B 1 105 ? -17.859 -18.031 7.262 1 94.5 105 LYS B C 1
ATOM 6245 O O . LYS B 1 105 ? -19 -17.594 7.074 1 94.5 105 LYS B O 1
ATOM 6250 N N . ARG B 1 106 ? -17.219 -18.875 6.492 1 94.69 106 ARG B N 1
ATOM 6251 C CA . ARG B 1 106 ? -17.875 -19.344 5.27 1 94.69 106 ARG B CA 1
ATOM 6252 C C . ARG B 1 106 ? -18.953 -20.375 5.578 1 94.69 106 ARG B C 1
ATOM 6254 O O . ARG B 1 106 ? -18.891 -21.047 6.617 1 94.69 106 ARG B O 1
ATOM 6261 N N . LYS B 1 107 ? -19.906 -20.453 4.641 1 94.5 107 LYS B N 1
ATOM 6262 C CA . LYS B 1 107 ? -20.844 -21.562 4.559 1 94.5 107 LYS B CA 1
ATOM 6263 C C . LYS B 1 107 ? -20.547 -22.453 3.354 1 94.5 107 LYS B C 1
ATOM 6265 O O . LYS B 1 107 ? -19.578 -22.219 2.635 1 94.5 107 LYS B O 1
ATOM 6270 N N . PHE B 1 108 ? -21.297 -23.562 3.355 1 93.69 108 PHE B N 1
ATOM 6271 C CA . PHE B 1 108 ? -21.047 -24.453 2.221 1 93.69 108 PHE B CA 1
ATOM 6272 C C . PHE B 1 108 ? -21.172 -23.688 0.907 1 93.69 108 PHE B C 1
ATOM 6274 O O . PHE B 1 108 ? -22.109 -22.906 0.717 1 93.69 108 PHE B O 1
ATOM 6281 N N . GLY B 1 109 ? -20.234 -23.891 0.019 1 92.69 109 GLY B N 1
ATOM 6282 C CA . GLY B 1 109 ? -20.188 -23.266 -1.295 1 92.69 109 GLY B CA 1
ATOM 6283 C 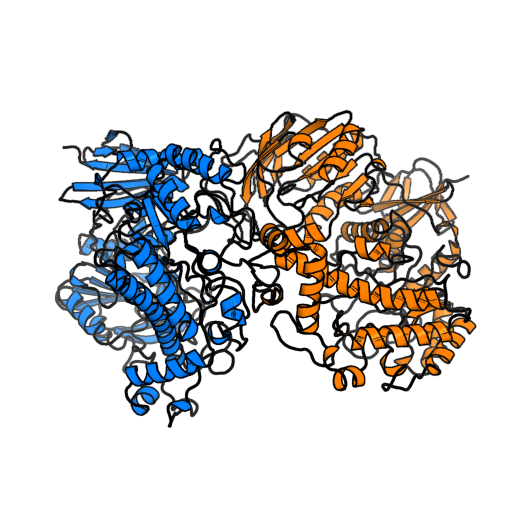C . GLY B 1 109 ? -18.797 -23.234 -1.895 1 92.69 109 GLY B C 1
ATOM 6284 O O . GLY B 1 109 ? -17.812 -23.344 -1.175 1 92.69 109 GLY B O 1
ATOM 6285 N N . GLY B 1 110 ? -18.703 -23.172 -3.227 1 91.56 110 GLY B N 1
ATOM 6286 C CA . GLY B 1 110 ? -17.438 -23.094 -3.932 1 91.56 110 GLY B CA 1
ATOM 6287 C C . GLY B 1 110 ? -16.594 -24.344 -3.793 1 91.56 110 GLY B C 1
ATOM 6288 O O . GLY B 1 110 ? -17.078 -25.391 -3.359 1 91.56 110 GLY B O 1
ATOM 6289 N N . ARG B 1 111 ? -15.367 -24.219 -4.309 1 90.38 111 ARG B N 1
ATOM 6290 C CA . ARG B 1 111 ? -14.32 -25.219 -4.102 1 90.38 111 ARG B CA 1
ATOM 6291 C C . ARG B 1 111 ? -13.219 -24.688 -3.201 1 90.38 111 ARG B C 1
ATOM 6293 O O . ARG B 1 111 ? -13.125 -23.469 -2.982 1 90.38 111 ARG B O 1
ATOM 6300 N N . HIS B 1 112 ? -12.477 -25.562 -2.504 1 88.56 112 HIS B N 1
ATOM 6301 C CA . HIS B 1 112 ? -11.375 -25.203 -1.624 1 88.56 112 HIS B CA 1
ATOM 6302 C C . HIS B 1 112 ? -11.852 -24.359 -0.446 1 88.56 112 HIS B C 1
ATOM 6304 O O . HIS B 1 112 ? -11.266 -23.328 -0.134 1 88.56 112 HIS B O 1
ATOM 6310 N N . ASN B 1 113 ? -13 -24.719 0.088 1 91 113 ASN B N 1
ATOM 6311 C CA . ASN B 1 113 ? -13.609 -24.125 1.274 1 91 113 ASN B CA 1
ATOM 6312 C C . ASN B 1 113 ? -13.289 -24.922 2.531 1 91 113 ASN B C 1
ATOM 6314 O O . ASN B 1 113 ? -13.961 -24.781 3.551 1 91 113 ASN B O 1
ATOM 6318 N N . SER B 1 114 ? -12.312 -25.828 2.43 1 96.81 114 SER B N 1
ATOM 6319 C CA . SER B 1 114 ? -11.914 -26.641 3.576 1 96.81 114 SER B CA 1
ATOM 6320 C C . SER B 1 114 ? -10.742 -26.016 4.312 1 96.81 114 SER B C 1
ATOM 6322 O O . SER B 1 114 ? -9.711 -25.719 3.707 1 96.81 114 SER B O 1
ATOM 6324 N N . CYS B 1 115 ? -10.859 -25.875 5.629 1 98.25 115 CYS B N 1
ATOM 6325 C CA . CYS B 1 115 ? -9.734 -25.484 6.473 1 98.25 115 CYS B CA 1
ATOM 6326 C C . CYS B 1 115 ? -8.648 -26.547 6.48 1 98.25 115 CYS B C 1
ATOM 6328 O O . CYS B 1 115 ? -8.914 -27.703 6.832 1 98.25 115 CYS B O 1
ATOM 6330 N N . PRO B 1 116 ? -7.422 -26.172 6.125 1 98.19 116 PRO B N 1
ATOM 6331 C CA . PRO B 1 116 ? -6.363 -27.188 6.09 1 98.19 116 PRO B CA 1
ATOM 6332 C C . PRO B 1 116 ? -6.023 -27.734 7.473 1 98.19 116 PRO B C 1
ATOM 6334 O O . PRO B 1 116 ? -5.367 -28.781 7.586 1 98.19 116 PRO B O 1
ATOM 6337 N N . ASN B 1 117 ? -6.473 -27.047 8.508 1 98.44 117 ASN B N 1
ATOM 6338 C CA . ASN B 1 117 ? -6.156 -27.484 9.867 1 98.44 117 ASN B CA 1
ATOM 6339 C C . ASN B 1 117 ? -7.387 -28.062 10.562 1 98.44 117 ASN B C 1
ATOM 6341 O O . ASN B 1 117 ? -7.395 -28.219 11.789 1 98.44 117 ASN B O 1
ATOM 6345 N N . SER B 1 118 ? -8.445 -28.281 9.859 1 98.25 118 SER B N 1
ATOM 6346 C CA . SER B 1 118 ? -9.602 -29 10.383 1 98.25 118 SER B CA 1
ATOM 6347 C C . SER B 1 118 ? -9.289 -30.484 10.57 1 98.25 118 SER B C 1
ATOM 6349 O O . SER B 1 118 ? -8.922 -31.172 9.609 1 98.25 118 SER B O 1
ATOM 6351 N N . LEU B 1 119 ? -9.484 -30.953 11.742 1 97.19 119 LEU B N 1
ATOM 6352 C CA . LEU B 1 119 ? -9.273 -32.375 12 1 97.19 119 LEU B CA 1
ATOM 6353 C C . LEU B 1 119 ? -10.289 -33.219 11.242 1 97.19 119 LEU B C 1
ATOM 6355 O O . LEU B 1 119 ? -9.977 -34.344 10.812 1 97.19 119 LEU B O 1
ATOM 6359 N N . THR B 1 120 ? -11.477 -32.688 11.031 1 97.56 120 THR B N 1
ATOM 6360 C CA . THR B 1 120 ? -12.523 -33.375 10.289 1 97.56 120 THR B CA 1
ATOM 6361 C C . THR B 1 120 ? -12.125 -33.562 8.828 1 97.56 120 THR B C 1
ATOM 6363 O O . THR B 1 120 ? -12.195 -34.656 8.289 1 97.56 120 THR B O 1
ATOM 6366 N N . TYR B 1 121 ? -11.695 -32.5 8.219 1 97.94 121 TYR B N 1
ATOM 6367 C CA . TYR B 1 121 ? -11.289 -32.594 6.824 1 97.94 121 TYR B CA 1
ATOM 6368 C C . TYR B 1 121 ? -10.133 -33.562 6.641 1 97.94 121 TYR B C 1
ATOM 6370 O O . TYR B 1 121 ? -10.156 -34.406 5.742 1 97.94 121 TYR B O 1
ATOM 6378 N N . ARG B 1 122 ? -9.117 -33.469 7.484 1 98.19 122 ARG B N 1
ATOM 6379 C CA . ARG B 1 122 ? -7.941 -34.312 7.391 1 98.19 122 ARG B CA 1
ATOM 6380 C C . ARG B 1 122 ? -8.32 -35.781 7.551 1 98.19 122 ARG B C 1
ATOM 6382 O O . ARG B 1 122 ? -7.809 -36.656 6.824 1 98.19 122 ARG B O 1
ATOM 6389 N N . LYS B 1 123 ? -9.258 -36 8.43 1 97.81 123 LYS B N 1
ATOM 6390 C CA . LYS B 1 123 ? -9.719 -37.344 8.664 1 97.81 123 LYS B CA 1
ATOM 6391 C C . LYS B 1 123 ? -10.43 -37.906 7.438 1 97.81 123 LYS B C 1
ATOM 6393 O O . LYS B 1 123 ? -10.062 -38.969 6.938 1 97.81 123 LYS B O 1
ATOM 6398 N N . TYR B 1 124 ? -11.367 -37.219 6.945 1 98.06 124 TYR B N 1
ATOM 6399 C CA . TYR B 1 124 ? -12.227 -37.75 5.895 1 98.06 124 TYR B CA 1
ATOM 6400 C C . TYR B 1 124 ? -11.516 -37.719 4.547 1 98.06 124 TYR B C 1
ATOM 6402 O O . TYR B 1 124 ? -11.734 -38.594 3.705 1 98.06 124 TYR B O 1
ATOM 6410 N N . ALA B 1 125 ? -10.641 -36.781 4.332 1 98.31 125 ALA B N 1
ATOM 6411 C CA . ALA B 1 125 ? -9.852 -36.75 3.104 1 98.31 125 ALA B CA 1
ATOM 6412 C C . ALA B 1 125 ? -8.945 -37.969 3.002 1 98.31 125 ALA B C 1
ATOM 6414 O O . ALA B 1 125 ? -8.875 -38.594 1.95 1 98.31 125 ALA B O 1
ATOM 6415 N N . VAL B 1 126 ? -8.32 -38.281 4.102 1 98.44 126 VAL B N 1
ATOM 6416 C CA . VAL B 1 126 ? -7.441 -39.469 4.137 1 98.44 126 VAL B CA 1
ATOM 6417 C C . VAL B 1 126 ? -8.266 -40.719 3.922 1 98.44 126 VAL B C 1
ATOM 6419 O O . VAL B 1 126 ? -7.855 -41.625 3.174 1 98.44 126 VAL B O 1
ATOM 6422 N N . ARG B 1 127 ? -9.422 -40.75 4.52 1 98.19 127 ARG B N 1
ATOM 6423 C CA . ARG B 1 127 ? -10.258 -41.969 4.438 1 98.19 127 ARG B CA 1
ATOM 6424 C C . ARG B 1 127 ? -10.734 -42.188 3.008 1 98.19 127 ARG B C 1
ATOM 6426 O O . ARG B 1 127 ? -10.688 -43.344 2.52 1 98.19 127 ARG B O 1
ATOM 6433 N N . ILE B 1 128 ? -11.234 -41.188 2.354 1 98.38 128 ILE B N 1
ATOM 6434 C CA . ILE B 1 128 ? -11.727 -41.375 0.994 1 98.38 128 ILE B CA 1
ATOM 6435 C C . ILE B 1 128 ? -10.57 -41.75 0.068 1 98.38 128 ILE B C 1
ATOM 6437 O O . ILE B 1 128 ? -10.727 -42.562 -0.833 1 98.38 128 ILE B O 1
ATOM 6441 N N . ALA B 1 129 ? -9.383 -41.125 0.237 1 98.62 129 ALA B N 1
ATOM 6442 C CA . ALA B 1 129 ? -8.211 -41.469 -0.554 1 98.62 129 ALA B CA 1
ATOM 6443 C C . ALA B 1 129 ? -7.828 -42.938 -0.35 1 98.62 129 ALA B C 1
ATOM 6445 O O . ALA B 1 129 ? -7.473 -43.625 -1.305 1 98.62 129 ALA B O 1
ATOM 6446 N N . GLU B 1 130 ? -7.914 -43.375 0.867 1 98.44 130 GLU B N 1
ATOM 6447 C CA . GLU B 1 130 ? -7.59 -44.75 1.188 1 98.44 130 GLU B CA 1
ATOM 6448 C C . GLU B 1 130 ? -8.555 -45.719 0.514 1 98.44 130 GLU B C 1
ATOM 6450 O O . GLU B 1 130 ? -8.141 -46.719 -0.061 1 98.44 130 GLU B O 1
ATOM 6455 N N . LYS B 1 131 ? -9.852 -45.406 0.624 1 98.44 131 LYS B N 1
ATOM 6456 C CA . LYS B 1 131 ? -10.859 -46.281 0.005 1 98.44 131 LYS B CA 1
ATOM 6457 C C . LYS B 1 131 ? -10.648 -46.375 -1.503 1 98.44 131 LYS B C 1
ATOM 6459 O O . LYS B 1 131 ? -10.758 -47.438 -2.084 1 98.44 131 LYS B O 1
ATOM 6464 N N . LEU B 1 132 ? -10.375 -45.281 -2.121 1 98.62 132 LEU B N 1
ATOM 6465 C CA . LEU B 1 132 ? -10.109 -45.281 -3.555 1 98.62 132 LEU B CA 1
ATOM 6466 C C . LEU B 1 132 ? -8.867 -46.094 -3.887 1 98.62 132 LEU B C 1
ATOM 6468 O O . LEU B 1 132 ? -8.875 -46.875 -4.828 1 98.62 132 LEU B O 1
ATOM 6472 N N . ALA B 1 133 ? -7.773 -45.906 -3.115 1 98.62 133 ALA B N 1
ATOM 6473 C CA . ALA B 1 133 ? -6.527 -46.625 -3.35 1 98.62 133 ALA B CA 1
ATOM 6474 C C . ALA B 1 133 ? -6.73 -48.125 -3.207 1 98.62 133 ALA B C 1
ATOM 6476 O O . ALA B 1 133 ? -6.242 -48.906 -4.031 1 98.62 133 ALA B O 1
ATOM 6477 N N . GLN B 1 134 ? -7.469 -48.5 -2.193 1 98.31 134 GLN B N 1
ATOM 6478 C CA . GLN B 1 134 ? -7.73 -49.906 -1.952 1 98.31 134 GLN B CA 1
ATOM 6479 C C . GLN B 1 134 ? -8.547 -50.531 -3.088 1 98.31 134 GLN B C 1
ATOM 6481 O O . GLN B 1 134 ? -8.289 -51.656 -3.508 1 98.31 134 GLN B O 1
ATOM 6486 N N . ARG B 1 135 ? -9.422 -49.781 -3.555 1 97.94 135 ARG B N 1
ATOM 6487 C CA . ARG B 1 135 ? -10.344 -50.312 -4.555 1 97.94 135 ARG B CA 1
ATOM 6488 C C . ARG B 1 135 ? -9.672 -50.438 -5.918 1 97.94 135 ARG B C 1
ATOM 6490 O O . ARG B 1 135 ? -9.898 -51.375 -6.652 1 97.94 135 ARG B O 1
ATOM 6497 N N . TYR B 1 136 ? -8.82 -49.5 -6.238 1 98.19 136 TYR B N 1
ATOM 6498 C CA . TYR B 1 136 ? -8.359 -49.406 -7.617 1 98.19 136 TYR B CA 1
ATOM 6499 C C . TYR B 1 136 ? -6.871 -49.75 -7.715 1 98.19 136 TYR B C 1
ATOM 6501 O O . TYR B 1 136 ? -6.25 -49.531 -8.758 1 98.19 136 TYR B O 1
ATOM 6509 N N . LYS B 1 137 ? -6.176 -50.219 -6.645 1 96.88 137 LYS B N 1
ATOM 6510 C CA . LYS B 1 137 ? -4.746 -50.5 -6.59 1 96.88 137 LYS B CA 1
ATOM 6511 C C . LYS B 1 137 ? -4.336 -51.469 -7.703 1 96.88 137 LYS B C 1
ATOM 6513 O O . LYS B 1 137 ? -3.227 -51.375 -8.234 1 96.88 137 LYS B O 1
ATOM 6518 N N . ASP B 1 138 ? -5.316 -52.344 -8.148 1 95.62 138 ASP B N 1
ATOM 6519 C CA . ASP B 1 138 ? -4.957 -53.375 -9.117 1 95.62 138 ASP B CA 1
ATOM 6520 C C . ASP B 1 138 ? -5.594 -53.094 -10.477 1 95.62 138 ASP B C 1
ATOM 6522 O O . ASP B 1 138 ? -5.508 -53.906 -11.391 1 95.62 138 ASP B O 1
ATOM 6526 N N . HIS B 1 139 ? -6.293 -52 -10.562 1 96.88 139 HIS B N 1
ATOM 6527 C CA . HIS B 1 139 ? -6.953 -51.75 -11.844 1 96.88 139 HIS B CA 1
ATOM 6528 C C . HIS B 1 139 ? -5.945 -51.344 -12.906 1 96.88 139 HIS B C 1
ATOM 6530 O O . HIS B 1 139 ? -5.191 -50.375 -12.719 1 96.88 139 HIS B O 1
ATOM 6536 N N . PRO B 1 140 ? -5.938 -51.875 -14.023 1 96.25 140 PRO B N 1
ATOM 6537 C CA . PRO B 1 140 ? -4.883 -51.656 -15.016 1 96.25 140 PRO B CA 1
ATOM 6538 C C . PRO B 1 140 ? -4.988 -50.281 -15.688 1 96.25 140 PRO B C 1
ATOM 6540 O O . PRO B 1 140 ? -4.012 -49.781 -16.266 1 96.25 140 PRO B O 1
ATOM 6543 N N . ALA B 1 141 ? -6.125 -49.625 -15.641 1 97.31 141 ALA B N 1
ATOM 6544 C CA . ALA B 1 141 ? -6.332 -48.375 -16.344 1 97.31 141 ALA B CA 1
ATOM 6545 C C . ALA B 1 141 ? -5.723 -47.219 -15.57 1 97.31 141 ALA B C 1
ATOM 6547 O O . ALA B 1 141 ? -5.402 -46.188 -16.156 1 97.31 141 ALA B O 1
ATOM 6548 N N . VAL B 1 142 ? -5.598 -47.312 -14.25 1 98.19 142 VAL B N 1
ATOM 6549 C CA . VAL B 1 142 ? -5.148 -46.188 -13.422 1 98.19 142 VAL B CA 1
ATOM 6550 C C . VAL B 1 142 ? -3.625 -46.125 -13.438 1 98.19 142 VAL B C 1
ATOM 6552 O O . VAL B 1 142 ? -2.951 -47 -12.883 1 98.19 142 VAL B O 1
ATOM 6555 N N . ILE B 1 143 ? -3.109 -45 -14 1 97.06 143 ILE B N 1
ATOM 6556 C CA . ILE B 1 143 ? -1.658 -45 -14.156 1 97.06 143 ILE B CA 1
ATOM 6557 C C . ILE B 1 143 ? -1.073 -43.75 -13.469 1 97.06 143 ILE B C 1
ATOM 6559 O O . ILE B 1 143 ? 0.142 -43.656 -13.281 1 97.06 143 ILE B O 1
ATOM 6563 N N . VAL B 1 144 ? -1.848 -42.781 -13.039 1 98 144 VAL B N 1
ATOM 6564 C CA . VAL B 1 144 ? -1.449 -41.625 -12.273 1 98 144 VAL B CA 1
ATOM 6565 C C . VAL B 1 144 ? -2.506 -41.312 -11.219 1 98 144 VAL B C 1
ATOM 6567 O O . VAL B 1 144 ? -3.703 -41.469 -11.453 1 98 144 VAL B O 1
ATOM 6570 N N . TRP B 1 145 ? -2.09 -40.906 -10.094 1 98.5 145 TRP B N 1
ATOM 6571 C CA . TRP B 1 145 ? -2.98 -40.438 -9.031 1 98.5 145 TRP B CA 1
ATOM 6572 C C . TRP B 1 145 ? -2.896 -38.938 -8.852 1 98.5 145 TRP B C 1
ATOM 6574 O O . TRP B 1 145 ? -1.805 -38.344 -8.875 1 98.5 145 TRP B O 1
ATOM 6584 N N . HIS B 1 146 ? -4.039 -38.312 -8.734 1 98.31 146 HIS B N 1
ATOM 6585 C CA . HIS B 1 146 ? -4.207 -36.844 -8.656 1 98.31 146 HIS B CA 1
ATOM 6586 C C . HIS B 1 146 ? -4.844 -36.438 -7.328 1 98.31 146 HIS B C 1
ATOM 6588 O O . HIS B 1 146 ? -6.066 -36.438 -7.199 1 98.31 146 HIS B O 1
ATOM 6594 N N . VAL B 1 147 ? -4.008 -36 -6.41 1 98.62 147 VAL B N 1
ATOM 6595 C CA . VAL B 1 147 ? -4.512 -35.625 -5.086 1 98.62 147 VAL B CA 1
ATOM 6596 C C . VAL B 1 147 ? -5.207 -34.25 -5.156 1 98.62 147 VAL B C 1
ATOM 6598 O O . VAL B 1 147 ? -4.602 -33.281 -5.562 1 98.62 147 VAL B O 1
ATOM 6601 N N . SER B 1 148 ? -6.457 -34.281 -4.723 1 97.88 148 SER B N 1
ATOM 6602 C CA . SER B 1 148 ? -7.234 -33.031 -4.711 1 97.88 148 SER B CA 1
ATOM 6603 C C . SER B 1 148 ? -7.164 -32.344 -6.055 1 97.88 148 SER B C 1
ATOM 6605 O O . SER B 1 148 ? -7.441 -32.938 -7.098 1 97.88 148 SER B O 1
ATOM 6607 N N . ASN B 1 149 ? -6.875 -31.062 -6.051 1 96.69 149 ASN B N 1
ATOM 6608 C CA . ASN B 1 149 ? -6.758 -30.219 -7.238 1 96.69 149 ASN B CA 1
ATOM 6609 C C . ASN B 1 149 ? -6.531 -28.75 -6.871 1 96.69 149 ASN B C 1
ATOM 6611 O O . ASN B 1 149 ? -7.352 -28.156 -6.18 1 96.69 149 ASN B O 1
ATOM 6615 N N . GLU B 1 150 ? -5.473 -28.172 -7.254 1 96.62 150 GLU B N 1
ATOM 6616 C CA . GLU B 1 150 ? -5.266 -26.734 -7.191 1 96.62 150 GLU B CA 1
ATOM 6617 C C . GLU B 1 150 ? -5.438 -26.203 -5.766 1 96.62 150 GLU B C 1
ATOM 6619 O O . GLU B 1 150 ? -6.203 -25.281 -5.531 1 96.62 150 GLU B O 1
ATOM 6624 N N . PHE B 1 151 ? -4.617 -26.766 -4.852 1 97.44 151 PHE B N 1
ATOM 6625 C CA . PHE B 1 151 ? -4.66 -26.266 -3.48 1 97.44 151 PHE B CA 1
ATOM 6626 C C . PHE B 1 151 ? -4.5 -24.75 -3.449 1 97.44 151 PHE B C 1
ATOM 6628 O O . PHE B 1 151 ? -3.713 -24.188 -4.211 1 97.44 151 PHE B O 1
ATOM 6635 N N . GLY B 1 152 ? -5.305 -24 -2.521 1 95.94 152 GLY B N 1
ATOM 6636 C CA . GLY B 1 152 ? -5.191 -22.562 -2.363 1 95.94 152 GLY B CA 1
ATOM 6637 C C . GLY B 1 152 ? -6.168 -22 -1.352 1 95.94 152 GLY B C 1
ATOM 6638 O O . GLY B 1 152 ? -7.016 -22.719 -0.824 1 95.94 152 GLY B O 1
ATOM 6639 N N . GLY B 1 153 ? -5.906 -20.688 -1.024 1 94.88 153 GLY B N 1
ATOM 6640 C CA . GLY B 1 153 ? -6.777 -19.984 -0.104 1 94.88 153 GLY B CA 1
ATOM 6641 C C . GLY B 1 153 ? -6.223 -19.906 1.306 1 94.88 153 GLY B C 1
ATOM 6642 O O . GLY B 1 153 ? -5.52 -20.812 1.751 1 94.88 153 GLY B O 1
ATOM 6643 N N . ASP B 1 154 ? -6.578 -18.891 2.008 1 95.5 154 ASP B N 1
ATOM 6644 C CA . ASP B 1 154 ? -6.18 -18.688 3.396 1 95.5 154 ASP B CA 1
ATOM 6645 C C . ASP B 1 154 ? -7.336 -18.984 4.348 1 95.5 154 ASP B C 1
ATOM 6647 O O . ASP B 1 154 ? -8.5 -18.922 3.951 1 95.5 154 ASP B O 1
ATOM 6651 N N . CYS B 1 155 ? -7.047 -19.375 5.512 1 98.19 155 CYS B N 1
ATOM 6652 C CA . CYS B 1 155 ? -8.047 -19.578 6.551 1 98.19 155 CYS B CA 1
ATOM 6653 C C . CYS B 1 155 ? -7.621 -18.906 7.855 1 98.19 155 CYS B C 1
ATOM 6655 O O . CYS B 1 155 ? -6.492 -19.094 8.305 1 98.19 155 CYS B O 1
ATOM 6657 N N . TYR B 1 156 ? -8.492 -18.172 8.469 1 97.88 156 TYR B N 1
ATOM 6658 C CA . TYR B 1 156 ? -8.195 -17.438 9.688 1 97.88 156 TYR B CA 1
ATOM 6659 C C . TYR B 1 156 ? -9.117 -17.875 10.82 1 97.88 156 TYR B C 1
ATOM 6661 O O . TYR B 1 156 ? -9.523 -17.047 11.648 1 97.88 156 TYR B O 1
ATOM 6669 N N . CYS B 1 157 ? -9.57 -19.078 10.898 1 97.44 157 CYS B N 1
ATOM 6670 C CA . CYS B 1 157 ? -10.469 -19.609 11.922 1 97.44 157 CYS B CA 1
ATOM 6671 C C . CYS B 1 157 ? -9.711 -19.922 13.203 1 97.44 157 CYS B C 1
ATOM 6673 O O . CYS B 1 157 ? -8.484 -19.781 13.266 1 97.44 157 CYS B O 1
ATOM 6675 N N . ASP B 1 158 ? -10.359 -20.406 14.211 1 96.19 158 ASP B N 1
ATOM 6676 C CA . ASP B 1 158 ? -9.789 -20.719 15.516 1 96.19 158 ASP B CA 1
ATOM 6677 C C . ASP B 1 158 ? -8.844 -21.906 15.43 1 96.19 158 ASP B C 1
ATOM 6679 O O . ASP B 1 158 ? -7.844 -21.969 16.156 1 96.19 158 ASP B O 1
ATOM 6683 N N . ASN B 1 159 ? -9.156 -22.906 14.562 1 96.75 159 ASN B N 1
ATOM 6684 C CA . ASN B 1 159 ? -8.25 -24.031 14.344 1 96.75 159 ASN B CA 1
ATOM 6685 C C . ASN B 1 159 ? -6.883 -23.547 13.859 1 96.75 159 ASN B C 1
ATOM 6687 O O . ASN B 1 159 ? -5.852 -24 14.359 1 96.75 159 ASN B O 1
ATOM 6691 N N . CYS B 1 160 ? -6.961 -22.719 12.945 1 98.19 160 CYS B N 1
ATOM 6692 C CA . CYS B 1 160 ? -5.727 -22.219 12.352 1 98.19 160 CYS B CA 1
ATOM 6693 C C . CYS B 1 160 ? -4.945 -21.375 13.359 1 98.19 160 CYS B C 1
ATOM 6695 O O . CYS B 1 160 ? -3.715 -21.391 13.367 1 98.19 160 CYS B O 1
ATOM 6697 N N . GLU B 1 161 ? -5.664 -20.578 14.211 1 98.06 161 GLU B N 1
ATOM 6698 C CA . GLU B 1 161 ? -4.988 -19.766 15.227 1 98.06 161 GLU B CA 1
ATOM 6699 C C . GLU B 1 161 ? -4.215 -20.656 16.203 1 98.06 161 GLU B C 1
ATOM 6701 O O . GLU B 1 161 ? -3.055 -20.375 16.516 1 98.06 161 GLU B O 1
ATOM 6706 N N . LYS B 1 162 ? -4.844 -21.719 16.688 1 97.69 162 LYS B N 1
ATOM 6707 C CA . LYS B 1 162 ? -4.195 -22.656 17.578 1 97.69 162 LYS B CA 1
ATOM 6708 C C . LYS B 1 162 ? -3.025 -23.359 16.891 1 97.69 162 LYS B C 1
ATOM 6710 O O . LYS B 1 162 ? -1.94 -23.484 17.453 1 97.69 162 LYS B O 1
ATOM 6715 N N . ALA B 1 163 ? -3.295 -23.828 15.648 1 98.56 163 ALA B N 1
ATOM 6716 C CA . ALA B 1 163 ? -2.252 -24.531 14.898 1 98.56 163 ALA B CA 1
ATOM 6717 C C . ALA B 1 163 ? -1.068 -23.609 14.617 1 98.56 163 ALA B C 1
ATOM 6719 O O . ALA B 1 163 ? 0.083 -24.047 14.609 1 98.56 163 ALA B O 1
ATOM 6720 N N . PHE B 1 164 ? -1.338 -22.359 14.336 1 98.62 164 PHE B N 1
ATOM 6721 C CA . PHE B 1 164 ? -0.288 -21.391 14.07 1 98.62 164 PHE B CA 1
ATOM 6722 C C . PHE B 1 164 ? 0.631 -21.234 15.281 1 98.62 164 PHE B C 1
ATOM 6724 O O . PHE B 1 164 ? 1.854 -21.203 15.133 1 98.62 164 PHE B O 1
ATOM 6731 N N . ARG B 1 165 ? 0.074 -21.141 16.469 1 98.62 165 ARG B N 1
ATOM 6732 C CA . ARG B 1 165 ? 0.86 -21.016 17.688 1 98.62 165 ARG B CA 1
ATOM 6733 C C . ARG B 1 165 ? 1.787 -22.219 17.859 1 98.62 165 ARG B C 1
ATOM 6735 O O . ARG B 1 165 ? 2.949 -22.062 18.234 1 98.62 165 ARG B O 1
ATOM 6742 N N . VAL B 1 166 ? 1.284 -23.406 17.562 1 98.5 166 VAL B N 1
ATOM 6743 C CA . VAL B 1 166 ? 2.098 -24.609 17.641 1 98.5 166 VAL B CA 1
ATOM 6744 C C . VAL B 1 166 ? 3.232 -24.531 16.609 1 98.5 166 VAL B C 1
ATOM 6746 O O . VAL B 1 166 ? 4.387 -24.828 16.938 1 98.5 166 VAL B O 1
ATOM 6749 N N . TRP B 1 167 ? 2.867 -24.141 15.391 1 98.5 167 TRP B N 1
ATOM 6750 C CA . TRP B 1 167 ? 3.842 -23.984 14.32 1 98.5 167 TRP B CA 1
ATOM 6751 C C . TRP B 1 167 ? 4.938 -23 14.711 1 98.5 167 TRP B C 1
ATOM 6753 O O . TRP B 1 167 ? 6.121 -23.266 14.477 1 98.5 167 TRP B O 1
ATOM 6763 N N . LEU B 1 168 ? 4.598 -21.891 15.344 1 98.69 168 LEU B N 1
ATOM 6764 C CA . LEU B 1 168 ? 5.547 -20.875 15.789 1 98.69 168 LEU B CA 1
ATOM 6765 C C . LEU B 1 168 ? 6.457 -21.422 16.875 1 98.69 168 LEU B C 1
ATOM 6767 O O . LEU B 1 168 ? 7.656 -21.109 16.906 1 98.69 168 LEU B O 1
ATOM 6771 N N . ARG B 1 169 ? 5.91 -22.188 17.797 1 98.38 169 ARG B N 1
ATOM 6772 C CA . ARG B 1 169 ? 6.719 -22.797 18.859 1 98.38 169 ARG B CA 1
ATOM 6773 C C . ARG B 1 169 ? 7.777 -23.719 18.266 1 98.38 169 ARG B C 1
ATOM 6775 O O . ARG B 1 169 ? 8.914 -23.766 18.75 1 98.38 169 ARG B O 1
ATOM 6782 N N . GLU B 1 170 ? 7.355 -24.453 17.297 1 98.12 170 GLU B N 1
ATOM 6783 C CA . GLU B 1 170 ? 8.297 -25.359 16.641 1 98.12 170 GLU B CA 1
ATOM 6784 C C . GLU B 1 170 ? 9.391 -24.578 15.906 1 98.12 170 GLU B C 1
ATOM 6786 O O . GLU B 1 170 ? 10.562 -24.969 15.953 1 98.12 170 GLU B O 1
ATOM 6791 N N . ARG B 1 171 ? 9.094 -23.531 15.273 1 97.81 171 ARG B N 1
ATOM 6792 C CA . ARG B 1 171 ? 10.023 -22.766 14.461 1 97.81 171 ARG B CA 1
ATOM 6793 C C . ARG B 1 171 ? 11.008 -21.984 15.336 1 97.81 171 ARG B C 1
ATOM 6795 O O . ARG B 1 171 ? 12.203 -21.953 15.055 1 97.81 171 ARG B O 1
ATOM 6802 N N . TYR B 1 172 ? 10.477 -21.391 16.406 1 98.25 172 TYR B N 1
ATOM 6803 C CA . TYR B 1 172 ? 11.312 -20.438 17.125 1 98.25 172 TYR B CA 1
ATOM 6804 C C . TYR B 1 172 ? 11.797 -21.016 18.438 1 98.25 172 TYR B C 1
ATOM 6806 O O . TYR B 1 172 ? 12.812 -20.578 18.984 1 98.25 172 TYR B O 1
ATOM 6814 N N . GLY B 1 173 ? 11.078 -21.953 19.047 1 97.94 173 GLY B N 1
ATOM 6815 C CA . GLY B 1 173 ? 11.445 -22.578 20.297 1 97.94 173 GLY B CA 1
ATOM 6816 C C . GLY B 1 173 ? 11.133 -21.719 21.516 1 97.94 173 GLY B C 1
ATOM 6817 O O . GLY B 1 173 ? 10.672 -22.234 22.531 1 97.94 173 GLY B O 1
ATOM 6818 N N . SER B 1 174 ? 11.328 -20.312 21.406 1 98.19 174 SER B N 1
ATOM 6819 C CA . SER B 1 174 ? 11.062 -19.422 22.531 1 98.19 174 SER B CA 1
ATOM 6820 C C . SER B 1 174 ? 10.445 -18.109 22.062 1 98.19 174 SER B C 1
ATOM 6822 O O . SER B 1 174 ? 10.617 -17.719 20.906 1 98.19 174 SER B O 1
ATOM 6824 N N . LEU B 1 175 ? 9.789 -17.453 23.016 1 97.75 175 LEU B N 1
ATOM 6825 C CA . LEU B 1 175 ? 9.172 -16.156 22.703 1 97.75 175 LEU B CA 1
ATOM 6826 C C . LEU B 1 175 ? 10.234 -15.086 22.531 1 97.75 175 LEU B C 1
ATOM 6828 O O . LEU B 1 175 ? 10.055 -14.148 21.734 1 97.75 175 LEU B O 1
ATOM 6832 N N . ASP B 1 176 ? 11.359 -15.195 23.203 1 97.5 176 ASP B N 1
ATOM 6833 C CA . ASP B 1 176 ? 12.445 -14.234 23.016 1 97.5 176 ASP B CA 1
ATOM 6834 C C . ASP B 1 176 ? 12.93 -14.227 21.578 1 97.5 176 ASP B C 1
ATOM 6836 O O . ASP B 1 176 ? 13.133 -13.164 20.984 1 97.5 176 ASP B O 1
ATOM 6840 N N . LYS B 1 177 ? 13.102 -15.438 21.062 1 98.12 177 LYS B N 1
ATOM 6841 C CA . LYS B 1 177 ? 13.562 -15.555 19.688 1 98.12 177 LYS B CA 1
ATOM 6842 C C . LYS B 1 177 ? 12.516 -15.023 18.703 1 98.12 177 LYS B C 1
ATOM 6844 O O . LYS B 1 177 ? 12.844 -14.32 17.75 1 98.12 177 LYS B O 1
ATOM 6849 N N . LEU B 1 178 ? 11.25 -15.391 18.969 1 98.38 178 LEU B N 1
ATOM 6850 C CA . LEU B 1 178 ? 10.164 -14.906 18.109 1 98.38 178 LEU B CA 1
ATOM 6851 C C . LEU B 1 178 ? 10.07 -13.391 18.172 1 98.38 178 LEU B C 1
ATOM 6853 O O . LEU B 1 178 ? 9.977 -12.727 17.125 1 98.38 178 LEU B O 1
ATOM 6857 N N . ASN B 1 179 ? 10.062 -12.781 19.391 1 98.06 179 ASN B N 1
ATOM 6858 C CA . ASN B 1 179 ? 9.969 -11.336 19.578 1 98.06 179 ASN B CA 1
ATOM 6859 C C . ASN B 1 179 ? 11.109 -10.609 18.859 1 98.06 179 ASN B C 1
ATOM 6861 O O . ASN B 1 179 ? 10.898 -9.547 18.266 1 98.06 179 ASN B O 1
ATOM 6865 N N . HIS B 1 180 ? 12.273 -11.219 18.938 1 97.25 180 HIS B N 1
ATOM 6866 C CA . HIS B 1 180 ? 13.414 -10.648 18.219 1 97.25 180 HIS B CA 1
ATOM 6867 C C . HIS B 1 180 ? 13.195 -10.695 16.719 1 97.25 180 HIS B C 1
ATOM 6869 O O . HIS B 1 180 ? 13.375 -9.688 16.031 1 97.25 180 HIS B O 1
ATOM 6875 N N . ALA B 1 181 ? 12.781 -11.875 16.234 1 97.69 181 ALA B N 1
ATOM 6876 C CA . ALA B 1 181 ? 12.594 -12.078 14.805 1 97.69 181 ALA B CA 1
ATOM 6877 C C . ALA B 1 181 ? 11.547 -11.125 14.25 1 97.69 181 ALA B C 1
ATOM 6879 O O . ALA B 1 181 ? 11.711 -10.57 13.156 1 97.69 181 ALA B O 1
ATOM 6880 N N . TRP B 1 182 ? 10.453 -10.906 15.023 1 97.69 182 TRP B N 1
ATOM 6881 C CA . TRP B 1 182 ? 9.352 -10.078 14.547 1 97.69 182 TRP B CA 1
ATOM 6882 C C . TRP B 1 182 ? 9.562 -8.617 14.922 1 97.69 182 TRP B C 1
ATOM 6884 O O . TRP B 1 182 ? 8.75 -7.758 14.578 1 97.69 182 TRP B O 1
ATOM 6894 N N . ASN B 1 183 ? 10.68 -8.242 15.602 1 97 183 ASN B N 1
ATOM 6895 C CA . ASN B 1 183 ? 10.93 -6.895 16.094 1 97 183 ASN B CA 1
ATOM 6896 C C . ASN B 1 183 ? 9.734 -6.344 16.844 1 97 183 ASN B C 1
ATOM 6898 O O . ASN B 1 183 ? 9.266 -5.238 16.562 1 97 183 ASN B O 1
ATOM 6902 N N . THR B 1 184 ? 9.195 -7.027 17.859 1 95.88 184 THR B N 1
ATOM 6903 C CA . THR B 1 184 ? 7.906 -6.746 18.484 1 95.88 184 THR B CA 1
ATOM 6904 C C . THR B 1 184 ? 8.008 -5.555 19.438 1 95.88 184 THR B C 1
ATOM 6906 O O . THR B 1 184 ? 6.992 -5.004 19.859 1 95.88 184 THR B O 1
ATOM 6909 N N . ASN B 1 185 ? 9.227 -5.094 19.797 1 93.38 185 ASN B N 1
ATOM 6910 C CA . ASN B 1 185 ? 9.344 -3.861 20.562 1 93.38 185 ASN B CA 1
ATOM 6911 C C . ASN B 1 185 ? 8.812 -2.662 19.781 1 93.38 185 ASN B C 1
ATOM 6913 O O . ASN B 1 185 ? 8.484 -1.63 20.375 1 93.38 185 ASN B O 1
ATOM 6917 N N . PHE B 1 186 ? 8.828 -2.879 18.469 1 94.19 186 PHE B N 1
ATOM 6918 C CA . PHE B 1 186 ? 8.211 -1.864 17.625 1 94.19 186 PHE B CA 1
ATOM 6919 C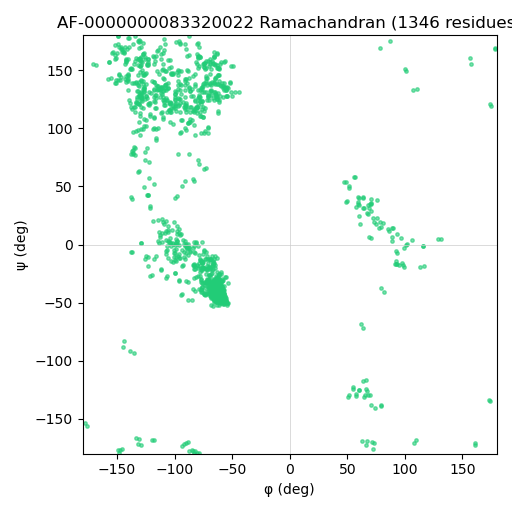 C . PHE B 1 186 ? 6.723 -1.73 17.953 1 94.19 186 PHE B C 1
ATOM 6921 O O . PHE B 1 186 ? 5.988 -2.721 17.938 1 94.19 186 PHE B O 1
ATOM 6928 N N . TRP B 1 187 ? 6.246 -0.562 18.312 1 92.5 187 TRP B N 1
ATOM 6929 C CA . TRP B 1 187 ? 4.871 -0.212 18.656 1 92.5 187 TRP B CA 1
ATOM 6930 C C . TRP B 1 187 ? 4.379 -1.027 19.844 1 92.5 187 TRP B C 1
ATOM 6932 O O . TRP B 1 187 ? 3.195 -1.373 19.922 1 92.5 187 TRP B O 1
ATOM 6942 N N . GLY B 1 188 ? 5.254 -1.531 20.703 1 92.88 188 GLY B N 1
ATOM 6943 C CA . GLY B 1 188 ? 4.891 -2.127 21.969 1 92.88 188 GLY B CA 1
ATOM 6944 C C . GLY B 1 188 ? 4.184 -3.461 21.828 1 92.88 188 GLY B C 1
ATOM 6945 O O . GLY B 1 188 ? 3.248 -3.76 22.578 1 92.88 188 GLY B O 1
ATOM 6946 N N . HIS B 1 189 ? 4.602 -4.344 20.859 1 94.56 189 HIS B N 1
ATOM 6947 C CA . HIS B 1 189 ? 3.92 -5.598 20.562 1 94.56 189 HIS B CA 1
ATOM 6948 C C . HIS B 1 189 ? 4.59 -6.773 21.266 1 94.56 189 HIS B C 1
ATOM 6950 O O . HIS B 1 189 ? 4.277 -7.93 20.984 1 94.56 189 HIS B O 1
ATOM 6956 N N . THR B 1 190 ? 5.484 -6.562 22.188 1 96.19 190 THR B N 1
ATOM 6957 C CA . THR B 1 190 ? 6.195 -7.652 22.844 1 96.19 190 THR B CA 1
ATOM 6958 C C . THR B 1 190 ? 5.219 -8.648 23.453 1 96.19 190 THR B C 1
ATOM 6960 O O . THR B 1 190 ? 4.297 -8.258 24.172 1 96.19 190 THR B O 1
ATOM 6963 N N . PHE B 1 191 ? 5.422 -9.969 23.109 1 97.56 191 PHE B N 1
ATOM 6964 C CA . PHE B 1 191 ? 4.594 -11.055 23.625 1 97.56 191 PHE B CA 1
ATOM 6965 C C . PHE B 1 191 ? 5.266 -11.719 24.828 1 97.56 191 PHE B C 1
ATOM 6967 O O . PHE B 1 191 ? 6.48 -11.93 24.828 1 97.56 191 PHE B O 1
ATOM 6974 N N . TYR B 1 192 ? 4.484 -12.008 25.844 1 96.31 192 TYR B N 1
ATOM 6975 C CA . TYR B 1 192 ? 5.004 -12.648 27.047 1 96.31 192 TYR B CA 1
ATOM 6976 C C . TYR B 1 192 ? 4.383 -14.031 27.234 1 96.31 192 TYR B C 1
ATOM 6978 O O . TYR B 1 192 ? 4.816 -14.797 28.094 1 96.31 192 TYR B O 1
ATOM 6986 N N . ASP B 1 193 ? 3.344 -14.359 26.438 1 97.19 193 ASP B N 1
ATOM 6987 C CA . ASP B 1 193 ? 2.723 -15.672 26.406 1 97.19 193 ASP B CA 1
ATOM 6988 C C . ASP B 1 193 ? 2.324 -16.047 24.969 1 97.19 193 ASP B C 1
ATOM 6990 O O . ASP B 1 193 ? 1.87 -15.195 24.203 1 97.19 193 ASP B O 1
ATOM 6994 N N . TRP B 1 194 ? 2.453 -17.391 24.656 1 97.25 194 TRP B N 1
ATOM 6995 C CA . TRP B 1 194 ? 2.16 -17.859 23.312 1 97.25 194 TRP B CA 1
ATOM 6996 C C . TRP B 1 194 ? 0.698 -17.609 22.953 1 97.25 194 TRP B C 1
ATOM 6998 O O . TRP B 1 194 ? 0.37 -17.344 21.797 1 97.25 194 TRP B O 1
ATOM 7008 N N . ASP B 1 195 ? -0.22 -17.641 23.906 1 96.31 195 ASP B N 1
ATOM 7009 C CA . ASP B 1 195 ? -1.649 -17.531 23.641 1 96.31 195 ASP B CA 1
ATOM 7010 C C . ASP B 1 195 ? -2.068 -16.062 23.469 1 96.31 195 ASP B C 1
ATOM 7012 O O . ASP B 1 195 ? -3.246 -15.773 23.25 1 96.31 195 ASP B O 1
ATOM 7016 N N . GLU B 1 196 ? -1.072 -15.094 23.562 1 96.81 196 GLU B N 1
ATOM 7017 C CA . GLU B 1 196 ? -1.321 -13.695 23.219 1 96.81 196 GLU B CA 1
ATOM 7018 C C . GLU B 1 196 ? -1.286 -13.492 21.703 1 96.81 196 GLU B C 1
ATOM 7020 O O . GLU B 1 196 ? -1.762 -12.469 21.203 1 96.81 196 GLU B O 1
ATOM 7025 N N . ILE B 1 197 ? -0.673 -14.383 21 1 97.81 197 ILE B N 1
ATOM 7026 C CA . ILE B 1 197 ? -0.501 -14.25 19.547 1 97.81 197 ILE B CA 1
ATOM 7027 C C . ILE B 1 197 ? -1.807 -14.602 18.844 1 97.81 197 ILE B C 1
ATOM 7029 O O . ILE B 1 197 ? -2.357 -15.688 19.047 1 97.81 197 ILE B O 1
ATOM 7033 N N . VAL B 1 198 ? -2.352 -13.664 18.078 1 97.44 198 VAL B N 1
ATOM 7034 C CA . VAL B 1 198 ? -3.531 -13.875 17.25 1 97.44 198 VAL B CA 1
ATOM 7035 C C . VAL B 1 198 ? -3.133 -13.867 15.773 1 97.44 198 VAL B C 1
ATOM 7037 O O . VAL B 1 198 ? -2.01 -13.492 15.438 1 97.44 198 VAL B O 1
ATOM 7040 N N . LEU B 1 199 ? -4 -14.344 14.906 1 97.69 199 LEU B N 1
ATOM 7041 C CA . LEU B 1 199 ? -3.686 -14.422 13.484 1 97.69 199 LEU B CA 1
ATOM 7042 C C . LEU B 1 199 ? -3.582 -13.031 12.875 1 97.69 199 LEU B C 1
ATOM 7044 O O . LEU B 1 199 ? -4.363 -12.141 13.211 1 97.69 199 LEU B O 1
ATOM 7048 N N . PRO B 1 200 ? -2.57 -12.82 12.031 1 97.25 200 PRO B N 1
ATOM 7049 C CA . PRO B 1 200 ? -2.506 -11.547 11.305 1 97.25 200 PRO B CA 1
ATOM 7050 C C . PRO B 1 200 ? -3.547 -11.453 10.195 1 97.25 200 PRO B C 1
ATOM 7052 O O . PRO B 1 200 ? -3.373 -12.047 9.125 1 97.25 200 PRO B O 1
ATOM 7055 N N . ASN B 1 201 ? -4.66 -10.867 10.328 1 96.94 201 ASN B N 1
ATOM 7056 C CA . ASN B 1 201 ? -5.695 -10.609 9.328 1 96.94 201 ASN B CA 1
ATOM 7057 C C . ASN B 1 201 ? -6.191 -9.164 9.398 1 96.94 201 ASN B C 1
ATOM 7059 O O . ASN B 1 201 ? -5.531 -8.305 9.992 1 96.94 201 ASN B O 1
ATOM 7063 N N . ASN B 1 202 ? -7.316 -8.781 8.766 1 96.12 202 ASN B N 1
ATOM 7064 C CA . ASN B 1 202 ? -7.82 -7.414 8.68 1 96.12 202 ASN B CA 1
ATOM 7065 C C . ASN B 1 202 ? -8.469 -6.973 9.992 1 96.12 202 ASN B C 1
ATOM 7067 O O . ASN B 1 202 ? -8.914 -5.828 10.117 1 96.12 202 ASN B O 1
ATOM 7071 N N . LEU B 1 203 ? -8.461 -7.805 11.023 1 95.88 203 LEU B N 1
ATOM 7072 C CA . LEU B 1 203 ? -8.969 -7.465 12.344 1 95.88 203 LEU B CA 1
ATOM 7073 C C . LEU B 1 203 ? -7.832 -7.25 13.336 1 95.88 203 LEU B C 1
ATOM 7075 O O . LEU B 1 203 ? -8.07 -6.953 14.508 1 95.88 203 LEU B O 1
ATOM 7079 N N . SER B 1 204 ? -6.562 -7.422 12.859 1 95.94 204 SER B N 1
ATOM 7080 C CA . SER B 1 204 ? -5.383 -7.297 13.703 1 95.94 204 SER B CA 1
ATOM 7081 C C . SER B 1 204 ? -4.258 -6.562 12.977 1 95.94 204 SER B C 1
ATOM 7083 O O . SER B 1 204 ? -4.277 -5.332 12.883 1 95.94 204 SER B O 1
ATOM 7085 N N . GLU B 1 205 ? -3.309 -7.297 12.258 1 95.62 205 GLU B N 1
ATOM 7086 C CA . GLU B 1 205 ? -2.098 -6.66 11.75 1 95.62 205 GLU B CA 1
ATOM 7087 C C . GLU B 1 205 ? -2.246 -6.293 10.273 1 95.62 205 GLU B C 1
ATOM 7089 O O . GLU B 1 205 ? -1.426 -5.551 9.727 1 95.62 205 GLU B O 1
ATOM 7094 N N . HIS B 1 206 ? -3.221 -6.801 9.586 1 95 206 HIS B N 1
ATOM 7095 C CA . HIS B 1 206 ? -3.369 -6.543 8.156 1 95 206 HIS B CA 1
ATOM 7096 C C . HIS B 1 206 ? -4.316 -5.375 7.898 1 95 206 HIS B C 1
ATOM 7098 O O . HIS B 1 206 ? -5.199 -5.098 8.719 1 95 206 HIS B O 1
ATOM 7104 N N . TRP B 1 207 ? -4.109 -4.648 6.836 1 92 207 TRP B N 1
ATOM 7105 C CA . TRP B 1 207 ? -4.953 -3.57 6.336 1 92 207 TRP B CA 1
ATOM 7106 C C . TRP B 1 207 ? -5.219 -3.734 4.844 1 92 207 TRP B C 1
ATOM 7108 O O . TRP B 1 207 ? -4.418 -3.295 4.012 1 92 207 TRP B O 1
ATOM 7118 N N . GLY B 1 208 ? -6.34 -4.27 4.504 1 90.06 208 GLY B N 1
ATOM 7119 C CA . GLY B 1 208 ? -6.613 -4.555 3.104 1 90.06 208 GLY B CA 1
ATOM 7120 C C . GLY B 1 208 ? -5.777 -5.695 2.553 1 90.06 208 GLY B C 1
ATOM 7121 O O . GLY B 1 208 ? -5.621 -6.727 3.209 1 90.06 208 GLY B O 1
ATOM 7122 N N . GLU B 1 209 ? -5.328 -5.324 1.242 1 82.25 209 GLU B N 1
ATOM 7123 C CA . GLU B 1 209 ? -4.566 -6.371 0.568 1 82.25 209 GLU B CA 1
ATOM 7124 C C . GLU B 1 209 ? -3.068 -6.09 0.632 1 82.25 209 GLU B C 1
ATOM 7126 O O . GLU B 1 209 ? -2.617 -5.016 0.236 1 82.25 209 GLU B O 1
ATOM 7131 N N . ASN B 1 210 ? -2.275 -6.918 1.219 1 83.44 210 ASN B N 1
ATOM 7132 C CA . ASN B 1 210 ? -0.817 -6.953 1.223 1 83.44 210 ASN B CA 1
ATOM 7133 C C . ASN B 1 210 ? -0.232 -5.859 2.109 1 83.44 210 ASN B C 1
ATOM 7135 O O . ASN B 1 210 ? 0.893 -5.406 1.886 1 83.44 210 ASN B O 1
ATOM 7139 N N . ASN B 1 211 ? -1.01 -5.301 2.973 1 91.5 211 ASN B N 1
ATOM 7140 C CA . ASN B 1 211 ? -0.511 -4.344 3.953 1 91.5 211 ASN B CA 1
ATOM 7141 C C . ASN B 1 211 ? -0.481 -4.941 5.355 1 91.5 211 ASN B C 1
ATOM 7143 O O . ASN B 1 211 ? -1.455 -5.555 5.797 1 91.5 211 ASN B O 1
ATOM 7147 N N . SER B 1 212 ? 0.672 -4.852 5.93 1 94.19 212 SER B N 1
ATOM 7148 C CA . SER B 1 212 ? 0.863 -5.402 7.27 1 94.19 212 SER B CA 1
ATOM 7149 C C . SER B 1 212 ? 1.671 -4.457 8.148 1 94.19 212 SER B C 1
ATOM 7151 O O . SER B 1 212 ? 2.637 -3.844 7.688 1 94.19 212 SER B O 1
ATOM 7153 N N . THR B 1 213 ? 1.266 -4.336 9.359 1 94.56 213 THR B N 1
ATOM 7154 C CA . THR B 1 213 ? 2.025 -3.537 10.312 1 94.56 213 THR B CA 1
ATOM 7155 C C . THR B 1 213 ? 3.258 -4.297 10.797 1 94.56 213 THR B C 1
ATOM 7157 O O . THR B 1 213 ? 4.266 -3.689 11.164 1 94.56 213 THR B O 1
ATOM 7160 N N . PHE B 1 214 ? 3.172 -5.609 10.828 1 95.69 214 PHE B N 1
ATOM 7161 C CA . PHE B 1 214 ? 4.281 -6.48 11.188 1 95.69 214 PHE B CA 1
ATOM 7162 C C . PHE B 1 214 ? 4.508 -7.535 10.109 1 95.69 214 PHE B C 1
ATOM 7164 O O . PHE B 1 214 ? 3.846 -8.578 10.102 1 95.69 214 PHE B O 1
ATOM 7171 N N . GLN B 1 215 ? 5.492 -7.34 9.297 1 96 215 GLN B N 1
ATOM 7172 C CA . GLN B 1 215 ? 5.758 -8.227 8.172 1 96 215 GLN B CA 1
ATOM 7173 C C . GLN B 1 215 ? 6.207 -9.602 8.641 1 96 215 GLN B C 1
ATOM 7175 O O . GLN B 1 215 ? 5.91 -10.617 8 1 96 215 GLN B O 1
ATOM 7180 N N . GLY B 1 216 ? 6.906 -9.633 9.773 1 96.94 216 GLY B N 1
ATOM 7181 C CA . GLY B 1 216 ? 7.379 -10.906 10.289 1 96.94 216 GLY B CA 1
ATOM 7182 C C . GLY B 1 216 ? 6.262 -11.906 10.523 1 96.94 216 GLY B C 1
ATOM 7183 O O . GLY B 1 216 ? 6.316 -13.031 10.016 1 96.94 216 GLY B O 1
ATOM 7184 N N . ILE B 1 217 ? 5.176 -11.5 11.273 1 97.75 217 ILE B N 1
ATOM 7185 C CA . ILE B 1 217 ? 4.078 -12.406 11.562 1 97.75 217 ILE B CA 1
ATOM 7186 C C . ILE B 1 217 ? 3.326 -12.742 10.273 1 97.75 217 ILE B C 1
ATOM 7188 O O . ILE B 1 217 ? 2.873 -13.875 10.094 1 97.75 217 ILE B O 1
ATOM 7192 N N . SER B 1 218 ? 3.229 -11.828 9.406 1 97.62 218 SER B N 1
ATOM 7193 C CA . SER B 1 218 ? 2.508 -12.055 8.156 1 97.62 218 SER B CA 1
ATOM 7194 C C . SER B 1 218 ? 3.252 -13.031 7.258 1 97.62 218 SER B C 1
ATOM 7196 O O . SER B 1 218 ? 2.637 -13.883 6.617 1 97.62 218 SER B O 1
ATOM 7198 N N . LEU B 1 219 ? 4.562 -12.867 7.184 1 97.75 219 LEU B N 1
ATOM 7199 C CA . LEU B 1 219 ? 5.387 -13.805 6.43 1 97.75 219 LEU B CA 1
ATOM 7200 C C . LEU B 1 219 ? 5.273 -15.211 7.008 1 97.75 219 LEU B C 1
ATOM 7202 O O . LEU B 1 219 ? 5.129 -16.188 6.266 1 97.75 219 LEU B O 1
ATOM 7206 N N . ASP B 1 220 ? 5.359 -15.289 8.328 1 98.5 220 ASP B N 1
ATOM 7207 C CA . ASP B 1 220 ? 5.238 -16.594 8.969 1 98.5 220 ASP B CA 1
ATOM 7208 C C . ASP B 1 220 ? 3.863 -17.203 8.719 1 98.5 220 ASP B C 1
ATOM 7210 O O . ASP B 1 220 ? 3.736 -18.422 8.578 1 98.5 220 ASP B O 1
ATOM 7214 N N . TYR B 1 221 ? 2.85 -16.375 8.695 1 98.38 221 TYR B N 1
ATOM 7215 C CA . TYR B 1 221 ? 1.525 -16.922 8.422 1 98.38 221 TYR B CA 1
ATOM 7216 C C . TYR B 1 221 ? 1.438 -17.453 6.996 1 98.38 221 TYR B C 1
ATOM 7218 O O . TYR B 1 221 ? 0.771 -18.453 6.742 1 98.38 221 TYR B O 1
ATOM 7226 N N . SER B 1 222 ? 2.061 -16.766 6.047 1 98 222 SER B N 1
ATOM 7227 C CA . SER B 1 222 ? 2.125 -17.297 4.688 1 98 222 SER B CA 1
ATOM 7228 C C . SER B 1 222 ? 2.807 -18.656 4.652 1 98 222 SER B C 1
ATOM 7230 O O . SER B 1 222 ? 2.326 -19.578 3.992 1 98 222 SER B O 1
ATOM 7232 N N . ARG B 1 223 ? 3.953 -18.766 5.309 1 98.56 223 ARG B N 1
ATOM 7233 C CA . ARG B 1 223 ? 4.66 -20.031 5.402 1 98.56 223 ARG B CA 1
ATOM 7234 C C . ARG B 1 223 ? 3.766 -21.109 6.004 1 98.56 223 ARG B C 1
ATOM 7236 O O . ARG B 1 223 ? 3.658 -22.219 5.461 1 98.56 223 ARG B O 1
ATOM 7243 N N . PHE B 1 224 ? 3.129 -20.734 7.086 1 98.62 224 PHE B N 1
ATOM 7244 C CA . PHE B 1 224 ? 2.256 -21.656 7.812 1 98.62 224 PHE B CA 1
ATOM 7245 C C . PHE B 1 224 ? 1.118 -22.141 6.926 1 98.62 224 PHE B C 1
ATOM 7247 O O . PHE B 1 224 ? 0.828 -23.344 6.875 1 98.62 224 PHE B O 1
ATOM 7254 N N . ASN B 1 225 ? 0.483 -21.188 6.316 1 98 225 ASN B N 1
ATOM 7255 C CA . ASN B 1 225 ? -0.643 -21.516 5.453 1 98 225 ASN B CA 1
ATOM 7256 C C . ASN B 1 225 ? -0.225 -22.484 4.344 1 98 225 ASN B C 1
ATOM 7258 O O . ASN B 1 225 ? -0.91 -23.469 4.082 1 98 225 ASN B O 1
ATOM 7262 N N . SER B 1 226 ? 0.887 -22.203 3.668 1 98.5 226 SER B N 1
ATOM 7263 C CA . SER B 1 226 ? 1.428 -23.109 2.646 1 98.5 226 SER B CA 1
ATOM 7264 C C . SER B 1 226 ? 1.757 -24.469 3.229 1 98.5 226 SER B C 1
ATOM 7266 O O . SER B 1 226 ? 1.39 -25.5 2.654 1 98.5 226 SER B O 1
ATOM 7268 N N . ASP B 1 227 ? 2.4 -24.5 4.371 1 98.44 227 ASP B N 1
ATOM 7269 C CA . ASP B 1 227 ? 2.777 -25.75 5.027 1 98.44 227 ASP B CA 1
ATOM 7270 C C . ASP B 1 227 ? 1.544 -26.562 5.414 1 98.44 227 ASP B C 1
ATOM 7272 O O . ASP B 1 227 ? 1.55 -27.797 5.324 1 98.44 227 ASP B O 1
ATOM 7276 N N . SER B 1 228 ? 0.526 -25.859 5.902 1 98.5 228 SER B N 1
ATOM 7277 C CA . SER B 1 228 ? -0.695 -26.531 6.328 1 98.5 228 SER B CA 1
ATOM 7278 C C . SER B 1 228 ? -1.359 -27.25 5.164 1 98.5 228 SER B C 1
ATOM 7280 O O . SER B 1 228 ? -1.79 -28.406 5.305 1 98.5 228 SER B O 1
ATOM 7282 N N . MET B 1 229 ? -1.437 -26.672 4.051 1 98.5 229 MET B N 1
ATOM 7283 C CA . MET B 1 229 ? -2.035 -27.297 2.883 1 98.5 229 MET B CA 1
ATOM 7284 C C . MET B 1 229 ? -1.142 -28.422 2.355 1 98.5 229 MET B C 1
ATOM 7286 O O . MET B 1 229 ? -1.636 -29.453 1.896 1 98.5 229 MET B O 1
ATOM 7290 N N . LEU B 1 230 ? 0.186 -28.188 2.404 1 98.62 230 LEU B N 1
ATOM 7291 C CA . LEU B 1 230 ? 1.111 -29.25 2.016 1 98.62 230 LEU B CA 1
ATOM 7292 C C . LEU B 1 230 ? 0.917 -30.484 2.885 1 98.62 230 LEU B C 1
ATOM 7294 O O . LEU B 1 230 ? 0.978 -31.609 2.391 1 98.62 230 LEU B O 1
ATOM 7298 N N . GLU B 1 231 ? 0.67 -30.234 4.188 1 98.31 231 GLU B N 1
ATOM 7299 C CA . GLU B 1 231 ? 0.438 -31.359 5.09 1 98.31 231 GLU B CA 1
ATOM 7300 C C . GLU B 1 231 ? -0.802 -32.156 4.68 1 98.31 231 GLU B C 1
ATOM 7302 O O . GLU B 1 231 ? -0.825 -33.375 4.777 1 98.31 231 GLU B O 1
ATOM 7307 N N . CYS B 1 232 ? -1.856 -31.469 4.289 1 98.5 232 CYS B N 1
ATOM 7308 C CA . CYS B 1 232 ? -3.043 -32.156 3.791 1 98.5 232 CYS B CA 1
ATOM 7309 C C . CYS B 1 232 ? -2.703 -33.031 2.586 1 98.5 232 CYS B C 1
ATOM 7311 O O . CYS B 1 232 ? -3.123 -34.188 2.512 1 98.5 232 CYS B O 1
ATOM 7313 N N . TYR B 1 233 ? -1.936 -32.5 1.634 1 98.56 233 TYR B N 1
ATOM 7314 C CA . TYR B 1 233 ? -1.484 -33.281 0.484 1 98.56 233 TYR B CA 1
ATOM 7315 C C . TYR B 1 233 ? -0.706 -34.5 0.929 1 98.56 233 TYR B C 1
ATOM 7317 O O . TYR B 1 233 ? -0.948 -35.625 0.438 1 98.56 233 TYR B O 1
ATOM 7325 N N . LYS B 1 234 ? 0.223 -34.344 1.823 1 98.69 234 LYS B N 1
ATOM 7326 C CA . LYS B 1 234 ? 1.098 -35.406 2.273 1 98.69 234 LYS B CA 1
ATOM 7327 C C . LYS B 1 234 ? 0.294 -36.531 2.924 1 98.69 234 LYS B C 1
ATOM 7329 O O . LYS B 1 234 ? 0.638 -37.719 2.785 1 98.69 234 LYS B O 1
ATOM 7334 N N . LEU B 1 235 ? -0.737 -36.125 3.668 1 98.5 235 LEU B N 1
ATOM 7335 C CA . LEU B 1 235 ? -1.572 -37.125 4.324 1 98.5 235 LEU B CA 1
ATOM 7336 C C . LEU B 1 235 ? -2.24 -38.031 3.297 1 98.5 235 LEU B C 1
ATOM 7338 O O . LEU B 1 235 ? -2.23 -39.25 3.445 1 98.5 235 LEU B O 1
ATOM 7342 N N . GLU B 1 236 ? -2.805 -37.469 2.266 1 98.75 236 GLU B N 1
ATOM 7343 C CA . GLU B 1 236 ? -3.428 -38.281 1.216 1 98.75 236 GLU B CA 1
ATOM 7344 C C . GLU B 1 236 ? -2.383 -39.062 0.418 1 98.75 236 GLU B C 1
ATOM 7346 O O . GLU B 1 236 ? -2.582 -40.219 0.098 1 98.75 236 GLU B O 1
ATOM 7351 N N . HIS B 1 237 ? -1.256 -38.406 0.114 1 98.69 237 HIS B N 1
ATOM 7352 C CA . HIS B 1 237 ? -0.143 -39.031 -0.584 1 98.69 237 HIS B CA 1
ATOM 7353 C C . HIS B 1 237 ? 0.321 -40.281 0.147 1 98.69 237 HIS B C 1
ATOM 7355 O O . HIS B 1 237 ? 0.477 -41.344 -0.467 1 98.69 237 HIS B O 1
ATOM 7361 N N . ALA B 1 238 ? 0.502 -40.188 1.434 1 98.56 238 ALA B N 1
ATOM 7362 C CA . ALA B 1 238 ? 1.04 -41.281 2.256 1 98.56 238 ALA B CA 1
ATOM 7363 C C . ALA B 1 238 ? 0.112 -42.5 2.242 1 98.56 238 ALA B C 1
ATOM 7365 O O . ALA B 1 238 ? 0.573 -43.625 2.17 1 98.56 238 ALA B O 1
ATOM 7366 N N . VAL B 1 239 ? -1.162 -42.219 2.314 1 98.62 239 VAL B N 1
ATOM 7367 C CA . VAL B 1 239 ? -2.092 -43.344 2.408 1 98.62 239 VAL B CA 1
ATOM 7368 C C . VAL B 1 239 ? -2.197 -44.031 1.054 1 98.62 239 VAL B C 1
ATOM 7370 O O . VAL B 1 239 ? -2.355 -45.281 0.989 1 98.62 239 VAL B O 1
ATOM 7373 N N . ILE B 1 240 ? -2.129 -43.312 -0.066 1 98.75 240 ILE B N 1
ATOM 7374 C CA . ILE B 1 240 ? -2.109 -43.938 -1.387 1 98.75 240 ILE B CA 1
ATOM 7375 C C . ILE B 1 240 ? -0.852 -44.781 -1.537 1 98.75 240 ILE B C 1
ATOM 7377 O O . ILE B 1 240 ? -0.925 -45.938 -1.962 1 98.75 240 ILE B O 1
ATOM 7381 N N . LYS B 1 241 ? 0.324 -44.281 -1.156 1 98.44 241 LYS B N 1
ATOM 7382 C CA . LYS B 1 241 ? 1.592 -45 -1.249 1 98.44 241 LYS B CA 1
ATOM 7383 C C . LYS B 1 241 ? 1.573 -46.25 -0.391 1 98.44 241 LYS B C 1
ATOM 7385 O O . LYS B 1 241 ? 2.166 -47.281 -0.759 1 98.44 241 LYS B O 1
ATOM 7390 N N . LYS B 1 242 ? 0.928 -46.125 0.738 1 98.31 242 LYS B N 1
ATOM 7391 C CA . LYS B 1 242 ? 0.804 -47.281 1.614 1 98.31 242 LYS B CA 1
ATOM 7392 C C . LYS B 1 242 ? 0.106 -48.438 0.902 1 98.31 242 LYS B C 1
ATOM 7394 O O . LYS B 1 242 ? 0.482 -49.594 1.074 1 98.31 242 LYS B O 1
ATOM 7399 N N . ASN B 1 243 ? -0.885 -48.156 0.105 1 98.38 243 ASN B N 1
ATOM 7400 C CA . ASN B 1 243 ? -1.681 -49.188 -0.58 1 98.38 243 ASN B CA 1
ATOM 7401 C C . ASN B 1 243 ? -1.089 -49.531 -1.941 1 98.38 243 ASN B C 1
ATOM 7403 O O . ASN B 1 243 ? -1.238 -50.656 -2.416 1 98.38 243 ASN B O 1
ATOM 7407 N N . ILE B 1 244 ? -0.479 -48.531 -2.539 1 98.06 244 ILE B N 1
ATOM 7408 C CA . ILE B 1 244 ? 0.105 -48.688 -3.865 1 98.06 244 ILE B CA 1
ATOM 7409 C C . ILE B 1 244 ? 1.499 -48.062 -3.891 1 98.06 244 ILE B C 1
ATOM 7411 O O . ILE B 1 244 ? 1.697 -47 -4.461 1 98.06 244 ILE B O 1
ATOM 7415 N N . PRO B 1 245 ? 2.539 -48.656 -3.49 1 96.75 245 PRO B N 1
ATOM 7416 C CA . PRO B 1 245 ? 3.871 -48.094 -3.285 1 96.75 245 PRO B CA 1
ATOM 7417 C C . PRO B 1 245 ? 4.469 -47.531 -4.566 1 96.75 245 PRO B C 1
ATOM 7419 O O . PRO B 1 245 ? 5.18 -46.5 -4.523 1 96.75 245 PRO B O 1
ATOM 7422 N N . ASP B 1 246 ? 4.117 -48.094 -5.703 1 95.38 246 ASP B N 1
ATOM 7423 C CA . ASP B 1 246 ? 4.754 -47.656 -6.945 1 95.38 246 ASP B CA 1
ATOM 7424 C C . ASP B 1 246 ? 3.889 -46.656 -7.684 1 95.38 246 ASP B C 1
ATOM 7426 O O . ASP B 1 246 ? 4.18 -46.281 -8.828 1 95.38 246 ASP B O 1
ATOM 7430 N N . SER B 1 247 ? 2.824 -46.188 -7.07 1 96.69 247 SER B N 1
ATOM 7431 C CA . SER B 1 247 ? 1.942 -45.219 -7.703 1 96.69 247 SER B CA 1
ATOM 7432 C C . SER B 1 247 ? 2.686 -43.938 -8.023 1 96.69 247 SER B C 1
ATOM 7434 O O . SER B 1 247 ? 3.586 -43.531 -7.285 1 96.69 247 SER B O 1
ATOM 7436 N N . VAL B 1 248 ? 2.428 -43.312 -9.156 1 97.62 248 VAL B N 1
ATOM 7437 C CA . VAL B 1 248 ? 2.855 -41.969 -9.492 1 97.62 248 VAL B CA 1
ATOM 7438 C C . VAL B 1 248 ? 1.793 -40.938 -9.047 1 97.62 248 VAL B C 1
ATOM 7440 O O . VAL B 1 248 ? 0.654 -41 -9.516 1 97.62 248 VAL B O 1
ATOM 7443 N N . ILE B 1 249 ? 2.139 -40.094 -8.086 1 98.44 249 ILE B N 1
ATOM 7444 C CA . ILE B 1 249 ? 1.158 -39.219 -7.449 1 98.44 249 ILE B CA 1
ATOM 7445 C C . ILE B 1 249 ? 1.524 -37.75 -7.711 1 98.44 249 ILE B C 1
ATOM 7447 O O . ILE B 1 249 ? 2.693 -37.375 -7.613 1 98.44 249 ILE B O 1
ATOM 7451 N N . THR B 1 250 ? 0.561 -36.938 -8.086 1 98.38 250 THR B N 1
ATOM 7452 C CA . THR B 1 250 ? 0.756 -35.5 -8.32 1 98.38 250 THR B CA 1
ATOM 7453 C C . THR B 1 250 ? -0.436 -34.688 -7.809 1 98.38 250 THR B C 1
ATOM 7455 O O . THR B 1 250 ? -1.313 -35.25 -7.137 1 98.38 250 THR B O 1
ATOM 7458 N N . THR B 1 251 ? -0.45 -33.438 -7.871 1 98.19 251 THR B N 1
ATOM 7459 C CA . THR B 1 251 ? -1.545 -32.5 -7.773 1 98.19 251 THR B CA 1
ATOM 7460 C C . THR B 1 251 ? -1.336 -31.328 -8.742 1 98.19 251 THR B C 1
ATOM 7462 O O . THR B 1 251 ? -0.22 -31.109 -9.211 1 98.19 251 THR B O 1
ATOM 7465 N N . ASN B 1 252 ? -2.369 -30.719 -9.047 1 97 252 ASN B N 1
ATOM 7466 C CA . ASN B 1 252 ? -2.334 -29.672 -10.07 1 97 252 ASN B CA 1
ATOM 7467 C C . ASN B 1 252 ? -1.802 -28.359 -9.508 1 97 252 ASN B C 1
ATOM 7469 O O . ASN B 1 252 ? -2.363 -27.812 -8.555 1 97 252 ASN B O 1
ATOM 7473 N N . LEU B 1 253 ? -0.632 -27.844 -10.055 1 98.31 253 LEU B N 1
ATOM 7474 C CA . LEU B 1 253 ? -0.073 -26.547 -9.688 1 98.31 253 LEU B CA 1
ATOM 7475 C C . LEU B 1 253 ? -0.524 -25.469 -10.664 1 98.31 253 LEU B C 1
ATOM 7477 O O . LEU B 1 253 ? -1.229 -25.75 -11.633 1 98.31 253 LEU B O 1
ATOM 7481 N N . MET B 1 254 ? -0.2 -24.141 -10.375 1 97.88 254 MET B N 1
ATOM 7482 C CA . MET B 1 254 ? -0.786 -23.047 -11.148 1 97.88 254 MET B CA 1
ATOM 7483 C C . MET B 1 254 ? 0.262 -21.984 -11.477 1 97.88 254 MET B C 1
ATOM 7485 O O . MET B 1 254 ? -0.011 -20.781 -11.383 1 97.88 254 MET B O 1
ATOM 7489 N N . GLY B 1 255 ? 1.45 -22.406 -11.82 1 97.25 255 GLY B N 1
ATOM 7490 C CA . GLY B 1 255 ? 2.484 -21.469 -12.242 1 97.25 255 GLY B CA 1
ATOM 7491 C C . GLY B 1 255 ? 2.969 -20.562 -11.125 1 97.25 255 GLY B C 1
ATOM 7492 O O . GLY B 1 255 ? 3.375 -21.047 -10.062 1 97.25 255 GLY B O 1
ATOM 7493 N N . PHE B 1 256 ? 2.988 -19.266 -11.422 1 97.31 256 PHE B N 1
ATOM 7494 C CA . PHE B 1 256 ? 3.365 -18.266 -10.422 1 97.31 256 PHE B CA 1
ATOM 7495 C C . PHE B 1 256 ? 2.201 -17.984 -9.484 1 97.31 256 PHE B C 1
ATOM 7497 O O . PHE B 1 256 ? 1.672 -16.859 -9.469 1 97.31 256 PHE B O 1
ATOM 7504 N N . PHE B 1 257 ? 1.923 -18.984 -8.703 1 97.69 257 PHE B N 1
ATOM 7505 C CA . PHE B 1 257 ? 0.837 -18.906 -7.734 1 97.69 257 PHE B CA 1
ATOM 7506 C C . PHE B 1 257 ? 1.362 -18.5 -6.367 1 97.69 257 PHE B C 1
ATOM 7508 O O . PHE B 1 257 ? 2.053 -19.266 -5.699 1 97.69 257 PHE B O 1
ATOM 7515 N N . LYS B 1 258 ? 1.048 -17.422 -5.859 1 96.44 258 LYS B N 1
ATOM 7516 C CA . LYS B 1 258 ? 1.696 -16.719 -4.75 1 96.44 258 LYS B CA 1
ATOM 7517 C C . LYS B 1 258 ? 1.471 -17.469 -3.436 1 96.44 258 LYS B C 1
ATOM 7519 O O . LYS B 1 258 ? 2.342 -17.469 -2.562 1 96.44 258 LYS B O 1
ATOM 7524 N N . GLN B 1 259 ? 0.424 -18.172 -3.209 1 96.56 259 GLN B N 1
ATOM 7525 C CA . GLN B 1 259 ? -0.023 -18.609 -1.893 1 96.56 259 GLN B CA 1
ATOM 7526 C C . GLN B 1 259 ? 0.747 -19.844 -1.437 1 96.56 259 GLN B C 1
ATOM 7528 O O . GLN B 1 259 ? 0.74 -20.188 -0.252 1 96.56 259 GLN B O 1
ATOM 7533 N N . LEU B 1 260 ? 1.383 -20.516 -2.408 1 98.25 260 LEU B N 1
ATOM 7534 C CA . LEU B 1 260 ? 2.014 -21.781 -2.049 1 98.25 260 LEU B CA 1
ATOM 7535 C C . LEU B 1 260 ? 3.467 -21.812 -2.506 1 98.25 260 LEU B C 1
ATOM 7537 O O . LEU B 1 260 ? 3.762 -21.547 -3.672 1 98.25 260 LEU B O 1
ATOM 7541 N N . ASP B 1 261 ? 4.375 -22.172 -1.616 1 98.25 261 ASP B N 1
ATOM 7542 C CA . ASP B 1 261 ? 5.781 -22.344 -1.962 1 98.25 261 ASP B CA 1
ATOM 7543 C C . ASP B 1 261 ? 5.988 -23.641 -2.74 1 98.25 261 ASP B C 1
ATOM 7545 O O . ASP B 1 261 ? 6.223 -24.703 -2.148 1 98.25 261 ASP B O 1
ATOM 7549 N N . TYR B 1 262 ? 6.004 -23.531 -4.047 1 98.5 262 TYR B N 1
ATOM 7550 C CA . TYR B 1 262 ? 5.977 -24.734 -4.887 1 98.5 262 TYR B CA 1
ATOM 7551 C C . TYR B 1 262 ? 7.336 -25.422 -4.898 1 98.5 262 TYR B C 1
ATOM 7553 O O . TYR B 1 262 ? 7.438 -26.594 -5.262 1 98.5 262 TYR B O 1
ATOM 7561 N N . PHE B 1 263 ? 8.43 -24.734 -4.547 1 97.94 263 PHE B N 1
ATOM 7562 C CA . PHE B 1 263 ? 9.688 -25.453 -4.395 1 97.94 263 PHE B CA 1
ATOM 7563 C C . PHE B 1 263 ? 9.609 -26.438 -3.242 1 97.94 263 PHE B C 1
ATOM 7565 O O . PHE B 1 263 ? 10.141 -27.547 -3.332 1 97.94 263 PHE B O 1
ATOM 7572 N N . LYS B 1 264 ? 8.945 -26.031 -2.158 1 97.5 264 LYS B N 1
ATOM 7573 C CA . LYS B 1 264 ? 8.727 -26.953 -1.041 1 97.5 264 LYS B CA 1
ATOM 7574 C C . LYS B 1 264 ? 7.75 -28.062 -1.422 1 97.5 264 LYS B C 1
ATOM 7576 O O . LYS B 1 264 ? 7.973 -29.234 -1.101 1 97.5 264 LYS B O 1
ATOM 7581 N N . TRP B 1 265 ? 6.688 -27.766 -2.129 1 98.38 265 TRP B N 1
ATOM 7582 C CA . TRP 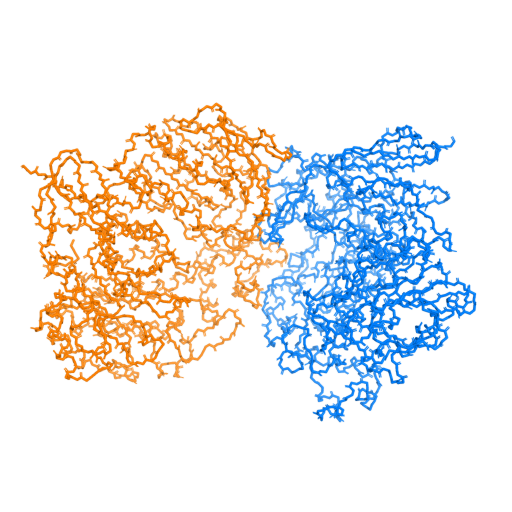B 1 265 ? 5.664 -28.719 -2.539 1 98.38 265 TRP B CA 1
ATOM 7583 C C . TRP B 1 265 ? 6.246 -29.781 -3.467 1 98.38 265 TRP B C 1
ATOM 7585 O O . TRP B 1 265 ? 5.953 -30.969 -3.322 1 98.38 265 TRP B O 1
ATOM 7595 N N . ALA B 1 266 ? 7.086 -29.375 -4.391 1 98.06 266 ALA B N 1
ATOM 7596 C CA . ALA B 1 266 ? 7.586 -30.25 -5.449 1 98.06 266 ALA B CA 1
ATOM 7597 C C . ALA B 1 266 ? 8.406 -31.406 -4.871 1 98.06 266 ALA B C 1
ATOM 7599 O O . ALA B 1 266 ? 8.453 -32.5 -5.445 1 98.06 266 ALA B O 1
ATOM 7600 N N . LYS B 1 267 ? 9.016 -31.188 -3.736 1 97.25 267 LYS B N 1
ATOM 7601 C CA . LYS B 1 267 ? 9.797 -32.219 -3.086 1 97.25 267 LYS B CA 1
ATOM 7602 C C . LYS B 1 267 ? 8.922 -33.438 -2.723 1 97.25 267 LYS B C 1
ATOM 7604 O O . LYS B 1 267 ? 9.406 -34.562 -2.627 1 97.25 267 LYS B O 1
ATOM 7609 N N . GLU B 1 268 ? 7.629 -33.156 -2.555 1 97.81 268 GLU B N 1
ATOM 7610 C CA . GLU B 1 268 ? 6.707 -34.188 -2.082 1 97.81 268 GLU B CA 1
ATOM 7611 C C . GLU B 1 268 ? 5.922 -34.781 -3.238 1 97.81 268 GLU B C 1
ATOM 7613 O O . GLU B 1 268 ? 5.227 -35.781 -3.062 1 97.81 268 GLU B O 1
ATOM 7618 N N . LEU B 1 269 ? 6.031 -34.25 -4.43 1 98.12 269 LEU B N 1
ATOM 7619 C CA . LEU B 1 269 ? 5.336 -34.75 -5.605 1 98.12 269 LEU B CA 1
ATOM 7620 C C . LEU B 1 269 ? 6.191 -35.781 -6.332 1 98.12 269 LEU B C 1
ATOM 7622 O O . LEU B 1 269 ? 7.414 -35.656 -6.418 1 98.12 269 LEU B O 1
ATOM 7626 N N . ASP B 1 270 ? 5.551 -36.812 -6.863 1 97.62 270 ASP B N 1
ATOM 7627 C CA . ASP B 1 270 ? 6.289 -37.719 -7.734 1 97.62 270 ASP B CA 1
ATOM 7628 C C . ASP B 1 270 ? 6.57 -37.094 -9.094 1 97.62 270 ASP B C 1
ATOM 7630 O O . ASP B 1 270 ? 7.609 -37.344 -9.703 1 97.62 270 ASP B O 1
ATOM 7634 N N . ILE B 1 271 ? 5.707 -36.281 -9.539 1 97.69 271 ILE B N 1
ATOM 7635 C CA . ILE B 1 271 ? 5.848 -35.562 -10.789 1 97.69 271 ILE B CA 1
ATOM 7636 C C . ILE B 1 271 ? 5.098 -34.219 -10.695 1 97.69 271 ILE B C 1
ATOM 7638 O O . ILE B 1 271 ? 4.004 -34.156 -10.133 1 97.69 271 ILE B O 1
ATOM 7642 N N . VAL B 1 272 ? 5.703 -33.188 -11.227 1 98.31 272 VAL B N 1
ATOM 7643 C CA . VAL B 1 272 ? 5.074 -31.859 -11.242 1 98.31 272 VAL B CA 1
ATOM 7644 C C . VAL B 1 272 ? 4.004 -31.828 -12.328 1 98.31 272 VAL B C 1
ATOM 7646 O O . VAL B 1 272 ? 4.207 -32.344 -13.438 1 98.31 272 VAL B O 1
ATOM 7649 N N . SER B 1 273 ? 2.838 -31.297 -12.07 1 98.31 273 SER B N 1
ATOM 7650 C CA . SER B 1 273 ? 1.79 -31 -13.039 1 98.31 273 SER B CA 1
ATOM 7651 C C . SER B 1 273 ? 1.246 -29.594 -12.867 1 98.31 273 SER B C 1
ATOM 7653 O O . SER B 1 273 ? 1.239 -29.047 -11.758 1 98.31 273 SER B O 1
ATOM 7655 N N . TRP B 1 274 ? 0.864 -28.953 -13.953 1 97.25 274 TRP B N 1
ATOM 7656 C CA . TRP B 1 274 ? 0.336 -27.609 -13.758 1 97.25 274 TRP B CA 1
ATOM 7657 C C . TRP B 1 274 ? -0.629 -27.234 -14.875 1 97.25 274 TRP B C 1
ATOM 7659 O O . TRP B 1 274 ? -0.746 -27.953 -15.867 1 97.25 274 TRP B O 1
ATOM 7669 N N . ASP B 1 275 ? -1.392 -26.172 -14.641 1 97.44 275 ASP B N 1
ATOM 7670 C CA . ASP B 1 275 ? -2.379 -25.625 -15.555 1 97.44 275 ASP B CA 1
ATOM 7671 C C . ASP B 1 275 ? -1.814 -24.406 -16.312 1 97.44 275 ASP B C 1
ATOM 7673 O O . ASP B 1 275 ? -1.29 -23.484 -15.688 1 97.44 275 ASP B O 1
ATOM 7677 N N . ASN B 1 276 ? -1.931 -24.391 -17.594 1 98.06 276 ASN B N 1
ATOM 7678 C CA . ASN B 1 276 ? -1.443 -23.297 -18.438 1 98.06 276 ASN B CA 1
ATOM 7679 C C . ASN B 1 276 ? -2.582 -22.625 -19.188 1 98.06 276 ASN B C 1
ATOM 7681 O O . ASN B 1 276 ? -3.094 -23.172 -20.172 1 98.06 276 ASN B O 1
ATOM 7685 N N . TYR B 1 277 ? -2.916 -21.344 -18.781 1 97.25 277 TYR B N 1
ATOM 7686 C CA . TYR B 1 277 ? -4.043 -20.656 -19.391 1 97.25 277 TYR B CA 1
ATOM 7687 C C . TYR B 1 277 ? -3.65 -19.234 -19.812 1 97.25 277 TYR B C 1
ATOM 7689 O O . TYR B 1 277 ? -4.219 -18.266 -19.328 1 97.25 277 TYR B O 1
ATOM 7697 N N . PRO B 1 278 ? -2.717 -19.078 -20.703 1 97.06 278 PRO B N 1
ATOM 7698 C CA . PRO B 1 278 ? -2.406 -17.719 -21.188 1 97.06 278 PRO B CA 1
ATOM 7699 C C . PRO B 1 278 ? -3.574 -17.078 -21.938 1 97.06 278 PRO B C 1
ATOM 7701 O O . PRO B 1 278 ? -4.336 -17.781 -22.609 1 97.06 278 PRO B O 1
ATOM 7704 N N . GLY B 1 279 ? -3.74 -15.773 -21.781 1 92.81 279 GLY B N 1
ATOM 7705 C CA . GLY B 1 279 ? -4.668 -15.008 -22.594 1 92.81 279 GLY B CA 1
ATOM 7706 C C . GLY B 1 279 ? -4.051 -14.5 -23.875 1 92.81 279 GLY B C 1
ATOM 7707 O O . GLY B 1 279 ? -2.865 -14.719 -24.141 1 92.81 279 GLY B O 1
ATOM 7708 N N . LEU B 1 280 ? -4.914 -13.812 -24.625 1 91.25 280 LEU B N 1
ATOM 7709 C CA . LEU B 1 280 ? -4.477 -13.289 -25.922 1 91.25 280 LEU B CA 1
ATOM 7710 C C . LEU B 1 280 ? -3.309 -12.328 -25.75 1 91.25 280 LEU B C 1
ATOM 7712 O O . LEU B 1 280 ? -2.408 -12.281 -26.594 1 91.25 280 LEU B O 1
ATOM 7716 N N . GLN B 1 281 ? -3.326 -11.617 -24.609 1 92.38 281 GLN B N 1
ATOM 7717 C CA . GLN B 1 281 ? -2.314 -10.578 -24.438 1 92.38 281 GLN B CA 1
ATOM 7718 C C . GLN B 1 281 ? -1.181 -11.062 -23.531 1 92.38 281 GLN B C 1
ATOM 7720 O O . GLN B 1 281 ? -0.255 -10.305 -23.234 1 92.38 281 GLN B O 1
ATOM 7725 N N . THR B 1 282 ? -1.189 -12.258 -23.031 1 96.38 282 THR B N 1
ATOM 7726 C CA . THR B 1 282 ? -0.069 -12.789 -22.25 1 96.38 282 THR B CA 1
ATOM 7727 C C . THR B 1 282 ? 1.189 -12.867 -23.109 1 96.38 282 THR B C 1
ATOM 7729 O O . THR B 1 282 ? 1.178 -13.477 -24.188 1 96.38 282 THR B O 1
ATOM 7732 N N . PRO B 1 283 ? 2.314 -12.25 -22.672 1 97.31 283 PRO B N 1
ATOM 7733 C CA . PRO B 1 283 ? 3.541 -12.414 -23.453 1 97.31 283 PRO B CA 1
ATOM 7734 C C . PRO B 1 283 ? 3.953 -13.875 -23.609 1 97.31 283 PRO B C 1
ATOM 7736 O O . PRO B 1 283 ? 3.906 -14.633 -22.641 1 97.31 283 PRO B O 1
ATOM 7739 N N . VAL B 1 284 ? 4.363 -14.266 -24.828 1 98.12 284 VAL B N 1
ATOM 7740 C CA . VAL B 1 284 ? 4.766 -15.641 -25.109 1 98.12 284 VAL B CA 1
ATOM 7741 C C . VAL B 1 284 ? 5.902 -16.047 -24.172 1 98.12 284 VAL B C 1
ATOM 7743 O O . VAL B 1 284 ? 5.934 -17.188 -23.672 1 98.12 284 VAL B O 1
ATOM 7746 N N . SER B 1 285 ? 6.75 -15.078 -23.891 1 98.5 285 SER B N 1
ATOM 7747 C CA . SER B 1 285 ? 7.902 -15.328 -23.031 1 98.5 285 SER B CA 1
ATOM 7748 C C . SER B 1 285 ? 7.473 -15.609 -21.594 1 98.5 285 SER B C 1
ATOM 7750 O O . SER B 1 285 ? 8.133 -16.375 -20.875 1 98.5 285 SER B O 1
ATOM 7752 N N . TYR B 1 286 ? 6.406 -15 -21.172 1 98.56 286 TYR B N 1
ATOM 7753 C CA . TYR B 1 286 ? 5.918 -15.242 -19.812 1 98.56 286 TYR B CA 1
ATOM 7754 C C . TYR B 1 286 ? 5.445 -16.688 -19.656 1 98.56 286 TYR B C 1
ATOM 7756 O O . TYR B 1 286 ? 5.707 -17.328 -18.641 1 98.56 286 TYR B O 1
ATOM 7764 N N . THR B 1 287 ? 4.707 -17.172 -20.656 1 98.62 287 THR B N 1
ATOM 7765 C CA . THR B 1 287 ? 4.258 -18.562 -20.641 1 98.62 287 THR B CA 1
ATOM 7766 C C . THR B 1 287 ? 5.449 -19.516 -20.641 1 98.62 287 THR B C 1
ATOM 7768 O O . THR B 1 287 ? 5.469 -20.5 -19.906 1 98.62 287 THR B O 1
ATOM 7771 N N . ALA B 1 288 ? 6.406 -19.219 -21.484 1 98.75 288 ALA B N 1
ATOM 7772 C CA . ALA B 1 288 ? 7.633 -20.016 -21.5 1 98.75 288 ALA B CA 1
ATOM 7773 C C . ALA B 1 288 ? 8.289 -20.047 -20.125 1 98.75 288 ALA B C 1
ATOM 7775 O O . ALA B 1 288 ? 8.695 -21.109 -19.656 1 98.75 288 ALA B O 1
ATOM 7776 N N . MET B 1 289 ? 8.367 -18.891 -19.469 1 98.75 289 MET B N 1
ATOM 7777 C CA . MET B 1 289 ? 8.953 -18.781 -18.125 1 98.75 289 MET B CA 1
ATOM 7778 C C . MET B 1 289 ? 8.188 -19.641 -17.125 1 98.75 289 MET B C 1
ATOM 7780 O O . MET B 1 289 ? 8.797 -20.297 -16.281 1 98.75 289 MET B O 1
ATOM 7784 N N . ALA B 1 290 ? 6.902 -19.656 -17.25 1 98.69 290 ALA B N 1
ATOM 7785 C CA . ALA B 1 290 ? 6.09 -20.453 -16.328 1 98.69 290 ALA B CA 1
ATOM 7786 C C . ALA B 1 290 ? 6.363 -21.938 -16.516 1 98.69 290 ALA B C 1
ATOM 7788 O O . ALA B 1 290 ? 6.434 -22.688 -15.531 1 98.69 290 ALA B O 1
ATOM 7789 N N . HIS B 1 291 ? 6.492 -22.406 -17.781 1 98.75 291 HIS B N 1
ATOM 7790 C CA . HIS B 1 291 ? 6.871 -23.781 -18.031 1 98.75 291 HIS B CA 1
ATOM 7791 C C . HIS B 1 291 ? 8.227 -24.109 -17.406 1 98.75 291 HIS B C 1
ATOM 7793 O O . HIS B 1 291 ? 8.398 -25.156 -16.781 1 98.75 291 HIS B O 1
ATOM 7799 N N . ASP B 1 292 ? 9.156 -23.188 -17.625 1 98.69 292 ASP B N 1
ATOM 7800 C CA . ASP B 1 292 ? 10.5 -23.406 -17.109 1 98.69 292 ASP B CA 1
ATOM 7801 C C . ASP B 1 292 ? 10.5 -23.422 -15.578 1 98.69 292 ASP B C 1
ATOM 7803 O O . ASP B 1 292 ? 11.281 -24.141 -14.961 1 98.69 292 ASP B O 1
ATOM 7807 N N . LEU B 1 293 ? 9.625 -22.641 -14.953 1 98.69 293 LEU B N 1
ATOM 7808 C CA . LEU B 1 293 ? 9.461 -22.703 -13.508 1 98.69 293 LEU B CA 1
ATOM 7809 C C . LEU B 1 293 ? 8.992 -24.094 -13.078 1 98.69 293 LEU B C 1
ATOM 7811 O O . LEU B 1 293 ? 9.539 -24.672 -12.141 1 98.69 293 LEU B O 1
ATOM 7815 N N . MET B 1 294 ? 7.98 -24.609 -13.758 1 98.62 294 MET B N 1
ATOM 7816 C CA . MET B 1 294 ? 7.461 -25.938 -13.422 1 98.62 294 MET B CA 1
ATOM 7817 C C . MET B 1 294 ? 8.547 -27 -13.57 1 98.62 294 MET B C 1
ATOM 7819 O O . MET B 1 294 ? 8.688 -27.875 -12.719 1 98.62 294 MET B O 1
ATOM 7823 N N . ARG B 1 295 ? 9.297 -26.922 -14.641 1 98.06 295 ARG B N 1
ATOM 7824 C CA . ARG B 1 295 ? 10.406 -27.844 -14.859 1 98.06 295 ARG B CA 1
ATOM 7825 C C . ARG B 1 295 ? 11.469 -27.672 -13.773 1 98.06 295 ARG B C 1
ATOM 7827 O O . ARG B 1 295 ? 11.992 -28.672 -13.258 1 98.06 295 ARG B O 1
ATOM 7834 N N . GLY B 1 296 ? 11.734 -26.453 -13.422 1 97.44 296 GLY B N 1
ATOM 7835 C CA . GLY B 1 296 ? 12.766 -26.141 -12.445 1 97.44 296 GLY B CA 1
ATOM 7836 C C . GLY B 1 296 ? 12.422 -26.609 -11.047 1 97.44 296 GLY B C 1
ATOM 7837 O O . GLY B 1 296 ? 13.32 -26.859 -10.234 1 97.44 296 GLY B O 1
ATOM 7838 N N . LEU B 1 297 ? 11.148 -26.812 -10.758 1 98 297 LEU B N 1
ATOM 7839 C CA . LEU B 1 297 ? 10.711 -27.219 -9.422 1 98 297 LEU B CA 1
ATOM 7840 C C . LEU B 1 297 ? 11.297 -28.562 -9.039 1 98 297 LEU B C 1
ATOM 7842 O O . LEU B 1 297 ? 11.531 -28.828 -7.855 1 98 297 LEU B O 1
ATOM 7846 N N . LYS B 1 298 ? 11.547 -29.422 -10.039 1 96.12 298 LYS B N 1
ATOM 7847 C CA . LYS B 1 298 ? 12.133 -30.734 -9.766 1 96.12 298 LYS B CA 1
ATOM 7848 C C . LYS B 1 298 ? 13.43 -30.922 -10.547 1 96.12 298 LYS B C 1
ATOM 7850 O O . LYS B 1 298 ? 13.609 -31.953 -11.211 1 96.12 298 LYS B O 1
ATOM 7855 N N . ASN B 1 299 ? 14.227 -29.891 -10.57 1 93.75 299 ASN B N 1
ATOM 7856 C CA . ASN B 1 299 ? 15.602 -29.922 -11.047 1 93.75 299 ASN B CA 1
ATOM 7857 C C . ASN B 1 299 ? 15.68 -30.359 -12.508 1 93.75 299 ASN B C 1
ATOM 7859 O O . ASN B 1 299 ? 16.516 -31.188 -12.875 1 93.75 299 ASN B O 1
ATOM 7863 N N . GLY B 1 300 ? 14.695 -29.969 -13.25 1 94.94 300 GLY B N 1
ATOM 7864 C CA . GLY B 1 300 ? 14.773 -30.141 -14.695 1 94.94 300 GLY B CA 1
ATOM 7865 C C . GLY B 1 300 ? 13.984 -31.344 -15.188 1 94.94 300 GLY B C 1
ATOM 7866 O O . GLY B 1 300 ? 13.891 -31.578 -16.391 1 94.94 300 GLY B O 1
ATOM 7867 N N . ASP B 1 301 ? 13.344 -32.094 -14.312 1 96 301 ASP B N 1
ATOM 7868 C CA . ASP B 1 301 ? 12.508 -33.219 -14.719 1 96 301 ASP B CA 1
ATOM 7869 C C . ASP B 1 301 ? 11.344 -32.75 -15.586 1 96 301 ASP B C 1
ATOM 7871 O O . ASP B 1 301 ? 10.836 -31.641 -15.414 1 96 301 ASP B O 1
ATOM 7875 N N . PRO B 1 302 ? 10.992 -33.625 -16.547 1 97.12 302 PRO B N 1
ATOM 7876 C CA . PRO B 1 302 ? 9.758 -33.312 -17.266 1 97.12 302 PRO B CA 1
ATOM 7877 C C . PRO B 1 302 ? 8.555 -33.156 -16.344 1 97.12 302 PRO B C 1
ATOM 7879 O O . PRO B 1 302 ? 8.594 -33.625 -15.195 1 97.12 302 PRO B O 1
ATOM 7882 N N . PHE B 1 303 ? 7.559 -32.469 -16.797 1 98.25 303 PHE B N 1
ATOM 7883 C CA . PHE B 1 303 ? 6.348 -32.25 -16.016 1 98.25 303 PHE B CA 1
ATOM 7884 C C . PHE B 1 303 ? 5.109 -32.594 -16.828 1 98.25 303 PHE B C 1
ATOM 7886 O O . PHE B 1 303 ? 5.219 -33 -17.984 1 98.25 303 PHE B O 1
ATOM 7893 N N . MET B 1 304 ? 3.938 -32.531 -16.188 1 98.5 304 MET B N 1
ATOM 7894 C CA . MET B 1 304 ? 2.658 -32.781 -16.844 1 98.5 304 MET B CA 1
ATOM 7895 C C . MET B 1 304 ? 1.921 -31.469 -17.125 1 98.5 304 MET B C 1
ATOM 7897 O O . MET B 1 304 ? 1.645 -30.703 -16.203 1 98.5 304 MET B O 1
ATOM 7901 N N . LEU B 1 305 ? 1.693 -31.172 -18.375 1 98.62 305 LEU B N 1
ATOM 7902 C CA . LEU B 1 305 ? 0.631 -30.219 -18.656 1 98.62 305 LEU B CA 1
ATOM 7903 C C . LEU B 1 305 ? -0.739 -30.828 -18.391 1 98.62 305 LEU B C 1
ATOM 7905 O O . LEU B 1 305 ? -1.258 -31.594 -19.188 1 98.62 305 LEU B O 1
ATOM 7909 N N . MET B 1 306 ? -1.248 -30.469 -17.266 1 98.19 306 MET B N 1
ATOM 7910 C CA . MET B 1 306 ? -2.459 -31.125 -16.766 1 98.19 306 MET B CA 1
ATOM 7911 C C . MET B 1 306 ? -3.705 -30.484 -17.375 1 98.19 306 MET B C 1
ATOM 7913 O O . MET B 1 306 ? -4.688 -31.188 -17.641 1 98.19 306 MET B O 1
ATOM 7917 N N . GLU B 1 307 ? -3.621 -29.219 -17.5 1 98.19 307 GLU B N 1
ATOM 7918 C CA . GLU B 1 307 ? -4.785 -28.531 -18.047 1 98.19 307 GLU B CA 1
ATOM 7919 C C . GLU B 1 307 ? -4.371 -27.391 -18.969 1 98.19 307 GLU B C 1
ATOM 7921 O O . GLU B 1 307 ? -3.396 -26.688 -18.688 1 98.19 307 GLU B O 1
ATOM 7926 N N . GLN B 1 308 ? -5 -27.203 -20 1 98.06 308 GLN B N 1
ATOM 7927 C CA . GLN B 1 308 ? -5.117 -26.047 -20.859 1 98.06 308 GLN B CA 1
ATOM 7928 C C . GLN B 1 308 ? -6.48 -26 -21.547 1 98.06 308 GLN B C 1
ATOM 7930 O O . GLN B 1 308 ? -7.219 -27 -21.531 1 98.06 308 GLN B O 1
ATOM 7935 N N . THR B 1 309 ? -6.848 -24.922 -22.094 1 97.88 309 THR B N 1
ATOM 7936 C CA . THR B 1 309 ? -8.102 -24.875 -22.844 1 97.88 309 THR B CA 1
ATOM 7937 C C . THR B 1 309 ? -7.859 -25.188 -24.312 1 97.88 309 THR B C 1
ATOM 7939 O O . THR B 1 309 ? -6.859 -24.766 -24.891 1 97.88 309 THR B O 1
ATOM 7942 N N . PRO B 1 310 ? -8.766 -25.922 -24.906 1 97.44 310 PRO B N 1
ATOM 7943 C CA . PRO B 1 310 ? -8.625 -26.156 -26.344 1 97.44 310 PRO B CA 1
ATOM 7944 C C . PRO B 1 310 ? -8.82 -24.875 -27.172 1 97.44 310 PRO B C 1
ATOM 7946 O O . PRO B 1 310 ? -8.297 -24.766 -28.281 1 97.44 310 PRO B O 1
ATOM 7949 N N . SER B 1 311 ? -9.578 -23.953 -26.516 1 96.62 311 SER B N 1
ATOM 7950 C CA . SER B 1 311 ? -9.766 -22.688 -27.219 1 96.62 311 SER B CA 1
ATOM 7951 C C . SER B 1 311 ? -9.805 -21.516 -26.25 1 96.62 311 SER B C 1
ATOM 7953 O O . SER B 1 311 ? -8.766 -20.969 -25.859 1 96.62 311 SER B O 1
ATOM 7955 N N . GLN B 1 312 ? -10.992 -21.156 -25.703 1 94.19 312 GLN B N 1
ATOM 7956 C CA . GLN B 1 312 ? -11.102 -20 -24.812 1 94.19 312 GLN B CA 1
ATOM 7957 C C . GLN B 1 312 ? -11.422 -20.438 -23.391 1 94.19 312 GLN B C 1
ATOM 7959 O O . GLN B 1 312 ? -11.875 -21.562 -23.156 1 94.19 312 GLN B O 1
ATOM 7964 N N . GLN B 1 313 ? -11.125 -19.516 -22.453 1 95.06 313 GLN B N 1
ATOM 7965 C CA . GLN B 1 313 ? -11.555 -19.672 -21.078 1 95.06 313 GLN B CA 1
ATOM 7966 C C . GLN B 1 313 ? -12.906 -19 -20.844 1 95.06 313 GLN B C 1
ATOM 7968 O O . GLN B 1 313 ? -13.633 -18.703 -21.781 1 95.06 313 GLN B O 1
ATOM 7973 N N . ASN B 1 314 ? -13.32 -18.922 -19.609 1 93.19 314 ASN B N 1
ATOM 7974 C CA . ASN B 1 314 ? -14.586 -18.266 -19.328 1 93.19 314 ASN B CA 1
ATOM 7975 C C . ASN B 1 314 ? -14.422 -17.156 -18.281 1 93.19 314 ASN B C 1
ATOM 7977 O O . ASN B 1 314 ? -15.305 -16.312 -18.125 1 93.19 314 ASN B O 1
ATOM 7981 N N . TRP B 1 315 ? -13.297 -17.109 -17.609 1 92.5 315 TRP B N 1
ATOM 7982 C CA . TRP B 1 315 ? -13.203 -16.281 -16.422 1 92.5 315 TRP B CA 1
ATOM 7983 C C . TRP B 1 315 ? -12.344 -15.047 -16.672 1 92.5 315 TRP B C 1
ATOM 7985 O O . TRP B 1 315 ? -12.234 -14.164 -15.828 1 92.5 315 TRP B O 1
ATOM 7995 N N . GLN B 1 316 ? -11.656 -14.93 -17.828 1 91.88 316 GLN B N 1
ATOM 7996 C CA . GLN B 1 316 ? -10.883 -13.742 -18.156 1 91.88 316 GLN B CA 1
ATOM 7997 C C . GLN B 1 316 ? -11.797 -12.57 -18.516 1 91.88 316 GLN B C 1
ATOM 7999 O O . GLN B 1 316 ? -12.953 -12.773 -18.891 1 91.88 316 GLN B O 1
ATOM 8004 N N . PRO B 1 317 ? -11.367 -11.297 -18.422 1 90.75 317 PRO B N 1
ATOM 8005 C CA . PRO B 1 317 ? -12.227 -10.164 -18.781 1 90.75 317 PRO B CA 1
ATOM 8006 C C . PRO B 1 317 ? -12.727 -10.242 -20.219 1 90.75 317 PRO B C 1
ATOM 8008 O O . PRO B 1 317 ? -13.875 -9.867 -20.5 1 90.75 317 PRO B O 1
ATOM 8011 N N . TYR B 1 318 ? -11.797 -10.719 -21.078 1 93.12 318 TYR B N 1
ATOM 8012 C CA . TYR B 1 318 ? -12.109 -10.969 -22.484 1 93.12 318 TYR B CA 1
ATOM 8013 C C . TYR B 1 318 ? -11.641 -12.359 -22.906 1 93.12 318 TYR B C 1
ATOM 8015 O O . TYR B 1 318 ? -10.438 -12.617 -23.016 1 93.12 318 TYR B O 1
ATOM 8023 N N . ASN B 1 319 ? -12.539 -13.172 -23.031 1 94.44 319 ASN B N 1
ATOM 8024 C CA . ASN B 1 319 ? -12.227 -14.555 -23.359 1 94.44 319 ASN B CA 1
ATOM 8025 C C . ASN B 1 319 ? -12.133 -14.758 -24.875 1 94.44 319 ASN B C 1
ATOM 8027 O O . ASN B 1 319 ? -13.039 -15.344 -25.469 1 94.44 319 ASN B O 1
ATOM 8031 N N . SER B 1 320 ? -11.047 -14.359 -25.438 1 93.81 320 SER B N 1
ATOM 8032 C CA . SER B 1 320 ? -10.812 -14.438 -26.875 1 93.81 320 SER B CA 1
ATOM 8033 C C . SER B 1 320 ? -10.57 -15.883 -27.312 1 93.81 320 SER B C 1
ATOM 8035 O O . SER B 1 320 ? -9.984 -16.672 -26.578 1 93.81 320 SER B O 1
ATOM 8037 N N . LEU B 1 321 ? -11.039 -16.203 -28.516 1 96.31 321 LEU B N 1
ATOM 8038 C CA . LEU B 1 321 ? -10.75 -17.516 -29.109 1 96.31 321 LEU B CA 1
ATOM 8039 C C . LEU B 1 321 ? -9.273 -17.625 -29.469 1 96.31 321 LEU B C 1
ATOM 8041 O O . LEU B 1 321 ? -8.664 -16.672 -29.938 1 96.31 321 LEU B O 1
ATOM 8045 N N . LYS B 1 322 ? -8.688 -18.797 -29.203 1 96.62 322 LYS B N 1
ATOM 8046 C CA . LYS B 1 322 ? -7.398 -19.078 -29.828 1 96.62 322 LYS B CA 1
ATOM 8047 C C . LYS B 1 322 ? -7.504 -19.078 -31.344 1 96.62 322 LYS B C 1
ATOM 8049 O O . LYS B 1 322 ? -8.414 -19.672 -31.922 1 96.62 322 LYS B O 1
ATOM 8054 N N . ARG B 1 323 ? -6.668 -18.328 -32 1 95.69 323 ARG B N 1
ATOM 8055 C CA . ARG B 1 323 ? -6.613 -18.375 -33.438 1 95.69 323 ARG B CA 1
ATOM 8056 C C . ARG B 1 323 ? -6.211 -19.75 -33.938 1 95.69 323 ARG B C 1
ATOM 8058 O O . ARG B 1 323 ? -5.551 -20.5 -33.219 1 95.69 323 ARG B O 1
ATOM 8065 N N . PRO B 1 324 ? -6.656 -20.141 -35.188 1 96.19 324 PRO B N 1
ATOM 8066 C CA . PRO B 1 324 ? -6.254 -21.453 -35.719 1 96.19 324 PRO B CA 1
ATOM 8067 C C . PRO B 1 324 ? -4.75 -21.688 -35.625 1 96.19 324 PRO B C 1
ATOM 8069 O O . PRO B 1 324 ? -3.957 -20.812 -35.938 1 96.19 324 PRO B O 1
ATOM 8072 N N . GLY B 1 325 ? -4.395 -22.781 -35.062 1 96.44 325 GLY B N 1
ATOM 8073 C CA . GLY B 1 325 ? -2.994 -23.156 -34.938 1 96.44 325 GLY B CA 1
ATOM 8074 C C . GLY B 1 325 ? -2.4 -22.859 -33.562 1 96.44 325 GLY B C 1
ATOM 8075 O O . GLY B 1 325 ? -1.367 -23.406 -33.219 1 96.44 325 GLY B O 1
ATOM 8076 N N . VAL B 1 326 ? -2.998 -22.016 -32.812 1 97.5 326 VAL B N 1
ATOM 8077 C CA . VAL B 1 326 ? -2.416 -21.516 -31.562 1 97.5 326 VAL B CA 1
ATOM 8078 C C . VAL B 1 326 ? -2.486 -22.609 -30.5 1 97.5 326 VAL B C 1
ATOM 8080 O O . VAL B 1 326 ? -1.541 -22.797 -29.734 1 97.5 326 VAL B O 1
ATOM 8083 N N . MET B 1 327 ? -3.623 -23.297 -30.422 1 98 327 MET B N 1
ATOM 8084 C CA . MET B 1 327 ? -3.713 -24.375 -29.453 1 98 327 MET B CA 1
ATOM 8085 C C . MET B 1 327 ? -2.604 -25.406 -29.672 1 98 327 MET B C 1
ATOM 8087 O O . MET B 1 327 ? -1.943 -25.828 -28.719 1 98 327 MET B O 1
ATOM 8091 N N . ARG B 1 328 ? -2.408 -25.797 -30.938 1 98.31 328 ARG B N 1
ATOM 8092 C CA . ARG B 1 328 ? -1.333 -26.719 -31.312 1 98.31 328 ARG B CA 1
ATOM 8093 C C . ARG B 1 328 ? 0.029 -26.141 -30.953 1 98.31 328 ARG B C 1
ATOM 8095 O O . ARG B 1 328 ? 0.847 -26.797 -30.312 1 98.31 328 ARG B O 1
ATOM 8102 N N . LEU B 1 329 ? 0.222 -24.922 -31.328 1 98.44 329 LEU B N 1
ATOM 8103 C CA . LEU B 1 329 ? 1.48 -24.219 -31.094 1 98.44 329 LEU B CA 1
ATOM 8104 C C . LEU B 1 329 ? 1.792 -24.141 -29.594 1 98.44 329 LEU B C 1
ATOM 8106 O O . LEU B 1 329 ? 2.902 -24.469 -29.172 1 98.44 329 LEU B O 1
ATOM 8110 N N . TRP B 1 330 ? 0.826 -23.75 -28.797 1 98.44 330 TRP B N 1
ATOM 8111 C CA . TRP B 1 330 ? 1.041 -23.578 -27.359 1 98.44 330 TRP B CA 1
ATOM 8112 C C . TRP B 1 330 ? 1.212 -24.922 -26.672 1 98.44 330 TRP B C 1
ATOM 8114 O O . TRP B 1 330 ? 1.915 -25.016 -25.656 1 98.44 330 TRP B O 1
ATOM 8124 N N . SER B 1 331 ? 0.585 -25.969 -27.156 1 98.69 331 SER B N 1
ATOM 8125 C CA . SER B 1 331 ? 0.822 -27.312 -26.656 1 98.69 331 SER B CA 1
ATOM 8126 C C . SER B 1 331 ? 2.266 -27.75 -26.891 1 98.69 331 SER B C 1
ATOM 8128 O O . SER B 1 331 ? 2.918 -28.266 -25.984 1 98.69 331 SER B O 1
ATOM 8130 N N . TYR B 1 332 ? 2.705 -27.453 -28.062 1 98.69 332 TYR B N 1
ATOM 8131 C CA . TYR B 1 332 ? 4.082 -27.828 -28.375 1 98.69 332 TYR B CA 1
ATOM 8132 C C . TYR B 1 332 ? 5.07 -26.953 -27.609 1 98.69 332 TYR B C 1
ATOM 8134 O O . TYR B 1 332 ? 6.176 -27.391 -27.281 1 98.69 332 TYR B O 1
ATOM 8142 N N . GLN B 1 333 ? 4.688 -25.703 -27.328 1 98.75 333 GLN B N 1
ATOM 8143 C CA . GLN B 1 333 ? 5.555 -24.906 -26.469 1 98.75 333 GLN B CA 1
ATOM 8144 C C . GLN B 1 333 ? 5.746 -25.562 -25.109 1 98.75 333 GLN B C 1
ATOM 8146 O O . GLN B 1 333 ? 6.863 -25.609 -24.578 1 98.75 333 GLN B O 1
ATOM 8151 N N . ALA B 1 334 ? 4.637 -26.078 -24.547 1 98.81 334 ALA B N 1
ATOM 8152 C CA . ALA B 1 334 ? 4.75 -26.797 -23.281 1 98.81 334 ALA B CA 1
ATOM 8153 C C . ALA B 1 334 ? 5.68 -28 -23.422 1 98.81 334 ALA B C 1
ATOM 8155 O O . ALA B 1 334 ? 6.559 -28.203 -22.594 1 98.81 334 ALA B O 1
ATOM 8156 N N . VAL B 1 335 ? 5.531 -28.781 -24.484 1 98.56 335 VAL B N 1
ATOM 8157 C CA . VAL B 1 335 ? 6.367 -29.953 -24.719 1 98.56 335 VAL B CA 1
ATOM 8158 C C . VAL B 1 335 ? 7.82 -29.516 -24.891 1 98.56 335 VAL B C 1
ATOM 8160 O O . VAL B 1 335 ? 8.727 -30.141 -24.328 1 98.56 335 VAL B O 1
ATOM 8163 N N . ALA B 1 336 ? 7.996 -28.484 -25.656 1 98.62 336 ALA B N 1
ATOM 8164 C CA . ALA B 1 336 ? 9.336 -27.969 -25.922 1 98.62 336 ALA B CA 1
ATOM 8165 C C . ALA B 1 336 ? 10.039 -27.578 -24.609 1 98.62 336 ALA B C 1
ATOM 8167 O O . ALA B 1 336 ? 11.266 -27.688 -24.516 1 98.62 336 ALA B O 1
ATOM 8168 N N . HIS B 1 337 ? 9.281 -27.188 -23.656 1 98.62 337 HIS B N 1
ATOM 8169 C CA . HIS B 1 337 ? 9.859 -26.734 -22.391 1 98.62 337 HIS B CA 1
ATOM 8170 C C . HIS B 1 337 ? 9.828 -27.844 -21.344 1 98.62 337 HIS B C 1
ATOM 8172 O O . HIS B 1 337 ? 10.164 -27.609 -20.188 1 98.62 337 HIS B O 1
ATOM 8178 N N . GLY B 1 338 ? 9.352 -28.984 -21.688 1 97.88 338 GLY B N 1
ATOM 8179 C CA . GLY B 1 338 ? 9.617 -30.109 -20.797 1 97.88 338 GLY B CA 1
ATOM 8180 C C . GLY B 1 338 ? 8.367 -30.906 -20.469 1 97.88 338 GLY B C 1
ATOM 8181 O O . GLY B 1 338 ? 8.438 -31.891 -19.734 1 97.88 338 GLY B O 1
ATOM 8182 N N . ALA B 1 339 ? 7.223 -30.594 -21.062 1 98.44 339 ALA B N 1
ATOM 8183 C CA . ALA B 1 339 ? 6.012 -31.359 -20.766 1 98.44 339 ALA B CA 1
ATOM 8184 C C . ALA B 1 339 ? 6.043 -32.719 -21.453 1 98.44 339 ALA B C 1
ATOM 8186 O O . ALA B 1 339 ? 6.449 -32.844 -22.609 1 98.44 339 ALA B O 1
ATOM 8187 N N . ASP B 1 340 ? 5.625 -33.688 -20.75 1 97.94 340 ASP B N 1
ATOM 8188 C CA . ASP B 1 340 ? 5.492 -35.031 -21.312 1 97.94 340 ASP B CA 1
ATOM 8189 C C . ASP B 1 340 ? 4.023 -35.469 -21.375 1 97.94 340 ASP B C 1
ATOM 8191 O O . ASP B 1 340 ? 3.723 -36.656 -21.469 1 97.94 340 ASP B O 1
ATOM 8195 N N . THR B 1 341 ? 3.148 -34.562 -21.156 1 98.25 341 THR B N 1
ATOM 8196 C CA . THR B 1 341 ? 1.716 -34.688 -21.391 1 98.25 341 THR B CA 1
ATOM 8197 C C . THR B 1 341 ? 1.132 -33.438 -22.016 1 98.25 341 THR B C 1
ATOM 8199 O O . THR B 1 341 ? 1.708 -32.344 -21.906 1 98.25 341 THR B O 1
ATOM 8202 N N . VAL B 1 342 ? 0.121 -33.531 -22.734 1 98.56 342 VAL B N 1
ATOM 8203 C CA . VAL B 1 342 ? -0.712 -32.469 -23.25 1 98.56 342 VAL B CA 1
ATOM 8204 C C . VAL B 1 342 ? -2.18 -32.75 -22.953 1 98.56 342 VAL B C 1
ATOM 8206 O O . VAL B 1 342 ? -2.809 -33.562 -23.625 1 98.56 342 VAL B O 1
ATOM 8209 N N . MET B 1 343 ? -2.615 -32.125 -21.938 1 98.62 343 MET B N 1
ATOM 8210 C CA . MET B 1 343 ? -3.967 -32.438 -21.484 1 98.62 343 MET B CA 1
ATOM 8211 C C . MET B 1 343 ? -4.828 -31.188 -21.422 1 98.62 343 MET B C 1
ATOM 8213 O O . MET B 1 343 ? -4.309 -30.078 -21.297 1 98.62 343 MET B O 1
ATOM 8217 N N . PHE B 1 344 ? -6.156 -31.391 -21.531 1 98.44 344 PHE B N 1
ATOM 8218 C CA . PHE B 1 344 ? -7.09 -30.281 -21.641 1 98.44 344 PHE B CA 1
ATOM 8219 C C . PHE B 1 344 ? -8.055 -30.266 -20.453 1 98.44 344 PHE B C 1
ATOM 8221 O O . PHE B 1 344 ? -8.383 -31.312 -19.906 1 98.44 344 PHE B O 1
ATOM 8228 N N . PHE B 1 345 ? -8.344 -29.203 -19.969 1 97.06 345 PHE B N 1
ATOM 8229 C CA . PHE B 1 345 ? -9.602 -28.891 -19.297 1 97.06 345 PHE B CA 1
ATOM 8230 C C . PHE B 1 345 ? -10.5 -28.047 -20.188 1 97.06 345 PHE B C 1
ATOM 8232 O O . PHE B 1 345 ? -10.195 -26.875 -20.438 1 97.06 345 PHE B O 1
ATOM 8239 N N . GLN B 1 346 ? -11.594 -28.828 -20.734 1 96.25 346 GLN B N 1
ATOM 8240 C CA . GLN B 1 346 ? -12.016 -30.188 -20.391 1 96.25 346 GLN B CA 1
ATOM 8241 C C . GLN B 1 346 ? -12.438 -30.953 -21.641 1 96.25 346 GLN B C 1
ATOM 8243 O O . GLN B 1 346 ? -12.453 -30.391 -22.75 1 96.25 346 GLN B O 1
ATOM 8248 N N . LEU B 1 347 ? -12.617 -32.281 -21.516 1 98.5 347 LEU B N 1
ATOM 8249 C CA . LEU B 1 347 ? -12.875 -33.125 -22.672 1 98.5 347 LEU B CA 1
ATOM 8250 C C . LEU B 1 347 ? -14.281 -32.875 -23.219 1 98.5 347 LEU B C 1
ATOM 8252 O O . LEU B 1 347 ? -14.492 -32.844 -24.438 1 98.5 347 LEU B O 1
ATOM 8256 N N . ARG B 1 348 ? -15.195 -32.719 -22.312 1 97.56 348 ARG B N 1
ATOM 8257 C CA . ARG B 1 348 ? -16.547 -32.312 -22.719 1 97.56 348 ARG B CA 1
ATOM 8258 C C . ARG B 1 348 ? -17.031 -31.125 -21.906 1 97.56 348 ARG B C 1
ATOM 8260 O O . ARG B 1 348 ? -16.891 -31.094 -20.688 1 97.56 348 ARG B O 1
ATOM 8267 N N . ARG B 1 349 ? -17.703 -30.234 -22.547 1 94.69 349 ARG B N 1
ATOM 8268 C CA . ARG B 1 349 ? -18.125 -28.938 -21.984 1 94.69 349 ARG B CA 1
ATOM 8269 C C . ARG B 1 349 ? -19.312 -29.109 -21.047 1 94.69 349 ARG B C 1
ATOM 8271 O O . ARG B 1 349 ? -20.297 -29.75 -21.391 1 94.69 349 ARG B O 1
ATOM 8278 N N . SER B 1 350 ? -19.156 -28.516 -19.922 1 95.56 350 SER B N 1
ATOM 8279 C CA . SER B 1 350 ? -20.281 -28.547 -18.969 1 95.56 350 SER B CA 1
ATOM 8280 C C . SER B 1 350 ? -21.453 -27.719 -19.484 1 95.56 350 SER B C 1
ATOM 8282 O O . SER B 1 350 ? -21.266 -26.703 -20.156 1 95.56 350 SER B O 1
ATOM 8284 N N . VAL B 1 351 ? -22.703 -28.109 -19.078 1 95.06 351 VAL B N 1
ATOM 8285 C CA . VAL B 1 351 ? -23.875 -27.438 -19.609 1 95.06 351 VAL B CA 1
ATOM 8286 C C . VAL B 1 351 ? -24.328 -26.344 -18.656 1 95.06 351 VAL B C 1
ATOM 8288 O O . VAL B 1 351 ? -25.156 -25.5 -19.016 1 95.06 351 VAL B O 1
ATOM 8291 N N . GLY B 1 352 ? -23.781 -26.344 -17.484 1 93.56 352 GLY B N 1
ATOM 8292 C CA . GLY B 1 352 ? -24.219 -25.375 -16.484 1 93.56 352 GLY B CA 1
ATOM 8293 C C . GLY B 1 352 ? -23.125 -24.953 -15.547 1 93.56 352 GLY B C 1
ATOM 8294 O O . GLY B 1 352 ? -21.953 -25.297 -15.75 1 93.56 352 GLY B O 1
ATOM 8295 N N . ALA B 1 353 ? -23.469 -24.047 -14.562 1 93 353 ALA B N 1
ATOM 8296 C CA . ALA B 1 353 ? -22.594 -23.5 -13.539 1 93 353 ALA B CA 1
ATOM 8297 C C . ALA B 1 353 ? -21.594 -22.516 -14.133 1 93 353 ALA B C 1
ATOM 8299 O O . ALA B 1 353 ? -21.766 -22.062 -15.273 1 93 353 ALA B O 1
ATOM 8300 N N . CYS B 1 354 ? -20.578 -22.047 -13.43 1 92.12 354 CYS B N 1
ATOM 8301 C CA . CYS B 1 354 ? -19.797 -20.859 -13.773 1 92.12 354 CYS B CA 1
ATOM 8302 C C . CYS B 1 354 ? -18.844 -21.156 -14.938 1 92.12 354 CYS B C 1
ATOM 8304 O O . CYS B 1 354 ? -18.391 -20.234 -15.609 1 92.12 354 CYS B O 1
ATOM 8306 N N . GLU B 1 355 ? -18.625 -22.469 -15.258 1 93.62 355 GLU B N 1
ATOM 8307 C CA . GLU B 1 355 ? -17.625 -22.766 -16.281 1 93.62 355 GLU B CA 1
ATOM 8308 C C . GLU B 1 355 ? -18.281 -23.312 -17.547 1 93.62 355 GLU B C 1
ATOM 8310 O O . GLU B 1 355 ? -17.609 -23.953 -18.375 1 93.62 355 GLU B O 1
ATOM 8315 N N . LYS B 1 356 ? -19.547 -23.031 -17.734 1 94.81 356 LYS B N 1
ATOM 8316 C CA . LYS B 1 356 ? -20.297 -23.531 -18.875 1 94.81 356 LYS B CA 1
ATOM 8317 C C . LYS B 1 356 ? -19.766 -22.969 -20.188 1 94.81 356 LYS B C 1
ATOM 8319 O O . LYS B 1 356 ? -20.016 -23.516 -21.25 1 94.81 356 LYS B O 1
ATOM 8324 N N . TYR B 1 357 ? -19.016 -21.812 -20.109 1 93.62 357 TYR B N 1
ATOM 8325 C CA . TYR B 1 357 ? -18.516 -21.203 -21.344 1 93.62 357 TYR B CA 1
ATOM 8326 C C . TYR B 1 357 ? -17.031 -21.484 -21.516 1 93.62 357 TYR B C 1
ATOM 8328 O O . TYR B 1 357 ? -16.391 -20.938 -22.406 1 93.62 357 TYR B O 1
ATOM 8336 N N . HIS B 1 358 ? -16.406 -22.219 -20.594 1 96.5 358 HIS B N 1
ATOM 8337 C CA . HIS B 1 358 ? -15.047 -22.672 -20.797 1 96.5 358 HIS B CA 1
ATOM 8338 C C . HIS B 1 358 ? -14.961 -23.641 -21.969 1 96.5 358 HIS B C 1
ATOM 8340 O O . HIS B 1 358 ? -15.75 -24.578 -22.078 1 96.5 358 HIS B O 1
ATOM 8346 N N . GLY B 1 359 ? -14.031 -23.422 -22.938 1 95.56 359 GLY B N 1
ATOM 8347 C CA . GLY B 1 359 ? -13.891 -24.297 -24.078 1 95.56 359 GLY B CA 1
ATOM 8348 C C . GLY B 1 359 ? -13.555 -25.719 -23.703 1 95.56 359 GLY B C 1
ATOM 8349 O O . GLY B 1 359 ? -13.031 -25.984 -22.625 1 95.56 359 GLY B O 1
ATOM 8350 N N . ALA B 1 360 ? -13.898 -26.688 -24.594 1 97.94 360 ALA B N 1
ATOM 8351 C CA . ALA B 1 360 ? -13.656 -28.109 -24.406 1 97.94 360 ALA B CA 1
ATOM 8352 C C . ALA B 1 360 ? -13.344 -28.797 -25.734 1 97.94 360 ALA B C 1
ATOM 8354 O O . ALA B 1 360 ? -13.516 -28.188 -26.812 1 97.94 360 ALA B O 1
ATOM 8355 N N . VAL B 1 361 ? -12.844 -29.984 -25.625 1 98.5 361 VAL B N 1
ATOM 8356 C CA . VAL B 1 361 ? -12.602 -30.781 -26.828 1 98.5 361 VAL B CA 1
ATOM 8357 C C . VAL B 1 361 ? -13.914 -31.016 -27.562 1 98.5 361 VAL B C 1
ATOM 8359 O O . VAL B 1 361 ? -13.984 -30.859 -28.797 1 98.5 361 VAL B O 1
ATOM 8362 N N . ILE B 1 362 ? -14.898 -31.438 -26.781 1 98.38 362 ILE B N 1
ATOM 8363 C CA . ILE B 1 362 ? -16.25 -31.609 -27.328 1 98.38 362 ILE B CA 1
ATOM 8364 C C . ILE B 1 362 ? -17.141 -30.453 -26.859 1 98.38 362 ILE B C 1
ATOM 8366 O O . ILE B 1 362 ? -17.438 -30.344 -25.672 1 98.38 362 ILE B O 1
ATOM 8370 N N . GLU B 1 363 ? -17.594 -29.641 -27.844 1 96.5 363 GLU B N 1
ATOM 8371 C CA . GLU B 1 363 ? -18.375 -28.453 -27.531 1 96.5 363 GLU B CA 1
ATOM 8372 C C . GLU B 1 363 ? -19.844 -28.797 -27.312 1 96.5 363 GLU B C 1
ATOM 8374 O O . GLU B 1 363 ? -20.234 -29.969 -27.391 1 96.5 363 GLU B O 1
ATOM 8379 N N . HIS B 1 364 ? -20.672 -27.781 -27.062 1 95.25 364 HIS B N 1
ATOM 8380 C CA . HIS B 1 364 ? -22.078 -27.969 -26.75 1 95.25 364 HIS B CA 1
ATOM 8381 C C . HIS B 1 364 ? -22.844 -28.594 -27.922 1 95.25 364 HIS B C 1
ATOM 8383 O O . HIS B 1 364 ? -23.844 -29.281 -27.734 1 95.25 364 HIS B O 1
ATOM 8389 N N . VAL B 1 365 ? -22.328 -28.297 -29.141 1 96.38 365 VAL B N 1
ATOM 8390 C CA . VAL B 1 365 ? -22.984 -28.844 -30.312 1 96.38 365 VAL B CA 1
ATOM 8391 C C . VAL B 1 365 ? -22.938 -30.359 -30.281 1 96.38 365 VAL B C 1
ATOM 8393 O O . VAL B 1 365 ? -23.828 -31.031 -30.812 1 96.38 365 VAL B O 1
ATOM 8396 N N . GLY B 1 366 ? -21.906 -31.031 -29.719 1 95.5 366 GLY B N 1
ATOM 8397 C CA . GLY B 1 366 ? -21.922 -32.438 -29.328 1 95.5 366 GLY B CA 1
ATOM 8398 C C . GLY B 1 366 ? -21.391 -33.344 -30.422 1 95.5 366 GLY B C 1
ATOM 8399 O O . GLY B 1 366 ? -21.531 -34.562 -30.328 1 95.5 366 GLY B O 1
ATOM 8400 N N . HIS B 1 367 ? -20.828 -32.75 -31.453 1 95.69 367 HIS B N 1
ATOM 8401 C CA . HIS B 1 367 ? -20.281 -33.594 -32.5 1 95.69 367 HIS B CA 1
ATOM 8402 C C . HIS B 1 367 ? -18.859 -33.188 -32.875 1 95.69 367 HIS B C 1
ATOM 8404 O O . HIS B 1 367 ? -18.391 -32.125 -32.438 1 95.69 367 HIS B O 1
ATOM 8410 N N . GLU B 1 368 ? -18.156 -34 -33.656 1 97.31 368 GLU B N 1
ATOM 8411 C CA . GLU B 1 368 ? -16.734 -33.844 -33.938 1 97.31 368 GLU B CA 1
ATOM 8412 C C . GLU B 1 368 ? -16.484 -32.844 -35.062 1 97.31 368 GLU B C 1
ATOM 8414 O O . GLU B 1 368 ? -15.336 -32.562 -35.375 1 97.31 368 GLU B O 1
ATOM 8419 N N . HIS B 1 369 ? -17.484 -32.25 -35.688 1 97 369 HIS B N 1
ATOM 8420 C CA . HIS B 1 369 ? -17.312 -31.406 -36.875 1 97 369 HIS B CA 1
ATOM 8421 C C . HIS B 1 369 ? -17.172 -29.938 -36.469 1 97 369 HIS B C 1
ATOM 8423 O O . HIS B 1 369 ? -17.875 -29.078 -37 1 97 369 HIS B O 1
ATOM 8429 N N . THR B 1 370 ? -16.344 -29.688 -35.594 1 97.19 370 THR B N 1
ATOM 8430 C CA . THR B 1 370 ? -15.992 -28.328 -35.188 1 97.19 370 THR B CA 1
ATOM 8431 C C . THR B 1 370 ? -14.516 -28.047 -35.469 1 97.19 370 THR B C 1
ATOM 8433 O O . THR B 1 370 ? -13.719 -28.969 -35.594 1 97.19 370 THR B O 1
ATOM 8436 N N . ARG B 1 371 ? -14.164 -26.828 -35.625 1 97 371 ARG B N 1
ATOM 8437 C CA . ARG B 1 371 ? -12.781 -26.422 -35.812 1 97 371 ARG B CA 1
ATOM 8438 C C . ARG B 1 371 ? -11.898 -26.922 -34.688 1 97 371 ARG B C 1
ATOM 8440 O O . ARG B 1 371 ? -10.828 -27.484 -34.938 1 97 371 ARG B O 1
ATOM 8447 N N . VAL B 1 372 ? -12.359 -26.75 -33.438 1 97.56 372 VAL B N 1
ATOM 8448 C CA . VAL B 1 372 ? -11.602 -27.125 -32.25 1 97.56 372 VAL B CA 1
ATOM 8449 C C . VAL B 1 372 ? -11.32 -28.625 -32.281 1 97.56 372 VAL B C 1
ATOM 8451 O O . VAL B 1 372 ? -10.18 -29.047 -32.062 1 97.56 372 VAL B O 1
ATOM 8454 N N . PHE B 1 373 ? -12.289 -29.406 -32.562 1 98.25 373 PHE B N 1
ATOM 8455 C CA . PHE B 1 373 ? -12.109 -30.859 -32.562 1 98.25 373 PHE B CA 1
ATOM 8456 C C . PHE B 1 373 ? -11.117 -31.281 -33.656 1 98.25 373 PHE B C 1
ATOM 8458 O O . PHE B 1 373 ? -10.289 -32.156 -33.406 1 98.25 373 PHE B O 1
ATOM 8465 N N . ARG B 1 374 ? -11.211 -30.656 -34.781 1 97.94 374 ARG B N 1
ATOM 8466 C CA . ARG B 1 374 ? -10.289 -30.969 -35.844 1 97.94 374 ARG B CA 1
ATOM 8467 C C . ARG B 1 374 ? -8.844 -30.672 -35.438 1 97.94 374 ARG B C 1
ATOM 8469 O O . ARG B 1 374 ? -7.949 -31.484 -35.688 1 97.94 374 ARG B O 1
ATOM 8476 N N . GLU B 1 375 ? -8.641 -29.562 -34.844 1 97.69 375 GLU B N 1
ATOM 8477 C CA . GLU B 1 375 ? -7.297 -29.203 -34.406 1 97.69 375 GLU B CA 1
ATOM 8478 C C . GLU B 1 375 ? -6.797 -30.141 -33.312 1 97.69 375 GLU B C 1
ATOM 8480 O O . GLU B 1 375 ? -5.625 -30.531 -33.312 1 97.69 375 GLU B O 1
ATOM 8485 N N . VAL B 1 376 ? -7.676 -30.5 -32.406 1 98.38 376 VAL B N 1
ATOM 8486 C CA . VAL B 1 376 ? -7.34 -31.422 -31.344 1 98.38 376 VAL B CA 1
ATOM 8487 C C . VAL B 1 376 ? -6.961 -32.781 -31.938 1 98.38 376 VAL B C 1
ATOM 8489 O O . VAL B 1 376 ? -5.996 -33.406 -31.5 1 98.38 376 VAL B O 1
ATOM 8492 N N . SER B 1 377 ? -7.715 -33.219 -32.938 1 98.25 377 SER B N 1
ATOM 8493 C CA . SER B 1 377 ? -7.461 -34.5 -33.562 1 98.25 377 SER B CA 1
ATOM 8494 C C . SER B 1 377 ? -6.125 -34.5 -34.281 1 98.25 377 SER B C 1
ATOM 8496 O O . SER B 1 377 ? -5.402 -35.5 -34.281 1 98.25 377 SER B O 1
ATOM 8498 N N . GLU B 1 378 ? -5.895 -33.406 -34.906 1 97.31 378 GLU B N 1
ATOM 8499 C CA . GLU B 1 378 ? -4.613 -33.281 -35.594 1 97.31 378 GLU B CA 1
ATOM 8500 C C . GLU B 1 378 ? -3.447 -33.375 -34.625 1 97.31 378 GLU B C 1
ATOM 8502 O O . GLU B 1 378 ? -2.475 -34.094 -34.875 1 97.31 378 GLU B O 1
ATOM 8507 N N . LEU B 1 379 ? -3.502 -32.688 -33.562 1 98.19 379 LEU B N 1
ATOM 8508 C CA . LEU B 1 379 ? -2.463 -32.719 -32.531 1 98.19 379 LEU B CA 1
ATOM 8509 C C . LEU B 1 379 ? -2.312 -34.125 -31.969 1 98.19 379 LEU B C 1
ATOM 8511 O O . LEU B 1 379 ? -1.193 -34.625 -31.766 1 98.19 379 LEU B O 1
ATOM 8515 N N . GLY B 1 380 ? -3.453 -34.812 -31.688 1 98.06 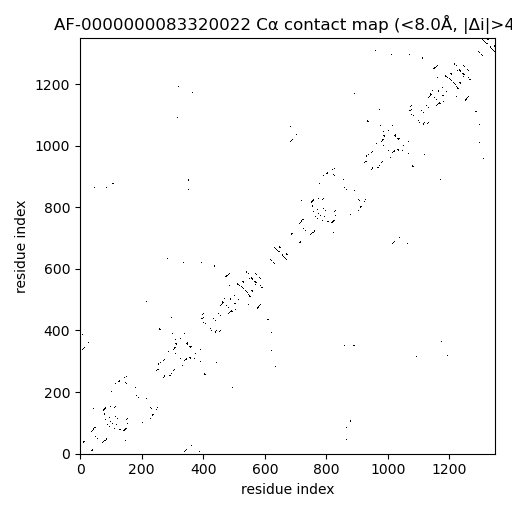380 GLY B N 1
ATOM 8516 C CA . GLY B 1 380 ? -3.408 -36.156 -31.203 1 98.06 380 GLY B CA 1
ATOM 8517 C C . GLY B 1 380 ? -2.645 -37.094 -32.125 1 98.06 380 GLY B C 1
ATOM 8518 O O . GLY B 1 380 ? -1.859 -37.938 -31.656 1 98.06 380 GLY B O 1
ATOM 8519 N N . ARG B 1 381 ? -2.9 -37 -33.375 1 97.31 381 ARG B N 1
ATOM 8520 C CA . ARG B 1 381 ? -2.207 -37.812 -34.375 1 97.31 381 ARG B CA 1
ATOM 8521 C C . ARG B 1 381 ? -0.705 -37.562 -34.344 1 97.31 381 ARG B C 1
ATOM 8523 O O . ARG B 1 381 ? 0.095 -38.5 -34.344 1 97.31 381 ARG B O 1
ATOM 8530 N N . GLU B 1 382 ? -0.338 -36.312 -34.344 1 97.56 382 GLU B N 1
ATOM 8531 C CA . GLU B 1 382 ? 1.072 -35.938 -34.344 1 97.56 382 GLU B CA 1
ATOM 8532 C C . GLU B 1 382 ? 1.792 -36.5 -33.125 1 97.56 382 GLU B C 1
ATOM 8534 O O . GLU B 1 382 ? 2.885 -37.031 -33.219 1 97.56 382 GLU B O 1
ATOM 8539 N N . LEU B 1 383 ? 1.209 -36.312 -31.953 1 97.44 383 LEU B N 1
ATOM 8540 C CA . LEU B 1 383 ? 1.815 -36.781 -30.719 1 97.44 383 LEU B CA 1
ATOM 8541 C C . LEU B 1 383 ? 1.946 -38.312 -30.734 1 97.44 383 LEU B C 1
ATOM 8543 O O . LEU B 1 383 ? 2.922 -38.844 -30.219 1 97.44 383 LEU B O 1
ATOM 8547 N N . GLY B 1 384 ? 0.948 -38.969 -31.328 1 95.31 384 GLY B N 1
ATOM 8548 C CA . GLY B 1 384 ? 1.026 -40.406 -31.484 1 95.31 384 GLY B CA 1
ATOM 8549 C C . GLY B 1 384 ? 2.188 -40.844 -32.375 1 95.31 384 GLY B C 1
ATOM 8550 O O . GLY B 1 384 ? 2.871 -41.812 -32.062 1 95.31 384 GLY B O 1
ATOM 8551 N N . GLU B 1 385 ? 2.375 -40.125 -33.375 1 94.75 385 GLU B N 1
ATOM 8552 C CA . GLU B 1 385 ? 3.43 -40.438 -34.344 1 94.75 385 GLU B CA 1
ATOM 8553 C C . GLU B 1 385 ? 4.812 -40.219 -33.719 1 94.75 385 GLU B C 1
ATOM 8555 O O . GLU B 1 385 ? 5.766 -40.938 -34.062 1 94.75 385 GLU B O 1
ATOM 8560 N N . LEU B 1 386 ? 4.953 -39.281 -32.844 1 95.25 386 LEU B N 1
ATOM 8561 C CA . LEU B 1 386 ? 6.219 -39 -32.188 1 95.25 386 LEU B CA 1
ATOM 8562 C C . LEU B 1 386 ? 6.598 -40.125 -31.234 1 95.25 386 LEU B C 1
ATOM 8564 O O . LEU B 1 386 ? 7.781 -40.344 -30.953 1 95.25 386 LEU B O 1
ATOM 8568 N N . GLY B 1 387 ? 5.633 -40.875 -30.688 1 92.25 387 GLY B N 1
ATOM 8569 C CA . GLY B 1 387 ? 5.879 -41.969 -29.797 1 92.25 387 GLY B CA 1
ATOM 8570 C C . GLY B 1 387 ? 6.672 -41.594 -28.562 1 92.25 387 GLY B C 1
ATOM 8571 O O . GLY B 1 387 ? 6.324 -40.625 -27.875 1 92.25 387 GLY B O 1
ATOM 8572 N N . ASP B 1 388 ? 7.711 -42.281 -28.266 1 94.06 388 ASP B N 1
ATOM 8573 C CA . ASP B 1 388 ? 8.469 -42.062 -27.031 1 94.06 388 ASP B CA 1
ATOM 8574 C C . ASP B 1 388 ? 9.773 -41.344 -27.328 1 94.06 388 ASP B C 1
ATOM 8576 O O . ASP B 1 388 ? 10.648 -41.25 -26.453 1 94.06 388 ASP B O 1
ATOM 8580 N N . ARG B 1 389 ? 9.891 -40.781 -28.453 1 93 389 ARG B N 1
ATOM 8581 C CA . ARG B 1 389 ? 11.148 -40.219 -28.906 1 93 389 ARG B CA 1
ATOM 8582 C C . ARG B 1 389 ? 11.586 -39.062 -28 1 93 389 ARG B C 1
ATOM 8584 O O . ARG B 1 389 ? 12.781 -38.875 -27.766 1 93 389 ARG B O 1
ATOM 8591 N N . LEU B 1 390 ? 10.648 -38.344 -27.484 1 95.06 390 LEU B N 1
ATOM 8592 C CA . LEU B 1 390 ? 10.961 -37.125 -26.734 1 95.06 390 LEU B CA 1
ATOM 8593 C C . LEU B 1 390 ? 10.883 -37.406 -25.234 1 95.06 390 LEU B C 1
ATOM 8595 O O . LEU B 1 390 ? 11.344 -36.594 -24.438 1 95.06 390 LEU B O 1
ATOM 8599 N N . LEU B 1 391 ? 10.312 -38.469 -24.797 1 95.81 391 LEU B N 1
ATOM 8600 C CA . LEU B 1 391 ? 10.008 -38.719 -23.391 1 95.81 391 LEU B CA 1
ATOM 8601 C C . LEU B 1 391 ? 11.273 -38.719 -22.547 1 95.81 391 LEU B C 1
ATOM 8603 O O . LEU B 1 391 ? 12.305 -39.25 -22.969 1 95.81 391 LEU B O 1
ATOM 8607 N N . ASP B 1 392 ? 11.211 -38.062 -21.375 1 95.06 392 ASP B N 1
ATOM 8608 C CA . ASP B 1 392 ? 12.258 -38.031 -20.359 1 95.06 392 ASP B CA 1
ATOM 8609 C C . ASP B 1 392 ? 13.461 -37.219 -20.828 1 95.06 392 ASP B C 1
ATOM 8611 O O . ASP B 1 392 ? 14.508 -37.219 -20.172 1 95.06 392 ASP B O 1
ATOM 8615 N N . SER B 1 393 ? 13.297 -36.625 -21.969 1 96.12 393 SER B N 1
ATOM 8616 C CA . SER B 1 393 ? 14.375 -35.75 -22.438 1 96.12 393 SER B CA 1
ATOM 8617 C C . SER B 1 393 ? 14.547 -34.531 -21.5 1 96.12 393 SER B C 1
ATOM 8619 O O . SER B 1 393 ? 13.633 -34.188 -20.766 1 96.12 393 SER B O 1
ATOM 8621 N N . ARG B 1 394 ? 15.719 -34 -21.516 1 96.62 394 ARG B N 1
ATOM 8622 C CA . ARG B 1 394 ? 16.078 -32.875 -20.641 1 96.62 394 ARG B CA 1
ATOM 8623 C C . ARG B 1 394 ? 16.469 -31.641 -21.469 1 96.62 394 ARG B C 1
ATOM 8625 O O . ARG B 1 394 ? 16.672 -31.734 -22.672 1 96.62 394 ARG B O 1
ATOM 8632 N N . LEU B 1 395 ? 16.438 -30.516 -20.797 1 96.44 395 LEU B N 1
ATOM 8633 C CA . LEU B 1 395 ? 16.859 -29.25 -21.391 1 96.44 395 LEU B CA 1
ATOM 8634 C C . LEU B 1 395 ? 18.078 -28.688 -20.688 1 96.44 395 LEU B C 1
ATOM 8636 O O . LEU B 1 395 ? 17.953 -27.938 -19.719 1 96.44 395 LEU B O 1
ATOM 8640 N N . PRO B 1 396 ? 19.219 -29.016 -21.109 1 93.44 396 PRO B N 1
ATOM 8641 C CA . PRO B 1 396 ? 20.422 -28.453 -20.453 1 93.44 396 PRO B CA 1
ATOM 8642 C C . PRO B 1 396 ? 20.5 -26.938 -20.594 1 93.44 396 PRO B C 1
ATOM 8644 O O . PRO B 1 396 ? 20.375 -26.406 -21.688 1 93.44 396 PRO B O 1
ATOM 8647 N N . ALA B 1 397 ? 20.641 -26.266 -19.547 1 96.75 397 ALA B N 1
ATOM 8648 C CA . ALA B 1 397 ? 20.781 -24.812 -19.531 1 96.75 397 ALA B CA 1
ATOM 8649 C C . ALA B 1 397 ? 22.047 -24.391 -18.797 1 96.75 397 ALA B C 1
ATOM 8651 O O . ALA B 1 397 ? 22.453 -25.047 -17.844 1 96.75 397 ALA B O 1
ATOM 8652 N N . LYS B 1 398 ? 22.641 -23.312 -19.219 1 98.06 398 LYS B N 1
ATOM 8653 C CA . LYS B 1 398 ? 23.844 -22.766 -18.594 1 98.06 398 LYS B CA 1
ATOM 8654 C C . LYS B 1 398 ? 23.531 -21.5 -17.812 1 98.06 398 LYS B C 1
ATOM 8656 O O . LYS B 1 398 ? 24.391 -20.938 -17.141 1 98.06 398 LYS B O 1
ATOM 8661 N N . VAL B 1 399 ? 22.312 -21.047 -17.906 1 98.75 399 VAL B N 1
ATOM 8662 C CA . VAL B 1 399 ? 21.844 -19.859 -17.203 1 98.75 399 VAL B CA 1
ATOM 8663 C C . VAL B 1 399 ? 20.75 -20.25 -16.203 1 98.75 399 VAL B C 1
ATOM 8665 O O . VAL B 1 399 ? 19.812 -20.984 -16.547 1 98.75 399 VAL B O 1
ATOM 8668 N N . GLY B 1 400 ? 20.891 -19.844 -14.953 1 98.62 400 GLY B N 1
ATOM 8669 C CA . GLY B 1 400 ? 19.859 -19.984 -13.938 1 98.62 400 GLY B CA 1
ATOM 8670 C C . GLY B 1 400 ? 19.328 -18.641 -13.453 1 98.62 400 GLY B C 1
ATOM 8671 O O . GLY B 1 400 ? 20.094 -17.703 -13.266 1 98.62 400 GLY B O 1
ATOM 8672 N N . ILE B 1 401 ? 18.016 -18.5 -13.359 1 98.81 401 ILE B N 1
ATOM 8673 C CA . ILE B 1 401 ? 17.391 -17.344 -12.711 1 98.81 401 ILE B CA 1
ATOM 8674 C C . ILE B 1 401 ? 16.797 -17.766 -11.375 1 98.81 401 ILE B C 1
ATOM 8676 O O . ILE B 1 401 ? 15.984 -18.703 -11.312 1 98.81 401 ILE B O 1
ATOM 8680 N N . LEU B 1 402 ? 17.188 -17.125 -10.344 1 98.69 402 LEU B N 1
ATOM 8681 C CA . LEU B 1 402 ? 16.734 -17.453 -8.992 1 98.69 402 LEU B CA 1
ATOM 8682 C C . LEU B 1 402 ? 15.336 -16.906 -8.734 1 98.69 402 LEU B C 1
ATOM 8684 O O . LEU B 1 402 ? 15.062 -15.742 -9.008 1 98.69 402 LEU B O 1
ATOM 8688 N N . PHE B 1 403 ? 14.406 -17.719 -8.305 1 98.62 403 PHE B N 1
ATOM 8689 C CA . PHE B 1 403 ? 13.062 -17.344 -7.875 1 98.62 403 PHE B CA 1
ATOM 8690 C C . PHE B 1 403 ? 12.773 -17.891 -6.48 1 98.62 403 PHE B C 1
ATOM 8692 O O . PHE B 1 403 ? 13.148 -19.016 -6.16 1 98.62 403 PHE B O 1
ATOM 8699 N N . ASP B 1 404 ? 12.227 -17.094 -5.652 1 98.31 404 ASP B N 1
ATOM 8700 C CA . ASP B 1 404 ? 11.961 -17.5 -4.273 1 98.31 404 ASP B CA 1
ATOM 8701 C C . ASP B 1 404 ? 10.602 -17 -3.809 1 98.31 404 ASP B C 1
ATOM 8703 O O . ASP B 1 404 ? 10.344 -15.789 -3.812 1 98.31 404 ASP B O 1
ATOM 8707 N N . TRP B 1 405 ? 9.711 -17.906 -3.389 1 98.44 405 TRP B N 1
ATOM 8708 C CA . TRP B 1 405 ? 8.359 -17.547 -2.973 1 98.44 405 TRP B CA 1
ATOM 8709 C C . TRP B 1 405 ? 8.383 -16.656 -1.733 1 98.44 405 TRP B C 1
ATOM 8711 O O . TRP B 1 405 ? 7.586 -15.727 -1.617 1 98.44 405 TRP B O 1
ATOM 8721 N N . GLU B 1 406 ? 9.242 -16.953 -0.766 1 98 406 GLU B N 1
ATOM 8722 C CA . GLU B 1 406 ? 9.305 -16.141 0.45 1 98 406 GLU B CA 1
ATOM 8723 C C . GLU B 1 406 ? 9.773 -14.727 0.149 1 98 406 GLU B C 1
ATOM 8725 O O . GLU B 1 406 ? 9.312 -13.766 0.769 1 98 406 GLU B O 1
ATOM 8730 N N . ASN B 1 407 ? 10.742 -14.656 -0.801 1 98.38 407 ASN B N 1
ATOM 8731 C CA . ASN B 1 407 ? 11.141 -13.344 -1.293 1 98.38 407 ASN B CA 1
ATOM 8732 C C . ASN B 1 407 ? 9.961 -12.594 -1.908 1 98.38 407 ASN B C 1
ATOM 8734 O O . ASN B 1 407 ? 9.766 -11.406 -1.646 1 98.38 407 ASN B O 1
ATOM 8738 N N . TRP B 1 408 ? 9.156 -13.305 -2.674 1 98.25 408 TRP B N 1
ATOM 8739 C CA . TRP B 1 408 ? 7.961 -12.75 -3.309 1 98.25 408 TRP B CA 1
ATOM 8740 C C . TRP B 1 408 ? 6.984 -12.227 -2.266 1 98.25 408 TRP B C 1
ATOM 8742 O O . TRP B 1 408 ? 6.531 -11.078 -2.352 1 98.25 408 TRP B O 1
ATOM 8752 N N . TRP B 1 409 ? 6.707 -13.023 -1.207 1 97.69 409 TRP B N 1
ATOM 8753 C CA . TRP B 1 409 ? 5.801 -12.633 -0.135 1 97.69 409 TRP B CA 1
ATOM 8754 C C . TRP B 1 409 ? 6.312 -11.383 0.581 1 97.69 409 TRP B C 1
ATOM 8756 O O . TRP B 1 409 ? 5.547 -10.453 0.837 1 97.69 409 TRP B O 1
ATOM 8766 N N . ALA B 1 410 ? 7.57 -11.359 0.841 1 97.56 410 ALA B N 1
ATOM 8767 C CA . ALA B 1 410 ? 8.164 -10.273 1.61 1 97.56 410 ALA B CA 1
ATOM 8768 C C . ALA B 1 410 ? 8.141 -8.969 0.824 1 97.56 410 ALA B C 1
ATOM 8770 O O . ALA B 1 410 ? 7.777 -7.918 1.363 1 97.56 410 ALA B O 1
ATOM 8771 N N . VAL B 1 411 ? 8.5 -8.984 -0.462 1 97 411 VAL B N 1
ATOM 8772 C CA . VAL B 1 411 ? 8.562 -7.801 -1.309 1 97 411 VAL B CA 1
ATOM 8773 C C . VAL B 1 411 ? 7.18 -7.16 -1.4 1 97 411 VAL B C 1
ATOM 8775 O O . VAL B 1 411 ? 7.051 -5.938 -1.295 1 97 411 VAL B O 1
ATOM 8778 N N . GLU B 1 412 ? 6.172 -7.949 -1.491 1 93.5 412 GLU B N 1
ATOM 8779 C CA . GLU B 1 412 ? 4.836 -7.414 -1.725 1 93.5 412 GLU B CA 1
ATOM 8780 C C . GLU B 1 412 ? 4.191 -6.945 -0.422 1 93.5 412 GLU B C 1
ATOM 8782 O O . GLU B 1 412 ? 3.248 -6.156 -0.438 1 93.5 412 GLU B O 1
ATOM 8787 N N . LYS B 1 413 ? 4.668 -7.434 0.714 1 94.25 413 LYS B N 1
ATOM 8788 C CA . LYS B 1 413 ? 4.129 -7.012 2.004 1 94.25 413 LYS B CA 1
ATOM 8789 C C . LYS B 1 413 ? 4.875 -5.785 2.533 1 94.25 413 LYS B C 1
ATOM 8791 O O . LYS B 1 413 ? 4.473 -5.195 3.539 1 94.25 413 LYS B O 1
ATOM 8796 N N . SER B 1 414 ? 5.883 -5.434 1.76 1 92.62 414 SER B N 1
ATOM 8797 C CA . SER B 1 414 ? 6.727 -4.336 2.225 1 92.62 414 SER B CA 1
ATOM 8798 C C . SER B 1 414 ? 5.969 -3.014 2.215 1 92.62 414 SER B C 1
ATOM 8800 O O . SER B 1 414 ? 5.207 -2.734 1.286 1 92.62 414 SER B O 1
ATOM 8802 N N . SER B 1 415 ? 6.09 -2.287 3.303 1 94.56 415 SER B N 1
ATOM 8803 C CA . SER B 1 415 ? 5.656 -0.895 3.309 1 94.56 415 SER B CA 1
ATOM 8804 C C . SER B 1 415 ? 6.73 0.021 2.734 1 94.56 415 SER B C 1
ATOM 8806 O O . SER B 1 415 ? 7.656 0.421 3.443 1 94.56 415 SER B O 1
ATOM 8808 N N . GLY B 1 416 ? 6.562 0.433 1.538 1 92.06 416 GLY B N 1
ATOM 8809 C CA . GLY B 1 416 ? 7.613 1.145 0.824 1 92.06 416 GLY B CA 1
ATOM 8810 C C . GLY B 1 416 ? 8.688 0.227 0.276 1 92.06 416 GLY B C 1
ATOM 8811 O O . GLY B 1 416 ? 8.68 -0.977 0.542 1 92.06 416 GLY B O 1
ATOM 8812 N N . PRO B 1 417 ? 9.594 0.732 -0.584 1 95.94 417 PRO B N 1
ATOM 8813 C CA . PRO B 1 417 ? 9.695 2.158 -0.902 1 95.94 417 PRO B CA 1
ATOM 8814 C C . PRO B 1 417 ? 8.703 2.6 -1.976 1 95.94 417 PRO B C 1
ATOM 8816 O O . PRO B 1 417 ? 8.484 3.799 -2.164 1 95.94 417 PRO B O 1
ATOM 8819 N N . THR B 1 418 ? 8.109 1.596 -2.748 1 96.81 418 THR B N 1
ATOM 8820 C CA . THR B 1 418 ? 7.199 1.954 -3.826 1 96.81 418 THR B CA 1
ATOM 8821 C C . THR B 1 418 ? 6.125 0.884 -4.004 1 96.81 418 THR B C 1
ATOM 8823 O O . THR B 1 418 ? 6.395 -0.307 -3.834 1 96.81 418 THR B O 1
ATOM 8826 N N . VAL B 1 419 ? 4.934 1.255 -4.383 1 95.19 419 VAL B N 1
ATOM 8827 C CA . VAL B 1 419 ? 3.854 0.314 -4.652 1 95.19 419 VAL B CA 1
ATOM 8828 C C . VAL B 1 419 ? 3.99 -0.237 -6.07 1 95.19 419 VAL B C 1
ATOM 8830 O O . VAL B 1 419 ? 3.314 -1.202 -6.438 1 95.19 419 VAL B O 1
ATOM 8833 N N . ALA B 1 420 ? 4.934 0.3 -6.859 1 96 420 ALA B N 1
ATOM 8834 C CA . ALA B 1 420 ? 5.074 -0.063 -8.266 1 96 420 ALA B CA 1
ATOM 8835 C C . ALA B 1 420 ? 5.891 -1.34 -8.422 1 96 420 ALA B C 1
ATOM 8837 O O . ALA B 1 420 ? 5.895 -1.954 -9.492 1 96 420 ALA B O 1
ATOM 8838 N N . LEU B 1 421 ? 6.617 -1.732 -7.434 1 97.19 421 LEU B N 1
ATOM 8839 C CA . LEU B 1 421 ? 7.527 -2.865 -7.559 1 97.19 421 LEU B CA 1
ATOM 8840 C C . LEU B 1 421 ? 6.762 -4.184 -7.527 1 97.19 421 LEU B C 1
ATOM 8842 O O . LEU B 1 421 ? 6.059 -4.477 -6.559 1 97.19 421 LEU B O 1
ATOM 8846 N N . ASN B 1 422 ? 6.828 -4.902 -8.594 1 96.94 422 ASN B N 1
ATOM 8847 C CA . ASN B 1 422 ? 6.285 -6.25 -8.742 1 96.94 422 ASN B CA 1
ATOM 8848 C C . ASN B 1 422 ? 7.387 -7.277 -8.984 1 96.94 422 ASN B C 1
ATOM 8850 O O . ASN B 1 422 ? 8.094 -7.207 -9.992 1 96.94 422 ASN B O 1
ATOM 8854 N N . TYR B 1 423 ? 7.57 -8.219 -8.109 1 98.12 423 TYR B N 1
ATOM 8855 C CA . TYR B 1 423 ? 8.68 -9.164 -8.109 1 98.12 423 TYR B CA 1
ATOM 8856 C C . TYR B 1 423 ? 8.664 -10.016 -9.375 1 98.12 423 TYR B C 1
ATOM 8858 O O . TYR B 1 423 ? 9.68 -10.133 -10.062 1 98.12 423 TYR B O 1
ATOM 8866 N N . VAL B 1 424 ? 7.555 -10.602 -9.734 1 98.69 424 VAL B N 1
ATOM 8867 C CA . VAL B 1 424 ? 7.461 -11.523 -10.867 1 98.69 424 VAL B CA 1
ATOM 8868 C C . VAL B 1 424 ? 7.734 -10.773 -12.172 1 98.69 424 VAL B C 1
ATOM 8870 O O . VAL B 1 424 ? 8.367 -11.305 -13.086 1 98.69 424 VAL B O 1
ATOM 8873 N N . ASP B 1 425 ? 7.297 -9.516 -12.242 1 98.06 425 ASP B N 1
ATOM 8874 C CA . ASP B 1 425 ? 7.594 -8.695 -13.414 1 98.06 425 ASP B CA 1
ATOM 8875 C C . ASP B 1 425 ? 9.102 -8.508 -13.586 1 98.06 425 ASP B C 1
ATOM 8877 O O . ASP B 1 425 ? 9.602 -8.5 -14.711 1 98.06 425 ASP B O 1
ATOM 8881 N N . GLN B 1 426 ? 9.75 -8.383 -12.484 1 98.5 426 GLN B N 1
ATOM 8882 C CA . GLN B 1 426 ? 11.203 -8.203 -12.539 1 98.5 426 GLN B CA 1
ATOM 8883 C C . GLN B 1 426 ? 11.891 -9.484 -13.008 1 98.5 426 GLN B C 1
ATOM 8885 O O . GLN B 1 426 ? 12.859 -9.422 -13.773 1 98.5 426 GLN B O 1
ATOM 8890 N N . ILE B 1 427 ? 11.43 -10.617 -12.562 1 98.75 427 ILE B N 1
ATOM 8891 C CA . ILE B 1 427 ? 11.969 -11.891 -13.031 1 98.75 427 ILE B CA 1
ATOM 8892 C C . ILE B 1 427 ? 11.742 -12.016 -14.539 1 98.75 427 ILE B C 1
ATOM 8894 O O . ILE B 1 427 ? 12.656 -12.383 -15.281 1 98.75 427 ILE B O 1
ATOM 8898 N N . HIS B 1 428 ? 10.562 -11.688 -14.977 1 98.81 428 HIS B N 1
ATOM 8899 C CA . HIS B 1 428 ? 10.195 -11.844 -16.375 1 98.81 428 HIS B CA 1
ATOM 8900 C C . HIS B 1 428 ? 11.039 -10.938 -17.266 1 98.81 428 HIS B C 1
ATOM 8902 O O . HIS B 1 428 ? 11.383 -11.32 -18.391 1 98.81 428 HIS B O 1
ATOM 8908 N N . LYS B 1 429 ? 11.391 -9.766 -16.797 1 98.25 429 LYS B N 1
ATOM 8909 C CA . LYS B 1 429 ? 12.188 -8.828 -17.578 1 98.25 429 LYS B CA 1
ATOM 8910 C C . LYS B 1 429 ? 13.523 -9.453 -17.984 1 98.25 429 LYS B C 1
ATOM 8912 O O . LYS B 1 429 ? 13.945 -9.352 -19.141 1 98.25 429 LYS B O 1
ATOM 8917 N N . TYR B 1 430 ? 14.125 -10.078 -17.109 1 98.75 430 TYR B N 1
ATOM 8918 C CA . TYR B 1 430 ? 15.422 -10.688 -17.391 1 98.75 430 TYR B CA 1
ATOM 8919 C C . TYR B 1 430 ? 15.25 -12 -18.156 1 98.75 430 TYR B C 1
ATOM 8921 O O . TYR B 1 430 ? 16.031 -12.305 -19.047 1 98.75 430 TYR B O 1
ATOM 8929 N N . TYR B 1 431 ? 14.234 -12.75 -17.797 1 98.81 431 TYR B N 1
ATOM 8930 C CA . TYR B 1 431 ? 13.945 -13.969 -18.531 1 98.81 431 TYR B CA 1
ATOM 8931 C C . TYR B 1 431 ? 13.711 -13.656 -20.016 1 98.81 431 TYR B C 1
ATOM 8933 O O . TYR B 1 431 ? 14.227 -14.359 -20.891 1 98.81 431 TYR B O 1
ATOM 8941 N N . LYS B 1 432 ? 12.945 -12.633 -20.266 1 98.75 432 LYS B N 1
ATOM 8942 C CA . LYS B 1 432 ? 12.562 -12.281 -21.641 1 98.75 432 LYS B CA 1
ATOM 8943 C C . LYS B 1 432 ? 13.797 -11.977 -22.484 1 98.75 432 LYS B C 1
ATOM 8945 O O . LYS B 1 432 ? 13.828 -12.297 -23.672 1 98.75 432 LYS B O 1
ATOM 8950 N N . ALA B 1 433 ? 14.773 -11.391 -21.875 1 98.12 433 ALA B N 1
ATOM 8951 C CA . ALA B 1 433 ? 15.992 -11.07 -22.609 1 98.12 433 ALA B CA 1
ATOM 8952 C C . ALA B 1 433 ? 16.688 -12.336 -23.078 1 98.12 433 ALA B C 1
ATOM 8954 O O . ALA B 1 433 ? 17.172 -12.398 -24.219 1 98.12 433 ALA B O 1
ATOM 8955 N N . PHE B 1 434 ? 16.781 -13.375 -22.25 1 98.62 434 PHE B N 1
ATOM 8956 C CA . PHE B 1 434 ? 17.344 -14.656 -22.656 1 98.62 434 PHE B CA 1
ATOM 8957 C C . PHE B 1 434 ? 16.453 -15.344 -23.672 1 98.62 434 PHE B C 1
ATOM 8959 O O . PHE B 1 434 ? 16.938 -15.891 -24.672 1 98.62 434 PHE B O 1
ATOM 8966 N N . TYR B 1 435 ? 15.141 -15.281 -23.422 1 98.44 435 TYR B N 1
ATOM 8967 C CA . TYR B 1 435 ? 14.141 -15.867 -24.297 1 98.44 435 TYR B CA 1
ATOM 8968 C C . TYR B 1 435 ? 14.25 -15.312 -25.703 1 98.44 435 TYR B C 1
ATOM 8970 O O . TYR B 1 435 ? 14.25 -16.062 -26.688 1 98.44 435 TYR B O 1
ATOM 8978 N N . ASP B 1 436 ? 14.391 -14.016 -25.812 1 97.81 436 ASP B N 1
ATOM 8979 C CA . ASP B 1 436 ? 14.438 -13.352 -27.109 1 97.81 436 ASP B CA 1
ATOM 8980 C C . ASP B 1 436 ? 15.688 -13.758 -27.891 1 97.81 436 ASP B C 1
ATOM 8982 O O . ASP B 1 436 ? 15.734 -13.641 -29.109 1 97.81 436 ASP B O 1
ATOM 8986 N N . ARG B 1 437 ? 16.672 -14.344 -27.203 1 97.12 437 ARG B N 1
ATOM 8987 C CA . ARG B 1 437 ? 17.922 -14.758 -27.828 1 97.12 437 ARG B CA 1
ATOM 8988 C C . ARG B 1 437 ? 17.969 -16.266 -28 1 97.12 437 ARG B C 1
ATOM 8990 O O . ARG B 1 437 ? 18.969 -16.812 -28.453 1 97.12 437 ARG B O 1
ATOM 8997 N N . ASN B 1 438 ? 16.938 -16.922 -27.641 1 98.19 438 ASN B N 1
ATOM 8998 C CA . ASN B 1 438 ? 16.844 -18.375 -27.688 1 98.19 438 ASN B CA 1
ATOM 8999 C C . ASN B 1 438 ? 17.922 -19.031 -26.828 1 98.19 438 ASN B C 1
ATOM 9001 O O . ASN B 1 438 ? 18.562 -20 -27.266 1 98.19 438 ASN B O 1
ATOM 9005 N N . ILE B 1 439 ? 18.156 -18.469 -25.703 1 98.19 439 ILE B N 1
ATOM 9006 C CA . ILE B 1 439 ? 19.031 -19.047 -24.688 1 98.19 439 ILE B CA 1
ATOM 9007 C C . ILE B 1 439 ? 18.188 -19.734 -23.625 1 98.19 439 ILE B C 1
ATOM 9009 O O . ILE B 1 439 ? 17.297 -19.125 -23.031 1 98.19 439 ILE B O 1
ATOM 9013 N N . GLN B 1 440 ? 18.469 -21 -23.391 1 97.94 440 GLN B N 1
ATOM 9014 C CA . GLN B 1 440 ? 17.688 -21.766 -22.422 1 97.94 440 GLN B CA 1
ATOM 9015 C C . GLN B 1 440 ? 18.047 -21.375 -21 1 97.94 440 GLN B C 1
ATOM 9017 O O . GLN B 1 440 ? 19.203 -21.109 -20.688 1 97.94 440 GLN B O 1
ATOM 9022 N N . VAL B 1 441 ? 17.031 -21.281 -20.172 1 98.19 441 VAL B N 1
ATOM 9023 C CA . VAL B 1 441 ? 17.156 -20.812 -18.797 1 98.19 441 VAL B CA 1
ATOM 9024 C C . VAL B 1 441 ? 16.453 -21.797 -17.844 1 98.19 441 VAL B C 1
ATOM 9026 O O . VAL B 1 441 ? 15.398 -22.328 -18.188 1 98.19 441 VAL B O 1
ATOM 9029 N N . ASP B 1 442 ? 17.062 -22.109 -16.75 1 98.19 442 ASP B N 1
ATOM 9030 C CA . ASP B 1 442 ? 16.406 -22.781 -15.656 1 98.19 442 ASP B CA 1
ATOM 9031 C C . ASP B 1 442 ? 15.984 -21.797 -14.562 1 98.19 442 ASP B C 1
ATOM 9033 O O . ASP B 1 442 ? 16.75 -20.891 -14.219 1 98.19 442 ASP B O 1
ATOM 9037 N N . ILE B 1 443 ? 14.742 -21.891 -14.125 1 98.56 443 ILE B N 1
ATOM 9038 C CA . ILE B 1 443 ? 14.359 -21.203 -12.891 1 98.56 443 ILE B CA 1
ATOM 9039 C C . ILE B 1 443 ? 14.766 -22.047 -11.688 1 98.56 443 ILE B C 1
ATOM 9041 O O . ILE B 1 443 ? 14.398 -23.219 -11.586 1 98.56 443 ILE B O 1
ATOM 9045 N N . VAL B 1 444 ? 15.57 -21.469 -10.781 1 98 444 VAL B N 1
ATOM 9046 C CA . VAL B 1 444 ? 16.172 -22.281 -9.727 1 98 444 VAL B CA 1
ATOM 9047 C C . VAL B 1 444 ? 15.852 -21.672 -8.367 1 98 444 VAL B C 1
ATOM 9049 O O . VAL B 1 444 ? 15.438 -20.516 -8.273 1 98 444 VAL B O 1
ATOM 9052 N N . SER B 1 445 ? 15.953 -22.469 -7.289 1 97.56 445 SER B N 1
ATOM 9053 C CA . SER B 1 445 ? 15.719 -22.016 -5.922 1 97.56 445 SER B CA 1
ATOM 9054 C C . SER B 1 445 ? 17.016 -21.656 -5.227 1 97.56 445 SER B C 1
ATOM 9056 O O . SER B 1 445 ? 18.109 -21.859 -5.777 1 97.56 445 SER B O 1
ATOM 9058 N N . VAL B 1 446 ? 16.891 -21.141 -4.027 1 96.19 446 VAL B N 1
ATOM 9059 C CA . VAL B 1 446 ? 18.047 -20.781 -3.227 1 96.19 446 VAL B CA 1
ATOM 9060 C C . VAL B 1 446 ? 18.781 -22.047 -2.779 1 96.19 446 VAL B C 1
ATOM 9062 O O . VAL B 1 446 ? 19.953 -21.984 -2.379 1 96.19 446 VAL B O 1
ATOM 9065 N N . GLU B 1 447 ? 18.156 -23.188 -2.938 1 94.94 447 GLU B N 1
ATOM 9066 C CA . GLU B 1 447 ? 18.781 -24.438 -2.512 1 94.94 447 GLU B CA 1
ATOM 9067 C C . GLU B 1 447 ? 19.453 -25.141 -3.68 1 94.94 447 GLU B C 1
ATOM 9069 O O . GLU B 1 447 ? 20.219 -26.094 -3.477 1 94.94 447 GLU B O 1
ATOM 9074 N N . SER B 1 448 ? 19.25 -24.703 -4.867 1 95.88 448 SER B N 1
ATOM 9075 C CA . SER B 1 448 ? 19.797 -25.359 -6.051 1 95.88 448 SER B CA 1
ATOM 9076 C C . SER B 1 448 ? 21.328 -25.266 -6.086 1 95.88 448 SER B C 1
ATOM 9078 O O . SER B 1 448 ? 21.906 -24.391 -5.449 1 95.88 448 SER B O 1
ATOM 9080 N N . ASP B 1 449 ? 21.953 -26.234 -6.793 1 96.06 449 ASP B N 1
ATOM 9081 C CA . ASP B 1 449 ? 23.391 -26.172 -7.043 1 96.06 449 ASP B CA 1
ATOM 9082 C C . ASP B 1 449 ? 23.703 -25.172 -8.156 1 96.06 449 ASP B C 1
ATOM 9084 O O . ASP B 1 449 ? 23.469 -25.453 -9.336 1 96.06 449 ASP B O 1
ATOM 9088 N N . PHE B 1 450 ? 24.297 -24.094 -7.812 1 97.38 450 PHE B N 1
ATOM 9089 C CA . PHE B 1 450 ? 24.547 -23.031 -8.766 1 97.38 450 PHE B CA 1
ATOM 9090 C C . PHE B 1 450 ? 25.719 -23.391 -9.68 1 97.38 450 PHE B C 1
ATOM 9092 O O . PHE B 1 450 ? 25.891 -22.781 -10.742 1 97.38 450 PHE B O 1
ATOM 9099 N N . ASN B 1 451 ? 26.484 -24.375 -9.312 1 96.06 451 ASN B N 1
ATOM 9100 C CA . ASN B 1 451 ? 27.672 -24.719 -10.078 1 96.06 451 ASN B CA 1
ATOM 9101 C C . ASN B 1 451 ? 27.312 -25.391 -11.406 1 96.06 451 ASN B C 1
ATOM 9103 O O . ASN B 1 451 ? 28.172 -25.531 -12.281 1 96.06 451 ASN B O 1
ATOM 9107 N N . ALA B 1 452 ? 26.141 -25.75 -11.523 1 95.62 452 ALA B N 1
ATOM 9108 C CA . ALA B 1 452 ? 25.672 -26.344 -12.773 1 95.62 452 ALA B CA 1
ATOM 9109 C C . ALA B 1 452 ? 25.516 -25.266 -13.859 1 95.62 452 ALA B C 1
ATOM 9111 O O . ALA B 1 452 ? 25.375 -25.594 -15.039 1 95.62 452 ALA B O 1
ATOM 9112 N N . TYR B 1 453 ? 25.703 -24 -13.516 1 98.19 453 TYR B N 1
ATOM 9113 C CA . TYR B 1 453 ? 25.453 -22.891 -14.422 1 98.19 453 TYR B CA 1
ATOM 9114 C C . TYR B 1 453 ? 26.688 -22.031 -14.594 1 98.19 453 TYR B C 1
ATOM 9116 O O . TYR B 1 453 ? 27.594 -22.047 -13.75 1 98.19 453 TYR B O 1
ATOM 9124 N N . ASP B 1 454 ? 26.719 -21.281 -15.672 1 98.75 454 ASP B N 1
ATOM 9125 C CA . ASP B 1 454 ? 27.781 -20.297 -15.914 1 98.75 454 ASP B CA 1
ATOM 9126 C C . ASP B 1 454 ? 27.344 -18.906 -15.461 1 98.75 454 ASP B C 1
ATOM 9128 O O . ASP B 1 454 ? 28.172 -18.078 -15.078 1 98.75 454 ASP B O 1
ATOM 9132 N N . ILE B 1 455 ? 26.031 -18.641 -15.547 1 98.88 455 ILE B N 1
ATOM 9133 C CA . ILE B 1 455 ? 25.438 -17.375 -15.172 1 98.88 455 ILE B CA 1
ATOM 9134 C C . ILE B 1 455 ? 24.25 -17.609 -14.25 1 98.88 455 ILE B C 1
ATOM 9136 O O . ILE B 1 455 ? 23.391 -18.438 -14.539 1 98.88 455 ILE B O 1
ATOM 9140 N N . VAL B 1 456 ? 24.156 -16.953 -13.133 1 98.88 456 VAL B N 1
ATOM 9141 C CA . VAL B 1 456 ? 23 -16.938 -12.242 1 98.88 456 VAL B CA 1
ATOM 9142 C C . VAL B 1 456 ? 22.5 -15.508 -12.062 1 98.88 456 VAL B C 1
ATOM 9144 O O . VAL B 1 456 ? 23.266 -14.617 -11.688 1 98.88 456 VAL B O 1
ATOM 9147 N N . VAL B 1 457 ? 21.281 -15.266 -12.391 1 98.88 457 VAL B N 1
ATOM 9148 C CA . VAL B 1 457 ? 20.641 -13.961 -12.258 1 98.88 457 VAL B CA 1
ATOM 9149 C C . VAL B 1 457 ? 19.594 -14.016 -11.141 1 98.88 457 VAL B C 1
ATOM 9151 O O . VAL B 1 457 ? 18.812 -14.961 -11.062 1 98.88 457 VAL B O 1
ATOM 9154 N N . ALA B 1 458 ? 19.594 -13.07 -10.242 1 98.88 458 ALA B N 1
ATOM 9155 C CA . ALA B 1 458 ? 18.641 -12.992 -9.141 1 98.88 458 ALA B CA 1
ATOM 9156 C C . ALA B 1 458 ? 18.094 -11.57 -8.977 1 98.88 458 ALA B C 1
ATOM 9158 O O . ALA B 1 458 ? 18.453 -10.867 -8.031 1 98.88 458 ALA B O 1
ATOM 9159 N N . PRO B 1 459 ? 17.172 -11.172 -9.844 1 98.69 459 PRO B N 1
ATOM 9160 C CA . PRO B 1 459 ? 16.609 -9.828 -9.703 1 98.69 459 PRO B CA 1
ATOM 9161 C C . PRO B 1 459 ? 15.844 -9.633 -8.391 1 98.69 459 PRO B C 1
ATOM 9163 O O . PRO B 1 459 ? 15.109 -10.523 -7.965 1 98.69 459 PRO B O 1
ATOM 9166 N N . VAL B 1 460 ? 16.031 -8.492 -7.758 1 98.62 460 VAL B N 1
ATOM 9167 C CA . VAL B 1 460 ? 15.312 -8.109 -6.547 1 98.62 460 VAL B CA 1
ATOM 9168 C C . VAL B 1 460 ? 15.398 -9.227 -5.512 1 98.62 460 VAL B C 1
ATOM 9170 O O . VAL B 1 460 ? 14.375 -9.703 -5.012 1 98.62 460 VAL B O 1
ATOM 9173 N N . LEU B 1 461 ? 16.625 -9.695 -5.32 1 98.69 461 LEU B N 1
ATOM 9174 C CA . LEU B 1 461 ? 16.891 -10.633 -4.238 1 98.69 461 LEU B CA 1
ATOM 9175 C C . LEU B 1 461 ? 16.844 -9.93 -2.885 1 98.69 461 LEU B C 1
ATOM 9177 O O . LEU B 1 461 ? 17.859 -9.852 -2.188 1 98.69 461 LEU B O 1
ATOM 9181 N N . TYR B 1 462 ? 15.672 -9.469 -2.557 1 98.38 462 TYR B N 1
ATOM 9182 C CA . TYR B 1 462 ? 15.383 -8.664 -1.378 1 98.38 462 TYR B CA 1
ATOM 9183 C C . TYR B 1 462 ? 15.75 -9.414 -0.101 1 98.38 462 TYR B C 1
ATOM 9185 O O . TYR B 1 462 ? 16.375 -8.844 0.795 1 98.38 462 TYR B O 1
ATOM 9193 N N . MET B 1 463 ? 15.367 -10.633 0.036 1 98.5 463 MET B N 1
ATOM 9194 C CA . MET B 1 463 ? 15.609 -11.508 1.177 1 98.5 463 MET B CA 1
ATOM 9195 C C . MET B 1 463 ? 16.797 -12.438 0.905 1 98.5 463 MET B C 1
ATOM 9197 O O . MET B 1 463 ? 16.812 -13.141 -0.105 1 98.5 463 MET B O 1
ATOM 9201 N N . VAL B 1 464 ? 17.797 -12.383 1.732 1 98.44 464 VAL B N 1
ATOM 9202 C CA . VAL B 1 464 ? 18.906 -13.328 1.671 1 98.44 464 VAL B CA 1
ATOM 9203 C C . VAL B 1 464 ? 18.859 -14.266 2.873 1 98.44 464 VAL B C 1
ATOM 9205 O O . VAL B 1 464 ? 19.172 -13.859 3.998 1 98.44 464 VAL B O 1
ATOM 9208 N N . LYS B 1 465 ? 18.516 -15.477 2.633 1 97.75 465 LYS B N 1
ATOM 9209 C CA . LYS B 1 465 ? 18.391 -16.484 3.672 1 97.75 465 LYS B CA 1
ATOM 9210 C C . LYS B 1 465 ? 19.766 -17 4.102 1 97.75 465 LYS B C 1
ATOM 9212 O O . LYS B 1 465 ? 20.75 -16.812 3.396 1 97.75 465 LYS B O 1
ATOM 9217 N N . PRO B 1 466 ? 19.844 -17.641 5.316 1 96.62 466 PRO B N 1
ATOM 9218 C CA . PRO B 1 466 ? 21.141 -18.125 5.82 1 96.62 466 PRO B CA 1
ATOM 9219 C C . PRO B 1 466 ? 21.844 -19.031 4.824 1 96.62 466 PRO B C 1
ATOM 9221 O O . PRO B 1 466 ? 21.25 -19.969 4.289 1 96.62 466 PRO B O 1
ATOM 9224 N N . GLY B 1 467 ? 23.062 -18.703 4.551 1 97.44 467 GLY B N 1
ATOM 9225 C CA . GLY B 1 467 ? 23.891 -19.562 3.725 1 97.44 467 GLY B CA 1
ATOM 9226 C C . GLY B 1 467 ? 23.859 -19.188 2.254 1 97.44 467 GLY B C 1
ATOM 9227 O O . GLY B 1 467 ? 24.734 -19.594 1.488 1 97.44 467 GLY B O 1
ATOM 9228 N N . VAL B 1 468 ? 22.922 -18.422 1.792 1 98.06 468 VAL B N 1
ATOM 9229 C CA . VAL B 1 468 ? 22.75 -18.125 0.372 1 98.06 468 VAL B CA 1
ATOM 9230 C C . VAL B 1 468 ? 23.891 -17.234 -0.117 1 98.06 468 VAL B C 1
ATOM 9232 O O . VAL B 1 468 ? 24.422 -17.438 -1.21 1 98.06 468 VAL B O 1
ATOM 9235 N N . ALA B 1 469 ? 24.234 -16.219 0.68 1 98.38 469 ALA B N 1
ATOM 9236 C CA . ALA B 1 469 ? 25.328 -15.328 0.304 1 98.38 469 ALA B CA 1
ATOM 9237 C C . ALA B 1 469 ? 26.625 -16.109 0.097 1 98.38 469 ALA B C 1
ATOM 9239 O O . ALA B 1 469 ? 27.359 -15.875 -0.866 1 98.38 469 ALA B O 1
ATOM 9240 N N . ASP B 1 470 ? 26.891 -17.047 0.996 1 98.06 470 ASP B N 1
ATOM 9241 C CA . ASP B 1 470 ? 28.094 -17.891 0.884 1 98.06 470 ASP B CA 1
ATOM 9242 C C . ASP B 1 470 ? 28.031 -18.75 -0.375 1 98.06 470 ASP B C 1
ATOM 9244 O O . ASP B 1 470 ? 29.047 -18.906 -1.067 1 98.06 470 ASP B O 1
ATOM 9248 N N . LYS B 1 471 ? 26.938 -19.281 -0.616 1 98.19 471 LYS B N 1
ATOM 9249 C CA . LYS B 1 471 ? 26.766 -20.125 -1.798 1 98.19 471 LYS B CA 1
ATOM 9250 C C . LYS B 1 471 ? 27.016 -19.328 -3.076 1 98.19 471 LYS B C 1
ATOM 9252 O O . LYS B 1 471 ? 27.688 -19.812 -3.994 1 98.19 471 LYS B O 1
ATOM 9257 N N . LEU B 1 472 ? 26.469 -18.156 -3.145 1 98.69 472 LEU B N 1
ATOM 9258 C CA . LEU B 1 472 ? 26.656 -17.297 -4.305 1 98.69 472 LEU B CA 1
ATOM 9259 C C . LEU B 1 472 ? 28.125 -16.891 -4.441 1 98.69 472 LEU B C 1
ATOM 9261 O O . LEU B 1 472 ? 28.656 -16.844 -5.547 1 98.69 472 LEU B O 1
ATOM 9265 N N . THR B 1 473 ? 28.766 -16.578 -3.299 1 98.69 473 THR B N 1
ATOM 9266 C CA . THR B 1 473 ? 30.172 -16.203 -3.309 1 98.69 473 THR B CA 1
ATOM 9267 C C . THR B 1 473 ? 31.031 -17.359 -3.826 1 98.69 473 THR B C 1
ATOM 9269 O O . THR B 1 473 ? 31.938 -17.156 -4.629 1 98.69 473 THR B O 1
ATOM 9272 N N . ASN B 1 474 ? 30.719 -18.531 -3.363 1 98.44 474 ASN B N 1
ATOM 9273 C CA . ASN B 1 474 ? 31.438 -19.719 -3.83 1 98.44 474 ASN B CA 1
ATOM 9274 C C . ASN B 1 474 ? 31.234 -19.938 -5.328 1 98.44 474 ASN B C 1
ATOM 9276 O O . ASN B 1 474 ? 32.188 -20.266 -6.039 1 98.44 474 ASN B O 1
ATOM 9280 N N . PHE B 1 475 ? 30.078 -19.812 -5.793 1 98.62 475 PHE B N 1
ATOM 9281 C CA . PHE B 1 475 ? 29.766 -19.953 -7.207 1 98.62 475 PHE B CA 1
ATOM 9282 C C . PHE B 1 475 ? 30.594 -18.984 -8.047 1 98.62 475 PHE B C 1
ATOM 9284 O O . PHE B 1 475 ? 31.219 -19.391 -9.031 1 98.62 475 PHE B O 1
ATOM 9291 N N . VAL B 1 476 ? 30.594 -17.656 -7.637 1 98.75 476 VAL B N 1
ATOM 9292 C CA . VAL B 1 476 ? 31.328 -16.625 -8.375 1 98.75 476 VAL B CA 1
ATOM 9293 C C . VAL B 1 476 ? 32.812 -16.891 -8.281 1 98.75 476 VAL B C 1
ATOM 9295 O O . VAL B 1 476 ? 33.531 -16.828 -9.289 1 98.75 476 VAL B O 1
ATOM 9298 N N . SER B 1 477 ? 33.312 -17.25 -7.078 1 98.5 477 SER B N 1
ATOM 9299 C CA . SER B 1 477 ? 34.719 -17.531 -6.891 1 98.5 477 SER B CA 1
ATOM 9300 C C . SER B 1 477 ? 35.188 -18.656 -7.801 1 98.5 477 SER B C 1
ATOM 9302 O O . SER B 1 477 ? 36.344 -18.688 -8.219 1 98.5 477 SER B O 1
ATOM 9304 N N . GLY B 1 478 ? 34.312 -19.531 -8.078 1 98.44 478 GLY B N 1
ATOM 9305 C CA . GLY B 1 478 ? 34.625 -20.672 -8.938 1 98.44 478 GLY B CA 1
ATOM 9306 C C . GLY B 1 478 ? 34.531 -20.359 -10.414 1 98.44 478 GLY B C 1
ATOM 9307 O O . GLY B 1 478 ? 34.688 -21.234 -11.258 1 98.44 478 GLY B O 1
ATOM 9308 N N . GLY B 1 479 ? 34.25 -19.203 -10.742 1 98.5 479 GLY B N 1
ATOM 9309 C CA . GLY B 1 479 ? 34.25 -18.797 -12.141 1 98.5 479 GLY B CA 1
ATOM 9310 C C . GLY B 1 479 ? 32.906 -18.391 -12.648 1 98.5 479 GLY B C 1
ATOM 9311 O O . GLY B 1 479 ? 32.75 -17.953 -13.797 1 98.5 479 GLY B O 1
ATOM 9312 N N . GLY B 1 480 ? 31.859 -18.453 -11.828 1 98.75 480 GLY B N 1
ATOM 9313 C CA . GLY B 1 480 ? 30.5 -18.094 -12.227 1 98.75 480 GLY B CA 1
ATOM 9314 C C . GLY B 1 480 ? 30.281 -16.609 -12.375 1 98.75 480 GLY B C 1
ATOM 9315 O O . GLY B 1 480 ? 31.047 -15.805 -11.828 1 98.75 480 GLY B O 1
ATOM 9316 N N . THR B 1 481 ? 29.328 -16.219 -13.148 1 98.88 481 THR B N 1
ATOM 9317 C CA . THR B 1 481 ? 28.859 -14.844 -13.242 1 98.88 481 THR B CA 1
ATOM 9318 C C . THR B 1 481 ? 27.531 -14.68 -12.508 1 98.88 481 THR B C 1
ATOM 9320 O O . THR B 1 481 ? 26.562 -15.383 -12.789 1 98.88 481 THR B O 1
ATOM 9323 N N . PHE B 1 482 ? 27.516 -13.797 -11.555 1 98.88 482 PHE B N 1
ATOM 9324 C CA . PHE B 1 482 ? 26.328 -13.516 -10.773 1 98.88 482 PHE B CA 1
ATOM 9325 C C . PHE B 1 482 ? 25.812 -12.102 -11.047 1 98.88 482 PHE B C 1
ATOM 9327 O O . PHE B 1 482 ? 26.609 -11.156 -11.102 1 98.88 482 PHE B O 1
ATOM 9334 N N . LEU B 1 483 ? 24.531 -11.93 -11.273 1 98.94 483 LEU B N 1
ATOM 9335 C CA . LEU B 1 483 ? 23.922 -10.617 -11.453 1 98.94 483 LEU B CA 1
ATOM 9336 C C . LEU B 1 483 ? 22.703 -10.453 -10.547 1 98.94 483 LEU B C 1
ATOM 9338 O O . LEU B 1 483 ? 21.859 -11.344 -10.477 1 98.94 483 LEU B O 1
ATOM 9342 N N . THR B 1 484 ? 22.641 -9.414 -9.734 1 98.88 484 THR B N 1
ATOM 9343 C CA . THR B 1 484 ? 21.438 -9.016 -9.008 1 98.88 484 THR B CA 1
ATOM 9344 C C . THR B 1 484 ? 21.172 -7.527 -9.18 1 98.88 484 THR B C 1
ATOM 9346 O O . THR B 1 484 ? 21.875 -6.844 -9.922 1 98.88 484 THR B O 1
ATOM 9349 N N . THR B 1 485 ? 20.078 -7.035 -8.641 1 98.88 485 THR B N 1
ATOM 9350 C CA . THR B 1 485 ? 19.625 -5.695 -8.984 1 98.88 485 THR B CA 1
ATOM 9351 C C . THR B 1 485 ? 19.344 -4.879 -7.727 1 98.88 485 THR B C 1
ATOM 9353 O O . THR B 1 485 ? 19.641 -5.312 -6.617 1 98.88 485 THR B O 1
ATOM 9356 N N . PHE B 1 486 ? 18.766 -3.699 -7.984 1 98.62 486 PHE B N 1
ATOM 9357 C CA . PHE B 1 486 ? 18.297 -2.832 -6.906 1 98.62 486 PHE B CA 1
ATOM 9358 C C . PHE B 1 486 ? 17.438 -3.607 -5.918 1 98.62 486 PHE B C 1
ATOM 9360 O O . PHE B 1 486 ? 16.844 -4.637 -6.27 1 98.62 486 PHE B O 1
ATOM 9367 N N . PHE B 1 487 ? 17.406 -3.127 -4.633 1 98.19 487 PHE B N 1
ATOM 9368 C CA . PHE B 1 487 ? 16.531 -3.629 -3.586 1 98.19 487 PHE B CA 1
ATOM 9369 C C . PHE B 1 487 ? 16.844 -5.086 -3.268 1 98.19 487 PHE B C 1
ATOM 9371 O O . PHE B 1 487 ? 15.938 -5.875 -2.982 1 98.19 487 PHE B O 1
ATOM 9378 N N . SER B 1 488 ? 18.156 -5.496 -3.422 1 98.62 488 SER B N 1
ATOM 9379 C CA . SER B 1 488 ? 18.609 -6.832 -3.061 1 98.62 488 SER B CA 1
ATOM 9380 C C . SER B 1 488 ? 19.453 -6.809 -1.792 1 98.62 488 SER B C 1
ATOM 9382 O O . SER B 1 488 ? 20.141 -5.816 -1.516 1 98.62 488 SER B O 1
ATOM 9384 N N . GLY B 1 489 ? 19.391 -7.898 -1.038 1 98.31 489 GLY B N 1
ATOM 9385 C CA . GLY B 1 489 ? 20.234 -8.102 0.126 1 98.31 489 GLY B CA 1
ATOM 9386 C C . GLY B 1 489 ? 19.875 -7.207 1.294 1 98.31 489 GLY B C 1
ATOM 9387 O O . GLY B 1 489 ? 20.75 -6.742 2.025 1 98.31 489 GLY B O 1
ATOM 9388 N N . ILE B 1 490 ? 18.547 -6.91 1.482 1 98 490 ILE B N 1
ATOM 9389 C CA . ILE B 1 490 ? 18.125 -5.926 2.469 1 98 490 ILE B CA 1
ATOM 9390 C C . ILE B 1 490 ? 17.781 -6.629 3.781 1 98 490 ILE B C 1
ATOM 9392 O O . ILE B 1 490 ? 18.172 -6.168 4.855 1 98 490 ILE B O 1
ATOM 9396 N N . VAL B 1 491 ? 17.047 -7.777 3.705 1 98.25 491 VAL B N 1
ATOM 9397 C CA . VAL B 1 491 ? 16.5 -8.344 4.93 1 98.25 491 VAL B CA 1
ATOM 9398 C C . VAL B 1 491 ? 16.891 -9.812 5.047 1 98.25 491 VAL B C 1
ATOM 9400 O O . VAL B 1 491 ? 17.312 -10.43 4.066 1 98.25 491 VAL B O 1
ATOM 9403 N N . ASP B 1 492 ? 16.766 -10.375 6.219 1 97.75 492 ASP B N 1
ATOM 9404 C CA . ASP B 1 492 ? 16.922 -11.805 6.465 1 97.75 492 ASP B CA 1
ATOM 9405 C C . ASP B 1 492 ? 15.594 -12.539 6.312 1 97.75 492 ASP B C 1
ATOM 9407 O O . ASP B 1 492 ? 14.625 -11.984 5.789 1 97.75 492 ASP B O 1
ATOM 9411 N N . GLU B 1 493 ? 15.555 -13.797 6.695 1 97.44 493 GLU B N 1
ATOM 9412 C CA . GLU B 1 493 ? 14.398 -14.656 6.469 1 97.44 493 GLU B CA 1
ATOM 9413 C C . GLU B 1 493 ? 13.203 -14.219 7.312 1 97.44 493 GLU B C 1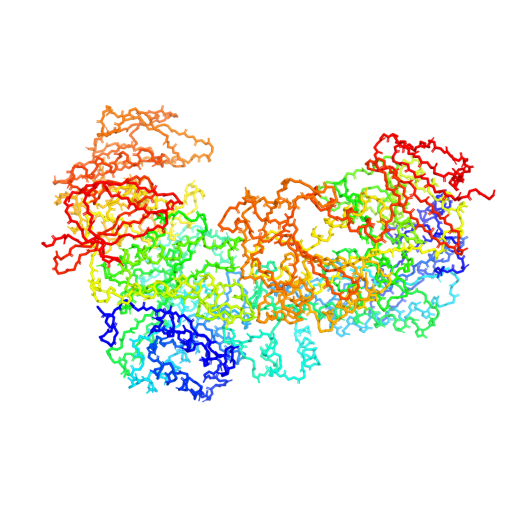
ATOM 9415 O O . GLU B 1 493 ? 12.078 -14.664 7.082 1 97.44 493 GLU B O 1
ATOM 9420 N N . SER B 1 494 ? 13.391 -13.312 8.328 1 97.44 494 SER B N 1
ATOM 9421 C CA . SER B 1 494 ? 12.297 -12.805 9.148 1 97.44 494 SER B CA 1
ATOM 9422 C C . SER B 1 494 ? 11.945 -11.367 8.781 1 97.44 494 SER B C 1
ATOM 9424 O O . SER B 1 494 ? 11.227 -10.688 9.516 1 97.44 494 SER B O 1
ATOM 9426 N N . ASP B 1 495 ? 12.477 -10.922 7.668 1 97.44 495 ASP B N 1
ATOM 9427 C CA . ASP B 1 495 ? 12.227 -9.586 7.129 1 97.44 495 ASP B CA 1
ATOM 9428 C C . ASP B 1 495 ? 12.836 -8.508 8.023 1 97.44 495 ASP B C 1
ATOM 9430 O O . ASP B 1 495 ? 12.305 -7.398 8.109 1 97.44 495 ASP B O 1
ATOM 9434 N N . ARG B 1 496 ? 13.852 -8.828 8.758 1 97.12 496 ARG B N 1
ATOM 9435 C CA . ARG B 1 496 ? 14.641 -7.859 9.508 1 97.12 496 ARG B CA 1
ATOM 9436 C C . ARG B 1 496 ? 15.812 -7.344 8.68 1 97.12 496 ARG B C 1
ATOM 9438 O O . ARG B 1 496 ? 16.516 -8.125 8.031 1 97.12 496 ARG B O 1
ATOM 9445 N N . VAL B 1 497 ? 16.016 -6.109 8.656 1 97.5 497 VAL B N 1
ATOM 9446 C CA . VAL B 1 497 ? 17.078 -5.492 7.875 1 97.5 497 VAL B CA 1
ATOM 9447 C C . VAL B 1 497 ? 18.438 -5.934 8.406 1 97.5 497 VAL B C 1
ATOM 9449 O O . VAL B 1 497 ? 18.641 -5.977 9.625 1 97.5 497 VAL B O 1
ATOM 9452 N N . LYS B 1 498 ? 19.266 -6.344 7.508 1 96.56 498 LYS B N 1
ATOM 9453 C CA . LYS B 1 498 ? 20.672 -6.539 7.836 1 96.56 498 LYS B CA 1
ATOM 9454 C C . LYS B 1 498 ? 21.422 -5.207 7.875 1 96.56 498 LYS B C 1
ATOM 9456 O O . LYS B 1 498 ? 21.625 -4.578 6.836 1 96.56 498 LYS B O 1
ATOM 9461 N N . THR B 1 499 ? 21.875 -4.836 9.07 1 94.94 499 THR B N 1
ATOM 9462 C CA . THR B 1 499 ? 22.484 -3.516 9.242 1 94.94 499 THR B CA 1
ATOM 9463 C C . THR B 1 499 ? 23.922 -3.506 8.727 1 94.94 499 THR B C 1
ATOM 9465 O O . THR B 1 499 ? 24.438 -4.543 8.312 1 94.94 499 THR B O 1
ATOM 9468 N N . GLY B 1 500 ? 24.531 -2.406 8.625 1 93.25 500 GLY B N 1
ATOM 9469 C CA . GLY B 1 500 ? 25.906 -2.25 8.172 1 93.25 500 GLY B CA 1
ATOM 9470 C C . GLY B 1 500 ? 26 -1.776 6.73 1 93.25 500 GLY B C 1
ATOM 9471 O O . GLY B 1 500 ? 27.094 -1.537 6.223 1 93.25 500 GLY B O 1
ATOM 9472 N N . GLY B 1 501 ? 24.875 -1.577 6.16 1 93.56 501 GLY B N 1
ATOM 9473 C CA . GLY B 1 501 ? 24.844 -1.09 4.793 1 93.56 501 GLY B CA 1
ATOM 9474 C C . GLY B 1 501 ? 24.344 -2.129 3.801 1 93.56 501 GLY B C 1
ATOM 9475 O O . GLY B 1 501 ? 24.781 -3.279 3.83 1 93.56 501 GLY B O 1
ATOM 9476 N N . TYR B 1 502 ? 23.453 -1.698 2.951 1 95.81 502 TYR B N 1
ATOM 9477 C CA . TYR B 1 502 ? 22.969 -2.572 1.89 1 95.81 502 TYR B CA 1
ATOM 9478 C C . TYR B 1 502 ? 24.031 -2.785 0.825 1 95.81 502 TYR B C 1
ATOM 9480 O O . TYR B 1 502 ? 24.828 -1.88 0.534 1 95.81 502 TYR B O 1
ATOM 9488 N N . PRO B 1 503 ? 24.109 -4.051 0.231 1 97.75 503 PRO B N 1
ATOM 9489 C CA . PRO B 1 503 ? 23.141 -5.141 0.247 1 97.75 503 PRO B CA 1
ATOM 9490 C C . PRO B 1 503 ? 23.453 -6.199 1.3 1 97.75 503 PRO B C 1
ATOM 9492 O O . PRO B 1 503 ? 23.375 -7.398 1.016 1 97.75 503 PRO B O 1
ATOM 9495 N N . GLY B 1 504 ? 23.844 -5.77 2.471 1 96.62 504 GLY B N 1
ATOM 9496 C CA . GLY B 1 504 ? 23.984 -6.668 3.602 1 96.62 504 GLY B CA 1
ATOM 9497 C C . GLY B 1 504 ? 25.047 -7.73 3.385 1 96.62 504 GLY B C 1
ATOM 9498 O O . GLY B 1 504 ? 26.188 -7.414 3.072 1 96.62 504 GLY B O 1
ATOM 9499 N N . GLU B 1 505 ? 24.625 -8.992 3.379 1 97.44 505 GLU B N 1
ATOM 9500 C CA . GLU B 1 505 ? 25.547 -10.125 3.289 1 97.44 505 GLU B CA 1
ATOM 9501 C C . GLU B 1 505 ? 26.156 -10.227 1.896 1 97.44 505 GLU B C 1
ATOM 9503 O O . GLU B 1 505 ? 27.156 -10.938 1.701 1 97.44 505 GLU B O 1
ATOM 9508 N N . LEU B 1 506 ? 25.656 -9.523 0.92 1 98.56 506 LEU B N 1
ATOM 9509 C CA . LEU B 1 506 ? 26.172 -9.578 -0.445 1 98.56 506 LEU B CA 1
ATOM 9510 C C . LEU B 1 506 ? 27.156 -8.438 -0.701 1 98.56 506 LEU B C 1
ATOM 9512 O O . LEU B 1 506 ? 27.703 -8.328 -1.798 1 98.56 506 LEU B O 1
ATOM 9516 N N . ARG B 1 507 ? 27.375 -7.594 0.303 1 98.12 507 ARG B N 1
ATOM 9517 C CA . ARG B 1 507 ? 28.188 -6.387 0.159 1 98.12 507 ARG B CA 1
ATOM 9518 C C . ARG B 1 507 ? 29.578 -6.715 -0.374 1 98.12 507 ARG B C 1
ATOM 9520 O O . ARG B 1 507 ? 30.016 -6.133 -1.363 1 98.12 507 ARG B O 1
ATOM 9527 N N . LYS B 1 508 ? 30.25 -7.668 0.184 1 97.81 508 LYS B N 1
ATOM 9528 C CA . LYS B 1 508 ? 31.609 -8.047 -0.235 1 97.81 508 LYS B CA 1
ATOM 9529 C C . LYS B 1 508 ? 31.594 -8.68 -1.625 1 97.81 508 LYS B C 1
ATOM 9531 O O . LYS B 1 508 ? 32.469 -8.391 -2.453 1 97.81 508 LYS B O 1
ATOM 9536 N N . LEU B 1 509 ? 30.625 -9.516 -1.862 1 98.69 509 LEU B N 1
ATOM 9537 C CA . LEU B 1 509 ? 30.5 -10.195 -3.15 1 98.69 509 LEU B CA 1
ATOM 9538 C C . LEU B 1 509 ? 30.328 -9.188 -4.277 1 98.69 509 LEU B C 1
ATOM 9540 O O . LEU B 1 509 ? 30.938 -9.32 -5.34 1 98.69 509 LEU B O 1
ATOM 9544 N N . LEU B 1 510 ? 29.531 -8.148 -4.012 1 98.88 510 LEU B N 1
ATOM 9545 C CA . LEU B 1 510 ? 29.172 -7.184 -5.047 1 98.88 510 LEU B CA 1
ATOM 9546 C C . LEU B 1 510 ? 30.156 -6.008 -5.043 1 98.88 510 LEU B C 1
ATOM 9548 O O . LEU B 1 510 ? 30.219 -5.246 -6.012 1 98.88 510 LEU B O 1
ATOM 9552 N N . GLY B 1 511 ? 30.938 -5.82 -3.941 1 98.69 511 GLY B N 1
ATOM 9553 C CA . GLY B 1 511 ? 31.922 -4.762 -3.84 1 98.69 511 GLY B CA 1
ATOM 9554 C C . GLY B 1 511 ? 31.312 -3.375 -3.777 1 98.69 511 GLY B C 1
ATOM 9555 O O . GLY B 1 511 ? 31.844 -2.426 -4.348 1 98.69 511 GLY B O 1
ATOM 9556 N N . ILE B 1 512 ? 30.109 -3.275 -3.115 1 98.5 512 ILE B N 1
ATOM 9557 C CA . ILE B 1 512 ? 29.406 -1.992 -3.084 1 98.5 512 ILE B CA 1
ATOM 9558 C C . ILE B 1 512 ? 28.703 -1.819 -1.738 1 98.5 512 ILE B C 1
ATOM 9560 O O . ILE B 1 512 ? 28.594 -2.773 -0.967 1 98.5 512 ILE B O 1
ATOM 9564 N N . TRP B 1 513 ? 28.234 -0.677 -1.38 1 96.75 513 TRP B N 1
ATOM 9565 C CA . TRP B 1 513 ? 27.219 -0.454 -0.363 1 96.75 513 TRP B CA 1
ATOM 9566 C C . TRP B 1 513 ? 26.25 0.647 -0.792 1 96.75 513 TRP B C 1
ATOM 9568 O O . TRP B 1 513 ? 26.672 1.65 -1.377 1 96.75 513 TRP B O 1
ATOM 9578 N N . VAL B 1 514 ? 25.016 0.461 -0.672 1 97.94 514 VAL B N 1
ATOM 9579 C CA . VAL B 1 514 ? 23.938 1.368 -1.056 1 97.94 514 VAL B CA 1
ATOM 9580 C C . VAL B 1 514 ? 23.594 2.281 0.118 1 97.94 514 VAL B C 1
ATOM 9582 O O . VAL B 1 514 ? 23.188 1.807 1.183 1 97.94 514 VAL B O 1
ATOM 9585 N N . GLU B 1 515 ? 23.688 3.537 -0.037 1 96.5 515 GLU B N 1
ATOM 9586 C CA . GLU B 1 515 ? 23.438 4.512 1.021 1 96.5 515 GLU B CA 1
ATOM 9587 C C . GLU B 1 515 ? 21.953 4.844 1.131 1 96.5 515 GLU B C 1
ATOM 9589 O O . GLU B 1 515 ? 21.422 4.953 2.234 1 96.5 515 GLU B O 1
ATOM 9594 N N . GLU B 1 516 ? 21.297 5.129 0.021 1 96.69 516 GLU B N 1
ATOM 9595 C CA . GLU B 1 516 ? 19.875 5.492 -0.06 1 96.69 516 GLU B CA 1
ATOM 9596 C C . GLU B 1 516 ? 19.219 4.887 -1.3 1 96.69 516 GLU B C 1
ATOM 9598 O O . GLU B 1 516 ? 19.922 4.5 -2.246 1 96.69 516 GLU B O 1
ATOM 9603 N N . THR B 1 517 ? 17.969 4.727 -1.278 1 97.81 517 THR B N 1
ATOM 9604 C CA . THR B 1 517 ? 17.188 4.305 -2.426 1 97.81 517 THR B CA 1
ATOM 9605 C C . THR B 1 517 ? 16.094 5.332 -2.738 1 97.81 517 THR B C 1
ATOM 9607 O O . THR B 1 517 ? 15.234 5.609 -1.896 1 97.81 517 THR B O 1
ATOM 9610 N N . ASP B 1 518 ? 16.078 5.895 -3.908 1 97.94 518 ASP B N 1
ATOM 9611 C CA . ASP B 1 518 ? 15.109 6.895 -4.336 1 97.94 518 ASP B CA 1
ATOM 9612 C C . ASP B 1 518 ? 13.961 6.25 -5.109 1 97.94 518 ASP B C 1
ATOM 9614 O O . ASP B 1 518 ? 14.195 5.512 -6.07 1 97.94 518 ASP B O 1
ATOM 9618 N N . ALA B 1 519 ? 12.789 6.453 -4.711 1 98.19 519 ALA B N 1
ATOM 9619 C CA . ALA B 1 519 ? 11.609 5.996 -5.449 1 98.19 519 ALA B CA 1
ATOM 9620 C C . ALA B 1 519 ? 11.094 7.086 -6.387 1 98.19 519 ALA B C 1
ATOM 9622 O O . ALA B 1 519 ? 10.758 8.188 -5.941 1 98.19 519 ALA B O 1
ATOM 9623 N N . LEU B 1 520 ? 11.008 6.836 -7.621 1 97.69 520 LEU B N 1
ATOM 9624 C CA . LEU B 1 520 ? 10.531 7.773 -8.625 1 97.69 520 LEU B CA 1
ATOM 9625 C C . LEU B 1 520 ? 9.047 7.551 -8.922 1 97.69 520 LEU B C 1
ATOM 9627 O O . LEU B 1 520 ? 8.562 6.422 -8.836 1 97.69 520 LEU B O 1
ATOM 9631 N N . PHE B 1 521 ? 8.336 8.555 -9.273 1 95.62 521 PHE B N 1
ATOM 9632 C CA . PHE B 1 521 ? 6.957 8.445 -9.727 1 95.62 521 PHE B CA 1
ATOM 9633 C C . PHE B 1 521 ? 6.887 7.773 -11.094 1 95.62 521 PHE B C 1
ATOM 9635 O O . PHE B 1 521 ? 7.883 7.73 -11.82 1 95.62 521 PHE B O 1
ATOM 9642 N N . PRO B 1 522 ? 5.746 7.238 -11.461 1 94.12 522 PRO B N 1
ATOM 9643 C CA . PRO B 1 522 ? 5.625 6.48 -12.703 1 94.12 522 PRO B CA 1
ATOM 9644 C C . PRO B 1 522 ? 5.988 7.312 -13.938 1 94.12 522 PRO B C 1
ATOM 9646 O O . PRO B 1 522 ? 6.461 6.766 -14.938 1 94.12 522 PRO B O 1
ATOM 9649 N N . ASP B 1 523 ? 5.855 8.656 -13.852 1 94.06 523 ASP B N 1
ATOM 9650 C CA . ASP B 1 523 ? 6.117 9.516 -15.008 1 94.06 523 ASP B CA 1
ATOM 9651 C C . ASP B 1 523 ? 7.52 10.117 -14.938 1 94.06 523 ASP B C 1
ATOM 9653 O O . ASP B 1 523 ? 7.891 10.938 -15.781 1 94.06 523 ASP B O 1
ATOM 9657 N N . MET B 1 524 ? 8.258 9.734 -13.984 1 95.75 524 MET B N 1
ATOM 9658 C CA . MET B 1 524 ? 9.633 10.211 -13.836 1 95.75 524 MET B CA 1
ATOM 9659 C C . MET B 1 524 ? 10.625 9.172 -14.328 1 95.75 524 MET B C 1
ATOM 9661 O O . MET B 1 524 ? 10.383 7.969 -14.234 1 95.75 524 MET B O 1
ATOM 9665 N N . ARG B 1 525 ? 11.789 9.664 -14.906 1 97.56 525 ARG B N 1
ATOM 9666 C CA . ARG B 1 525 ? 12.875 8.812 -15.383 1 97.56 525 ARG B CA 1
ATOM 9667 C C . ARG B 1 525 ? 14.234 9.398 -15.008 1 97.56 525 ARG B C 1
ATOM 9669 O O . ARG B 1 525 ? 14.344 10.594 -14.727 1 97.56 525 ARG B O 1
ATOM 9676 N N . ASN B 1 526 ? 15.172 8.562 -14.844 1 98.44 526 ASN B N 1
ATOM 9677 C CA . ASN B 1 526 ? 16.594 8.891 -14.852 1 98.44 526 ASN B CA 1
ATOM 9678 C C . ASN B 1 526 ? 17.312 8.227 -16.016 1 98.44 526 ASN B C 1
ATOM 9680 O O . ASN B 1 526 ? 16.703 7.473 -16.781 1 98.44 526 ASN B O 1
ATOM 9684 N N . ARG B 1 527 ? 18.594 8.695 -16.281 1 98.12 527 ARG B N 1
ATOM 9685 C CA . ARG B 1 527 ? 19.359 8.117 -17.375 1 98.12 527 ARG B CA 1
ATOM 9686 C C . ARG B 1 527 ? 20.5 7.258 -16.859 1 98.12 527 ARG B C 1
ATOM 9688 O O . ARG B 1 527 ? 21.094 7.566 -15.82 1 98.12 527 ARG B O 1
ATOM 9695 N N . ILE B 1 528 ? 20.766 6.051 -17.453 1 98.81 528 ILE B N 1
ATOM 9696 C CA . ILE B 1 528 ? 21.984 5.262 -17.328 1 98.81 528 ILE B CA 1
ATOM 9697 C C . ILE B 1 528 ? 22.984 5.676 -18.422 1 98.81 528 ILE B C 1
ATOM 9699 O O . ILE B 1 528 ? 22.719 5.508 -19.609 1 98.81 528 ILE B O 1
ATOM 9703 N N . VAL B 1 529 ? 24.094 6.191 -18.078 1 98.75 529 VAL B N 1
ATOM 9704 C CA . VAL B 1 529 ? 25.141 6.57 -19.016 1 98.75 529 VAL B CA 1
ATOM 9705 C C . VAL B 1 529 ? 26.281 5.559 -18.953 1 98.75 529 VAL B C 1
ATOM 9707 O O . VAL B 1 529 ? 26.984 5.461 -17.938 1 98.75 529 VAL B O 1
ATOM 9710 N N . VAL B 1 530 ? 26.531 4.836 -20.031 1 98.69 530 VAL B N 1
ATOM 9711 C CA . VAL B 1 530 ? 27.531 3.775 -20.078 1 98.69 530 VAL B CA 1
ATOM 9712 C C . VAL B 1 530 ? 28.922 4.387 -20.219 1 98.69 530 VAL B C 1
ATOM 9714 O O . VAL B 1 530 ? 29.141 5.309 -21.016 1 98.69 530 VAL B O 1
ATOM 9717 N N . ASN B 1 531 ? 29.859 3.889 -19.375 1 97.88 531 ASN B N 1
ATOM 9718 C CA . ASN B 1 531 ? 31.25 4.309 -19.5 1 97.88 531 ASN B CA 1
ATOM 9719 C C . ASN B 1 531 ? 31.922 3.65 -20.703 1 97.88 531 ASN B C 1
ATOM 9721 O O . ASN B 1 531 ? 32.25 2.459 -20.656 1 97.88 531 ASN B O 1
ATOM 9725 N N . GLY B 1 532 ? 32.156 4.438 -21.625 1 96.62 532 GLY B N 1
ATOM 9726 C CA . GLY B 1 532 ? 32.719 3.842 -22.828 1 96.62 532 GLY B CA 1
ATOM 9727 C C . GLY B 1 532 ? 31.766 2.883 -23.516 1 96.62 532 GLY B C 1
ATOM 9728 O O . GLY B 1 532 ? 30.625 3.246 -23.828 1 96.62 532 GLY B O 1
ATOM 9729 N N . GLU B 1 533 ? 32.375 1.752 -23.75 1 95.38 533 GLU B N 1
ATOM 9730 C CA . GLU B 1 533 ? 31.578 0.689 -24.359 1 95.38 533 GLU B CA 1
ATOM 9731 C C . GLU B 1 533 ? 31.672 -0.599 -23.547 1 95.38 533 GLU B C 1
ATOM 9733 O O . GLU B 1 533 ? 32.719 -0.94 -23.031 1 95.38 533 GLU B O 1
ATOM 9738 N N . PHE B 1 534 ? 30.594 -1.208 -23.469 1 96.88 534 PHE B N 1
ATOM 9739 C CA . PHE B 1 534 ? 30.484 -2.512 -22.828 1 96.88 534 PHE B CA 1
ATOM 9740 C C . PHE B 1 534 ? 29.625 -3.459 -23.656 1 96.88 534 PHE B C 1
ATOM 9742 O O . PHE B 1 534 ? 28.406 -3.514 -23.484 1 96.88 534 PHE B O 1
ATOM 9749 N N . GLY B 1 535 ? 30.375 -4.293 -24.469 1 95.88 535 GLY B N 1
ATOM 9750 C CA . GLY B 1 535 ? 29.625 -5.02 -25.484 1 95.88 535 GLY B CA 1
ATOM 9751 C C . GLY B 1 535 ? 28.906 -4.113 -26.453 1 95.88 535 GLY B C 1
ATOM 9752 O O . GLY B 1 535 ? 29.5 -3.197 -27.031 1 95.88 535 GLY B O 1
ATOM 9753 N N . SER B 1 536 ? 27.656 -4.316 -26.562 1 96.19 536 SER B N 1
ATOM 9754 C CA . SER B 1 536 ? 26.844 -3.492 -27.453 1 96.19 536 SER B CA 1
ATOM 9755 C C . SER B 1 536 ? 26.328 -2.252 -26.75 1 96.19 536 SER B C 1
ATOM 9757 O O . SER B 1 536 ? 25.703 -1.387 -27.359 1 96.19 536 SER B O 1
ATOM 9759 N N . LEU B 1 537 ? 26.516 -2.189 -25.484 1 97.5 537 LEU B N 1
ATOM 9760 C CA . LEU B 1 537 ? 26.016 -1.059 -24.719 1 97.5 537 LEU B CA 1
ATOM 9761 C C . LEU B 1 537 ? 26.922 0.153 -24.875 1 97.5 537 LEU B C 1
ATOM 9763 O O . LEU B 1 537 ? 28.141 0.046 -24.703 1 97.5 537 LEU B O 1
ATOM 9767 N N . SER B 1 538 ? 26.359 1.254 -25.25 1 97.62 538 SER B N 1
ATOM 9768 C CA . SER B 1 538 ? 27.031 2.547 -25.344 1 97.62 538 SER B CA 1
ATOM 9769 C C . SER B 1 538 ? 26.031 3.695 -25.25 1 97.62 538 SER B C 1
ATOM 9771 O O . SER B 1 538 ? 24.828 3.5 -25.453 1 97.62 538 SER B O 1
ATOM 9773 N N . GLY B 1 539 ? 26.531 4.805 -24.859 1 97.38 539 GLY B N 1
ATOM 9774 C CA . GLY B 1 539 ? 25.641 5.957 -24.781 1 97.38 539 GLY B CA 1
ATOM 9775 C C . GLY B 1 539 ? 24.781 5.945 -23.531 1 97.38 539 GLY B C 1
ATOM 9776 O O . GLY B 1 539 ? 25.281 5.727 -22.422 1 97.38 539 GLY B O 1
ATOM 9777 N N . SER B 1 540 ? 23.438 6.352 -23.766 1 98.19 540 SER B N 1
ATOM 9778 C CA . SER B 1 540 ? 22.578 6.492 -22.594 1 98.19 540 SER B CA 1
ATOM 9779 C C . SER B 1 540 ? 21.281 5.695 -22.766 1 98.19 540 SER B C 1
ATOM 9781 O O . SER B 1 540 ? 20.812 5.5 -23.875 1 98.19 540 SER B O 1
ATOM 9783 N N . TYR B 1 541 ? 20.75 5.188 -21.688 1 98.75 541 TYR B N 1
ATOM 9784 C CA . TYR B 1 541 ? 19.5 4.445 -21.594 1 98.75 541 TYR B CA 1
ATOM 9785 C C . TYR B 1 541 ? 18.625 4.988 -20.484 1 98.75 541 TYR B C 1
ATOM 9787 O O . TYR B 1 541 ? 19.109 5.641 -19.562 1 98.75 541 TYR B O 1
ATOM 9795 N N . GLU B 1 542 ? 17.344 4.73 -20.5 1 98.38 542 GLU B N 1
ATOM 9796 C CA . GLU B 1 542 ? 16.422 5.188 -19.453 1 98.38 542 GLU B CA 1
ATOM 9797 C C . GLU B 1 542 ? 16.328 4.18 -18.312 1 98.38 542 GLU B C 1
ATOM 9799 O O . GLU B 1 542 ? 16.5 2.977 -18.531 1 98.38 542 GLU B O 1
ATOM 9804 N N . CYS B 1 543 ? 16.094 4.629 -17.125 1 98.38 543 CYS B N 1
ATOM 9805 C CA . CYS B 1 543 ? 15.758 3.814 -15.961 1 98.38 543 CYS B CA 1
ATOM 9806 C C . CYS B 1 543 ? 14.797 4.547 -15.039 1 98.38 543 CYS B C 1
ATOM 9808 O O . CYS B 1 543 ? 14.508 5.727 -15.25 1 98.38 543 CYS B O 1
ATOM 9810 N N . GLY B 1 544 ? 14.266 3.84 -14.07 1 97.56 544 GLY B N 1
ATOM 9811 C CA . GLY B 1 544 ? 13.312 4.488 -13.188 1 97.56 544 GLY B CA 1
ATOM 9812 C C . GLY B 1 544 ? 12.844 3.594 -12.055 1 97.56 544 GLY B C 1
ATOM 9813 O O . GLY B 1 544 ? 13.617 2.789 -11.531 1 97.56 544 GLY B O 1
ATOM 9814 N N . MET B 1 545 ? 11.617 3.885 -11.484 1 97.62 545 MET B N 1
ATOM 9815 C CA . MET B 1 545 ? 10.945 3.207 -10.383 1 97.62 545 MET B CA 1
ATOM 9816 C C . MET B 1 545 ? 11.75 3.342 -9.094 1 97.62 545 MET B C 1
ATOM 9818 O O . MET B 1 545 ? 11.391 4.125 -8.211 1 97.62 545 MET B O 1
ATOM 9822 N N . LEU B 1 546 ? 12.93 2.627 -8.953 1 98.56 546 LEU B N 1
ATOM 9823 C CA . LEU B 1 546 ? 13.844 2.768 -7.828 1 98.56 546 LEU B CA 1
ATOM 9824 C C . LEU B 1 546 ? 15.258 3.041 -8.312 1 98.56 546 LEU B C 1
ATOM 9826 O O . LEU B 1 546 ? 15.703 2.461 -9.305 1 98.56 546 LEU B O 1
ATOM 9830 N N . CYS B 1 547 ? 15.953 3.906 -7.695 1 98.69 547 CYS B N 1
ATOM 9831 C CA . CYS B 1 547 ? 17.344 4.234 -7.949 1 98.69 547 CYS B CA 1
ATOM 9832 C C . CYS B 1 547 ? 18.188 4.098 -6.68 1 98.69 547 CYS B C 1
ATOM 9834 O O . CYS B 1 547 ? 18.078 4.926 -5.77 1 98.69 547 CYS B O 1
ATOM 9836 N N . ASP B 1 548 ? 19 3.047 -6.637 1 98.69 548 ASP B N 1
ATOM 9837 C CA . ASP B 1 548 ? 19.922 2.877 -5.52 1 98.69 548 ASP B CA 1
ATOM 9838 C C . ASP B 1 548 ? 21.109 3.818 -5.645 1 98.69 548 ASP B C 1
ATOM 9840 O O . ASP B 1 548 ? 21.781 3.838 -6.676 1 98.69 548 ASP B O 1
ATOM 9844 N N . LEU B 1 549 ? 21.344 4.625 -4.668 1 98.44 549 LEU B N 1
ATOM 9845 C CA . LEU B 1 549 ? 22.547 5.461 -4.582 1 98.44 549 LEU B CA 1
ATOM 9846 C C . LEU B 1 549 ? 23.672 4.715 -3.895 1 98.44 549 LEU B C 1
ATOM 9848 O O . LEU B 1 549 ? 23.688 4.578 -2.67 1 98.44 549 LEU B O 1
ATOM 9852 N N . LEU B 1 550 ? 24.688 4.227 -4.723 1 97.31 550 LEU B N 1
ATOM 9853 C CA . LEU B 1 550 ? 25.641 3.287 -4.137 1 97.31 550 LEU B CA 1
ATOM 9854 C C . LEU B 1 550 ? 27.078 3.805 -4.281 1 97.31 550 LEU B C 1
ATOM 9856 O O . LEU B 1 550 ? 27.344 4.656 -5.129 1 97.31 550 LEU B O 1
ATOM 9860 N N . HIS B 1 551 ? 27.922 3.352 -3.381 1 97.62 551 HIS B N 1
ATOM 9861 C CA . HIS B 1 551 ? 29.359 3.537 -3.367 1 97.62 551 HIS B CA 1
ATOM 9862 C C . HIS B 1 551 ? 30.094 2.23 -3.674 1 97.62 551 HIS B C 1
ATOM 9864 O O . HIS B 1 551 ? 29.672 1.162 -3.221 1 97.62 551 HIS B O 1
ATOM 9870 N N . THR B 1 552 ? 31.188 2.389 -4.422 1 98.25 552 THR B N 1
ATOM 9871 C CA . THR B 1 552 ? 31.953 1.189 -4.73 1 98.25 552 THR B CA 1
ATOM 9872 C C . THR B 1 552 ? 32.969 0.901 -3.625 1 98.25 552 THR B C 1
ATOM 9874 O O . THR B 1 552 ? 33.531 1.825 -3.047 1 98.25 552 THR B O 1
ATOM 9877 N N . GLU B 1 553 ? 33.062 -0.285 -3.25 1 97.81 553 GLU B N 1
ATOM 9878 C CA . GLU B 1 553 ? 34.094 -0.808 -2.352 1 97.81 553 GLU B CA 1
ATOM 9879 C C . GLU B 1 553 ? 34.938 -1.865 -3.045 1 97.81 553 GLU B C 1
ATOM 9881 O O . GLU B 1 553 ? 35.125 -2.969 -2.523 1 97.81 553 GLU B O 1
ATOM 9886 N N . GLY B 1 554 ? 35.469 -1.526 -4.215 1 97.5 554 GLY B N 1
ATOM 9887 C CA . GLY B 1 554 ? 36.312 -2.422 -5.004 1 97.5 554 GLY B CA 1
ATOM 9888 C C . GLY B 1 554 ? 35.688 -2.768 -6.352 1 97.5 554 GLY B C 1
ATOM 9889 O O . GLY B 1 554 ? 36.406 -3.166 -7.273 1 97.5 554 GLY B O 1
ATOM 9890 N N . ALA B 1 555 ? 34.438 -2.59 -6.527 1 98.69 555 ALA B N 1
ATOM 9891 C CA . ALA B 1 555 ? 33.781 -2.889 -7.801 1 98.69 555 ALA B CA 1
ATOM 9892 C C . ALA B 1 555 ? 34.125 -1.846 -8.859 1 98.69 555 ALA B C 1
ATOM 9894 O O . ALA B 1 555 ? 34.375 -0.686 -8.531 1 98.69 555 ALA B O 1
ATOM 9895 N N . GLU B 1 556 ? 34.125 -2.248 -10.039 1 98.62 556 GLU B N 1
ATOM 9896 C CA . GLU B 1 556 ? 34.281 -1.36 -11.18 1 98.62 556 GLU B CA 1
ATOM 9897 C C . GLU B 1 556 ? 32.969 -0.751 -11.609 1 98.62 556 GLU B C 1
ATOM 9899 O O . GLU B 1 556 ? 31.953 -1.449 -11.68 1 98.62 556 GLU B O 1
ATOM 9904 N N . THR B 1 557 ? 32.969 0.569 -11.859 1 98.69 557 THR B N 1
ATOM 9905 C CA . THR B 1 557 ? 31.781 1.242 -12.367 1 98.69 557 THR B CA 1
ATOM 9906 C C . THR B 1 557 ? 31.719 1.146 -13.891 1 98.69 557 THR B C 1
ATOM 9908 O O . THR B 1 557 ? 32.594 1.669 -14.586 1 98.69 557 THR B O 1
ATOM 9911 N N . LEU B 1 558 ? 30.688 0.521 -14.383 1 98.75 558 LEU B N 1
ATOM 9912 C CA . LEU B 1 558 ? 30.547 0.339 -15.82 1 98.75 558 LEU B CA 1
ATOM 9913 C C . LEU B 1 558 ? 29.594 1.378 -16.406 1 98.75 558 LEU B C 1
ATOM 9915 O O . LEU B 1 558 ? 29.641 1.661 -17.609 1 98.75 558 LEU B O 1
ATOM 9919 N N . ALA B 1 559 ? 28.688 1.921 -15.609 1 98.88 559 ALA B N 1
ATOM 9920 C CA . ALA B 1 559 ? 27.75 2.975 -16 1 98.88 559 ALA B CA 1
ATOM 9921 C C . ALA B 1 559 ? 27.375 3.838 -14.805 1 98.88 559 ALA B C 1
ATOM 9923 O O . ALA B 1 559 ? 27.5 3.406 -13.656 1 98.88 559 ALA B O 1
ATOM 9924 N N . GLU B 1 560 ? 26.875 5.027 -15.07 1 98.81 560 GLU B N 1
ATOM 9925 C CA . GLU B 1 560 ? 26.547 6 -14.039 1 98.81 560 GLU B CA 1
ATOM 9926 C C . GLU B 1 560 ? 25.188 6.641 -14.305 1 98.81 560 GLU B C 1
ATOM 9928 O O . GLU B 1 560 ? 24.688 6.617 -15.438 1 98.81 560 GLU B O 1
ATOM 9933 N N . TYR B 1 561 ? 24.531 7.148 -13.234 1 98.75 561 TYR B N 1
ATOM 9934 C CA . TYR B 1 561 ? 23.312 7.934 -13.43 1 98.75 561 TYR B CA 1
ATOM 9935 C C . TYR B 1 561 ? 23.609 9.203 -14.227 1 98.75 561 TYR B C 1
ATOM 9937 O O . TYR B 1 561 ? 24.641 9.852 -14.016 1 98.75 561 TYR B O 1
ATOM 9945 N N . GLY B 1 562 ? 22.641 9.641 -15.078 1 98.62 562 GLY B N 1
ATOM 9946 C CA . GLY B 1 562 ? 22.828 10.812 -15.914 1 98.62 562 GLY B CA 1
ATOM 9947 C C . GLY B 1 562 ? 22.062 12.031 -15.43 1 98.62 562 GLY B C 1
ATOM 9948 O O . GLY B 1 562 ? 22.297 13.148 -15.883 1 98.62 562 GLY B O 1
ATOM 9949 N N . ASP B 1 563 ? 21.156 11.852 -14.492 1 97.38 563 ASP B N 1
ATOM 9950 C CA . ASP B 1 563 ? 20.297 12.961 -14.07 1 97.38 563 ASP B CA 1
ATOM 9951 C C . ASP B 1 563 ? 20.109 12.961 -12.555 1 97.38 563 ASP B C 1
ATOM 9953 O O . ASP B 1 563 ? 20.484 12.008 -11.875 1 97.38 563 ASP B O 1
ATOM 9957 N N . ASP B 1 564 ? 19.469 14.156 -12.008 1 95.5 564 ASP B N 1
ATOM 9958 C CA . ASP B 1 564 ? 19.109 14.367 -10.609 1 95.5 564 ASP B CA 1
ATOM 9959 C C . ASP B 1 564 ? 20.344 14.633 -9.75 1 95.5 564 ASP B C 1
ATOM 9961 O O . ASP B 1 564 ? 21.453 14.766 -10.273 1 95.5 564 ASP B O 1
ATOM 9965 N N . PHE B 1 565 ? 20.219 14.656 -8.43 1 95.56 565 PHE B N 1
ATOM 9966 C CA . PHE B 1 565 ? 21.297 15.117 -7.562 1 95.56 565 PHE B CA 1
ATOM 9967 C C . PHE B 1 565 ? 22.359 14.039 -7.391 1 95.56 565 PHE B C 1
ATOM 9969 O O . PHE B 1 565 ? 23.438 14.305 -6.871 1 95.56 565 PHE B O 1
ATOM 9976 N N . TYR B 1 566 ? 22.109 12.844 -7.855 1 97.38 566 TYR B N 1
ATOM 9977 C CA . TYR B 1 566 ? 23.094 11.781 -7.754 1 97.38 566 TYR B CA 1
ATOM 9978 C C . TYR B 1 566 ? 23.672 11.438 -9.125 1 97.38 566 TYR B C 1
ATOM 9980 O O . TYR B 1 566 ? 24.172 10.328 -9.336 1 97.38 566 TYR B O 1
ATOM 9988 N N . LYS B 1 567 ? 23.516 12.328 -10.117 1 97.94 567 LYS B N 1
ATOM 9989 C CA . LYS B 1 567 ? 24.25 12.227 -11.375 1 97.94 567 LYS B CA 1
ATOM 9990 C C . LYS B 1 567 ? 25.719 11.898 -11.141 1 97.94 567 LYS B C 1
ATOM 9992 O O . LYS B 1 567 ? 26.359 12.484 -10.258 1 97.94 567 LYS B O 1
ATOM 9997 N N . GLY B 1 568 ? 26.219 10.883 -11.883 1 98.25 568 GLY B N 1
ATOM 9998 C CA . GLY B 1 568 ? 27.609 10.508 -11.75 1 98.25 568 GLY B CA 1
ATOM 9999 C C . GLY B 1 568 ? 27.828 9.312 -10.836 1 98.25 568 GLY B C 1
ATOM 10000 O O . GLY B 1 568 ? 28.875 8.68 -10.867 1 98.25 568 GLY B O 1
ATOM 10001 N N . MET B 1 569 ? 26.859 8.938 -9.969 1 98.44 569 MET B N 1
ATOM 10002 C CA . MET B 1 569 ? 26.969 7.758 -9.109 1 98.44 569 MET B CA 1
ATOM 10003 C C . MET B 1 569 ? 26.781 6.48 -9.922 1 98.44 569 MET B C 1
ATOM 10005 O O . MET B 1 569 ? 26.078 6.473 -10.938 1 98.44 569 MET B O 1
ATOM 10009 N N . PRO B 1 570 ? 27.359 5.352 -9.508 1 98.75 570 PRO B N 1
ATOM 10010 C CA . PRO B 1 570 ? 27.297 4.105 -10.273 1 98.75 570 PRO B CA 1
ATOM 10011 C C . PRO B 1 570 ? 25.891 3.541 -10.383 1 98.75 570 PRO B C 1
ATOM 10013 O O . PRO B 1 570 ? 25.125 3.598 -9.422 1 98.75 570 PRO B O 1
ATOM 10016 N N . VAL B 1 571 ? 25.516 3.037 -11.57 1 98.75 571 VAL B N 1
ATOM 10017 C CA . VAL B 1 571 ? 24.234 2.379 -11.758 1 98.75 571 VAL B CA 1
ATOM 10018 C C . VAL B 1 571 ? 24.453 0.937 -12.211 1 98.75 571 VAL B C 1
ATOM 10020 O O . VAL B 1 571 ? 23.578 0.083 -12.016 1 98.75 571 VAL B O 1
ATOM 10023 N N . LEU B 1 572 ? 25.547 0.621 -12.859 1 98.88 572 LEU B N 1
ATOM 10024 C CA . LEU B 1 572 ? 26.016 -0.729 -13.164 1 98.88 572 LEU B CA 1
ATOM 10025 C C . LEU B 1 572 ? 27.438 -0.942 -12.656 1 98.88 572 LEU B C 1
ATOM 10027 O O . LEU B 1 572 ? 28.328 -0.172 -12.992 1 98.88 572 LEU B O 1
ATOM 10031 N N . THR B 1 573 ? 27.594 -1.979 -11.859 1 98.88 573 THR B N 1
ATOM 10032 C CA . THR B 1 573 ? 28.922 -2.256 -11.328 1 98.88 573 THR B CA 1
ATOM 10033 C C . THR B 1 573 ? 29.297 -3.723 -11.539 1 98.88 573 THR B C 1
ATOM 10035 O O . THR B 1 573 ? 28.422 -4.57 -11.703 1 98.88 573 THR B O 1
ATOM 10038 N N . ARG B 1 574 ? 30.547 -3.988 -11.617 1 98.88 574 ARG B N 1
ATOM 10039 C CA . ARG B 1 574 ? 31.125 -5.328 -11.695 1 98.88 574 ARG B CA 1
ATOM 10040 C C . ARG B 1 574 ? 32.219 -5.52 -10.656 1 98.88 574 ARG B C 1
ATOM 10042 O O . ARG B 1 574 ? 33.094 -4.652 -10.477 1 98.88 574 ARG B O 1
ATOM 10049 N N . ASN B 1 575 ? 32.125 -6.551 -9.875 1 98.88 575 ASN B N 1
ATOM 10050 C CA . ASN B 1 575 ? 33.156 -6.926 -8.914 1 98.88 575 ASN B CA 1
ATOM 10051 C C . ASN B 1 575 ? 33.781 -8.289 -9.25 1 98.88 575 ASN B C 1
ATOM 10053 O O . ASN B 1 575 ? 33.062 -9.266 -9.422 1 98.88 575 ASN B O 1
ATOM 10057 N N . ALA B 1 576 ? 35.094 -8.297 -9.359 1 98.38 576 ALA B N 1
ATOM 10058 C CA . ALA B 1 576 ? 35.781 -9.57 -9.578 1 98.38 576 ALA B CA 1
ATOM 10059 C C . ALA B 1 576 ? 36.031 -10.297 -8.266 1 98.38 576 ALA B C 1
ATOM 10061 O O . ALA B 1 576 ? 36.531 -9.711 -7.305 1 98.38 576 ALA B O 1
ATOM 10062 N N . VAL B 1 577 ? 35.656 -11.469 -8.188 1 98.19 577 VAL B N 1
ATOM 10063 C CA . VAL B 1 577 ? 35.844 -12.32 -7.02 1 98.19 577 VAL B CA 1
ATOM 10064 C C . VAL B 1 577 ? 36.344 -13.695 -7.461 1 98.19 577 VAL B C 1
ATOM 10066 O O . VAL B 1 577 ? 35.625 -14.422 -8.148 1 98.19 577 VAL B O 1
ATOM 10069 N N . GLY B 1 578 ? 37.531 -14.133 -7.055 1 97.94 578 GLY B N 1
ATOM 10070 C CA . GLY B 1 578 ? 38.094 -15.367 -7.586 1 97.94 578 GLY B CA 1
ATOM 10071 C C . GLY B 1 578 ? 38.188 -15.375 -9.102 1 97.94 578 GLY B C 1
ATOM 10072 O O . GLY B 1 578 ? 38.75 -14.461 -9.695 1 97.94 578 GLY B O 1
ATOM 10073 N N . GLU B 1 579 ? 37.594 -16.359 -9.656 1 98.12 579 GLU B N 1
ATOM 10074 C CA . GLU B 1 579 ? 37.688 -16.516 -11.102 1 98.12 579 GLU B CA 1
ATOM 10075 C C . GLU B 1 579 ? 36.438 -15.984 -11.797 1 98.12 579 GLU B C 1
ATOM 10077 O O . GLU B 1 579 ? 36.281 -16.109 -13.016 1 98.12 579 GLU B O 1
ATOM 10082 N N . GLY B 1 580 ? 35.5 -15.5 -10.992 1 98.5 580 GLY B N 1
ATOM 10083 C CA . GLY B 1 580 ? 34.25 -15.055 -11.578 1 98.5 580 GLY B CA 1
ATOM 10084 C C . GLY B 1 580 ? 33.969 -13.578 -11.367 1 98.5 580 GLY B C 1
ATOM 10085 O O . GLY B 1 580 ? 34.875 -12.805 -11.094 1 98.5 580 GLY B O 1
ATOM 10086 N N . GLN B 1 581 ? 32.75 -13.18 -11.664 1 98.56 581 GLN B N 1
ATOM 10087 C CA . GLN B 1 581 ? 32.344 -11.781 -11.578 1 98.56 581 GLN B CA 1
ATOM 10088 C C . GLN B 1 581 ? 30.922 -11.641 -11.016 1 98.56 581 GLN B C 1
ATOM 10090 O O . GLN B 1 581 ? 30.062 -12.484 -11.281 1 98.56 581 GLN B O 1
ATOM 10095 N N . ALA B 1 582 ? 30.688 -10.594 -10.258 1 98.88 582 ALA B N 1
ATOM 10096 C CA . ALA B 1 582 ? 29.375 -10.242 -9.727 1 98.88 582 ALA B CA 1
ATOM 10097 C C . ALA B 1 582 ? 28.953 -8.859 -10.203 1 98.88 582 ALA B C 1
ATOM 10099 O O . ALA B 1 582 ? 29.734 -7.902 -10.141 1 98.88 582 ALA B O 1
ATOM 10100 N N . TYR B 1 583 ? 27.75 -8.789 -10.719 1 98.94 583 TYR B N 1
ATOM 10101 C CA . TYR B 1 583 ? 27.219 -7.547 -11.273 1 98.94 583 TYR B CA 1
ATOM 10102 C C . TYR B 1 583 ? 26.047 -7.043 -10.445 1 98.94 583 TYR B C 1
ATOM 10104 O O . TYR B 1 583 ? 25.266 -7.836 -9.898 1 98.94 583 TYR B O 1
ATOM 10112 N N . TYR B 1 584 ? 25.875 -5.73 -10.328 1 98.88 584 TYR B N 1
ATOM 10113 C CA . TYR B 1 584 ? 24.75 -5.078 -9.664 1 98.88 584 TYR B CA 1
ATOM 10114 C C . TYR B 1 584 ? 24.156 -3.99 -10.555 1 98.88 584 TYR B C 1
ATOM 10116 O O . TYR B 1 584 ? 24.859 -3.094 -11.008 1 98.88 584 TYR B O 1
ATOM 10124 N N . VAL B 1 585 ? 22.906 -4.102 -10.891 1 98.94 585 VAL B N 1
ATOM 10125 C CA . VAL B 1 585 ? 22.172 -3.059 -11.586 1 98.94 585 VAL B CA 1
ATOM 10126 C C . VAL B 1 585 ? 21.328 -2.264 -10.594 1 98.94 585 VAL B C 1
ATOM 10128 O O . VAL B 1 585 ? 20.359 -2.777 -10.039 1 98.94 585 VAL B O 1
ATOM 10131 N N . ALA B 1 586 ? 21.562 -1.037 -10.43 1 98.88 586 ALA B N 1
ATOM 10132 C CA . ALA B 1 586 ? 21.125 -0.257 -9.273 1 98.88 586 ALA B CA 1
ATOM 10133 C C . ALA B 1 586 ? 19.75 0.355 -9.508 1 98.88 586 ALA B C 1
ATOM 10135 O O . ALA B 1 586 ? 19.219 1.044 -8.641 1 98.88 586 ALA B O 1
ATOM 10136 N N . SER B 1 587 ? 19.141 0.122 -10.719 1 98.75 587 SER B N 1
ATOM 10137 C CA . SER B 1 587 ? 17.828 0.658 -11.055 1 98.75 587 SER B CA 1
ATOM 10138 C C . SER B 1 587 ? 17.078 -0.272 -12.008 1 98.75 587 SER B C 1
ATOM 10140 O O . SER B 1 587 ? 17.547 -1.379 -12.289 1 98.75 587 SER B O 1
ATOM 10142 N N . ASP B 1 588 ? 15.852 0.133 -12.367 1 98.69 588 ASP B N 1
ATOM 10143 C CA . ASP B 1 588 ? 15.039 -0.61 -13.32 1 98.69 588 ASP B CA 1
ATOM 10144 C C . ASP B 1 588 ? 15.203 -0.058 -14.734 1 98.69 588 ASP B C 1
ATOM 10146 O O . ASP B 1 588 ? 14.492 0.865 -15.141 1 98.69 588 ASP B O 1
ATOM 10150 N N . PRO B 1 589 ? 16.047 -0.641 -15.555 1 98.62 589 PRO B N 1
ATOM 10151 C CA . PRO B 1 589 ? 16.375 -0.093 -16.875 1 98.62 589 PRO B CA 1
ATOM 10152 C C . PRO B 1 589 ? 15.32 -0.402 -17.922 1 98.62 589 PRO B C 1
ATOM 10154 O O . PRO B 1 589 ? 14.508 -1.312 -17.75 1 98.62 589 PRO B O 1
ATOM 10157 N N . GLU B 1 590 ? 15.352 0.316 -18.969 1 97.94 590 GLU B N 1
ATOM 10158 C CA . GLU B 1 590 ? 14.57 -0.035 -20.141 1 97.94 590 GLU B CA 1
ATOM 10159 C C . GLU B 1 590 ? 15.055 -1.346 -20.766 1 97.94 590 GLU B C 1
ATOM 10161 O O . GLU B 1 590 ? 16.188 -1.759 -20.531 1 97.94 590 GLU B O 1
ATOM 10166 N N . PRO B 1 591 ? 14.297 -2.025 -21.594 1 97.69 591 PRO B N 1
ATOM 10167 C CA . PRO B 1 591 ? 14.594 -3.361 -22.109 1 97.69 591 PRO B CA 1
ATOM 10168 C C . PRO B 1 591 ? 15.891 -3.398 -22.922 1 97.69 591 PRO B C 1
ATOM 10170 O O . PRO B 1 591 ? 16.656 -4.367 -22.828 1 97.69 591 PRO B O 1
ATOM 10173 N N . ALA B 1 592 ? 16.188 -2.354 -23.703 1 97.94 592 ALA B N 1
ATOM 10174 C CA . ALA B 1 592 ? 17.375 -2.35 -24.562 1 97.94 592 ALA B CA 1
ATOM 10175 C C . ALA B 1 592 ? 18.656 -2.479 -23.734 1 97.94 592 ALA B C 1
ATOM 10177 O O . ALA B 1 592 ? 19.609 -3.115 -24.156 1 97.94 592 ALA B O 1
ATOM 10178 N N . PHE B 1 593 ? 18.656 -1.868 -22.562 1 98.62 593 PHE B N 1
ATOM 10179 C CA . PHE B 1 593 ? 19.812 -1.956 -21.688 1 98.62 593 PHE B CA 1
ATOM 10180 C C . PHE B 1 593 ? 19.984 -3.377 -21.156 1 98.62 593 PHE B C 1
ATOM 10182 O O . PHE B 1 593 ? 21.094 -3.906 -21.141 1 98.62 593 PHE B O 1
ATOM 10189 N N . ILE B 1 594 ? 18.938 -4.043 -20.703 1 98.69 594 ILE B N 1
ATOM 10190 C CA . ILE B 1 594 ? 18.984 -5.402 -20.172 1 98.69 594 ILE B CA 1
ATOM 10191 C C . ILE B 1 594 ? 19.469 -6.355 -21.266 1 98.69 594 ILE B C 1
ATOM 10193 O O . ILE B 1 594 ? 20.312 -7.223 -21.016 1 98.69 594 ILE B O 1
ATOM 10197 N N . ASP B 1 595 ? 18.953 -6.152 -22.469 1 97.88 595 ASP B N 1
ATOM 10198 C CA . ASP B 1 595 ? 19.328 -6.988 -23.609 1 97.88 595 ASP B CA 1
ATOM 10199 C C . ASP B 1 595 ? 20.828 -6.91 -23.875 1 97.88 595 ASP B C 1
ATOM 10201 O O . ASP B 1 595 ? 21.484 -7.938 -24.031 1 97.88 595 ASP B O 1
ATOM 10205 N N . GLY B 1 596 ? 21.312 -5.656 -23.953 1 98.19 596 GLY B N 1
ATOM 10206 C CA . GLY B 1 596 ? 22.734 -5.473 -24.203 1 98.19 596 GLY B CA 1
ATOM 10207 C C . GLY B 1 596 ? 23.609 -6.035 -23.094 1 98.19 596 GLY B C 1
ATOM 10208 O O . GLY B 1 596 ? 24.656 -6.629 -23.375 1 98.19 596 GLY B O 1
ATOM 10209 N N . LEU B 1 597 ? 23.188 -5.871 -21.875 1 98.69 597 LEU B N 1
ATOM 10210 C CA . LEU B 1 597 ? 23.938 -6.367 -20.719 1 98.69 597 LEU B CA 1
ATOM 10211 C C . LEU B 1 597 ? 24.031 -7.891 -20.75 1 98.69 597 LEU B C 1
ATOM 10213 O O . LEU B 1 597 ? 25.125 -8.453 -20.625 1 98.69 597 LEU B O 1
ATOM 10217 N N . LEU B 1 598 ? 22.953 -8.578 -20.938 1 98.5 598 LEU B N 1
ATOM 10218 C CA . LEU B 1 598 ? 22.922 -10.031 -20.891 1 98.5 598 LEU B CA 1
ATOM 10219 C C . LEU B 1 598 ? 23.609 -10.633 -22.109 1 98.5 598 LEU B C 1
ATOM 10221 O O . LEU B 1 598 ? 24.219 -11.703 -22.031 1 98.5 598 LEU B O 1
ATOM 10225 N N . GLU B 1 599 ? 23.531 -9.875 -23.25 1 97.94 599 GLU B N 1
ATOM 10226 C CA . GLU B 1 599 ? 24.312 -10.289 -24.422 1 97.94 599 GLU B CA 1
ATOM 10227 C C . GLU B 1 599 ? 25.797 -10.352 -24.094 1 97.94 599 GLU B C 1
ATOM 10229 O O . GLU B 1 599 ? 26.484 -11.32 -24.438 1 97.94 599 GLU B O 1
ATOM 10234 N N . ARG B 1 600 ? 26.234 -9.352 -23.453 1 98.12 600 ARG B N 1
ATOM 10235 C CA . ARG B 1 600 ? 27.656 -9.281 -23.094 1 98.12 600 ARG B CA 1
ATOM 10236 C C . ARG B 1 600 ? 28.031 -10.383 -22.109 1 98.12 600 ARG B C 1
ATOM 10238 O O . ARG B 1 600 ? 29.062 -11.031 -22.266 1 98.12 600 ARG B O 1
ATOM 10245 N N . LEU B 1 601 ? 27.219 -10.594 -21.109 1 98.56 601 LEU B N 1
ATOM 10246 C CA . LEU B 1 601 ? 27.5 -11.625 -20.109 1 98.56 601 LEU B CA 1
ATOM 10247 C C . LEU B 1 601 ? 27.531 -13.008 -20.75 1 98.56 601 LEU B C 1
ATOM 10249 O O . LEU B 1 601 ? 28.406 -13.82 -20.422 1 98.56 601 LEU B O 1
ATOM 10253 N N . CYS B 1 602 ? 26.625 -13.281 -21.609 1 98.44 602 CYS B N 1
ATOM 10254 C CA . CYS B 1 602 ? 26.594 -14.562 -22.312 1 98.44 602 CYS B CA 1
ATOM 10255 C C . CYS B 1 602 ? 27.844 -14.734 -23.188 1 98.44 602 CYS B C 1
ATOM 10257 O O . CYS B 1 602 ? 28.453 -15.805 -23.188 1 98.44 602 CYS B O 1
ATOM 10259 N N . ALA B 1 603 ? 28.203 -13.672 -23.891 1 97.69 603 ALA B N 1
ATOM 10260 C CA . ALA B 1 603 ? 29.391 -13.719 -24.75 1 97.69 603 ALA B CA 1
ATOM 10261 C C . ALA B 1 603 ? 30.641 -14.039 -23.938 1 97.69 603 ALA B C 1
ATOM 10263 O O . ALA B 1 603 ? 31.469 -14.852 -24.344 1 97.69 603 ALA B O 1
ATOM 10264 N N . ASP B 1 604 ? 30.75 -13.453 -22.812 1 97.75 604 ASP B N 1
ATOM 10265 C CA . ASP B 1 604 ? 31.906 -13.641 -21.938 1 97.75 604 ASP B CA 1
ATOM 10266 C C . ASP B 1 604 ? 32 -15.086 -21.469 1 97.75 604 ASP B C 1
ATOM 10268 O O . ASP B 1 604 ? 33.094 -15.602 -21.234 1 97.75 604 ASP B O 1
ATOM 10272 N N . LYS B 1 605 ? 30.906 -15.719 -21.328 1 97.94 605 LYS B N 1
ATOM 10273 C CA . LYS B 1 605 ? 30.875 -17.078 -20.781 1 97.94 605 LYS B CA 1
ATOM 10274 C C . LYS B 1 605 ? 30.734 -18.109 -21.891 1 97.94 605 LYS B C 1
ATOM 10276 O O . LYS B 1 605 ? 30.688 -19.312 -21.625 1 97.94 605 LYS B O 1
ATOM 10281 N N . GLY B 1 606 ? 30.562 -17.672 -23.109 1 97.38 606 GLY B N 1
ATOM 10282 C CA . GLY B 1 606 ? 30.422 -18.562 -24.25 1 97.38 606 GLY B CA 1
ATOM 10283 C C . GLY B 1 606 ? 29.062 -19.219 -24.312 1 97.38 606 GLY B C 1
ATOM 10284 O O . GLY B 1 606 ? 28.922 -20.328 -24.844 1 97.38 606 GLY B O 1
ATOM 10285 N N . VAL B 1 607 ? 28.141 -18.625 -23.719 1 97.94 607 VAL B N 1
ATOM 10286 C CA . VAL B 1 607 ? 26.766 -19.109 -23.828 1 97.94 607 VAL B CA 1
ATOM 10287 C C . VAL B 1 607 ? 26.156 -18.609 -25.125 1 97.94 607 VAL B C 1
ATOM 10289 O O . VAL B 1 607 ? 25.953 -17.406 -25.312 1 97.94 607 VAL B O 1
ATOM 10292 N N . LEU B 1 608 ? 25.844 -19.484 -25.984 1 95.56 608 LEU B N 1
ATOM 10293 C CA . LEU B 1 608 ? 25.391 -19.141 -27.328 1 95.56 608 LEU B CA 1
ATOM 10294 C C . LEU B 1 608 ? 23.922 -19.469 -27.516 1 95.56 608 LEU B C 1
ATOM 10296 O O . LEU B 1 608 ? 23.391 -20.391 -26.875 1 95.56 608 LEU B O 1
ATOM 10300 N N . PRO B 1 609 ? 23.281 -18.656 -28.406 1 96.12 609 PRO B N 1
ATOM 10301 C CA . PRO B 1 609 ? 21.922 -19.047 -28.766 1 96.12 609 PRO B CA 1
ATOM 10302 C C . PRO B 1 609 ? 21.859 -20.422 -29.438 1 96.12 609 PRO B C 1
ATOM 10304 O O . PRO B 1 609 ? 22.812 -20.844 -30.094 1 96.12 609 PRO B O 1
ATOM 10307 N N . LEU B 1 610 ? 20.766 -21.031 -29.25 1 96.81 610 LEU B N 1
ATOM 10308 C CA . LEU B 1 610 ? 20.531 -22.297 -29.953 1 96.81 610 LEU B CA 1
ATOM 10309 C C . LEU B 1 610 ? 20.484 -22.078 -31.453 1 96.81 610 LEU B C 1
ATOM 10311 O O . LEU B 1 610 ? 21 -22.891 -32.219 1 96.81 610 LEU B O 1
ATOM 10315 N N . LEU B 1 611 ? 19.828 -21.047 -31.844 1 95.75 611 LEU B N 1
ATOM 10316 C CA . LEU B 1 611 ? 19.641 -20.625 -33.219 1 95.75 611 LEU B CA 1
ATOM 10317 C C . LEU B 1 611 ? 19.312 -19.141 -33.312 1 95.75 611 LEU B C 1
ATOM 10319 O O . LEU B 1 611 ? 18.609 -18.609 -32.438 1 95.75 611 LEU B O 1
ATOM 10323 N N . ASN B 1 612 ? 19.828 -18.484 -34.312 1 95.44 612 ASN B N 1
ATOM 10324 C CA . ASN B 1 612 ? 19.406 -17.125 -34.594 1 95.44 612 ASN B CA 1
ATOM 10325 C C . ASN B 1 612 ? 18.125 -17.078 -35.406 1 95.44 612 ASN B C 1
ATOM 10327 O O . ASN B 1 612 ? 18.094 -17.594 -36.531 1 95.44 612 ASN B O 1
ATOM 10331 N N . THR B 1 613 ? 17.109 -16.547 -34.812 1 97.5 613 THR B N 1
ATOM 10332 C CA . THR B 1 613 ? 15.836 -16.484 -35.5 1 97.5 613 THR B CA 1
ATOM 10333 C C . THR B 1 613 ? 15.242 -15.078 -35.438 1 97.5 613 THR B C 1
ATOM 10335 O O . THR B 1 613 ? 15.672 -14.273 -34.594 1 97.5 613 THR B O 1
ATOM 10338 N N . PRO B 1 614 ? 14.281 -14.75 -36.344 1 96.81 614 PRO B N 1
ATOM 10339 C CA . PRO B 1 614 ? 13.594 -13.453 -36.219 1 96.81 614 PRO B CA 1
ATOM 10340 C C . PRO B 1 614 ? 12.742 -13.344 -34.969 1 96.81 614 PRO B C 1
ATOM 10342 O O . PRO B 1 614 ? 12.461 -14.352 -34.312 1 96.81 614 PRO B O 1
ATOM 10345 N N . GLU B 1 615 ? 12.352 -12.0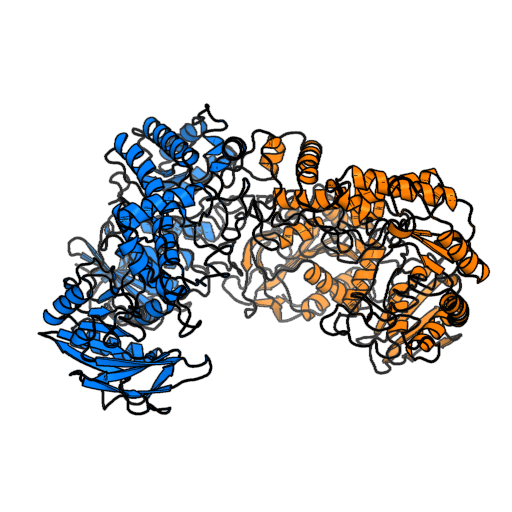86 -34.688 1 96.31 615 GLU B N 1
ATOM 10346 C CA . GLU B 1 615 ? 11.469 -11.844 -33.531 1 96.31 615 GLU B CA 1
ATOM 10347 C C . GLU B 1 615 ? 10.18 -12.648 -33.656 1 96.31 615 GLU B C 1
ATOM 10349 O O . GLU B 1 615 ? 9.602 -12.75 -34.75 1 96.31 615 GLU B O 1
ATOM 10354 N N . GLY B 1 616 ? 9.797 -13.234 -32.594 1 97.56 616 GLY B N 1
ATOM 10355 C CA . GLY B 1 616 ? 8.555 -13.992 -32.531 1 97.56 616 GLY B CA 1
ATOM 10356 C C . GLY B 1 616 ? 8.75 -15.469 -32.844 1 97.56 616 GLY B C 1
ATOM 10357 O O . GLY B 1 616 ? 7.812 -16.266 -32.688 1 97.56 616 GLY B O 1
ATOM 10358 N N . VAL B 1 617 ? 9.961 -15.906 -33.25 1 98.62 617 VAL B N 1
ATOM 10359 C CA . VAL B 1 617 ? 10.266 -17.312 -33.469 1 98.62 617 VAL B CA 1
ATOM 10360 C C . VAL B 1 617 ? 11.086 -17.844 -32.281 1 98.62 617 VAL B C 1
ATOM 10362 O O . VAL B 1 617 ? 12.242 -17.469 -32.094 1 98.62 617 VAL B O 1
ATOM 10365 N N . GLU B 1 618 ? 10.523 -18.75 -31.531 1 98.75 618 GLU B N 1
ATOM 10366 C CA . GLU B 1 618 ? 11.125 -19.344 -30.344 1 98.75 618 GLU B CA 1
ATOM 10367 C C . GLU B 1 618 ? 11.828 -20.656 -30.688 1 98.75 618 GLU B C 1
ATOM 10369 O O . GLU B 1 618 ? 11.312 -21.469 -31.469 1 98.75 618 GLU B O 1
ATOM 10374 N N . VAL B 1 619 ? 13.008 -20.859 -30.125 1 98.56 619 VAL B N 1
ATOM 10375 C CA . VAL B 1 619 ? 13.711 -22.125 -30.297 1 98.56 619 VAL B CA 1
ATOM 10376 C C . VAL B 1 619 ? 14.094 -22.703 -28.938 1 98.56 619 VAL B C 1
ATOM 10378 O O . VAL B 1 619 ? 14.594 -21.984 -28.078 1 98.56 619 VAL B O 1
ATOM 10381 N N . THR B 1 620 ? 13.82 -23.953 -28.703 1 98.25 620 THR B N 1
ATOM 10382 C CA . THR B 1 620 ? 14.25 -24.719 -27.547 1 98.25 620 THR B CA 1
ATOM 10383 C C . THR B 1 620 ? 14.875 -26.047 -27.969 1 98.25 620 THR B C 1
ATOM 10385 O O . THR B 1 620 ? 14.703 -26.469 -29.109 1 98.25 620 THR B O 1
ATOM 10388 N N . ARG B 1 621 ? 15.625 -26.594 -27.109 1 98 621 ARG B N 1
ATOM 10389 C CA . ARG B 1 621 ? 16.297 -27.844 -27.406 1 98 621 ARG B CA 1
ATOM 10390 C C . ARG B 1 621 ? 16.109 -28.859 -26.281 1 98 621 ARG B C 1
ATOM 10392 O O . ARG B 1 621 ? 16.391 -28.547 -25.125 1 98 621 ARG B O 1
ATOM 10399 N N . ARG B 1 622 ? 15.562 -29.953 -26.562 1 97.94 622 ARG B N 1
ATOM 10400 C CA . ARG B 1 622 ? 15.547 -31.109 -25.656 1 97.94 622 ARG B CA 1
ATOM 10401 C C . ARG B 1 622 ? 16.594 -32.156 -26.078 1 97.94 622 ARG B C 1
ATOM 10403 O O . ARG B 1 622 ? 16.891 -32.281 -27.25 1 97.94 622 ARG B O 1
ATOM 10410 N N . VAL B 1 623 ? 17.156 -32.844 -25.125 1 97.5 623 VAL B N 1
ATOM 10411 C CA . VAL B 1 623 ? 18.203 -33.844 -25.391 1 97.5 623 VAL B CA 1
ATOM 10412 C C . VAL B 1 623 ? 17.859 -35.156 -24.703 1 97.5 623 VAL B C 1
ATOM 10414 O O . VAL B 1 623 ? 17.516 -35.156 -23.516 1 97.5 623 VAL B O 1
ATOM 10417 N N . LYS B 1 624 ? 17.875 -36.156 -25.406 1 95.5 624 LYS B N 1
ATOM 10418 C CA . LYS B 1 624 ? 17.656 -37.5 -24.891 1 95.5 624 LYS B CA 1
ATOM 10419 C C . LYS B 1 624 ? 18.719 -38.469 -25.422 1 95.5 624 LYS B C 1
ATOM 10421 O O . LYS B 1 624 ? 18.844 -38.656 -26.641 1 95.5 624 LYS B O 1
ATOM 10426 N N . ASP B 1 625 ? 19.5 -39.156 -24.547 1 93.31 625 ASP B N 1
ATOM 10427 C CA . ASP B 1 625 ? 20.484 -40.156 -24.906 1 93.31 625 ASP B CA 1
ATOM 10428 C C . ASP B 1 625 ? 21.422 -39.656 -26 1 93.31 625 ASP B C 1
ATOM 10430 O O . ASP B 1 625 ? 21.672 -40.344 -26.984 1 93.31 625 ASP B O 1
ATOM 10434 N N . GLY B 1 626 ? 21.719 -38.438 -25.891 1 91.56 626 GLY B N 1
ATOM 10435 C CA . GLY B 1 626 ? 22.688 -37.844 -26.812 1 91.56 626 GLY B CA 1
ATOM 10436 C C . GLY B 1 626 ? 22.047 -37.25 -28.047 1 91.56 626 GLY B C 1
ATOM 10437 O O . GLY B 1 626 ? 22.688 -36.5 -28.781 1 91.56 626 GLY B O 1
ATOM 10438 N N . GLU B 1 627 ? 20.812 -37.625 -28.312 1 93.88 627 GLU B N 1
ATOM 10439 C CA . GLU B 1 627 ? 20.109 -37.031 -29.438 1 93.88 627 GLU B CA 1
ATOM 10440 C C . GLU B 1 627 ? 19.5 -35.688 -29.078 1 93.88 627 GLU B C 1
ATOM 10442 O O . GLU B 1 627 ? 18.938 -35.531 -28 1 93.88 627 GLU B O 1
ATOM 10447 N N . GLU B 1 628 ? 19.656 -34.781 -30.047 1 95.44 628 GLU B N 1
ATOM 10448 C CA . GLU B 1 628 ? 19.125 -33.438 -29.828 1 95.44 628 GLU B CA 1
ATOM 10449 C C . GLU B 1 628 ? 17.875 -33.188 -30.672 1 95.44 628 GLU B C 1
ATOM 10451 O O . GLU B 1 628 ? 17.797 -33.656 -31.812 1 95.44 628 GLU B O 1
ATOM 10456 N N . PHE B 1 629 ? 16.922 -32.562 -30.047 1 97.56 629 PHE B N 1
ATOM 10457 C CA . PHE B 1 629 ? 15.688 -32.156 -30.719 1 97.56 629 PHE B CA 1
ATOM 10458 C C . PHE B 1 629 ? 15.484 -30.656 -30.625 1 97.56 629 PHE B C 1
ATOM 10460 O O . PHE B 1 629 ? 15.258 -30.125 -29.531 1 97.56 629 PHE B O 1
ATOM 10467 N N . LEU B 1 630 ? 15.57 -29.969 -31.766 1 97.56 630 LEU B N 1
ATOM 10468 C CA . LEU B 1 630 ? 15.312 -28.531 -31.797 1 97.56 630 LEU B CA 1
ATOM 10469 C C . LEU B 1 630 ? 13.844 -28.25 -32.094 1 97.56 630 LEU B C 1
ATOM 10471 O O . LEU B 1 630 ? 13.312 -28.719 -33.094 1 97.56 630 LEU B O 1
ATOM 10475 N N . PHE B 1 631 ? 13.203 -27.594 -31.203 1 98.56 631 PHE B N 1
ATOM 10476 C CA . PHE B 1 631 ? 11.859 -27.094 -31.453 1 98.56 631 PHE B CA 1
ATOM 10477 C C . PHE B 1 631 ? 11.914 -25.672 -32 1 98.56 631 PHE B C 1
ATOM 10479 O O . PHE B 1 631 ? 12.445 -24.766 -31.359 1 98.56 631 PHE B O 1
ATOM 10486 N N . VAL B 1 632 ? 11.445 -25.453 -33.156 1 98.62 632 VAL B N 1
ATOM 10487 C CA . VAL B 1 632 ? 11.289 -24.125 -33.75 1 98.62 632 VAL B CA 1
ATOM 10488 C C . VAL B 1 632 ? 9.805 -23.766 -33.812 1 98.62 632 VAL B C 1
ATOM 10490 O O . VAL B 1 632 ? 9.016 -24.453 -34.438 1 98.62 632 VAL B O 1
ATOM 10493 N N . MET B 1 633 ? 9.406 -22.672 -33.156 1 98.88 633 MET B N 1
ATOM 10494 C CA . MET B 1 633 ? 8 -22.281 -33 1 98.88 633 MET B CA 1
ATOM 10495 C C . MET B 1 633 ? 7.781 -20.844 -33.438 1 98.88 633 MET B C 1
ATOM 10497 O O . MET B 1 633 ? 8.375 -19.922 -32.875 1 98.88 633 MET B O 1
ATOM 10501 N N . ASN B 1 634 ? 6.957 -20.625 -34.469 1 98.75 634 ASN B N 1
ATOM 10502 C CA . ASN B 1 634 ? 6.641 -19.297 -34.969 1 98.75 634 ASN B CA 1
ATOM 10503 C C . ASN B 1 634 ? 5.363 -18.75 -34.344 1 98.75 634 ASN B C 1
ATOM 10505 O O . ASN B 1 634 ? 4.258 -19.094 -34.75 1 98.75 634 ASN B O 1
ATOM 10509 N N . HIS B 1 635 ? 5.473 -17.812 -33.469 1 98.5 635 HIS B N 1
ATOM 10510 C CA . HIS B 1 635 ? 4.328 -17.266 -32.75 1 98.5 635 HIS B CA 1
ATOM 10511 C C . HIS B 1 635 ? 3.688 -16.125 -33.531 1 98.5 635 HIS B C 1
ATOM 10513 O O . HIS B 1 635 ? 2.658 -15.586 -33.125 1 98.5 635 HIS B O 1
ATOM 10519 N N . ASN B 1 636 ? 4.281 -15.766 -34.688 1 97.75 636 ASN B N 1
ATOM 10520 C CA . ASN B 1 636 ? 3.697 -14.758 -35.562 1 97.75 636 ASN B CA 1
ATOM 10521 C C . ASN B 1 636 ? 2.557 -15.32 -36.406 1 97.75 636 ASN B C 1
ATOM 10523 O O . ASN B 1 636 ? 2.438 -16.547 -36.562 1 97.75 636 ASN B O 1
ATOM 10527 N N . ALA B 1 637 ? 1.756 -14.398 -36.938 1 96.81 637 ALA B N 1
ATOM 10528 C CA . ALA B 1 637 ? 0.676 -14.797 -37.844 1 96.81 637 ALA B CA 1
ATOM 10529 C C . ALA B 1 637 ? 1.208 -15.102 -39.219 1 96.81 637 ALA B C 1
ATOM 10531 O O . ALA B 1 637 ? 0.632 -15.914 -39.969 1 96.81 637 ALA B O 1
ATOM 10532 N N . ASP B 1 638 ? 2.338 -14.547 -39.562 1 97.69 638 ASP B N 1
ATOM 10533 C CA . ASP B 1 638 ? 2.928 -14.68 -40.875 1 97.69 638 ASP B CA 1
ATOM 10534 C C . ASP B 1 638 ? 4.102 -15.656 -40.875 1 97.69 638 ASP B C 1
ATOM 10536 O O . ASP B 1 638 ? 4.699 -15.898 -39.812 1 97.69 638 ASP B O 1
ATOM 10540 N N . PRO B 1 639 ? 4.48 -16.219 -42 1 98.06 639 PRO B N 1
ATOM 10541 C CA . PRO B 1 639 ? 5.648 -17.094 -42.094 1 98.06 639 PRO B CA 1
ATOM 10542 C C . PRO B 1 639 ? 6.953 -16.375 -41.75 1 98.06 639 PRO B C 1
ATOM 10544 O O . PRO B 1 639 ? 7.055 -15.156 -41.938 1 98.06 639 PRO B O 1
ATOM 10547 N N . SER B 1 640 ? 7.883 -17.094 -41.281 1 98.25 640 SER B N 1
ATOM 10548 C CA . SER B 1 640 ? 9.219 -16.594 -40.969 1 98.25 640 SER B CA 1
ATOM 10549 C C . SER B 1 640 ? 10.297 -17.484 -41.594 1 98.25 640 SER B C 1
ATOM 10551 O O . SER B 1 640 ? 10.062 -18.672 -41.844 1 98.25 640 SER B O 1
ATOM 10553 N N . THR B 1 641 ? 11.438 -16.859 -41.844 1 97.94 641 THR B N 1
ATOM 10554 C CA . THR B 1 641 ? 12.57 -17.578 -42.375 1 97.94 641 THR B CA 1
ATOM 10555 C C . THR B 1 641 ? 13.758 -17.547 -41.406 1 97.94 641 THR B C 1
ATOM 10557 O O . THR B 1 641 ? 14.008 -16.516 -40.781 1 97.94 641 THR B O 1
ATOM 10560 N N . TYR B 1 642 ? 14.461 -18.703 -41.281 1 97.19 642 TYR B N 1
ATOM 10561 C CA . TYR B 1 642 ? 15.656 -18.766 -40.469 1 97.19 642 TYR B CA 1
ATOM 10562 C C . TYR B 1 642 ? 16.703 -19.688 -41.094 1 97.19 642 TYR B C 1
ATOM 10564 O O . TYR B 1 642 ? 16.406 -20.422 -42.031 1 97.19 642 TYR B O 1
ATOM 10572 N N . GLU B 1 643 ? 17.922 -19.562 -40.594 1 96.44 643 GLU B N 1
ATOM 10573 C CA . GLU B 1 643 ? 19.031 -20.297 -41.188 1 96.44 643 GLU B CA 1
ATOM 10574 C C . GLU B 1 643 ? 19.453 -21.469 -40.312 1 96.44 643 GLU B C 1
ATOM 10576 O O . GLU B 1 643 ? 19.5 -21.359 -39.094 1 96.44 643 GLU B O 1
ATOM 10581 N N . LEU B 1 644 ? 19.656 -22.609 -40.906 1 95.88 644 LEU B N 1
ATOM 10582 C CA . LEU B 1 644 ? 20.125 -23.812 -40.219 1 95.88 644 LEU B CA 1
ATOM 10583 C C . LEU B 1 644 ? 21.547 -24.156 -40.656 1 95.88 644 LEU B C 1
ATOM 10585 O O . LEU B 1 644 ? 21.875 -24.078 -41.844 1 95.88 644 LEU B O 1
ATOM 10589 N N . ASP B 1 645 ? 22.297 -24.484 -39.594 1 89.38 645 ASP B N 1
ATOM 10590 C CA . ASP B 1 645 ? 23.609 -25.031 -39.875 1 89.38 645 ASP B CA 1
ATOM 10591 C C . ASP B 1 645 ? 23.547 -26.562 -40 1 89.38 645 ASP B C 1
ATOM 10593 O O . ASP B 1 645 ? 23.422 -27.266 -39 1 89.38 645 ASP B O 1
ATOM 10597 N N . GLY B 1 646 ? 23.5 -27.109 -41.156 1 91.31 646 GLY B N 1
ATOM 10598 C CA . GLY B 1 646 ? 23.422 -28.547 -41.375 1 91.31 646 GLY B CA 1
ATOM 10599 C C . GLY B 1 646 ? 22.078 -29 -41.906 1 91.31 646 GLY B C 1
ATOM 10600 O O . GLY B 1 646 ? 21.266 -28.188 -42.312 1 91.31 646 GLY B O 1
ATOM 10601 N N . ARG B 1 647 ? 21.953 -30.391 -41.844 1 94.75 647 ARG B N 1
ATOM 10602 C CA . ARG B 1 647 ? 20.719 -30.984 -42.344 1 94.75 647 ARG B CA 1
ATOM 10603 C C . ARG B 1 647 ? 19.922 -31.609 -41.219 1 94.75 647 ARG B C 1
ATOM 10605 O O . ARG B 1 647 ? 20.484 -32.25 -40.312 1 94.75 647 ARG B O 1
ATOM 10612 N N . TYR B 1 648 ? 18.656 -31.312 -41.281 1 96.81 648 TYR B N 1
ATOM 10613 C CA . TYR B 1 648 ? 17.75 -31.797 -40.25 1 96.81 648 TYR B CA 1
ATOM 10614 C C . TYR B 1 648 ? 16.531 -32.469 -40.844 1 96.81 648 TYR B C 1
ATOM 10616 O O . TYR B 1 648 ? 16.234 -32.281 -42.031 1 96.81 648 TYR B O 1
ATOM 10624 N N . THR B 1 649 ? 15.898 -33.312 -40.062 1 96.56 649 THR B N 1
ATOM 10625 C CA . THR B 1 649 ? 14.586 -33.875 -40.406 1 96.56 649 THR B CA 1
ATOM 10626 C C . THR B 1 649 ? 13.523 -33.344 -39.438 1 96.56 649 THR B C 1
ATOM 10628 O O . THR B 1 649 ? 13.703 -33.375 -38.219 1 96.56 649 THR B O 1
ATOM 10631 N N . ASN B 1 650 ? 12.523 -32.812 -40.062 1 97.25 650 ASN B N 1
ATOM 10632 C CA . ASN B 1 650 ? 11.367 -32.438 -39.25 1 97.25 650 ASN B CA 1
ATOM 10633 C C . ASN B 1 650 ? 10.578 -33.688 -38.812 1 97.25 650 ASN B C 1
ATOM 10635 O O . ASN B 1 650 ? 9.961 -34.344 -39.656 1 97.25 650 ASN B O 1
ATOM 10639 N N . LEU B 1 651 ? 10.508 -33.906 -37.594 1 96.62 651 LEU B N 1
ATOM 10640 C CA . LEU B 1 651 ? 9.93 -35.156 -37.062 1 96.62 651 LEU B CA 1
ATOM 10641 C C . LEU B 1 651 ? 8.414 -35.156 -37.25 1 96.62 651 LEU B C 1
ATOM 10643 O O . LEU B 1 651 ? 7.781 -36.188 -37.125 1 96.62 651 LEU B O 1
ATOM 10647 N N . LEU B 1 652 ? 7.785 -34 -37.469 1 96.62 652 LEU B N 1
ATOM 10648 C CA . LEU B 1 652 ? 6.332 -33.906 -37.531 1 96.62 652 LEU B CA 1
ATOM 10649 C C . LEU B 1 652 ? 5.816 -34.312 -38.906 1 96.62 652 LEU B C 1
ATOM 10651 O O . LEU B 1 652 ? 4.691 -34.781 -39.031 1 96.62 652 LEU B O 1
ATOM 10655 N N . ASN B 1 653 ? 6.617 -34.125 -39.938 1 94.38 653 ASN B N 1
ATOM 10656 C CA . ASN B 1 653 ? 6.121 -34.438 -41.281 1 94.38 653 ASN B CA 1
ATOM 10657 C C . ASN B 1 653 ? 7.176 -35.156 -42.125 1 94.38 653 ASN B C 1
ATOM 10659 O O . ASN B 1 653 ? 6.914 -35.531 -43.281 1 94.38 653 ASN B O 1
ATOM 10663 N N . GLY B 1 654 ? 8.383 -35.281 -41.625 1 93.94 654 GLY B N 1
ATOM 10664 C CA . GLY B 1 654 ? 9.414 -36.031 -42.312 1 93.94 654 GLY B CA 1
ATOM 10665 C C . GLY B 1 654 ? 10.219 -35.188 -43.281 1 93.94 654 GLY B C 1
ATOM 10666 O O . GLY B 1 654 ? 11.172 -35.688 -43.906 1 93.94 654 GLY B O 1
ATOM 10667 N N . ASP B 1 655 ? 9.992 -33.938 -43.375 1 95.06 655 ASP B N 1
ATOM 10668 C CA . ASP B 1 655 ? 10.664 -33.062 -44.312 1 95.06 655 ASP B CA 1
ATOM 10669 C C . ASP B 1 655 ? 12.133 -32.875 -43.938 1 95.06 655 ASP B C 1
ATOM 10671 O O . ASP B 1 655 ? 12.477 -32.781 -42.781 1 95.06 655 ASP B O 1
ATOM 10675 N N . ALA B 1 656 ? 12.93 -32.906 -44.969 1 95.38 656 ALA B N 1
ATOM 10676 C CA . ALA B 1 656 ? 14.336 -32.562 -44.781 1 95.38 656 ALA B CA 1
ATOM 10677 C C . ALA B 1 656 ? 14.531 -31.047 -44.906 1 95.38 656 ALA B C 1
ATOM 10679 O O . ALA B 1 656 ? 14.016 -30.422 -45.812 1 95.38 656 ALA B O 1
ATOM 10680 N N . LEU B 1 657 ? 15.211 -30.547 -44 1 95.12 657 LEU B N 1
ATOM 10681 C CA . LEU B 1 657 ? 15.453 -29.109 -43.969 1 95.12 657 LEU B CA 1
ATOM 10682 C C . LEU B 1 657 ? 16.938 -28.812 -43.875 1 95.12 657 LEU B C 1
ATOM 10684 O O . LEU B 1 657 ? 17.688 -29.578 -43.25 1 95.12 657 LEU B O 1
ATOM 10688 N N . GLY B 1 658 ? 17.406 -27.703 -44.5 1 93.12 658 GLY B N 1
ATOM 10689 C CA . GLY B 1 658 ? 18.766 -27.188 -44.469 1 93.12 658 GLY B CA 1
ATOM 10690 C C . GLY B 1 658 ? 18.891 -25.797 -45.094 1 93.12 658 GLY B C 1
ATOM 10691 O O . GLY B 1 658 ? 18.078 -25.406 -45.906 1 93.12 658 GLY B O 1
ATOM 10692 N N . GLY B 1 659 ? 19.906 -25.109 -44.656 1 93.56 659 GLY B N 1
ATOM 10693 C CA . GLY B 1 659 ? 20.062 -23.75 -45.156 1 93.56 659 GLY B CA 1
ATOM 10694 C C . GLY B 1 659 ? 18.953 -22.812 -44.719 1 93.56 659 GLY B C 1
ATOM 10695 O O . GLY B 1 659 ? 18.609 -22.75 -43.531 1 93.56 659 GLY B O 1
ATOM 10696 N N . SER B 1 660 ? 18.312 -22.203 -45.688 1 95.75 660 SER B N 1
ATOM 10697 C CA . SER B 1 660 ? 17.219 -21.281 -45.375 1 95.75 660 SER B CA 1
ATOM 10698 C C . SER B 1 660 ? 15.898 -22.031 -45.25 1 95.75 660 SER B C 1
ATOM 10700 O O . SER B 1 660 ? 15.328 -22.484 -46.25 1 95.75 660 SER B O 1
ATOM 10702 N N . ALA B 1 661 ? 15.484 -22.125 -44.094 1 96.69 661 ALA B N 1
ATOM 10703 C CA . ALA B 1 661 ? 14.25 -22.844 -43.812 1 96.69 661 ALA B CA 1
ATOM 10704 C C . ALA B 1 661 ? 13.094 -21.891 -43.562 1 96.69 661 ALA B C 1
ATOM 10706 O O . ALA B 1 661 ? 13.289 -20.797 -43 1 96.69 661 ALA B O 1
ATOM 10707 N N . VAL B 1 662 ? 11.906 -22.281 -43.938 1 97.5 662 VAL B N 1
ATOM 10708 C CA . VAL B 1 662 ? 10.711 -21.469 -43.75 1 97.5 662 VAL B CA 1
ATOM 10709 C C . VAL B 1 662 ? 9.766 -22.172 -42.781 1 97.5 662 VAL B C 1
ATOM 10711 O O . VAL B 1 662 ? 9.602 -23.391 -42.812 1 97.5 662 VAL B O 1
ATOM 10714 N N . ILE B 1 663 ? 9.219 -21.469 -41.906 1 98.06 663 ILE B N 1
ATOM 10715 C CA . ILE B 1 663 ? 8.195 -21.969 -41 1 98.06 663 ILE B CA 1
ATOM 10716 C C . ILE B 1 663 ? 6.941 -21.094 -41.094 1 98.06 663 ILE B C 1
ATOM 10718 O O . ILE B 1 663 ? 7.02 -19.875 -41.031 1 98.06 663 ILE B O 1
ATOM 10722 N N . ALA B 1 664 ? 5.762 -21.703 -41.312 1 97.81 664 ALA B N 1
ATOM 10723 C CA . ALA B 1 664 ? 4.5 -20.984 -41.469 1 97.81 664 ALA B CA 1
ATOM 10724 C C . ALA B 1 664 ? 4.094 -20.266 -40.188 1 97.81 664 ALA B C 1
ATOM 10726 O O . ALA B 1 664 ? 4.652 -20.531 -39.125 1 97.81 664 ALA B O 1
ATOM 10727 N N . GLY B 1 665 ? 3.156 -19.297 -40.375 1 98.06 665 GLY B N 1
ATOM 10728 C CA . GLY B 1 665 ? 2.604 -18.641 -39.219 1 98.06 665 GLY B CA 1
ATOM 10729 C C . GLY B 1 665 ? 1.94 -19.594 -38.25 1 98.06 665 GLY B C 1
ATOM 10730 O O . GLY B 1 665 ? 1.211 -20.5 -38.656 1 98.06 665 GLY B O 1
ATOM 10731 N N . ARG B 1 666 ? 2.234 -19.422 -36.938 1 98.12 666 ARG B N 1
ATOM 10732 C CA . ARG B 1 666 ? 1.65 -20.203 -35.875 1 98.12 666 ARG B CA 1
ATOM 10733 C C . ARG B 1 666 ? 1.951 -21.688 -36.031 1 98.12 666 ARG B C 1
ATOM 10735 O O . ARG B 1 666 ? 1.124 -22.547 -35.688 1 98.12 666 ARG B O 1
ATOM 10742 N N . ASP B 1 667 ? 3.127 -21.969 -36.562 1 98.06 667 ASP B N 1
ATOM 10743 C CA . ASP B 1 667 ? 3.51 -23.359 -36.844 1 98.06 667 ASP B CA 1
ATOM 10744 C C . ASP B 1 667 ? 4.656 -23.797 -35.938 1 98.06 667 ASP B C 1
ATOM 10746 O O . ASP B 1 667 ? 5.223 -23 -35.219 1 98.06 667 ASP B O 1
ATOM 10750 N N . VAL B 1 668 ? 4.934 -25.125 -35.969 1 98.44 668 VAL B N 1
ATOM 10751 C CA . VAL B 1 668 ? 5.977 -25.766 -35.156 1 98.44 668 VAL B CA 1
ATOM 10752 C C . VAL B 1 668 ? 6.77 -26.734 -36.031 1 98.44 668 VAL B C 1
ATOM 10754 O O . VAL B 1 668 ? 6.199 -27.422 -36.875 1 98.44 668 VAL B O 1
ATOM 10757 N N . GLN B 1 669 ? 8.039 -26.719 -35.812 1 98.25 669 GLN B N 1
ATOM 10758 C CA . GLN B 1 669 ? 8.93 -27.734 -36.375 1 98.25 669 GLN B CA 1
ATOM 10759 C C . GLN B 1 669 ? 9.789 -28.359 -35.281 1 98.25 669 GLN B C 1
ATOM 10761 O O . GLN B 1 669 ? 10.258 -27.672 -34.375 1 98.25 669 GLN B O 1
ATOM 10766 N N . ILE B 1 670 ? 9.867 -29.688 -35.312 1 98.5 670 ILE B N 1
ATOM 10767 C CA . ILE B 1 670 ? 10.781 -30.422 -34.438 1 98.5 670 ILE B CA 1
ATOM 10768 C C . ILE B 1 670 ? 11.898 -31.047 -35.281 1 98.5 670 ILE B C 1
ATOM 10770 O O . ILE B 1 670 ? 11.656 -31.984 -36.031 1 98.5 670 ILE B O 1
ATOM 10774 N N . LEU B 1 671 ? 13.086 -30.578 -35.062 1 97.88 671 LEU B N 1
ATOM 10775 C CA . LEU B 1 671 ? 14.188 -30.906 -35.969 1 97.88 671 LEU B CA 1
ATOM 10776 C C . LEU B 1 671 ? 15.188 -31.828 -35.281 1 97.88 671 LEU B C 1
ATOM 10778 O O . LEU B 1 671 ? 15.656 -31.531 -34.156 1 97.88 671 LEU B O 1
ATOM 10782 N N . SER B 1 672 ? 15.469 -32.906 -35.812 1 96.31 672 SER B N 1
ATOM 10783 C CA . SER B 1 672 ? 16.547 -33.812 -35.406 1 96.31 672 SER B CA 1
ATOM 10784 C C . SER B 1 672 ? 17.641 -33.875 -36.469 1 96.31 672 SER B C 1
ATOM 10786 O O . SER B 1 672 ? 17.344 -33.875 -37.656 1 96.31 672 SER B O 1
ATOM 10788 N N . PRO B 1 673 ? 18.875 -33.781 -36.031 1 92.19 673 PRO B N 1
ATOM 10789 C CA . PRO B 1 673 ? 19.953 -33.844 -37.031 1 92.19 673 PRO B CA 1
ATOM 10790 C C . PRO B 1 673 ? 19.891 -35.094 -37.875 1 92.19 673 PRO B C 1
ATOM 10792 O O . PRO B 1 673 ? 19.578 -36.188 -37.375 1 92.19 673 PRO B O 1
ATOM 10795 N N . ALA B 1 674 ? 20.031 -34.812 -39.156 1 84.06 674 ALA B N 1
ATOM 10796 C CA . ALA B 1 674 ? 20 -35.938 -40.094 1 84.06 674 ALA B CA 1
ATOM 10797 C C . ALA B 1 674 ? 21.203 -36.844 -39.875 1 84.06 674 ALA B C 1
ATOM 10799 O O . ALA B 1 674 ? 22.312 -36.375 -39.594 1 84.06 674 ALA B O 1
ATOM 10800 N N . LYS B 1 675 ? 21.016 -38.25 -39.75 1 65.31 675 LYS B N 1
ATOM 10801 C CA . LYS B 1 675 ? 22.078 -39.25 -39.656 1 65.31 675 LYS B CA 1
ATOM 10802 C C . LYS B 1 675 ? 22.812 -39.406 -40.969 1 65.31 675 LYS B C 1
ATOM 10804 O O . LYS B 1 675 ? 22.219 -39.25 -42.031 1 65.31 675 LYS B O 1
#

Nearest PDB structures (foldseek):
  3tts-assembly1_A  TM=9.954E-01  e=0.000E+00  Niallia circulans subsp. alkalophilus
  8ibr-assembly1_A  TM=9.178E-01  e=5.213E-72  Bifidobacterium longum subsp. infantis ATCC 15697 = JCM 1222 = DSM 20088
  8ibt-assembly1_A  TM=9.235E-01  e=8.178E-72  Bifidobacterium longum subsp. infantis ATCC 15697 = JCM 1222 = DSM 20088
  8ibs-assembly2_B  TM=9.176E-01  e=8.178E-72  Bifidobacterium longum subsp. infantis ATCC 15697 = JCM 1222 = DSM 20088
  4uni-assembly1_C  TM=9.190E-01  e=2.679E-70  Bifidobacterium animalis subsp. lactis Bl-04

Sequence (1350 aa):
MISSKLPKIFYGGDYNPEQWDAETHREDLRMFKLAGIDIATVNVFAWALNQPDEATYNFEWLDELIDSLHANGTYVCLATSTAAHPAWMAKRYPDVLRTDADGRKRKFGGRHNSCPNSLTYRKYAVRIAEKLAQRYKDHPAVIVWHVSNEFGGDCYCDNCEKAFRVWLRERYGSLDKLNHAWNTNFWGHTFYDWDEIVLPNNLSEHWGENNSTFQGISLDYSRFNSDSMLECYKLEHAVIKKNIPDSVITTNLMGFFKQLDYFKWAKELDIVSWDNYPGLQTPVSYTAMAHDLMRGLKNGDPFMLMEQTPSQQNWQPYNSLKRPGVMRLWSYQAVAHGADTVMFFQLRRSVGACEKYHGAVIEHVGHEHTRVFREVSELGRELGELGDRLLDSRLPAKVGILFDWENWWAVEKSSGPTVALNYVDQIHKYYKAFYDRNIQVDIVSVESDFNAYDIVVAPVLYMVKPGVADKLTNFVSGGGTFLTTFFSGIVDESDRVKTGGYPGELRKLLGIWVEETDALFPDMRNRIVVNGEFGSLSGSYECGMLCDLLHTEGAETLAEYGDDFYKGMPVLTRNAVGEGQAYYVASDPEPAFIDGLLERLCADKGVLPLLNTPEGVEVTRRVKDGEEFLFVMNHNADPSTYELDGRYTNLLNGDALGGSAVIAGRDVQILSPAKMISSKLPKIFYGGDYNPEQWDAETHREDLRMFKLAGIDIATVNVFAWALNQPDEATYNFEWLDELIDSLHANGTYVCLATSTAAHPAWMAKRYPDVLRTDADGRKRKFGGRHNSCPNSLTYRKYAVRIAEKLAQRYKDHPAVIVWHVSNEFGGDCYCDNCEKAFRVWLRERYGSLDKLNHAWNTNFWGHTFYDWDEIVLPNNLSEHWGENNSTFQGISLDYSRFNSDSMLECYKLEHAVIKKNIPDSVITTNLMGFFKQLDYFKWAKELDIVSWDNYPGLQTPVSYTAMAHDLMRGLKNGDPFMLMEQTPSQQNWQPYNSLKRPGVMRLWSYQAVAHGADTVMFFQLRRSVGACEKYHGAVIEHVGHEHTRVFREVSELGRELGELGDRLLDSRLPAKVGILFDWENWWAVEKSSGPTVALNYVDQIHKYYKAFYDRNIQVDIVSVESDFNAYDIVVAPVLYMVKPGVADKLTNFVSGGGTFLTTFFSGIVDESDRVKTGGYPGELRKLLGIWVEETDALFPDMRNRIVVNGEFGSLSGSYECGMLCDLLHTEGAETLAEYGDDFYKGMPVLTRNAVGEGQAYYVASDPEPAFIDGLLERLCADKGVLPLLNTPEGVEVTRRVKDGEEFLFVMNHNADPSTYELDGRYTNLLNGDALGGSAVIAGRDVQILSPAK

InterPro domains:
  IPR003476 Glycoside hydrolase, family 42 [PIRSF001084] (3-672)
  IPR003476 Glycoside hydrolase, family 42 [PTHR36447] (7-672)
  IPR013529 Glycoside hydrolase, family 42, N-terminal [PF02449] (14-385)
  IPR013738 Beta-galactosidase trimerisation [PF08532] (397-607)
  IPR013739 Beta-galactosidase C-terminal [PF08533] (616-672)
  IPR013780 Glycosyl hydrolase, all-beta [G3DSA:2.60.40.1180] (614-672)
  IPR017853 Glycoside hydrolase superfamily [SSF51445] (3-365)
  IPR029062 Class I glutamine amidotransferase-like [G3DSA:3.40.50.880] (394-613)
  IPR029062 Class I glutamine amidotransferase-like [SSF52317] (394-607)